Protein 1XSZ (pdb70)

Nearest PDB structures (foldseek):
  1xsz-assembly2_B  TM=1.002E+00  e=7.583E-59  Legionella pneumophila
  4c7p-assembly1_A  TM=9.925E-01  e=5.654E-52  Legionella pneumophila subsp. pneumophila str. Philadelphia 1
  4d7r-assembly1_A  TM=9.704E-01  e=1.150E-45  Rickettsia prowazekii str. Madrid E
  4d7q-assembly1_A  TM=9.206E-01  e=9.271E-42  Legionella pneumophila subsp. pneumophila str. Philadelphia 1
  1xt0-assembly1_B  TM=9.920E-01  e=1.011E-27  Legionella pneumophila

Structure (mmCIF, N/CA/C/O backbone):
data_1XSZ
#
_entry.id   1XSZ
#
_cell.length_a   84.559
_cell.length_b   84.559
_cell.length_c   110.175
_cell.angle_alpha   90.00
_cell.angle_beta   90.00
_cell.angle_gamma   120.00
#
_symmetry.space_group_name_H-M   'P 31'
#
loop_
_entity.id
_entity.type
_entity.pdbx_description
1 polymer 'guanine nucleotide exchange protein'
2 water water
#
loop_
_atom_site.group_PDB
_atom_site.id
_atom_site.type_symbol
_atom_site.label_atom_id
_atom_site.label_alt_id
_atom_site.label_comp_id
_atom_site.label_asym_id
_atom_site.label_entity_id
_atom_site.label_seq_id
_atom_site.pdbx_PDB_ins_code
_atom_site.Cartn_x
_atom_site.Cartn_y
_atom_site.Cartn_z
_atom_site.occupancy
_atom_site.B_iso_or_equiv
_atom_site.auth_seq_id
_atom_site.auth_comp_id
_atom_site.auth_asym_id
_atom_site.auth_atom_id
_atom_site.pdbx_PDB_model_num
ATOM 1 N N . GLY A 1 1 ? 30.902 -10.416 29.563 1.00 36.72 -1 GLY A N 1
ATOM 2 C CA . GLY A 1 1 ? 29.847 -10.261 28.523 1.00 35.56 -1 GLY A CA 1
ATOM 3 C C . GLY A 1 1 ? 29.632 -11.530 27.724 1.00 34.62 -1 GLY A C 1
ATOM 4 O O . GLY A 1 1 ? 28.767 -11.583 26.850 1.00 35.75 -1 GLY A O 1
ATOM 5 N N . ALA A 1 2 ? 30.425 -12.555 28.021 1.00 33.06 0 ALA A N 1
ATOM 6 C CA . ALA A 1 2 ? 30.319 -13.833 27.328 1.00 30.80 0 ALA A CA 1
ATOM 7 C C . ALA A 1 2 ? 30.892 -14.952 28.187 1.00 28.88 0 ALA A C 1
ATOM 8 O O . ALA A 1 2 ? 31.764 -14.720 29.024 1.00 28.61 0 ALA A O 1
ATOM 10 N N . SER A 1 3 ? 30.392 -16.166 27.982 1.00 27.10 1 SER A N 1
ATOM 11 C CA . SER A 1 3 ? 30.867 -17.321 28.730 1.00 25.65 1 SER A CA 1
ATOM 12 C C . SER A 1 3 ? 32.234 -17.746 28.214 1.00 26.15 1 SER A C 1
ATOM 13 O O . SER A 1 3 ? 32.574 -17.505 27.054 1.00 26.28 1 SER A O 1
ATOM 16 N N . HIS A 1 4 ? 33.017 -18.373 29.083 1.00 26.30 2 HIS A N 1
ATOM 17 C CA . HIS A 1 4 ? 34.342 -18.847 28.707 1.00 27.19 2 HIS A CA 1
ATOM 18 C C . HIS A 1 4 ? 34.149 -19.882 27.602 1.00 27.57 2 HIS A C 1
ATOM 19 O O . HIS A 1 4 ? 33.153 -20.608 27.590 1.00 27.92 2 HIS A O 1
ATOM 26 N N . PRO A 1 5 ? 35.091 -19.954 26.648 1.00 27.93 3 PRO A N 1
ATOM 27 C CA . PRO A 1 5 ? 34.993 -20.914 25.545 1.00 27.93 3 PRO A CA 1
ATOM 28 C C . PRO A 1 5 ? 34.688 -22.348 25.973 1.00 27.24 3 PRO A C 1
ATOM 29 O O . PRO A 1 5 ? 33.884 -23.030 25.340 1.00 26.80 3 PRO A O 1
ATOM 33 N N . GLU A 1 6 ? 35.328 -22.801 27.046 1.00 27.29 4 GLU A N 1
ATOM 34 C CA . GLU A 1 6 ? 35.119 -24.160 27.531 1.00 27.46 4 GLU A CA 1
ATOM 35 C C . GLU A 1 6 ? 33.712 -24.367 28.076 1.00 26.54 4 GLU A C 1
ATOM 36 O O . GLU A 1 6 ? 33.193 -25.480 28.050 1.00 26.65 4 GLU A O 1
ATOM 42 N N . ILE A 1 7 ? 33.096 -23.296 28.568 1.00 25.43 5 ILE A N 1
ATOM 43 C CA . ILE A 1 7 ? 31.737 -23.384 29.088 1.00 25.41 5 ILE A CA 1
ATOM 44 C C . ILE A 1 7 ? 30.779 -23.392 27.899 1.00 25.62 5 ILE A C 1
ATOM 45 O O . ILE A 1 7 ? 29.842 -24.189 27.847 1.00 25.19 5 ILE A O 1
ATOM 50 N N . GLU A 1 8 ? 31.031 -22.509 26.938 1.00 26.07 6 GLU A N 1
ATOM 51 C CA . GLU A 1 8 ? 30.197 -22.421 25.747 1.00 27.75 6 GLU A CA 1
ATOM 52 C C . GLU A 1 8 ? 30.193 -23.772 25.028 1.00 28.03 6 GLU A C 1
ATOM 53 O O . GLU A 1 8 ? 29.156 -24.221 24.542 1.00 27.82 6 GLU A O 1
ATOM 59 N N . LYS A 1 9 ? 31.357 -24.416 24.970 1.00 29.60 7 LYS A N 1
ATOM 60 C CA . LYS A 1 9 ? 31.483 -25.717 24.316 1.00 30.66 7 LYS A CA 1
ATOM 61 C C . LYS A 1 9 ? 30.556 -26.759 24.928 1.00 30.27 7 LYS A C 1
ATOM 62 O O . LYS A 1 9 ? 29.973 -27.579 24.216 1.00 30.71 7 LYS A O 1
ATOM 68 N N . ALA A 1 10 ? 30.425 -26.722 26.251 1.00 28.85 8 ALA A N 1
ATOM 69 C CA . ALA A 1 10 ? 29.592 -27.679 26.972 1.00 27.22 8 ALA A CA 1
ATOM 70 C C . ALA A 1 10 ? 28.240 -27.124 27.403 1.00 25.66 8 ALA A C 1
ATOM 71 O O . ALA A 1 10 ? 27.609 -27.668 28.312 1.00 26.41 8 ALA A O 1
ATOM 73 N N . GLN A 1 11 ? 27.780 -26.063 26.748 1.00 24.67 9 GLN A N 1
ATOM 74 C CA . GLN A 1 11 ? 26.507 -25.457 27.124 1.00 25.06 9 GLN A CA 1
ATOM 75 C C . GLN A 1 11 ? 25.311 -26.406 27.132 1.00 24.97 9 GLN A C 1
ATOM 76 O O . GLN A 1 11 ? 24.482 -26.342 28.037 1.00 25.32 9 GLN A O 1
ATOM 82 N N . ARG A 1 12 ? 25.215 -27.288 26.141 1.00 25.11 10 ARG A N 1
ATOM 83 C CA . ARG A 1 12 ? 24.089 -28.217 26.091 1.00 25.82 10 ARG A CA 1
ATOM 84 C C . ARG A 1 12 ? 24.069 -29.193 27.263 1.00 25.37 10 ARG A C 1
ATOM 85 O O . ARG A 1 12 ? 23.012 -29.448 27.845 1.00 24.78 10 ARG A O 1
ATOM 93 N N . GLU A 1 13 ? 25.231 -29.737 27.610 1.00 25.51 11 GLU A N 1
ATOM 94 C CA . GLU A 1 13 ? 25.315 -30.677 28.719 1.00 25.58 11 GLU A CA 1
ATOM 95 C C . GLU A 1 13 ? 25.012 -29.972 30.039 1.00 23.83 11 GLU A C 1
ATOM 96 O O . GLU A 1 13 ? 24.391 -30.546 30.933 1.00 23.51 11 GLU A O 1
ATOM 102 N N . ILE A 1 14 ? 25.450 -28.722 30.158 1.00 22.06 12 ILE A N 1
ATOM 103 C CA . ILE A 1 14 ? 25.211 -27.954 31.376 1.00 20.58 12 ILE A CA 1
ATOM 104 C C . ILE A 1 14 ? 23.725 -27.633 31.514 1.00 19.87 12 ILE A C 1
ATOM 105 O O . ILE A 1 14 ? 23.138 -27.817 32.581 1.00 19.90 12 ILE A O 1
ATOM 110 N N . ILE A 1 15 ? 23.121 -27.158 30.431 1.00 19.93 13 ILE A N 1
ATOM 111 C CA . ILE A 1 15 ? 21.703 -26.825 30.436 1.00 20.22 13 ILE A CA 1
ATOM 112 C C . ILE A 1 15 ? 20.855 -28.042 30.800 1.00 21.32 13 ILE A C 1
ATOM 113 O O . ILE A 1 15 ? 19.999 -27.971 31.684 1.00 20.03 13 ILE A O 1
ATOM 118 N N . GLU A 1 16 ? 21.103 -29.159 30.125 1.00 22.55 14 GLU A N 1
ATOM 119 C CA . GLU A 1 16 ? 20.358 -30.384 30.386 1.00 23.85 14 GLU A CA 1
ATOM 120 C C . GLU A 1 16 ? 20.486 -30.814 31.844 1.00 22.53 14 GLU A C 1
ATOM 121 O O . GLU A 1 16 ? 19.498 -31.173 32.485 1.00 22.93 14 GLU A O 1
ATOM 127 N N . ALA A 1 17 ? 21.705 -30.770 32.369 1.00 21.75 15 ALA A N 1
ATOM 128 C CA . ALA A 1 17 ? 21.942 -31.165 33.750 1.00 20.72 15 ALA A CA 1
ATOM 129 C C . ALA A 1 17 ? 21.259 -30.216 34.729 1.00 20.82 15 ALA A C 1
ATOM 130 O O . ALA A 1 17 ? 20.626 -30.654 35.692 1.00 21.03 15 ALA A O 1
ATOM 132 N N . PHE A 1 18 ? 21.384 -28.915 34.478 1.00 20.10 16 PHE A N 1
ATOM 133 C CA . PHE A 1 18 ? 20.792 -27.912 35.358 1.00 19.00 16 PHE A CA 1
ATOM 134 C C . PHE A 1 18 ? 19.277 -28.030 35.470 1.00 18.52 16 PHE A C 1
ATOM 135 O O . PHE A 1 18 ? 18.729 -28.058 36.572 1.00 18.43 16 PHE A O 1
ATOM 143 N N . ASN A 1 19 ? 18.595 -28.094 34.333 1.00 18.50 17 ASN A N 1
ATOM 144 C CA . ASN A 1 19 ? 17.141 -28.176 34.362 1.00 18.86 17 ASN A CA 1
ATOM 145 C C . ASN A 1 19 ? 16.614 -29.431 35.052 1.00 20.89 17 ASN A C 1
ATOM 146 O O . ASN A 1 19 ? 15.579 -29.386 35.720 1.00 20.85 17 ASN A O 1
ATOM 151 N N . ALA A 1 20 ? 17.326 -30.544 34.911 1.00 21.00 18 ALA A N 1
ATOM 152 C CA . ALA A 1 20 ? 16.904 -31.788 35.550 1.00 21.79 18 ALA A CA 1
ATOM 153 C C . ALA A 1 20 ? 17.153 -31.708 37.054 1.00 21.95 18 ALA A C 1
ATOM 154 O O . ALA A 1 20 ? 16.311 -32.105 37.860 1.00 23.64 18 ALA A O 1
ATOM 156 N N . LYS A 1 21 ? 18.322 -31.198 37.424 1.00 21.16 19 LYS A N 1
ATOM 157 C CA . LYS A 1 21 ? 18.694 -31.034 38.824 1.00 20.73 19 LYS A CA 1
ATOM 158 C C . LYS A 1 21 ? 19.729 -29.921 38.878 1.00 20.01 19 LYS A C 1
ATOM 159 O O . LYS A 1 21 ? 20.906 -30.134 38.585 1.00 19.49 19 LYS A O 1
ATOM 165 N N . PRO A 1 22 ? 19.295 -28.709 39.246 1.00 18.97 20 PRO A N 1
ATOM 166 C CA . PRO A 1 22 ? 20.174 -27.541 39.336 1.00 18.75 20 PRO A CA 1
ATOM 167 C C . PRO A 1 22 ? 21.560 -27.810 39.913 1.00 19.48 20 PRO A C 1
ATOM 168 O O . PRO A 1 22 ? 22.562 -27.374 39.344 1.00 17.90 20 PRO A O 1
ATOM 172 N N . LYS A 1 23 ? 21.624 -28.529 41.030 1.00 19.68 21 LYS A N 1
ATOM 173 C CA . LYS A 1 23 ? 22.909 -28.825 41.656 1.00 20.16 21 LYS A CA 1
ATOM 174 C C . LYS A 1 23 ? 23.887 -29.511 40.704 1.00 19.14 21 LYS A C 1
ATOM 175 O O . LYS A 1 23 ? 25.089 -29.245 40.749 1.00 20.10 21 LYS A O 1
ATOM 181 N N . ASN A 1 24 ? 23.387 -30.393 39.844 1.00 19.96 22 ASN A N 1
ATOM 182 C CA . ASN A 1 24 ? 24.269 -31.080 38.909 1.00 20.28 22 ASN A CA 1
ATOM 183 C C . ASN A 1 24 ? 24.796 -30.130 37.843 1.00 19.67 22 ASN A C 1
ATOM 184 O O . ASN A 1 24 ? 25.941 -30.253 37.409 1.00 20.38 22 ASN A O 1
ATOM 189 N N . GLY A 1 25 ? 23.961 -29.183 37.424 1.00 19.20 23 GLY A N 1
ATOM 190 C CA . GLY A 1 25 ? 24.387 -28.218 36.425 1.00 18.80 23 GLY A CA 1
ATOM 191 C C . GLY A 1 25 ? 25.450 -27.298 37.005 1.00 19.14 23 GLY A C 1
ATOM 192 O O . GLY A 1 25 ? 26.462 -27.004 36.360 1.00 18.94 23 GLY A O 1
ATOM 193 N N . ILE A 1 26 ? 25.219 -26.842 38.231 1.00 18.25 24 ILE A N 1
ATOM 194 C CA . ILE A 1 26 ? 26.162 -25.964 38.913 1.00 19.02 24 ILE A CA 1
ATOM 195 C C . ILE A 1 26 ? 27.492 -26.693 39.092 1.00 19.81 24 ILE A C 1
ATOM 196 O O . ILE A 1 26 ? 28.558 -26.132 38.831 1.00 18.94 24 ILE A O 1
ATOM 201 N N . ASN A 1 27 ? 27.429 -27.947 39.528 1.00 21.21 25 ASN A N 1
ATOM 202 C CA . ASN A 1 27 ? 28.641 -28.732 39.728 1.00 22.06 25 ASN A CA 1
ATOM 203 C C . ASN A 1 27 ? 29.431 -28.903 38.436 1.00 21.96 25 ASN A C 1
ATOM 204 O O . ASN A 1 27 ? 30.663 -28.875 38.450 1.00 22.05 25 ASN A O 1
ATOM 209 N N A LYS A 1 28 ? 28.725 -29.074 37.323 0.25 21.27 26 LYS A N 1
ATOM 210 N N B LYS A 1 28 ? 28.731 -29.084 37.321 0.50 20.33 26 LYS A N 1
ATOM 211 C CA A LYS A 1 28 ? 29.375 -29.244 36.031 0.25 21.88 26 LYS A CA 1
ATOM 212 C CA B LYS A 1 28 ? 29.402 -29.245 36.038 0.50 21.55 26 LYS A CA 1
ATOM 213 C C A LYS A 1 28 ? 30.149 -27.984 35.656 0.25 21.59 26 LYS A C 1
ATOM 214 C C B LYS A 1 28 ? 30.167 -27.977 35.675 0.50 21.25 26 LYS A C 1
ATOM 215 O O A LYS A 1 28 ? 31.276 -28.061 35.165 0.25 21.70 26 LYS A O 1
ATOM 216 O O B LYS A 1 28 ? 31.306 -28.041 35.212 0.50 21.17 26 LYS A O 1
ATOM 227 N N . ILE A 1 29 ? 29.542 -26.825 35.890 1.00 21.03 27 ILE A N 1
ATOM 228 C CA . ILE A 1 29 ? 30.189 -25.553 35.590 1.00 20.78 27 ILE A CA 1
ATOM 229 C C . ILE A 1 29 ? 31.435 -25.418 36.459 1.00 22.14 27 ILE A C 1
ATOM 230 O O . ILE A 1 29 ? 32.501 -25.038 35.976 1.00 22.19 27 ILE A O 1
ATOM 235 N N . LYS A 1 30 ? 31.297 -25.741 37.741 1.00 22.18 28 LYS A N 1
ATOM 236 C CA . LYS A 1 30 ? 32.414 -25.652 38.674 1.00 24.43 28 LYS A CA 1
ATOM 237 C C . LYS A 1 30 ? 33.554 -26.589 38.287 1.00 24.73 28 LYS A C 1
ATOM 238 O O . LYS A 1 30 ? 34.722 -26.242 38.442 1.00 25.15 28 LYS A O 1
ATOM 244 N N . GLU A 1 31 ? 33.219 -27.768 37.774 1.00 24.67 29 GLU A N 1
ATOM 245 C CA . GLU A 1 31 ? 34.247 -28.723 37.370 1.00 27.11 29 GLU A CA 1
ATOM 246 C C . GLU A 1 31 ? 35.038 -28.190 36.181 1.00 27.04 29 GLU A C 1
ATOM 247 O O . GLU A 1 31 ? 36.261 -28.319 36.130 1.00 27.59 29 GLU A O 1
ATOM 253 N N . ILE A 1 32 ? 34.337 -27.588 35.226 1.00 26.28 30 ILE A N 1
ATOM 254 C CA . ILE A 1 32 ? 34.985 -27.028 34.048 1.00 25.91 30 ILE A CA 1
ATOM 255 C C . ILE A 1 32 ? 35.871 -25.855 34.452 1.00 26.47 30 ILE A C 1
ATOM 256 O O . ILE A 1 32 ? 36.989 -25.715 33.957 1.00 25.46 30 ILE A O 1
ATOM 261 N N . CYS A 1 33 ? 35.372 -25.016 35.355 1.00 26.04 31 CYS A N 1
ATOM 262 C CA . CYS A 1 33 ? 36.136 -23.863 35.816 1.00 27.10 31 CYS A CA 1
ATOM 263 C C . CYS A 1 33 ? 37.414 -24.287 36.527 1.00 29.39 31 CYS A C 1
ATOM 264 O O . CYS A 1 33 ? 38.450 -23.639 36.393 1.00 29.02 31 CYS A O 1
ATOM 267 N N A GLU A 1 34 ? 37.342 -25.377 37.286 0.25 30.27 32 GLU A N 1
ATOM 268 N N B GLU A 1 34 ? 37.335 -25.378 37.281 0.50 29.98 32 GLU A N 1
ATOM 269 C CA A GLU A 1 34 ? 38.512 -25.873 38.005 0.25 31.93 32 GLU A CA 1
ATOM 270 C CA B GLU A 1 34 ? 38.489 -25.893 38.005 0.50 31.73 32 GLU A CA 1
ATOM 271 C C A GLU A 1 34 ? 39.567 -26.358 37.018 0.25 32.24 32 GLU A C 1
ATOM 272 C C B GLU A 1 34 ? 39.552 -26.342 37.010 0.50 32.13 32 GLU A C 1
ATOM 273 O O A GLU A 1 34 ? 40.748 -26.036 37.147 0.25 32.25 32 GLU A O 1
ATOM 274 O O B GLU A 1 34 ? 40.721 -25.968 37.118 0.50 31.97 32 GLU A O 1
ATOM 285 N N . GLN A 1 35 ? 39.131 -27.136 36.032 1.00 32.08 33 GLN A N 1
ATOM 286 C CA . GLN A 1 35 ? 40.034 -27.664 35.019 1.00 33.68 33 GLN A CA 1
ATOM 287 C C . GLN A 1 35 ? 40.749 -26.589 34.204 1.00 33.41 33 GLN A C 1
ATOM 288 O O . GLN A 1 35 ? 41.928 -26.735 33.879 1.00 33.89 33 GLN A O 1
ATOM 294 N N . TYR A 1 36 ? 40.049 -25.509 33.873 1.00 32.87 34 TYR A N 1
ATOM 295 C CA . TYR A 1 36 ? 40.660 -24.447 33.084 1.00 32.86 34 TYR A CA 1
ATOM 296 C C . TYR A 1 36 ? 41.003 -23.188 33.871 1.00 32.51 34 TYR A C 1
ATOM 297 O O . TYR A 1 36 ? 41.245 -22.131 33.287 1.00 32.55 34 TYR A O 1
ATOM 306 N N . LYS A 1 37 ? 41.031 -23.309 35.194 1.00 31.99 35 LYS A N 1
ATOM 307 C CA . LYS A 1 37 ? 41.363 -22.191 36.071 1.00 32.20 35 LYS A CA 1
ATOM 308 C C . LYS A 1 37 ? 40.522 -20.953 35.774 1.00 32.03 35 LYS A C 1
ATOM 309 O O . LYS A 1 37 ? 41.051 -19.889 35.446 1.00 32.55 35 LYS A O 1
ATOM 315 N N . ILE A 1 38 ? 39.207 -21.104 35.896 1.00 30.76 36 ILE A N 1
ATOM 316 C CA . ILE A 1 38 ? 38.264 -20.018 35.650 1.00 30.16 36 ILE A CA 1
ATOM 317 C C . ILE A 1 38 ? 37.558 -19.673 36.958 1.00 29.24 36 ILE A C 1
ATOM 318 O O . ILE A 1 38 ? 37.235 -20.564 37.741 1.00 28.75 36 ILE A O 1
ATOM 323 N N . SER A 1 39 ? 37.329 -18.385 37.201 1.00 28.92 37 SER A N 1
ATOM 324 C CA . SER A 1 39 ? 36.624 -17.963 38.409 1.00 28.78 37 SER A CA 1
ATOM 325 C C . SER A 1 39 ? 35.206 -18.512 38.258 1.00 27.40 37 SER A C 1
ATOM 326 O O . SER A 1 39 ? 34.458 -18.086 37.378 1.00 27.48 37 SER A O 1
ATOM 329 N N . PRO A 1 40 ? 34.817 -19.463 39.121 1.00 26.36 38 PRO A N 1
ATOM 330 C CA . PRO A 1 40 ? 33.489 -20.083 39.075 1.00 25.01 38 PRO A CA 1
ATOM 331 C C . PRO A 1 40 ? 32.256 -19.213 39.300 1.00 23.59 38 PRO A C 1
ATOM 332 O O . PRO A 1 40 ? 31.305 -19.278 38.520 1.00 23.64 38 PRO A O 1
ATOM 336 N N . ASN A 1 41 ? 32.260 -18.403 40.351 1.00 22.20 39 ASN A N 1
ATOM 337 C CA . ASN A 1 41 ? 31.092 -17.579 40.650 1.00 22.03 39 ASN A CA 1
ATOM 338 C C . ASN A 1 41 ? 30.686 -16.623 39.536 1.00 21.51 39 ASN A C 1
ATOM 339 O O . ASN A 1 41 ? 29.499 -16.482 39.240 1.00 20.59 39 ASN A O 1
ATOM 344 N N . GLU A 1 42 ? 31.656 -15.969 38.910 1.00 21.15 40 GLU A N 1
ATOM 345 C CA . GLU A 1 42 ? 31.339 -15.052 37.826 1.00 20.84 40 GLU A CA 1
ATOM 346 C C . GLU A 1 42 ? 30.870 -15.831 36.600 1.00 19.77 40 GLU A C 1
ATOM 347 O O . GLU A 1 42 ? 30.027 -15.359 35.834 1.00 19.38 40 GLU A O 1
ATOM 353 N N . GLU A 1 43 ? 31.406 -17.035 36.427 1.00 19.00 41 GLU A N 1
ATOM 354 C CA . GLU A 1 43 ? 31.041 -17.868 35.291 1.00 19.18 41 GLU A CA 1
ATOM 355 C C . GLU A 1 43 ? 29.612 -18.401 35.426 1.00 17.75 41 GLU A C 1
ATOM 356 O O . GLU A 1 43 ? 28.878 -18.474 34.447 1.00 17.99 41 GLU A O 1
ATOM 362 N N . ILE A 1 44 ? 29.224 -18.788 36.638 1.00 17.41 42 ILE A N 1
ATOM 363 C CA . ILE A 1 44 ? 27.868 -19.278 36.853 1.00 16.42 42 ILE A CA 1
ATOM 364 C C . ILE A 1 44 ? 26.891 -18.135 36.558 1.00 16.11 42 ILE A C 1
ATOM 365 O O . ILE A 1 44 ? 25.901 -18.317 35.851 1.00 15.70 42 ILE A O 1
ATOM 370 N N . ALA A 1 45 ? 27.186 -16.953 37.088 1.00 15.22 43 ALA A N 1
ATOM 371 C CA . ALA A 1 45 ? 26.330 -15.792 36.869 1.00 15.39 43 ALA A CA 1
ATOM 372 C C . ALA A 1 45 ? 26.217 -15.463 35.384 1.00 15.39 43 ALA A C 1
ATOM 373 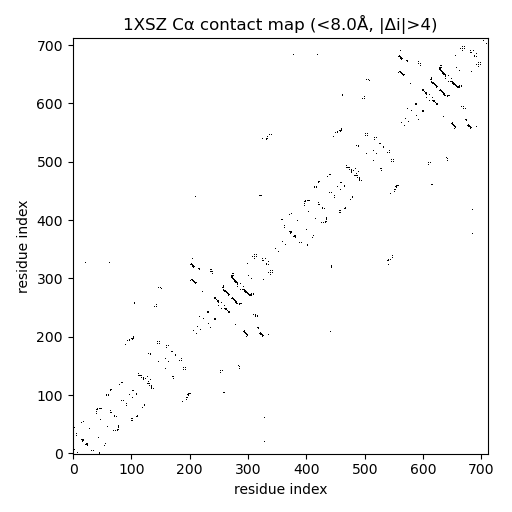O O . ALA A 1 45 ? 25.128 -15.178 34.888 1.00 16.41 43 ALA A O 1
ATOM 375 N N . GLU A 1 46 ? 27.338 -15.507 34.673 1.00 16.92 44 GLU A N 1
ATOM 376 C CA . GLU A 1 46 ? 27.323 -15.209 33.247 1.00 16.35 44 GLU A CA 1
ATOM 377 C C . GLU A 1 46 ? 26.509 -16.242 32.474 1.00 16.78 44 GLU A C 1
ATOM 378 O O . GLU A 1 46 ? 25.827 -15.899 31.512 1.00 17.13 44 GLU A O 1
ATOM 384 N N . PHE A 1 47 ? 26.573 -17.501 32.901 1.00 16.35 45 PHE A N 1
ATOM 385 C CA . PHE A 1 47 ? 25.823 -18.559 32.233 1.00 15.76 45 PHE A CA 1
ATOM 386 C C . PHE A 1 47 ? 24.321 -18.313 32.395 1.00 16.64 45 PHE A C 1
ATOM 387 O O . PHE A 1 47 ? 23.550 -18.507 31.461 1.00 17.66 45 PHE A O 1
ATOM 395 N N . PHE A 1 48 ? 23.912 -17.887 33.586 1.00 16.88 46 PHE A N 1
ATOM 396 C CA . PHE A 1 48 ? 22.502 -17.599 33.849 1.00 16.44 46 PHE A CA 1
ATOM 397 C C . PHE A 1 48 ? 22.007 -16.512 32.891 1.00 17.07 46 PHE A C 1
ATOM 398 O O . PHE A 1 48 ? 20.905 -16.603 32.350 1.00 17.04 46 PHE A O 1
ATOM 406 N N . HIS A 1 49 ? 22.816 -15.474 32.699 1.00 16.78 47 HIS A N 1
ATOM 407 C CA . HIS A 1 49 ? 22.448 -14.391 31.792 1.00 17.45 47 HIS A CA 1
ATOM 408 C C . HIS A 1 49 ? 22.439 -14.867 30.340 1.00 18.63 47 HIS A C 1
ATOM 409 O O . HIS A 1 49 ? 21.472 -14.652 29.609 1.00 20.13 47 HIS A O 1
ATOM 416 N N . GLN A 1 50 ? 23.523 -15.516 29.931 1.00 17.86 48 GLN A N 1
ATOM 417 C CA . GLN A 1 50 ? 23.659 -16.004 28.562 1.00 19.10 48 GLN A CA 1
ATOM 418 C C . GLN A 1 50 ? 22.611 -17.017 28.126 1.00 19.13 48 GLN A C 1
ATOM 419 O O . GLN A 1 50 ? 22.117 -16.960 27.001 1.00 19.08 48 GLN A O 1
ATOM 425 N N . GLN A 1 51 ? 22.270 -17.942 29.016 1.00 18.87 49 GLN A N 1
ATOM 426 C CA . GLN A 1 51 ? 21.321 -18.997 28.680 1.00 19.52 49 GLN A CA 1
ATOM 427 C C . GLN A 1 51 ? 19.939 -18.829 29.298 1.00 19.30 49 GLN A C 1
ATOM 428 O O . GLN A 1 51 ? 19.214 -19.806 29.481 1.00 20.60 49 GLN A O 1
ATOM 434 N N . ARG A 1 52 ? 19.563 -17.591 29.595 1.00 20.45 50 ARG A N 1
ATOM 435 C CA . ARG A 1 52 ? 18.268 -17.327 30.215 1.00 22.15 50 ARG A CA 1
ATOM 436 C C . ARG A 1 52 ? 17.065 -17.903 29.465 1.00 23.30 50 ARG A C 1
ATOM 437 O O . ARG A 1 52 ? 16.054 -18.236 30.080 1.00 24.66 50 ARG A O 1
ATOM 445 N N . LYS A 1 53 ? 17.171 -18.027 28.145 1.00 22.88 51 LYS A N 1
ATOM 446 C CA . LYS A 1 53 ? 16.073 -18.562 27.344 1.00 23.01 51 LYS A CA 1
ATOM 447 C C . LYS A 1 53 ? 16.015 -20.087 27.338 1.00 22.80 51 LYS A C 1
ATOM 448 O O . LYS A 1 53 ? 15.042 -20.673 26.860 1.00 24.54 51 LYS A O 1
ATOM 454 N N . ASN A 1 54 ? 17.047 -20.727 27.879 1.00 21.41 52 ASN A N 1
ATOM 455 C CA . ASN A 1 54 ? 17.125 -22.185 27.889 1.00 21.31 52 ASN A CA 1
ATOM 456 C C . ASN A 1 54 ? 17.099 -22.831 29.267 1.00 20.65 52 ASN A C 1
ATOM 457 O O . ASN A 1 54 ? 17.014 -24.053 29.378 1.00 20.83 52 ASN A O 1
ATOM 462 N N . LEU A 1 55 ? 17.170 -22.017 30.312 1.00 20.04 53 LEU A N 1
ATOM 463 C CA . LEU A 1 55 ? 17.195 -22.530 31.677 1.00 18.84 53 LEU A CA 1
ATOM 464 C C . LEU A 1 55 ? 15.878 -22.377 32.426 1.00 17.64 53 LEU A C 1
ATOM 465 O O . LEU A 1 55 ? 15.051 -21.536 32.087 1.00 18.50 53 LEU A O 1
ATOM 470 N N . ASP A 1 56 ? 15.705 -23.210 33.447 1.00 16.70 54 ASP A N 1
ATOM 471 C CA . ASP A 1 56 ? 14.537 -23.164 34.317 1.00 16.33 54 ASP A CA 1
ATOM 472 C C . ASP A 1 56 ? 14.791 -21.914 35.160 1.00 15.27 54 ASP A C 1
ATOM 473 O O . ASP A 1 56 ? 15.608 -21.934 36.086 1.00 15.78 54 ASP A O 1
ATOM 478 N N . LEU A 1 57 ? 14.095 -20.830 34.833 1.00 15.35 55 LEU A N 1
ATOM 479 C CA . LEU A 1 57 ? 14.308 -19.580 35.542 1.00 15.74 55 LEU A CA 1
ATOM 480 C C . LEU A 1 57 ? 13.815 -19.577 36.978 1.00 15.25 55 LEU A C 1
ATOM 481 O O . LEU A 1 57 ? 14.262 -18.762 37.780 1.00 14.49 55 LEU A O 1
ATOM 486 N N . GLU A 1 58 ? 12.889 -20.467 37.314 1.00 15.04 56 GLU A N 1
ATOM 487 C CA . GLU A 1 58 ? 12.435 -20.530 38.695 1.00 14.81 56 GLU A CA 1
ATOM 488 C C . GLU A 1 58 ? 13.626 -21.037 39.502 1.00 14.28 56 GLU A C 1
ATOM 489 O O . GLU A 1 58 ? 13.925 -20.521 40.579 1.00 14.38 56 GLU A O 1
ATOM 495 N N . ALA A 1 59 ? 14.319 -22.036 38.958 1.00 15.57 57 ALA A N 1
ATOM 496 C CA . ALA A 1 59 ? 15.490 -22.612 39.610 1.00 14.87 57 ALA A CA 1
ATOM 497 C C . ALA A 1 59 ? 16.648 -21.617 39.654 1.00 14.64 57 ALA A C 1
ATOM 498 O O . ALA A 1 59 ? 17.393 -21.578 40.627 1.00 14.33 57 ALA A O 1
ATOM 500 N N . VAL A 1 60 ? 16.799 -20.821 38.600 1.00 13.69 58 VAL A N 1
ATOM 501 C CA . VAL A 1 60 ? 17.859 -19.817 38.568 1.00 14.57 58 VAL A CA 1
ATOM 502 C C . VAL A 1 60 ? 17.591 -18.789 39.668 1.00 14.12 58 VAL A C 1
ATOM 503 O O . VAL A 1 60 ? 18.485 -18.424 40.438 1.00 13.80 58 VAL A O 1
ATOM 507 N N . GLY A 1 61 ? 16.346 -18.327 39.736 1.00 14.59 59 GLY A N 1
ATOM 508 C CA . GLY A 1 61 ? 15.972 -17.356 40.745 1.00 14.66 59 GLY A CA 1
ATOM 509 C C . GLY A 1 61 ? 16.136 -17.915 42.145 1.00 14.34 59 GLY A C 1
ATOM 510 O O . GLY A 1 61 ? 16.545 -17.206 43.065 1.00 14.52 59 GLY A O 1
ATOM 511 N N . ASP A 1 62 ? 15.831 -19.198 42.312 1.00 13.86 60 ASP A N 1
ATOM 512 C CA . ASP A 1 62 ? 15.956 -19.814 43.620 1.00 14.26 60 ASP A CA 1
ATOM 513 C C . ASP A 1 62 ? 17.413 -19.923 44.046 1.00 14.10 60 ASP A C 1
ATOM 514 O O . ASP A 1 62 ? 17.759 -19.665 45.201 1.00 15.75 60 ASP A O 1
ATOM 519 N N . TYR A 1 63 ? 18.272 -20.307 43.111 1.00 14.19 61 TYR A N 1
ATOM 520 C CA . TYR A 1 63 ? 19.692 -20.421 43.402 1.00 13.73 61 TYR A CA 1
ATOM 521 C C . TYR A 1 63 ? 20.261 -19.049 43.777 1.00 13.33 61 TYR A C 1
ATOM 522 O O . TYR A 1 63 ? 20.933 -18.891 44.798 1.00 14.54 61 TYR A O 1
ATOM 531 N N . LEU A 1 64 ? 19.982 -18.053 42.945 1.00 12.93 62 LEU A N 1
ATOM 532 C CA . LEU A 1 64 ? 20.489 -16.706 43.177 1.00 12.21 62 LEU A CA 1
ATOM 533 C C . LEU A 1 64 ? 20.051 -16.080 44.492 1.00 13.96 62 LEU A C 1
ATOM 534 O O . LEU A 1 64 ? 20.799 -15.309 45.090 1.00 13.96 62 LEU A O 1
ATOM 539 N N . SER A 1 65 ? 18.846 -16.410 44.947 1.00 12.96 63 SER A N 1
ATOM 540 C CA . SER A 1 65 ? 18.314 -15.824 46.172 1.00 13.32 63 SER A CA 1
ATOM 541 C C . SER A 1 65 ? 18.534 -16.634 47.445 1.00 13.87 63 SER A C 1
ATOM 542 O O . SER A 1 65 ? 18.026 -16.262 48.503 1.00 14.25 63 SER A O 1
ATOM 545 N N . SER A 1 66 ? 19.291 -17.721 47.348 1.00 14.38 64 SER A N 1
ATOM 546 C CA . SER A 1 66 ? 19.560 -18.572 48.503 1.00 16.79 64 SER A CA 1
ATOM 547 C C . SER A 1 66 ? 20.578 -17.941 49.446 1.00 16.70 64 SER A C 1
ATOM 548 O O . SER A 1 66 ? 21.389 -17.114 49.035 1.00 17.45 64 SER A O 1
ATOM 551 N N . PRO A 1 67 ? 20.561 -18.342 50.729 1.00 17.04 65 PRO A N 1
ATOM 552 C CA . PRO A 1 67 ? 21.480 -17.796 51.732 1.00 18.13 65 PRO A CA 1
ATOM 553 C C . PRO A 1 67 ? 22.924 -18.291 51.751 1.00 18.59 65 PRO A C 1
ATOM 554 O O . PRO A 1 67 ? 23.789 -17.628 52.329 1.00 19.16 65 PRO A O 1
ATOM 558 N N . GLU A 1 68 ? 23.193 -19.439 51.140 1.00 19.42 66 GLU A N 1
ATOM 559 C CA . GLU A 1 68 ? 24.550 -19.984 51.147 1.00 20.29 66 GLU A CA 1
ATOM 560 C C . GLU A 1 68 ? 25.589 -19.016 50.575 1.00 20.46 66 GLU A C 1
ATOM 561 O O . GLU A 1 68 ? 25.300 -18.242 49.660 1.00 18.73 66 GLU A O 1
ATOM 567 N N . ALA A 1 69 ? 26.801 -19.069 51.123 1.00 21.01 67 ALA A N 1
ATOM 568 C CA . ALA A 1 69 ? 27.894 -18.195 50.705 1.00 20.54 67 ALA A CA 1
ATOM 569 C C . ALA A 1 69 ? 28.143 -18.188 49.199 1.00 19.74 67 ALA A C 1
ATOM 570 O O . ALA A 1 69 ? 28.256 -17.129 48.591 1.00 20.31 67 ALA A O 1
ATOM 572 N N . GLU A 1 70 ? 28.235 -19.368 48.600 1.00 18.89 68 GLU A N 1
ATOM 573 C CA . GLU A 1 70 ? 28.468 -19.470 47.163 1.00 19.33 68 GLU A CA 1
ATOM 574 C C . GLU A 1 70 ? 27.384 -18.736 46.383 1.00 18.70 68 GLU A C 1
ATOM 575 O O . GLU A 1 70 ? 27.669 -17.920 45.507 1.00 18.72 68 GLU A O 1
ATOM 581 N N . ASN A 1 71 ? 26.133 -19.038 46.709 1.00 16.79 69 ASN A N 1
ATOM 582 C CA . ASN A 1 71 ? 24.994 -18.421 46.047 1.00 16.53 69 ASN A CA 1
ATOM 583 C C . ASN A 1 71 ? 25.033 -16.904 46.135 1.00 15.87 69 ASN A C 1
ATOM 584 O O . ASN A 1 71 ? 24.743 -16.214 45.156 1.00 15.72 69 ASN A O 1
ATOM 589 N N . GLN A 1 72 ? 25.377 -16.382 47.308 1.00 15.99 70 GLN A N 1
ATOM 590 C CA . GLN A 1 72 ? 25.427 -14.940 47.479 1.00 16.77 70 GLN A CA 1
ATOM 591 C C . GLN A 1 72 ? 26.528 -14.313 46.631 1.00 16.62 70 GLN A C 1
ATOM 592 O O . GLN A 1 72 ? 26.363 -13.209 46.113 1.00 16.74 70 GLN A O 1
ATOM 598 N N . GLN A 1 73 ? 27.642 -15.020 46.465 1.00 17.81 71 GLN A N 1
ATOM 599 C CA . GLN A 1 73 ? 28.721 -14.501 45.635 1.00 18.03 71 GLN A CA 1
ATOM 600 C C . GLN A 1 73 ? 28.275 -14.495 44.177 1.00 17.39 71 GLN A C 1
ATOM 601 O O . GLN A 1 73 ? 28.569 -13.562 43.430 1.00 17.82 71 GLN A O 1
ATOM 607 N N . VAL A 1 74 ? 27.560 -15.540 43.767 1.00 16.10 72 VAL A N 1
ATOM 608 C CA . VAL A 1 74 ? 27.086 -15.607 42.394 1.00 14.77 72 VAL A CA 1
ATOM 609 C C . VAL A 1 74 ? 26.076 -14.492 42.129 1.00 14.32 72 VAL A C 1
ATOM 610 O O . VAL A 1 74 ? 26.084 -13.882 41.060 1.00 15.57 72 VAL A O 1
ATOM 614 N N . LEU A 1 75 ? 25.205 -14.225 43.098 1.00 13.43 73 LEU A N 1
ATOM 615 C CA . LEU A 1 75 ? 24.223 -13.162 42.931 1.00 12.71 73 LEU A CA 1
ATOM 616 C C . LEU A 1 75 ? 24.918 -11.810 42.774 1.00 14.06 73 LEU A C 1
ATOM 617 O O . LEU A 1 75 ? 24.517 -10.993 41.947 1.00 14.09 73 LEU A O 1
ATOM 622 N N A LYS A 1 76 ? 25.959 -11.582 43.570 0.25 14.12 74 LYS A N 1
ATOM 623 N N B LYS A 1 76 ? 25.955 -11.569 43.571 0.50 13.46 74 LYS A N 1
ATOM 624 C CA A LYS A 1 76 ? 26.700 -10.329 43.502 0.25 15.20 74 LYS A CA 1
ATOM 625 C CA B LYS A 1 76 ? 26.664 -10.301 43.479 0.50 14.77 74 LYS A CA 1
ATOM 626 C C A LYS A 1 76 ? 27.252 -10.133 42.093 0.25 15.09 74 LYS A C 1
ATOM 627 C C B LYS A 1 76 ? 27.230 -10.132 42.071 0.50 14.56 74 LYS A C 1
ATOM 628 O O A LYS A 1 76 ? 27.185 -9.038 41.536 0.25 14.67 74 LYS A O 1
ATOM 629 O O B LYS A 1 76 ? 27.147 -9.053 41.487 0.50 13.61 74 LYS A O 1
ATOM 640 N N . ALA A 1 77 ? 27.791 -11.204 41.520 1.00 15.44 75 ALA A N 1
ATOM 641 C CA . ALA A 1 77 ? 28.350 -11.146 40.175 1.00 15.48 75 ALA A CA 1
ATOM 642 C C . ALA A 1 77 ? 27.233 -10.967 39.149 1.00 15.99 75 ALA A C 1
ATOM 643 O O . ALA A 1 77 ? 27.353 -10.176 38.215 1.00 17.23 75 ALA A O 1
ATOM 645 N N . PHE A 1 78 ? 26.136 -11.696 39.339 1.00 15.03 76 PHE A N 1
ATOM 646 C CA . PHE A 1 78 ? 24.991 -11.634 38.438 1.00 15.50 76 PHE A CA 1
ATOM 647 C C . PHE A 1 78 ? 24.451 -10.214 38.325 1.00 14.80 76 PHE A C 1
ATOM 648 O O . PHE A 1 78 ? 24.211 -9.713 37.229 1.00 15.53 76 PHE A O 1
ATOM 656 N N . THR A 1 79 ? 24.268 -9.558 39.461 1.00 14.14 77 THR A N 1
ATOM 657 C CA . THR A 1 79 ? 23.756 -8.198 39.456 1.00 14.98 77 THR A CA 1
ATOM 658 C C . THR A 1 79 ? 24.793 -7.193 38.941 1.00 15.75 77 THR A C 1
ATOM 659 O O . THR A 1 79 ? 24.442 -6.218 38.278 1.00 17.02 77 THR A O 1
ATOM 663 N N A SER A 1 80 ? 26.065 -7.440 39.237 0.25 15.50 78 SER A N 1
ATOM 664 N N B SER A 1 80 ? 26.064 -7.442 39.240 0.50 15.66 78 SER A N 1
ATOM 665 C CA A SER A 1 80 ? 27.129 -6.545 38.791 0.25 16.81 78 SER A CA 1
ATOM 666 C CA B SER A 1 80 ? 27.137 -6.558 38.794 0.50 18.51 78 SER A CA 1
ATOM 667 C C A SER A 1 80 ? 27.258 -6.578 37.271 0.25 17.77 78 SER A C 1
ATOM 668 C C B SER A 1 80 ? 27.269 -6.585 37.275 0.50 18.74 78 SER A C 1
ATOM 669 O O A SER A 1 80 ? 27.714 -5.612 36.658 0.25 18.30 78 SER A O 1
ATOM 670 O O B SER A 1 80 ? 27.736 -5.622 36.665 0.50 19.33 78 SER A O 1
ATOM 675 N N . GLN A 1 81 ? 26.852 -7.691 36.667 1.00 18.81 79 GLN A N 1
ATOM 676 C CA . GLN A 1 81 ? 26.926 -7.847 35.219 1.00 19.64 79 GLN A CA 1
ATOM 677 C C . GLN A 1 81 ? 25.801 -7.119 34.491 1.00 21.05 79 GLN A C 1
ATOM 678 O O . GLN A 1 81 ? 25.757 -7.099 33.260 1.00 23.53 79 GLN A O 1
ATOM 684 N N . MET A 1 82 ? 24.892 -6.521 35.257 1.00 20.51 80 MET A N 1
ATOM 685 C CA . MET A 1 82 ? 23.781 -5.767 34.685 1.00 20.98 80 MET A CA 1
ATOM 686 C C . MET A 1 82 ? 24.195 -4.303 34.606 1.00 20.72 80 MET A C 1
ATOM 687 O O . MET A 1 82 ? 24.908 -3.810 35.477 1.00 21.83 80 MET A O 1
ATOM 692 N N . ASN A 1 83 ? 23.746 -3.612 33.563 1.00 21.23 81 ASN A N 1
ATOM 693 C CA . ASN A 1 83 ? 24.097 -2.206 33.371 1.00 21.52 81 ASN A CA 1
ATOM 694 C C . ASN A 1 83 ? 22.965 -1.270 33.784 1.00 21.59 81 ASN A C 1
ATOM 695 O O . ASN A 1 83 ? 21.976 -1.137 33.065 1.00 25.50 81 ASN A O 1
ATOM 700 N N . PHE A 1 84 ? 23.121 -0.619 34.933 1.00 21.44 82 PHE A N 1
ATOM 701 C CA . PHE A 1 84 ? 22.115 0.312 35.431 1.00 22.56 82 PHE A CA 1
ATOM 702 C C . PHE A 1 84 ? 22.492 1.754 35.115 1.00 23.09 82 PHE A C 1
ATOM 703 O O . PHE A 1 84 ? 21.719 2.675 35.372 1.00 24.85 82 PHE A O 1
ATOM 711 N N . ASN A 1 85 ? 23.681 1.948 34.556 1.00 20.40 83 ASN A N 1
ATOM 712 C CA . ASN A 1 85 ? 24.127 3.290 34.213 1.00 20.01 83 ASN A CA 1
ATOM 713 C C . ASN A 1 85 ? 23.256 3.861 33.101 1.00 18.88 83 ASN A C 1
ATOM 714 O O . ASN A 1 85 ? 23.135 3.282 32.018 1.00 21.38 83 ASN A O 1
ATOM 719 N N . GLY A 1 86 ? 22.643 5.001 33.383 1.00 19.40 84 GLY A N 1
ATOM 720 C CA . GLY A 1 86 ? 21.785 5.633 32.403 1.00 15.76 84 GLY A CA 1
ATOM 721 C C . GLY A 1 86 ? 20.328 5.629 32.818 1.00 14.51 84 GLY A C 1
ATOM 722 O O . GLY A 1 86 ? 19.559 6.484 32.402 1.00 14.77 84 GLY A O 1
ATOM 723 N N . GLN A 1 87 ? 19.950 4.667 33.655 1.00 14.60 85 GLN A N 1
ATOM 724 C CA . GLN A 1 87 ? 18.565 4.554 34.109 1.00 14.91 85 GLN A CA 1
ATOM 725 C C . GLN A 1 87 ? 18.319 5.271 35.421 1.00 13.70 85 GLN A C 1
ATOM 726 O O . GLN A 1 87 ? 19.219 5.402 36.246 1.00 15.11 85 GLN A O 1
ATOM 732 N N . SER A 1 88 ? 17.081 5.718 35.607 1.00 13.79 86 SER A N 1
ATOM 733 C CA . SER A 1 88 ? 16.687 6.361 36.852 1.00 13.79 86 SER A CA 1
ATOM 734 C C . SER A 1 88 ? 16.616 5.235 37.886 1.00 13.91 86 SER A C 1
ATOM 735 O O . SER A 1 88 ? 16.720 4.052 37.541 1.00 14.05 86 SER A O 1
ATOM 738 N N . PHE A 1 89 ? 16.431 5.597 39.150 1.00 13.29 87 PHE A N 1
ATOM 739 C CA . PHE A 1 89 ? 16.345 4.597 40.209 1.00 12.60 87 PHE A CA 1
ATOM 740 C C . PHE A 1 89 ? 15.171 3.648 39.978 1.00 12.24 87 PHE A C 1
ATOM 741 O O . PHE A 1 89 ? 15.329 2.428 40.043 1.00 12.70 87 PHE A O 1
ATOM 749 N N . VAL A 1 90 ? 13.999 4.210 39.706 1.00 10.95 88 VAL A N 1
ATOM 750 C CA . VAL A 1 90 ? 12.817 3.388 39.499 1.00 11.24 88 VAL A CA 1
ATOM 751 C C . VAL A 1 90 ? 12.949 2.512 38.266 1.00 12.16 88 VAL A C 1
ATOM 752 O O . VAL A 1 90 ? 12.560 1.350 38.294 1.00 12.44 88 VAL A O 1
ATOM 756 N N A GLU A 1 91 ? 13.512 3.062 37.194 0.25 11.09 89 GLU A N 1
ATOM 757 N N B GLU A 1 91 ? 13.503 3.049 37.184 0.50 9.72 89 GLU A N 1
ATOM 758 C CA A GLU A 1 91 ? 13.691 2.306 35.958 0.25 11.16 89 GLU A CA 1
ATOM 759 C CA B GLU A 1 91 ? 13.645 2.245 35.975 0.50 9.65 89 GLU A CA 1
ATOM 760 C C A GLU A 1 91 ? 14.651 1.142 36.182 0.25 11.06 89 GLU A C 1
ATOM 761 C C B GLU A 1 91 ? 14.646 1.116 36.200 0.50 9.72 89 GLU A C 1
ATOM 762 O O A GLU A 1 91 ? 14.430 0.037 35.687 0.25 10.80 89 GLU A O 1
ATOM 763 O O B GLU A 1 91 ? 14.449 0.002 35.716 0.50 8.79 89 GLU A O 1
ATOM 774 N N . GLY A 1 92 ? 15.716 1.398 36.934 1.00 11.37 90 GLY A N 1
ATOM 775 C CA . GLY A 1 92 ? 16.699 0.365 37.213 1.00 11.33 90 GLY A CA 1
ATOM 776 C C . GLY A 1 92 ? 16.072 -0.747 38.035 1.00 12.30 90 GLY A C 1
ATOM 777 O O . GLY A 1 92 ? 16.265 -1.931 37.750 1.00 12.33 90 GLY A O 1
ATOM 778 N N . LEU A 1 93 ? 15.313 -0.369 39.058 1.00 12.91 91 LEU A N 1
ATOM 779 C CA . LEU A 1 93 ? 14.662 -1.363 39.904 1.00 12.71 91 LEU A CA 1
ATOM 780 C C . LEU A 1 93 ? 13.646 -2.165 39.089 1.00 12.06 91 LEU A C 1
ATOM 781 O O . LEU A 1 93 ? 13.510 -3.375 39.282 1.00 11.28 91 LEU A O 1
ATOM 786 N N A ARG A 1 94 ? 12.948 -1.490 38.182 0.25 11.04 92 ARG A N 1
ATOM 787 N N B ARG A 1 94 ? 12.930 -1.503 38.184 0.50 8.84 92 ARG A N 1
ATOM 788 C CA A ARG A 1 94 ? 11.958 -2.141 37.330 0.25 11.29 92 ARG A CA 1
ATOM 789 C CA B ARG A 1 94 ? 11.948 -2.201 37.357 0.50 8.93 92 ARG A CA 1
ATOM 790 C C A ARG A 1 94 ? 12.633 -3.210 36.478 0.25 11.78 92 ARG A C 1
ATOM 791 C C B ARG A 1 94 ? 12.647 -3.238 36.484 0.50 10.55 92 ARG A C 1
ATOM 792 O O A ARG A 1 94 ? 12.150 -4.339 36.371 0.25 11.64 92 ARG A O 1
ATOM 793 O O B ARG A 1 94 ? 12.192 -4.379 36.368 0.50 9.90 92 ARG A O 1
ATOM 808 N N . THR A 1 95 ? 13.754 -2.840 35.869 1.00 11.99 93 THR A N 1
ATOM 809 C CA . THR A 1 95 ? 14.511 -3.747 35.017 1.00 12.81 93 THR A CA 1
ATOM 810 C C . THR A 1 95 ? 15.016 -4.940 35.823 1.00 12.96 93 THR A C 1
ATOM 811 O O . THR A 1 95 ? 14.940 -6.090 35.379 1.00 13.77 93 THR A O 1
ATOM 815 N N . PHE A 1 96 ? 15.515 -4.666 37.020 1.00 11.86 94 PHE A N 1
ATOM 816 C CA . PHE A 1 96 ? 16.027 -5.715 37.885 1.00 11.88 94 PHE A CA 1
ATOM 817 C C . PHE A 1 96 ? 14.926 -6.713 38.262 1.00 12.09 94 PHE A C 1
ATOM 818 O O . PHE A 1 96 ? 15.078 -7.920 38.067 1.00 12.74 94 PHE A O 1
ATOM 826 N N . LEU A 1 97 ? 13.812 -6.213 38.782 1.00 12.83 95 LEU A N 1
ATOM 827 C CA . LEU A 1 97 ? 12.735 -7.107 39.198 1.00 12.14 95 LEU A CA 1
ATOM 828 C C . LEU A 1 97 ? 12.153 -7.944 38.065 1.00 13.57 95 LEU A C 1
ATOM 829 O O . LEU A 1 97 ? 11.803 -9.109 38.269 1.00 13.92 95 LEU A O 1
ATOM 834 N N . LYS A 1 98 ? 12.063 -7.366 36.871 1.00 13.81 96 LYS A N 1
ATOM 835 C CA . LYS A 1 98 ? 11.509 -8.073 35.717 1.00 15.31 96 LYS A CA 1
ATOM 836 C C . LYS A 1 98 ? 12.441 -9.162 35.178 1.00 15.62 96 LYS A C 1
ATOM 837 O O . LYS A 1 98 ? 12.023 -10.013 34.389 1.00 17.84 96 LYS A O 1
ATOM 843 N N . THR A 1 99 ? 13.694 -9.147 35.619 1.00 14.81 97 THR A N 1
ATOM 844 C CA . THR A 1 99 ? 14.696 -10.116 35.178 1.00 16.64 97 THR A CA 1
ATOM 845 C C . THR A 1 99 ? 14.470 -11.531 35.721 1.00 17.27 97 THR A C 1
ATOM 846 O O . THR A 1 99 ? 14.881 -12.516 35.105 1.00 18.15 97 THR A O 1
ATOM 850 N N . PHE A 1 100 ? 13.791 -11.631 36.857 1.00 14.78 98 PHE A N 1
ATOM 851 C CA . PHE A 1 100 ? 13.581 -12.921 37.505 1.00 14.17 98 PHE A CA 1
ATOM 852 C C . PHE A 1 100 ? 12.183 -13.501 37.479 1.00 13.23 98 PHE A C 1
ATOM 853 O O . PHE A 1 100 ? 11.201 -12.815 37.211 1.00 14.71 98 PHE A O 1
ATOM 861 N N . LYS A 1 101 ? 12.131 -14.801 37.759 1.00 15.05 99 LYS A N 1
ATOM 862 C CA . LYS A 1 101 ? 10.868 -15.477 38.003 1.00 14.65 99 LYS A CA 1
ATOM 863 C C . LYS A 1 101 ? 11.110 -15.389 39.512 1.00 13.20 99 LYS A C 1
ATOM 864 O O . LYS A 1 101 ? 11.865 -16.171 40.110 1.00 13.93 99 LYS A O 1
ATOM 870 N N . LEU A 1 102 ? 10.522 -14.361 40.106 1.00 12.29 100 LEU A N 1
ATOM 871 C CA . LEU A 1 102 ? 10.732 -14.058 41.511 1.00 12.24 100 LEU A CA 1
ATOM 872 C C . LEU A 1 102 ? 10.291 -15.103 42.506 1.00 12.47 100 LEU A C 1
ATOM 873 O O . LEU A 1 102 ? 9.211 -15.680 42.379 1.00 12.22 100 LEU A O 1
ATOM 878 N N A PRO A 1 103 ? 11.129 -15.372 43.519 0.25 10.22 101 PRO A N 1
ATOM 879 N N B PRO A 1 103 ? 11.139 -15.391 43.502 0.50 10.23 101 PRO A N 1
ATOM 880 C CA A PRO A 1 103 ? 10.753 -16.367 44.525 0.25 10.59 101 PRO A CA 1
ATOM 881 C CA B PRO A 1 103 ? 10.745 -16.387 44.499 0.50 11.26 101 PRO A CA 1
ATOM 882 C C A PRO A 1 103 ? 9.519 -15.860 45.265 0.25 11.20 101 PRO A C 1
ATOM 883 C C B PRO A 1 103 ? 9.517 -15.867 45.247 0.50 11.28 101 PRO A C 1
ATOM 884 O O A PRO A 1 103 ? 9.307 -14.651 45.374 0.25 11.24 101 PRO A O 1
ATOM 885 O O B PRO A 1 103 ? 9.304 -14.657 45.339 0.50 11.12 101 PRO A O 1
ATOM 892 N N . GLY A 1 104 ? 8.704 -16.780 45.769 1.00 13.20 102 GLY A N 1
ATOM 893 C CA . GLY A 1 104 ? 7.515 -16.376 46.498 1.00 14.14 102 GLY A CA 1
ATOM 894 C C . GLY A 1 104 ? 7.746 -16.447 47.995 1.00 15.44 102 GLY A C 1
ATOM 895 O O . GLY A 1 104 ? 6.799 -16.559 48.771 1.00 17.89 102 GLY A O 1
ATOM 896 N N . GLU A 1 105 ? 9.012 -16.373 48.395 1.00 13.35 103 GLU A N 1
ATOM 897 C CA . GLU A 1 105 ? 9.408 -16.438 49.799 1.00 13.43 103 GLU A CA 1
ATOM 898 C C . GLU A 1 105 ? 10.051 -15.118 50.197 1.00 13.35 103 GLU A C 1
ATOM 899 O O . GLU A 1 105 ? 10.950 -14.628 49.517 1.00 13.09 103 GLU A O 1
ATOM 905 N N . ALA A 1 106 ? 9.604 -14.572 51.322 1.00 13.10 104 ALA A N 1
ATOM 906 C CA . ALA A 1 106 ? 10.072 -13.284 51.816 1.00 11.81 104 ALA A CA 1
ATOM 907 C C . ALA A 1 106 ? 11.577 -13.074 51.929 1.00 12.72 104 ALA A C 1
ATOM 908 O O . ALA A 1 106 ? 12.098 -12.065 51.443 1.00 13.06 104 ALA A O 1
ATOM 910 N N . GLN A 1 107 ? 12.286 -13.995 52.569 1.00 12.33 105 GLN A N 1
ATOM 911 C CA . GLN A 1 107 ? 13.721 -13.798 52.730 1.00 14.59 105 GLN A CA 1
ATOM 912 C C . GLN A 1 107 ? 14.483 -13.827 51.415 1.00 13.18 105 GLN A C 1
ATOM 913 O O . GLN A 1 107 ? 15.493 -13.135 51.268 1.00 14.94 105 GLN A O 1
ATOM 919 N N . LYS A 1 108 ? 13.999 -14.610 50.455 1.00 12.78 106 LYS A N 1
ATOM 920 C CA . LYS A 1 108 ? 14.654 -14.689 49.155 1.00 11.76 106 LYS A CA 1
ATOM 921 C C . LYS A 1 108 ? 14.420 -13.397 48.380 1.00 12.52 106 LYS A C 1
ATOM 922 O O . LYS A 1 108 ? 15.338 -12.865 47.746 1.00 12.74 106 LYS A O 1
ATOM 928 N N . ILE A 1 109 ? 13.196 -12.889 48.425 1.00 12.05 107 ILE A N 1
ATOM 929 C CA . ILE A 1 109 ? 12.879 -11.629 47.764 1.00 11.96 107 ILE A CA 1
ATOM 930 C C . ILE A 1 109 ? 13.776 -10.540 48.359 1.00 12.84 107 ILE A C 1
ATOM 931 O O . ILE A 1 109 ? 14.349 -9.722 47.639 1.00 13.32 107 ILE A O 1
ATOM 936 N N . ASP A 1 110 ? 13.906 -10.551 49.681 1.00 12.55 108 ASP A N 1
ATOM 937 C CA . ASP A 1 110 ? 14.709 -9.565 50.387 1.00 13.02 108 ASP A CA 1
ATOM 938 C C . ASP A 1 110 ? 16.157 -9.580 49.894 1.00 12.78 108 ASP A C 1
ATOM 939 O O . ASP A 1 110 ? 16.728 -8.524 49.598 1.00 13.11 108 ASP A O 1
ATOM 944 N N A ARG A 1 111 ? 16.758 -10.763 49.803 0.25 11.64 109 ARG A N 1
ATOM 945 N N B ARG A 1 111 ? 16.753 -10.763 49.795 0.50 10.38 109 ARG A N 1
ATOM 946 C CA A ARG A 1 111 ? 18.139 -10.844 49.341 0.25 11.36 109 ARG A CA 1
ATOM 947 C CA B ARG A 1 111 ? 18.135 -10.844 49.335 0.50 9.81 109 ARG A CA 1
ATOM 948 C C A ARG A 1 111 ? 18.317 -10.304 47.926 0.25 11.79 109 ARG A C 1
ATOM 949 C C B ARG A 1 111 ? 18.299 -10.269 47.935 0.50 10.69 109 ARG A C 1
ATOM 950 O O A ARG A 1 111 ? 19.353 -9.715 47.613 0.25 11.90 109 ARG A O 1
ATOM 951 O O B ARG A 1 111 ? 19.301 -9.614 47.641 0.50 10.66 109 ARG A O 1
ATOM 966 N N . LEU A 1 112 ? 17.321 -10.500 47.067 1.00 12.51 110 LEU A N 1
ATOM 967 C CA . LEU A 1 112 ? 17.408 -9.979 45.707 1.00 12.49 110 LEU A CA 1
ATOM 968 C C . LEU A 1 112 ? 17.366 -8.448 45.747 1.00 13.07 110 LEU A C 1
ATOM 969 O O . LEU A 1 112 ? 18.175 -7.779 45.099 1.00 12.54 110 LEU A O 1
ATOM 974 N N . VAL A 1 113 ? 16.438 -7.890 46.516 1.00 11.91 111 VAL A N 1
ATOM 975 C CA . VAL A 1 113 ? 16.324 -6.439 46.632 1.00 11.64 111 VAL A CA 1
ATOM 976 C C . VAL A 1 113 ? 17.615 -5.834 47.202 1.00 12.60 111 VAL A C 1
ATOM 977 O O . VAL A 1 113 ? 18.058 -4.770 46.762 1.00 14.37 111 VAL A O 1
ATOM 981 N N . GLN A 1 114 ? 18.229 -6.514 48.161 1.00 12.22 112 GLN A N 1
ATOM 982 C CA . GLN A 1 114 ? 19.481 -6.026 48.745 1.00 13.74 112 GLN A CA 1
ATOM 983 C C . GLN A 1 114 ? 20.601 -6.027 47.705 1.00 13.37 112 GLN A C 1
ATOM 984 O O . GLN A 1 114 ? 21.468 -5.151 47.711 1.00 13.94 112 GLN A O 1
ATOM 990 N N . SER A 1 115 ? 20.596 -7.013 46.816 1.00 13.26 113 SER A N 1
ATOM 991 C CA . SER A 1 115 ? 21.622 -7.088 45.777 1.00 13.44 113 SER A CA 1
ATOM 992 C C . SER A 1 115 ? 21.485 -5.887 44.843 1.00 14.35 113 SER A C 1
ATOM 993 O O . SER A 1 115 ? 22.475 -5.228 44.498 1.00 14.06 113 SER A O 1
ATOM 996 N N . PHE A 1 116 ? 20.259 -5.596 44.430 1.00 13.76 114 PHE A N 1
ATOM 997 C CA . PHE A 1 116 ? 20.026 -4.453 43.562 1.00 13.41 114 PHE A CA 1
ATOM 998 C C . PHE A 1 116 ? 20.466 -3.154 44.227 1.00 14.53 114 PHE A C 1
ATOM 999 O O . PHE A 1 116 ? 21.157 -2.339 43.616 1.00 14.45 114 PHE A O 1
ATOM 1007 N N A SER A 1 117 ? 20.055 -2.967 45.476 0.25 13.32 115 SER A N 1
ATOM 1008 N N B SER A 1 117 ? 20.054 -2.954 45.475 0.50 14.02 115 SER A N 1
ATOM 1009 C CA A SER A 1 117 ? 20.387 -1.765 46.231 0.25 13.65 115 SER A CA 1
ATOM 1010 C CA B SER A 1 117 ? 20.395 -1.733 46.198 0.50 15.40 115 SER A CA 1
ATOM 1011 C C A SER A 1 117 ? 21.889 -1.518 46.282 0.25 15.22 115 SER A C 1
ATOM 1012 C C B SER A 1 117 ? 21.902 -1.512 46.267 0.50 16.51 115 SER A C 1
ATOM 1013 O O A SER A 1 117 ? 22.348 -0.386 46.127 0.25 15.33 115 SER A O 1
ATOM 1014 O O B SER A 1 117 ? 22.378 -0.388 46.109 0.50 16.16 115 SER A O 1
ATOM 1019 N N . GLY A 1 118 ? 22.652 -2.583 46.499 1.00 16.08 116 GLY A N 1
ATOM 1020 C CA . GLY A 1 118 ? 24.097 -2.459 46.568 1.00 17.97 116 GLY A CA 1
ATOM 1021 C C . GLY A 1 118 ? 24.708 -2.117 45.222 1.00 18.30 116 GLY A C 1
ATOM 1022 O O . GLY A 1 118 ? 25.611 -1.277 45.139 1.00 20.81 116 GLY A O 1
ATOM 1023 N N . ALA A 1 119 ? 24.227 -2.763 44.165 1.00 19.57 117 ALA A N 1
ATOM 1024 C CA . ALA A 1 119 ? 24.741 -2.522 42.821 1.00 19.09 117 ALA A CA 1
ATOM 1025 C C . ALA A 1 119 ? 24.347 -1.145 42.305 1.00 21.21 117 ALA A C 1
ATOM 1026 O O . ALA A 1 119 ? 25.132 -0.488 41.616 1.00 22.57 117 ALA A O 1
ATOM 1028 N N . TYR A 1 120 ? 23.131 -0.712 42.628 1.00 22.16 118 TYR A N 1
ATOM 1029 C CA . TYR A 1 120 ? 22.662 0.596 42.196 1.00 23.36 118 TYR A CA 1
ATOM 1030 C C . TYR A 1 120 ? 23.591 1.653 42.760 1.00 24.34 118 TYR A C 1
ATOM 1031 O O . TYR A 1 120 ? 24.043 2.545 42.042 1.00 23.38 118 TYR A O 1
ATOM 1040 N N . PHE A 1 121 ? 23.859 1.550 44.058 1.00 24.39 119 PHE A N 1
ATOM 1041 C CA . PHE A 1 121 ? 24.734 2.491 44.741 1.00 26.29 119 PHE A CA 1
ATOM 1042 C C . PHE A 1 121 ? 26.135 2.477 44.140 1.00 27.12 119 PHE A C 1
ATOM 1043 O O . PHE A 1 121 ? 26.722 3.529 43.889 1.00 27.15 119 PHE A O 1
ATOM 1051 N N . GLN A 1 122 ? 26.668 1.282 43.906 1.00 26.52 120 GLN A N 1
ATOM 1052 C CA . GLN A 1 122 ? 28.004 1.140 43.337 1.00 28.34 120 GLN A CA 1
ATOM 1053 C C . GLN A 1 122 ? 28.099 1.826 41.974 1.00 29.07 120 GLN A C 1
ATOM 1054 O O . GLN A 1 122 ? 29.111 2.457 41.658 1.00 29.46 120 GLN A O 1
ATOM 1060 N N . GLN A 1 123 ? 27.042 1.710 41.175 1.00 28.49 121 GLN A N 1
ATOM 1061 C CA . GLN A 1 123 ? 27.014 2.311 39.845 1.00 29.36 121 GLN A CA 1
ATOM 1062 C C . GLN A 1 123 ? 26.471 3.743 39.818 1.00 30.05 121 GLN A C 1
ATOM 1063 O O . GLN A 1 123 ? 26.611 4.442 38.812 1.00 31.29 121 GLN A O 1
ATOM 1069 N N . ASN A 1 124 ? 25.864 4.181 40.919 1.00 31.35 122 ASN A N 1
ATOM 1070 C CA . ASN A 1 124 ? 25.301 5.531 41.009 1.00 32.39 122 ASN A CA 1
ATOM 1071 C C . ASN A 1 124 ? 25.533 6.157 42.388 1.00 33.45 122 ASN A C 1
ATOM 1072 O O . ASN A 1 124 ? 24.584 6.507 43.088 1.00 32.64 122 ASN A O 1
ATOM 1077 N N . PRO A 1 125 ? 26.806 6.324 42.783 1.00 34.66 123 PRO A N 1
ATOM 1078 C CA . PRO A 1 125 ? 27.195 6.903 44.076 1.00 35.97 123 PRO A CA 1
ATOM 1079 C C . PRO A 1 125 ? 26.652 8.305 44.363 1.00 37.83 123 PRO A C 1
ATOM 1080 O O . PRO A 1 125 ? 26.600 8.731 45.518 1.00 38.06 123 PRO A O 1
ATOM 1084 N N . ASP A 1 126 ? 26.247 9.016 43.317 1.00 39.68 124 ASP A N 1
ATOM 1085 C CA . ASP A 1 126 ? 25.744 10.379 43.466 1.00 41.87 124 ASP A CA 1
ATOM 1086 C C . ASP A 1 126 ? 24.276 10.506 43.864 1.00 42.05 124 ASP A C 1
ATOM 1087 O O . ASP A 1 126 ? 23.825 11.592 44.233 1.00 42.17 124 ASP A O 1
ATOM 1092 N N . VAL A 1 127 ? 23.532 9.407 43.800 1.00 41.30 125 VAL A N 1
ATOM 1093 C CA . VAL A 1 127 ? 22.113 9.438 44.138 1.00 41.12 125 VAL A CA 1
ATOM 1094 C C . VAL A 1 127 ? 21.815 9.288 45.630 1.00 39.95 125 VAL A C 1
ATOM 1095 O O . VAL A 1 127 ? 21.180 10.156 46.226 1.00 40.96 125 VAL A O 1
ATOM 1099 N N . VAL A 1 128 ? 22.264 8.188 46.227 1.00 38.67 126 VAL A N 1
ATOM 1100 C CA . VAL A 1 128 ? 22.029 7.940 47.648 1.00 37.24 126 VAL A CA 1
ATOM 1101 C C . VAL A 1 128 ? 23.318 8.008 48.462 1.00 36.16 126 VAL A C 1
ATOM 1102 O O . VAL A 1 128 ? 24.414 7.897 47.915 1.00 36.67 126 VAL A O 1
ATOM 1106 N N . SER A 1 129 ? 23.179 8.186 49.772 1.00 35.04 127 SER A N 1
ATOM 1107 C CA . SER A 1 129 ? 24.333 8.276 50.661 1.00 34.20 127 SER A CA 1
ATOM 1108 C C . SER A 1 129 ? 25.090 6.952 50.738 1.00 33.85 127 SER A C 1
ATOM 1109 O O . SER A 1 129 ? 26.319 6.926 50.660 1.00 34.09 127 SER A O 1
ATOM 1112 N N . ASN A 1 130 ? 24.357 5.855 50.902 1.00 31.99 128 ASN A N 1
ATOM 1113 C CA . ASN A 1 130 ? 24.972 4.534 50.972 1.00 30.27 128 ASN A CA 1
ATOM 1114 C C . ASN A 1 130 ? 24.037 3.445 50.457 1.00 28.61 128 ASN A C 1
ATOM 1115 O O . ASN A 1 130 ? 22.935 3.734 49.990 1.00 27.11 128 ASN A O 1
ATOM 1120 N N . ALA A 1 131 ? 24.486 2.196 50.539 1.00 27.35 129 ALA A N 1
ATOM 1121 C CA . ALA A 1 131 ? 23.694 1.062 50.072 1.00 26.29 129 ALA A CA 1
ATOM 1122 C C . ALA A 1 131 ? 22.426 0.880 50.897 1.00 25.35 129 ALA A C 1
ATOM 1123 O O . ALA A 1 131 ? 21.381 0.506 50.363 1.00 23.89 129 ALA A O 1
ATOM 1125 N N . ASP A 1 132 ? 22.518 1.136 52.199 1.00 23.85 130 ASP A N 1
ATOM 1126 C CA . ASP A 1 132 ? 21.364 1.001 53.079 1.00 23.63 130 ASP A CA 1
ATOM 1127 C C . ASP A 1 132 ? 20.272 1.978 52.669 1.00 21.81 130 ASP A C 1
ATOM 1128 O O . ASP A 1 132 ? 19.082 1.672 52.758 1.00 20.29 130 ASP A O 1
ATOM 1133 N N . ALA A 1 133 ? 20.677 3.160 52.221 1.00 20.23 131 ALA A N 1
ATOM 1134 C CA . ALA A 1 133 ? 19.720 4.167 51.793 1.00 18.57 131 ALA A CA 1
ATOM 1135 C C . ALA A 1 133 ? 19.037 3.690 50.518 1.00 17.41 131 ALA A C 1
ATOM 1136 O O . ALA A 1 133 ? 17.838 3.900 50.331 1.00 17.22 131 ALA A O 1
ATOM 1138 N N . ALA A 1 134 ? 19.803 3.046 49.642 1.00 18.02 132 ALA A N 1
ATOM 1139 C CA . ALA A 1 134 ? 19.257 2.530 48.395 1.00 16.31 132 ALA A CA 1
ATOM 1140 C C . ALA A 1 134 ? 18.273 1.404 48.696 1.00 15.77 132 ALA A C 1
ATOM 1141 O O . ALA A 1 134 ? 17.247 1.282 48.031 1.00 14.63 132 ALA A O 1
ATOM 1143 N N . TYR A 1 135 ? 18.592 0.596 49.702 1.00 15.20 133 TYR A N 1
ATOM 1144 C CA . TYR A 1 135 ? 17.730 -0.516 50.103 1.00 13.78 133 TYR A CA 1
ATOM 1145 C C . TYR A 1 135 ? 16.401 0.032 50.625 1.00 14.20 133 TYR A C 1
ATOM 1146 O O . TYR A 1 135 ? 15.327 -0.456 50.261 1.00 13.85 133 TYR A O 1
ATOM 1155 N N . LEU A 1 136 ? 16.464 1.043 51.485 1.00 13.93 134 LEU A N 1
ATOM 1156 C CA . LEU A 1 136 ? 15.247 1.648 52.013 1.00 13.08 134 LEU A CA 1
ATOM 1157 C C . LEU A 1 136 ? 14.387 2.163 50.856 1.00 13.45 134 LEU A C 1
ATOM 1158 O O . LEU A 1 136 ? 13.181 1.918 50.807 1.00 13.21 134 LEU A O 1
ATOM 1163 N N A LEU A 1 137 ? 15.008 2.880 49.924 0.25 10.81 135 LEU A N 1
ATOM 1164 N N B LEU A 1 137 ? 15.009 2.876 49.925 0.50 11.56 135 LEU A N 1
ATOM 1165 C CA A LEU A 1 137 ? 14.282 3.408 48.773 0.25 9.92 135 LEU A CA 1
ATOM 1166 C CA B LEU A 1 137 ? 14.287 3.418 48.782 0.50 12.12 135 LEU A CA 1
ATOM 1167 C C A LEU A 1 137 ? 13.651 2.280 47.974 0.25 10.06 135 LEU A C 1
ATOM 1168 C C B LEU A 1 137 ? 13.663 2.293 47.959 0.50 10.66 135 LEU A C 1
ATOM 1169 O O A LEU A 1 137 ? 12.496 2.370 47.557 0.25 10.68 135 LEU A O 1
ATOM 1170 O O B LEU A 1 137 ? 12.519 2.400 47.516 0.50 11.18 135 LEU A O 1
ATOM 1179 N N . ALA A 1 138 ? 14.421 1.218 47.761 1.00 12.09 136 ALA A N 1
ATOM 1180 C CA . ALA A 1 138 ? 13.938 0.083 46.990 1.00 11.51 136 ALA A CA 1
ATOM 1181 C C . ALA A 1 138 ? 12.715 -0.584 47.603 1.00 12.72 136 ALA A C 1
ATOM 1182 O O . ALA A 1 138 ? 11.708 -0.762 46.914 1.00 12.90 136 ALA A O 1
ATOM 1184 N N . PHE A 1 139 ? 12.775 -0.944 48.886 1.00 11.67 137 PHE A N 1
ATOM 1185 C CA . PHE A 1 139 ? 11.611 -1.609 49.447 1.00 11.75 137 PHE A CA 1
ATOM 1186 C C . PHE A 1 139 ? 10.441 -0.655 49.661 1.00 11.47 137 PHE A C 1
ATOM 1187 O O . PHE A 1 139 ? 9.287 -1.068 49.577 1.00 12.02 137 PHE A O 1
ATOM 1195 N N . GLN A 1 140 ? 10.715 0.629 49.880 1.00 12.18 138 GLN A N 1
ATOM 1196 C CA . GLN A 1 140 ? 9.629 1.592 50.019 1.00 12.50 138 GLN A CA 1
ATOM 1197 C C . GLN A 1 140 ? 8.936 1.718 48.653 1.00 11.92 138 GLN A C 1
ATOM 1198 O O . GLN A 1 140 ? 7.713 1.793 48.579 1.00 13.20 138 GLN A O 1
ATOM 1204 N N . THR A 1 141 ? 9.714 1.722 47.570 1.00 12.13 139 THR A N 1
ATOM 1205 C CA . THR A 1 141 ? 9.138 1.827 46.232 1.00 12.84 139 THR A CA 1
ATOM 1206 C C . THR A 1 141 ? 8.323 0.579 45.896 1.00 11.56 139 THR A C 1
ATOM 1207 O O . THR A 1 141 ? 7.272 0.672 45.267 1.00 12.36 139 THR A O 1
ATOM 1211 N N . ILE A 1 142 ? 8.804 -0.586 46.322 1.00 11.80 140 ILE A N 1
ATOM 1212 C CA . ILE A 1 142 ? 8.062 -1.821 46.091 1.00 11.14 140 ILE A CA 1
ATOM 1213 C C . ILE A 1 142 ? 6.729 -1.756 46.854 1.00 11.93 140 ILE A C 1
ATOM 1214 O O . ILE A 1 142 ? 5.687 -2.127 46.318 1.00 11.51 140 ILE A O 1
ATOM 1219 N N . MET A 1 143 ? 6.747 -1.269 48.094 1.00 12.22 141 MET A N 1
ATOM 1220 C CA . MET A 1 143 ? 5.495 -1.150 48.838 1.00 12.49 141 MET A CA 1
ATOM 1221 C C . MET A 1 143 ? 4.585 -0.122 48.173 1.00 12.23 141 MET A C 1
ATOM 1222 O O . MET A 1 143 ? 3.369 -0.316 48.088 1.00 12.55 141 MET A O 1
ATOM 1227 N N . LEU A 1 144 ? 5.168 0.983 47.720 1.00 12.08 142 LEU A N 1
ATOM 1228 C CA . LEU A 1 144 ? 4.390 2.035 47.081 1.00 11.42 142 LEU A CA 1
ATOM 1229 C C . LEU A 1 144 ? 3.717 1.529 45.802 1.00 11.33 142 LEU A C 1
ATOM 1230 O O . LEU A 1 144 ? 2.599 1.934 45.478 1.00 12.04 142 LEU A O 1
ATOM 1235 N N . ASN A 1 145 ? 4.400 0.649 45.075 1.00 11.81 143 ASN A N 1
ATOM 1236 C CA . ASN A 1 145 ? 3.828 0.078 43.857 1.00 11.38 143 ASN A CA 1
ATOM 1237 C C . ASN A 1 145 ? 2.511 -0.642 44.194 1.00 11.49 143 ASN A C 1
ATOM 1238 O O . ASN A 1 145 ? 1.511 -0.474 43.503 1.00 12.84 143 ASN A O 1
ATOM 1243 N N . THR A 1 146 ? 2.509 -1.437 45.261 1.00 11.10 144 THR A N 1
ATOM 1244 C CA . THR A 1 146 ? 1.285 -2.130 45.659 1.00 11.95 144 THR A CA 1
ATOM 1245 C C . THR A 1 146 ? 0.252 -1.121 46.157 1.00 11.95 144 THR A C 1
ATOM 1246 O O . THR A 1 146 ? -0.926 -1.188 45.808 1.00 13.77 144 THR A O 1
ATOM 1250 N N . ASP A 1 147 ? 0.708 -0.177 46.968 1.00 12.44 145 ASP A N 1
ATOM 1251 C CA . ASP A 1 147 ? -0.183 0.826 47.524 1.00 12.84 145 ASP A CA 1
ATOM 1252 C C . ASP A 1 147 ? -0.934 1.610 46.449 1.00 13.16 145 ASP A C 1
ATOM 1253 O O . ASP A 1 147 ? -2.144 1.826 46.556 1.00 14.55 145 ASP A O 1
ATOM 1258 N N . LEU A 1 148 ? -0.224 2.013 45.399 1.00 13.41 146 LEU A N 1
ATOM 1259 C CA . LEU A 1 148 ? -0.828 2.801 44.336 1.00 13.46 146 LEU A CA 1
ATOM 1260 C C . LEU A 1 148 ? -1.605 2.022 43.290 1.00 14.14 146 LEU A C 1
ATOM 1261 O O . LEU A 1 148 ? -2.559 2.542 42.710 1.00 14.80 146 LEU A O 1
ATOM 1266 N N . HIS A 1 149 ? -1.220 0.774 43.059 1.00 13.36 147 HIS A N 1
ATOM 1267 C CA . HIS A 1 149 ? -1.865 -0.007 42.010 1.00 14.65 147 HIS A CA 1
ATOM 1268 C C . HIS A 1 149 ? -2.819 -1.125 42.410 1.00 15.70 147 HIS A C 1
ATOM 1269 O O . HIS A 1 149 ? -3.452 -1.735 41.549 1.00 17.13 147 HIS A O 1
ATOM 1276 N N . ASN A 1 150 ? -2.927 -1.378 43.710 1.00 16.64 148 ASN A N 1
ATOM 1277 C CA . ASN A 1 150 ? -3.844 -2.388 44.236 1.00 17.87 148 ASN A CA 1
ATOM 1278 C C . ASN A 1 150 ? -5.223 -1.718 44.279 1.00 18.17 148 ASN A C 1
ATOM 1279 O O . ASN A 1 150 ? -5.434 -0.769 45.028 1.00 18.57 148 ASN A O 1
ATOM 1284 N N A PRO A 1 151 ? -6.174 -2.213 43.471 0.25 19.13 149 PRO A N 1
ATOM 1285 N N B PRO A 1 151 ? -6.174 -2.210 43.468 0.50 19.76 149 PRO A N 1
ATOM 1286 C CA A PRO A 1 151 ? -7.536 -1.672 43.400 0.25 20.19 149 PRO A CA 1
ATOM 1287 C CA B PRO A 1 151 ? -7.539 -1.677 43.394 0.50 21.28 149 PRO A CA 1
ATOM 1288 C C A PRO A 1 151 ? -8.295 -1.687 44.723 0.25 20.18 149 PRO A C 1
ATOM 1289 C C B PRO A 1 151 ? -8.292 -1.684 44.723 0.50 20.66 149 PRO A C 1
ATOM 1290 O O A PRO A 1 151 ? -9.203 -0.881 44.933 0.25 20.89 149 PRO A O 1
ATOM 1291 O O B PRO A 1 151 ? -9.192 -0.871 44.938 0.50 21.80 149 PRO A O 1
ATOM 1298 N N . SER A 1 152 ? -7.922 -2.600 45.612 1.00 20.44 150 SER A N 1
ATOM 1299 C CA . SER A 1 152 ? -8.582 -2.709 46.907 1.00 20.70 150 SER A CA 1
ATOM 1300 C C . SER A 1 152 ? -8.265 -1.560 47.855 1.00 20.26 150 SER A C 1
ATOM 1301 O O . SER A 1 152 ? -8.945 -1.375 48.866 1.00 22.21 150 SER A O 1
ATOM 1304 N N A ILE A 1 153 ? -7.232 -0.790 47.532 0.25 18.68 151 ILE A N 1
ATOM 1305 N N B ILE A 1 153 ? -7.232 -0.789 47.530 0.50 17.17 151 ILE A N 1
ATOM 1306 C CA A ILE A 1 153 ? -6.848 0.347 48.359 0.25 18.48 151 ILE A CA 1
ATOM 1307 C CA B ILE A 1 153 ? -6.844 0.349 48.354 0.50 17.54 151 ILE A CA 1
ATOM 1308 C C A ILE A 1 153 ? -7.501 1.604 47.796 0.25 18.51 151 ILE A C 1
ATOM 1309 C C B ILE A 1 153 ? -7.504 1.605 47.793 0.50 17.91 151 ILE A C 1
ATOM 1310 O O A ILE A 1 153 ? -7.129 2.082 46.725 0.25 18.26 151 ILE A O 1
ATOM 1311 O O B ILE A 1 153 ? -7.143 2.078 46.716 0.50 17.05 151 ILE A O 1
ATOM 1320 N N . PRO A 1 154 ? -8.492 2.154 48.516 1.00 18.28 152 PRO A N 1
ATOM 1321 C CA . PRO A 1 154 ? -9.210 3.359 48.092 1.00 19.03 152 PRO A CA 1
ATOM 1322 C C . PRO A 1 154 ? -8.281 4.508 47.728 1.00 18.39 152 PRO A C 1
ATOM 1323 O O . PRO A 1 154 ? -7.304 4.771 48.425 1.00 18.43 152 PRO A O 1
ATOM 1327 N N . GLU A 1 155 ? -8.606 5.193 46.637 1.00 19.85 153 GLU A N 1
ATOM 1328 C CA . GLU A 1 155 ? -7.814 6.319 46.162 1.00 21.41 153 GLU A CA 1
ATOM 1329 C C . GLU A 1 155 ? -7.539 7.319 47.279 1.00 21.74 153 GLU A C 1
ATOM 1330 O O . GLU A 1 155 ? -6.418 7.806 47.422 1.00 21.67 153 GLU A O 1
ATOM 1336 N N . LYS A 1 156 ? -8.562 7.613 48.078 1.00 22.40 154 LYS A N 1
ATOM 1337 C CA . LYS A 1 156 ? -8.427 8.570 49.172 1.00 23.82 154 LYS A CA 1
ATOM 1338 C C . LYS A 1 156 ? -7.458 8.136 50.267 1.00 22.71 154 LYS A C 1
ATOM 1339 O O . LYS A 1 156 ? -6.943 8.979 51.005 1.00 24.33 154 LYS A O 1
ATOM 1345 N N . ASN A 1 157 ? -7.201 6.833 50.372 1.00 20.26 155 ASN A N 1
ATOM 1346 C CA . ASN A 1 157 ? -6.298 6.318 51.403 1.00 19.14 155 ASN A CA 1
ATOM 1347 C C . ASN A 1 157 ? -4.886 6.000 50.921 1.00 16.86 155 ASN A C 1
ATOM 1348 O O . ASN A 1 157 ? -4.046 5.570 51.708 1.00 18.40 155 ASN A O 1
ATOM 1353 N N A LYS A 1 158 ? -4.632 6.203 49.632 0.25 15.66 156 LYS A N 1
ATOM 1354 N N B LYS A 1 158 ? -4.630 6.198 49.634 0.50 14.63 156 LYS A N 1
ATOM 1355 C CA A LYS A 1 158 ? -3.314 5.929 49.069 0.25 14.87 156 LYS A CA 1
ATOM 1356 C CA B LYS A 1 158 ? -3.307 5.919 49.093 0.50 14.36 156 LYS A CA 1
ATOM 1357 C C A LYS A 1 158 ? -2.295 6.980 49.499 0.25 14.42 156 LYS A C 1
ATOM 1358 C C B LYS A 1 158 ? -2.298 6.975 49.522 0.50 13.48 156 LYS A C 1
ATOM 1359 O O A LYS A 1 158 ? -2.634 8.150 49.683 0.25 14.97 156 LYS A O 1
ATOM 1360 O O B LYS A 1 158 ? -2.642 8.141 49.729 0.50 14.42 156 LYS A O 1
ATOM 1371 N N . MET A 1 159 ? -1.046 6.554 49.662 1.00 14.22 157 MET A N 1
ATOM 1372 C CA . MET A 1 159 ? 0.025 7.459 50.056 1.00 14.50 157 MET A CA 1
ATOM 1373 C C . MET A 1 159 ? 0.153 8.567 49.020 1.00 16.02 157 MET A C 1
ATOM 1374 O O . MET A 1 159 ? 0.005 8.324 47.821 1.00 17.42 157 MET A O 1
ATOM 1379 N N . THR A 1 160 ? 0.421 9.780 49.495 1.00 17.30 158 THR A N 1
ATOM 1380 C CA . THR A 1 160 ? 0.597 10.939 48.625 1.00 17.68 158 THR A CA 1
ATOM 1381 C C . THR A 1 160 ? 2.092 11.230 48.561 1.00 16.27 158 THR A C 1
ATOM 1382 O O . THR A 1 160 ? 2.866 10.675 49.337 1.00 16.66 158 THR A O 1
ATOM 1386 N N . VAL A 1 161 ? 2.501 12.099 47.645 1.00 17.80 159 VAL A N 1
ATOM 1387 C CA . VAL A 1 161 ? 3.916 12.420 47.540 1.00 18.42 159 VAL A CA 1
ATOM 1388 C C . VAL A 1 161 ? 4.388 13.096 48.831 1.00 18.52 159 VAL A C 1
ATOM 1389 O O . VAL A 1 161 ? 5.521 12.898 49.262 1.00 19.75 159 VAL A O 1
ATOM 1393 N N . ASP A 1 162 ? 3.515 13.879 49.458 1.00 20.32 160 ASP A N 1
ATOM 1394 C CA . ASP A 1 162 ? 3.880 14.532 50.708 1.00 21.48 160 ASP A CA 1
ATOM 1395 C C . ASP A 1 162 ? 4.056 13.464 51.784 1.00 19.76 160 ASP A C 1
ATOM 1396 O O . ASP A 1 162 ? 4.943 13.561 52.634 1.00 20.98 160 ASP A O 1
ATOM 1401 N N . GLY A 1 163 ? 3.211 12.438 51.737 1.00 18.13 161 GLY A N 1
ATOM 1402 C CA . GLY A 1 163 ? 3.316 11.358 52.703 1.00 18.16 161 GLY A CA 1
ATOM 1403 C C . GLY A 1 163 ? 4.617 10.592 52.520 1.00 17.59 161 GLY A C 1
ATOM 1404 O O . GLY A 1 163 ? 5.239 10.157 53.487 1.00 17.13 161 GLY A O 1
ATOM 1405 N N . LEU A 1 164 ? 5.033 10.412 51.269 1.00 16.42 162 LEU A N 1
ATOM 1406 C CA . LEU A 1 164 ? 6.276 9.704 50.995 1.00 15.69 162 LEU A CA 1
ATOM 1407 C C . LEU A 1 164 ? 7.452 10.475 51.595 1.00 16.01 162 LEU A C 1
ATOM 1408 O O . LEU A 1 164 ? 8.312 9.895 52.252 1.00 15.71 162 LEU A O 1
ATOM 1413 N N . LYS A 1 165 ? 7.473 11.786 51.370 1.00 17.09 163 LYS A N 1
ATOM 1414 C CA . LYS A 1 165 ? 8.547 12.624 51.887 1.00 18.17 163 LYS A CA 1
ATOM 1415 C C . LYS A 1 165 ? 8.584 12.620 53.411 1.00 17.86 163 LYS A C 1
ATOM 1416 O O . LYS A 1 165 ? 9.656 12.551 54.008 1.00 19.87 163 LYS A O 1
ATOM 1422 N N . ARG A 1 166 ? 7.414 12.673 54.038 1.00 18.47 164 ARG A N 1
ATOM 1423 C CA . ARG A 1 166 ? 7.349 12.675 55.494 1.00 20.70 164 ARG A CA 1
ATOM 1424 C C . ARG A 1 166 ? 7.862 11.367 56.086 1.00 19.91 164 ARG A C 1
ATOM 1425 O O . ARG A 1 166 ? 8.649 11.363 57.035 1.00 20.68 164 ARG A O 1
ATOM 1433 N N . ASN A 1 167 ? 7.423 10.252 55.514 1.00 18.69 165 ASN A N 1
ATOM 1434 C CA . ASN A 1 167 ? 7.821 8.947 56.012 1.00 18.62 165 ASN A CA 1
ATOM 1435 C C . ASN A 1 167 ? 9.283 8.574 55.794 1.00 19.68 165 ASN A C 1
ATOM 1436 O O . ASN A 1 167 ? 9.838 7.773 56.550 1.00 21.88 165 ASN A O 1
ATOM 1441 N N . LEU A 1 168 ? 9.914 9.151 54.775 1.00 18.26 166 LEU A N 1
ATOM 1442 C CA . LEU A 1 168 ? 11.313 8.842 54.504 1.00 17.91 166 LEU A CA 1
ATOM 1443 C C . LEU A 1 168 ? 12.301 9.817 55.127 1.00 18.83 166 LEU A C 1
ATOM 1444 O O . LEU A 1 168 ? 13.503 9.727 54.875 1.00 18.12 166 LEU A O 1
ATOM 1449 N N . ARG A 1 169 ? 11.803 10.744 55.940 1.00 20.02 167 ARG A N 1
ATOM 1450 C CA . ARG A 1 169 ? 12.680 11.706 56.601 1.00 22.05 167 ARG A CA 1
ATOM 1451 C C . ARG A 1 169 ? 13.745 10.953 57.388 1.00 22.47 167 ARG A C 1
ATOM 1452 O O . ARG A 1 169 ? 13.436 10.003 58.107 1.00 23.48 167 ARG A O 1
ATOM 1460 N N . GLY A 1 170 ? 14.997 11.381 57.244 1.00 22.96 168 GLY A N 1
ATOM 1461 C CA . GLY A 1 170 ? 16.093 10.743 57.952 1.00 22.79 168 GLY A CA 1
ATOM 1462 C C . GLY A 1 170 ? 16.470 9.375 57.419 1.00 22.90 168 GLY A C 1
ATOM 1463 O O . GLY A 1 170 ? 17.312 8.692 57.999 1.00 24.63 168 GLY A O 1
ATOM 1464 N N . GLY A 1 171 ? 15.858 8.976 56.306 1.00 21.95 169 GLY A N 1
ATOM 1465 C CA . GLY A 1 171 ? 16.140 7.671 55.736 1.00 21.51 169 GLY A CA 1
ATOM 1466 C C . GLY A 1 171 ? 17.380 7.595 54.868 1.00 21.58 169 GLY A C 1
ATOM 1467 O O . GLY A 1 171 ? 17.850 6.506 54.534 1.00 21.26 169 GLY A O 1
ATOM 1468 N N . ASN A 1 172 ? 17.916 8.751 54.494 1.00 21.16 170 ASN A N 1
ATOM 1469 C CA . ASN A 1 172 ? 19.109 8.785 53.661 1.00 21.88 170 ASN A CA 1
ATOM 1470 C C . ASN A 1 172 ? 20.349 8.882 54.545 1.00 23.00 170 ASN A C 1
ATOM 1471 O O . ASN A 1 172 ? 20.962 9.945 54.668 1.00 24.34 170 ASN A O 1
ATOM 1476 N N . ASN A 1 173 ? 20.697 7.760 55.170 1.00 24.32 171 ASN A N 1
ATOM 1477 C CA . ASN A 1 173 ? 21.854 7.675 56.053 1.00 26.59 171 ASN A CA 1
ATOM 1478 C C . ASN A 1 173 ? 21.794 8.745 57.139 1.00 26.87 171 ASN A C 1
ATOM 1479 O O . ASN A 1 173 ? 22.786 9.425 57.409 1.00 27.00 171 ASN A O 1
ATOM 1484 N N . GLY A 1 174 ? 20.629 8.889 57.760 1.00 25.92 172 GLY A N 1
ATOM 1485 C CA . GLY A 1 174 ? 20.469 9.882 58.807 1.00 25.60 172 GLY A CA 1
ATOM 1486 C C . GLY A 1 174 ? 19.922 11.194 58.286 1.00 24.56 172 GLY A C 1
ATOM 1487 O O . GLY A 1 174 ? 19.269 11.941 59.016 1.00 25.98 172 GLY A O 1
ATOM 1488 N N . GLY A 1 175 ? 20.195 11.485 57.018 1.00 24.32 173 GLY A N 1
ATOM 1489 C CA . GLY A 1 175 ? 19.705 12.713 56.421 1.00 22.95 173 GLY A CA 1
ATOM 1490 C C . GLY A 1 175 ? 18.475 12.441 55.579 1.00 22.55 173 GLY A C 1
ATOM 1491 O O . GLY A 1 175 ? 17.903 11.354 55.652 1.00 22.50 173 GLY A O 1
ATOM 1492 N N . ASP A 1 176 ? 18.059 13.418 54.781 1.00 22.51 174 ASP A N 1
ATOM 1493 C CA . ASP A 1 176 ? 16.886 13.243 53.935 1.00 22.70 174 ASP A CA 1
ATOM 1494 C C . ASP A 1 176 ? 17.270 13.077 52.476 1.00 22.97 174 ASP A C 1
ATOM 1495 O O . ASP A 1 176 ? 18.379 13.425 52.063 1.00 23.87 174 ASP A O 1
ATOM 1500 N N . PHE A 1 177 ? 16.344 12.520 51.702 1.00 20.97 175 PHE A N 1
ATOM 1501 C CA . PHE A 1 177 ? 16.538 12.356 50.268 1.00 20.61 175 PHE A CA 1
ATOM 1502 C C . PHE A 1 177 ? 16.053 13.682 49.694 1.00 22.19 175 PHE A C 1
ATOM 1503 O O . PHE A 1 177 ? 15.205 14.342 50.297 1.00 22.49 175 PHE A O 1
ATOM 1511 N N . ASP A 1 178 ? 16.583 14.082 48.544 1.00 23.57 176 ASP A N 1
ATOM 1512 C CA . ASP A 1 178 ? 16.149 15.331 47.930 1.00 25.46 176 ASP A CA 1
ATOM 1513 C C . ASP A 1 178 ? 14.652 15.270 47.645 1.00 24.71 176 ASP A C 1
ATOM 1514 O O . ASP A 1 178 ? 14.151 14.275 47.117 1.00 23.24 176 ASP A O 1
ATOM 1519 N N . ALA A 1 179 ? 13.944 16.336 48.000 1.00 23.26 177 ALA A N 1
ATOM 1520 C CA . ALA A 1 179 ? 12.501 16.415 47.800 1.00 23.39 177 ALA A CA 1
ATOM 1521 C C . ALA A 1 179 ? 12.089 16.155 46.355 1.00 22.48 177 ALA A C 1
ATOM 1522 O O . ALA A 1 179 ? 11.146 15.404 46.096 1.00 22.32 177 ALA A O 1
ATOM 1524 N N . LYS A 1 180 ? 12.797 16.768 45.413 1.00 21.82 178 LYS A N 1
ATOM 1525 C CA . LYS A 1 180 ? 12.468 16.604 44.003 1.00 20.99 178 LYS A CA 1
ATOM 1526 C C . LYS A 1 180 ? 12.786 15.204 43.500 1.00 20.03 178 LYS A C 1
ATOM 1527 O O . LYS A 1 180 ? 12.210 14.742 42.513 1.00 19.27 178 LYS A O 1
ATOM 1533 N N . PHE A 1 181 ? 13.703 14.529 44.178 1.00 18.06 179 PHE A N 1
ATOM 1534 C CA . PHE A 1 181 ? 14.051 13.167 43.807 1.00 18.65 179 PHE A CA 1
ATOM 1535 C C . PHE A 1 181 ? 12.871 12.275 44.195 1.00 18.03 179 PHE A C 1
ATOM 1536 O O . PHE A 1 181 ? 12.423 11.432 43.411 1.00 18.02 179 PHE A O 1
ATOM 1544 N N . LEU A 1 182 ? 12.359 12.469 45.405 1.00 17.73 180 LEU A N 1
ATOM 1545 C CA . LEU A 1 182 ? 11.230 11.674 45.868 1.00 17.37 180 LEU A CA 1
ATOM 1546 C C . LEU A 1 182 ? 9.965 11.975 45.072 1.00 17.86 180 LEU A C 1
ATOM 1547 O O . LEU A 1 182 ? 9.164 11.078 44.814 1.00 16.40 180 LEU A O 1
ATOM 1552 N N . GLU A 1 183 ? 9.780 13.229 44.675 1.00 17.26 181 GLU A N 1
ATOM 1553 C CA . GLU A 1 183 ? 8.606 13.598 43.895 1.00 17.41 181 GLU A CA 1
ATOM 1554 C C . GLU A 1 183 ? 8.659 12.883 42.543 1.00 16.28 181 GLU A C 1
ATOM 1555 O O . GLU A 1 183 ? 7.642 12.407 42.029 1.00 17.09 181 GLU A O 1
ATOM 1561 N N . GLU A 1 184 ? 9.856 12.793 41.981 1.00 16.41 182 GLU A N 1
ATOM 1562 C CA . GLU A 1 184 ? 10.054 12.120 40.707 1.00 16.22 182 GLU A CA 1
ATOM 1563 C C . GLU A 1 184 ? 9.826 10.613 40.852 1.00 15.65 182 GLU A C 1
ATOM 1564 O O . GLU A 1 184 ? 9.156 9.996 40.025 1.00 15.47 182 GLU A O 1
ATOM 1570 N N . LEU A 1 185 ? 10.388 10.029 41.906 1.00 14.55 183 LEU A N 1
ATOM 1571 C CA . LEU A 1 185 ? 10.241 8.599 42.165 1.00 13.55 183 LEU A CA 1
ATOM 1572 C C . LEU A 1 185 ? 8.760 8.243 42.284 1.00 13.62 183 LEU A C 1
ATOM 1573 O O . LEU A 1 185 ? 8.281 7.288 41.667 1.00 13.09 183 LEU A O 1
ATOM 1578 N N . TYR A 1 186 ? 8.032 9.028 43.067 1.00 13.03 184 TYR A N 1
ATOM 1579 C CA . TYR A 1 186 ? 6.611 8.804 43.268 1.00 13.10 184 TYR A CA 1
ATOM 1580 C C . TYR A 1 186 ? 5.850 8.784 41.938 1.00 12.67 184 TYR A C 1
ATOM 1581 O O . TYR A 1 186 ? 5.084 7.861 41.661 1.00 14.09 184 TYR A O 1
ATOM 1590 N N A SER A 1 187 ? 6.070 9.792 41.102 0.25 11.48 185 SER A N 1
ATOM 1591 N N B SER A 1 187 ? 6.066 9.818 41.132 0.50 12.08 185 SER A N 1
ATOM 1592 C CA A SER A 1 187 ? 5.380 9.852 39.819 0.25 10.87 185 SER A CA 1
ATOM 1593 C CA B SER A 1 187 ? 5.398 9.948 39.848 0.50 12.23 185 SER A CA 1
ATOM 1594 C C A SER A 1 187 ? 5.794 8.737 38.862 0.25 10.29 185 SER A C 1
ATOM 1595 C C B SER A 1 187 ? 5.738 8.815 38.892 0.50 10.36 185 SER A C 1
ATOM 1596 O O A SER A 1 187 ? 4.973 8.233 38.097 0.25 10.34 185 SER A O 1
ATOM 1597 O O B SER A 1 187 ? 4.872 8.324 38.168 0.50 10.42 185 SER A O 1
ATOM 1602 N N A GLU A 1 188 ? 7.064 8.347 38.909 0.25 10.68 186 GLU A N 1
ATOM 1603 N N B GLU A 1 188 ? 6.997 8.397 38.890 0.50 10.31 186 GLU A N 1
ATOM 1604 C CA A GLU A 1 188 ? 7.557 7.288 38.037 0.25 11.22 186 GLU A CA 1
ATOM 1605 C CA B GLU A 1 188 ? 7.414 7.318 38.012 0.50 10.36 186 GLU A CA 1
ATOM 1606 C C A GLU A 1 188 ? 6.865 5.954 38.300 0.25 11.17 186 GLU A C 1
ATOM 1607 C C B GLU A 1 188 ? 6.692 6.017 38.305 0.50 10.51 186 GLU A C 1
ATOM 1608 O O A GLU A 1 188 ? 6.507 5.238 37.366 0.25 10.57 186 GLU A O 1
ATOM 1609 O O B GLU A 1 188 ? 6.158 5.376 37.400 0.50 10.84 186 GLU A O 1
ATOM 1620 N N . ILE A 1 189 ? 6.675 5.619 39.572 1.00 12.31 187 ILE A N 1
ATOM 1621 C CA . ILE A 1 189 ? 6.029 4.364 39.920 1.00 13.11 187 ILE A CA 1
ATOM 1622 C C . ILE A 1 189 ? 4.508 4.461 39.816 1.00 12.32 187 ILE A C 1
ATOM 1623 O O . ILE A 1 189 ? 3.843 3.468 39.516 1.00 13.37 187 ILE A O 1
ATOM 1628 N N . LYS A 1 190 ? 3.955 5.652 40.019 1.00 13.55 188 LYS A N 1
ATOM 1629 C CA . LYS A 1 190 ? 2.514 5.826 39.887 1.00 13.56 188 LYS A CA 1
ATOM 1630 C C . LYS A 1 190 ? 2.120 5.697 38.412 1.00 13.88 188 LYS A C 1
ATOM 1631 O O . LYS A 1 190 ? 1.105 5.090 38.078 1.00 15.93 188 LYS A O 1
ATOM 1637 N N . ALA A 1 191 ? 2.949 6.247 37.527 1.00 13.82 189 ALA A N 1
ATOM 1638 C CA . ALA A 1 191 ? 2.660 6.224 36.096 1.00 14.63 189 ALA A CA 1
ATOM 1639 C C . ALA A 1 191 ? 2.922 4.888 35.418 1.00 15.65 189 ALA A C 1
ATOM 1640 O O . ALA A 1 191 ? 2.277 4.558 34.426 1.00 17.20 189 ALA A O 1
ATOM 1642 N N . LYS A 1 192 ? 3.863 4.120 35.951 1.00 14.76 190 LYS A N 1
ATOM 1643 C CA . LYS A 1 192 ? 4.212 2.840 35.350 1.00 16.01 190 LYS A CA 1
ATOM 1644 C C . LYS A 1 192 ? 4.510 1.795 36.422 1.00 14.75 190 LYS A C 1
ATOM 1645 O O . LYS A 1 192 ? 5.585 1.792 37.014 1.00 15.15 190 LYS A O 1
ATOM 1651 N N A PRO A 1 193 ? 3.551 0.891 36.688 0.25 14.02 191 PRO A N 1
ATOM 1652 N N B PRO A 1 193 ? 3.555 0.893 36.676 0.50 12.90 191 PRO A N 1
ATOM 1653 C CA A PRO A 1 193 ? 3.719 -0.163 37.697 0.25 13.93 191 PRO A CA 1
ATOM 1654 C CA B PRO A 1 193 ? 3.763 -0.142 37.689 0.50 13.14 191 PRO A CA 1
ATOM 1655 C C A PRO A 1 193 ? 4.810 -1.171 37.343 0.25 13.42 191 PRO A C 1
ATOM 1656 C C B PRO A 1 193 ? 4.933 -1.057 37.355 0.50 12.65 191 PRO A C 1
ATOM 1657 O O A PRO A 1 193 ? 5.079 -1.418 36.166 0.25 13.96 191 PRO A O 1
ATOM 1658 O O B PRO A 1 193 ? 5.394 -1.116 36.210 0.50 14.28 191 PRO A O 1
ATOM 1665 N N . PHE A 1 194 ? 5.428 -1.756 38.367 1.00 13.49 192 PHE A N 1
ATOM 1666 C CA . PHE A 1 194 ? 6.497 -2.724 38.166 1.00 12.73 192 PHE A CA 1
ATOM 1667 C C . PHE A 1 194 ? 5.913 -3.955 37.484 1.00 13.52 192 PHE A C 1
ATOM 1668 O O . PHE A 1 194 ? 4.719 -4.227 37.599 1.00 15.56 192 PHE A O 1
ATOM 1676 N N . GLU A 1 195 ? 6.759 -4.684 36.767 1.00 14.16 193 GLU A N 1
ATOM 1677 C CA . GLU A 1 195 ? 6.338 -5.935 36.148 1.00 15.08 193 GLU A CA 1
ATOM 1678 C C . GLU A 1 195 ? 6.874 -6.982 37.122 1.00 15.30 193 GLU A C 1
ATOM 1679 O O . GLU A 1 195 ? 8.085 -7.131 37.283 1.00 15.81 193 GLU A O 1
ATOM 1685 N N . LEU A 1 196 ? 5.970 -7.692 37.786 1.00 15.04 194 LEU A N 1
ATOM 1686 C CA . LEU A 1 196 ? 6.366 -8.693 38.770 1.00 14.24 194 LEU A CA 1
ATOM 1687 C C . LEU A 1 196 ? 5.843 -10.067 38.394 1.00 14.69 194 LEU A C 1
ATOM 1688 O O . LEU A 1 196 ? 4.631 -10.287 38.333 1.00 18.29 194 LEU A O 1
ATOM 1693 N N . ASN A 1 197 ? 6.764 -10.986 38.138 1.00 13.62 195 ASN A N 1
ATOM 1694 C CA . ASN A 1 197 ? 6.407 -12.347 37.760 1.00 14.96 195 ASN A CA 1
ATOM 1695 C C . ASN A 1 197 ? 6.954 -13.303 38.815 1.00 14.73 195 ASN A C 1
ATOM 1696 O O . ASN A 1 197 ? 8.150 -13.577 38.854 1.00 17.07 195 ASN A O 1
ATOM 1701 N N . PHE A 1 198 ? 6.073 -13.798 39.677 1.00 15.32 196 PHE A N 1
ATOM 1702 C CA . PHE A 1 198 ? 6.476 -14.718 40.735 1.00 15.08 196 PHE A CA 1
ATOM 1703 C C . PHE A 1 198 ? 6.302 -16.174 40.344 1.00 17.16 196 PHE A C 1
ATOM 1704 O O . PHE A 1 198 ? 5.476 -16.506 39.491 1.00 20.45 196 PHE A O 1
ATOM 1712 N N . VAL A 1 199 ? 7.089 -17.041 40.972 1.00 15.82 197 VAL A N 1
ATOM 1713 C CA . VAL A 1 199 ? 6.976 -18.476 40.734 1.00 16.60 197 VAL A CA 1
ATOM 1714 C C . VAL A 1 199 ? 5.605 -18.882 41.281 1.00 18.13 197 VAL A C 1
ATOM 1715 O O . VAL A 1 199 ? 5.103 -18.262 42.214 1.00 20.17 197 VAL A O 1
ATOM 1719 N N . LYS A 1 200 ? 4.996 -19.915 40.705 1.00 21.87 198 LYS A N 1
ATOM 1720 C CA . LYS A 1 200 ? 3.688 -20.356 41.184 1.00 23.61 198 LYS A CA 1
ATOM 1721 C C . LYS A 1 200 ? 3.825 -21.284 42.387 1.00 20.90 198 LYS A C 1
ATOM 1722 O O . LYS A 1 200 ? 2.906 -21.397 43.199 1.00 23.39 198 LYS A O 1
ATOM 1728 N N . THR A 1 201 ? 4.982 -21.933 42.501 1.00 18.14 199 THR A N 1
ATOM 1729 C CA . THR A 1 201 ? 5.251 -22.847 43.609 1.00 17.12 199 THR A CA 1
ATOM 1730 C C . THR A 1 201 ? 6.657 -22.623 44.151 1.00 16.53 199 THR A C 1
ATOM 1731 O O . THR A 1 201 ? 7.539 -22.145 43.437 1.00 15.75 199 THR A O 1
ATOM 1735 N N . SER A 1 202 ? 6.866 -22.983 45.415 1.00 14.87 200 SER A N 1
ATOM 1736 C CA . SER A 1 202 ? 8.168 -22.824 46.059 1.00 14.65 200 SER A CA 1
ATOM 1737 C C . SER A 1 202 ? 8.733 -24.176 46.496 1.00 13.64 200 SER A C 1
ATOM 1738 O O . SER A 1 202 ? 7.991 -25.146 46.674 1.00 14.12 200 SER A O 1
ATOM 1741 N N . PRO A 1 203 ? 10.057 -24.262 46.665 1.00 12.84 201 PRO A N 1
ATOM 1742 C CA . PRO A 1 203 ? 10.688 -25.517 47.084 1.00 13.00 201 PRO A CA 1
ATOM 1743 C C . PRO A 1 203 ? 10.104 -26.060 48.387 1.00 13.53 201 PRO A C 1
ATOM 1744 O O . PRO A 1 203 ? 9.733 -25.296 49.283 1.00 13.80 201 PRO A O 1
ATOM 1748 N N . GLY A 1 204 ? 10.023 -27.386 48.467 1.00 13.10 202 GLY A N 1
ATOM 1749 C CA . GLY A 1 204 ? 9.526 -28.035 49.669 1.00 12.55 202 GLY A CA 1
ATOM 1750 C C . GLY A 1 204 ? 8.051 -28.365 49.666 1.00 12.23 202 GLY A C 1
ATOM 1751 O O . GLY A 1 204 ? 7.458 -28.607 48.618 1.00 12.88 202 GLY A O 1
ATOM 1752 N N . TYR A 1 205 ? 7.464 -28.379 50.856 1.00 11.97 203 TYR A N 1
ATOM 1753 C CA . TYR A 1 205 ? 6.047 -28.667 51.028 1.00 11.83 203 TYR A CA 1
ATOM 1754 C C . TYR A 1 205 ? 5.295 -27.370 51.278 1.00 11.20 203 TYR A C 1
ATOM 1755 O O . TYR A 1 205 ? 5.690 -26.580 52.143 1.00 12.63 203 TYR A O 1
ATOM 1764 N N A GLU A 1 206 ? 4.229 -27.120 50.528 0.25 10.47 204 GLU A N 1
ATOM 1765 N N B GLU A 1 206 ? 4.233 -27.131 50.520 0.50 8.80 204 GLU A N 1
ATOM 1766 C CA A GLU A 1 206 ? 3.450 -25.914 50.769 0.25 10.57 204 GLU A CA 1
ATOM 1767 C CA B GLU A 1 206 ? 3.439 -25.943 50.760 0.50 8.93 204 GLU A CA 1
ATOM 1768 C C A GLU A 1 206 ? 1.996 -26.253 51.037 0.25 10.65 204 GLU A C 1
ATOM 1769 C C B GLU A 1 206 ? 2.020 -26.346 51.087 0.50 9.00 204 GLU A C 1
ATOM 1770 O O A GLU A 1 206 ? 1.329 -26.891 50.222 0.25 10.73 204 GLU A O 1
ATOM 1771 O O B GLU A 1 206 ? 1.409 -27.139 50.366 0.50 7.95 204 GLU A O 1
ATOM 1782 N N . LEU A 1 207 ? 1.519 -25.825 52.200 1.00 11.38 205 LEU A N 1
ATOM 1783 C CA . LEU A 1 207 ? 0.150 -26.055 52.604 1.00 11.23 205 LEU A CA 1
ATOM 1784 C C . LEU A 1 207 ? -0.509 -24.693 52.437 1.00 11.29 205 LEU A C 1
ATOM 1785 O O . LEU A 1 207 ? 0.007 -23.672 52.911 1.00 11.98 205 LEU A O 1
ATOM 1790 N N . THR A 1 208 ? -1.632 -24.657 51.740 1.00 11.98 206 THR A N 1
ATOM 1791 C CA . THR A 1 208 ? -2.342 -23.409 51.544 1.00 12.18 206 THR A CA 1
ATOM 1792 C C . THR A 1 208 ? -3.749 -23.718 51.081 1.00 13.08 206 THR A C 1
ATOM 1793 O O . THR A 1 208 ? -3.948 -24.493 50.142 1.00 12.87 206 THR A O 1
ATOM 1797 N N . SER A 1 209 ? -4.729 -23.127 51.753 1.00 13.09 207 SER A N 1
ATOM 1798 C CA . SER A 1 209 ? -6.121 -23.364 51.403 1.00 14.39 207 SER A CA 1
ATOM 1799 C C . SER A 1 209 ? -7.015 -22.361 52.100 1.00 15.70 207 SER A C 1
ATOM 1800 O O . SER A 1 209 ? -6.567 -21.599 52.962 1.00 15.38 207 SER A O 1
ATOM 1803 N N . THR A 1 210 ? -8.292 -22.389 51.732 1.00 16.71 208 THR A N 1
ATOM 1804 C CA . THR A 1 210 ? -9.290 -21.497 52.299 1.00 18.54 208 THR A CA 1
ATOM 1805 C C . THR A 1 210 ? -9.745 -21.965 53.679 1.00 19.75 208 THR A C 1
ATOM 1806 O O . THR A 1 210 ? -10.516 -21.274 54.345 1.00 21.47 208 THR A O 1
ATOM 1810 N N . THR A 1 211 ? -9.266 -23.132 54.105 1.00 19.99 209 THR A N 1
ATOM 1811 C CA . THR A 1 211 ? -9.634 -23.681 55.408 1.00 21.30 209 THR A CA 1
ATOM 1812 C C . THR A 1 211 ? -8.441 -23.950 56.325 1.00 20.61 209 THR A C 1
ATOM 1813 O O . THR A 1 211 ? -8.613 -24.401 57.457 1.00 20.78 209 THR A O 1
ATOM 1817 N N . LEU A 1 212 ? -7.234 -23.663 55.845 1.00 18.67 210 LEU A N 1
ATOM 1818 C CA . LEU A 1 212 ? -6.027 -23.888 56.637 1.00 17.70 210 LEU A CA 1
ATOM 1819 C C . LEU A 1 212 ? -6.025 -23.107 57.950 1.00 19.29 210 LEU A C 1
ATOM 1820 O O . LEU A 1 212 ? -5.470 -23.568 58.949 1.00 19.54 210 LEU A O 1
ATOM 1825 N N . ASN A 1 213 ? -6.642 -21.930 57.956 1.00 20.59 211 ASN A N 1
ATOM 1826 C CA . ASN A 1 213 ? -6.670 -21.123 59.172 1.00 23.19 211 ASN A CA 1
ATOM 1827 C C . ASN A 1 213 ? -7.470 -21.772 60.297 1.00 23.60 211 ASN A C 1
ATOM 1828 O O . ASN A 1 213 ? -7.350 -21.372 61.452 1.00 24.37 211 ASN A O 1
ATOM 1833 N N . LYS A 1 214 ? -8.276 -22.777 59.963 1.00 24.01 212 LYS A N 1
ATOM 1834 C CA . LYS A 1 214 ? -9.081 -23.471 60.968 1.00 24.48 212 LYS A CA 1
ATOM 1835 C C . LYS A 1 214 ? -8.384 -24.743 61.444 1.00 23.62 212 LYS A C 1
ATOM 1836 O O . LYS A 1 214 ? -8.871 -25.435 62.339 1.00 24.77 212 LYS A O 1
ATOM 1842 N N . ASP A 1 215 ? -7.241 -25.044 60.838 1.00 20.80 213 ASP A N 1
ATOM 1843 C CA . ASP A 1 215 ? -6.460 -26.224 61.185 1.00 19.88 213 ASP A CA 1
ATOM 1844 C C . ASP A 1 215 ? -5.812 -26.027 62.560 1.00 20.10 213 ASP A C 1
ATOM 1845 O O . ASP A 1 215 ? -5.097 -25.049 62.789 1.00 19.35 213 ASP A O 1
ATOM 1850 N N A SER A 1 216 ? -6.068 -26.965 63.466 0.25 19.25 214 SER A N 1
ATOM 1851 N N B SER A 1 216 ? -6.067 -26.960 63.472 0.50 18.66 214 SER A N 1
ATOM 1852 C CA A SER A 1 216 ? -5.526 -26.905 64.819 0.25 19.83 214 SER A CA 1
ATOM 1853 C CA B SER A 1 216 ? -5.522 -26.879 64.824 0.50 19.63 214 SER A CA 1
ATOM 1854 C C A SER A 1 216 ? -4.012 -26.721 64.842 0.25 18.90 214 SER A C 1
ATOM 1855 C C B SER A 1 216 ? -4.006 -26.715 64.842 0.50 18.18 214 SER A C 1
ATOM 1856 O O A SER A 1 216 ? -3.486 -25.944 65.638 0.25 19.41 214 SER A O 1
ATOM 1857 O O B SER A 1 216 ? -3.468 -25.943 65.636 0.50 19.05 214 SER A O 1
ATOM 1862 N N . THR A 1 217 ? -3.316 -27.439 63.967 1.00 18.74 215 THR A N 1
ATOM 1863 C CA . THR A 1 217 ? -1.863 -27.352 63.901 1.00 18.18 215 THR A CA 1
ATOM 1864 C C . THR A 1 217 ? -1.444 -25.972 63.412 1.00 16.84 215 THR A C 1
ATOM 1865 O O . THR A 1 217 ? -0.491 -25.392 63.928 1.00 18.31 215 THR A O 1
ATOM 1869 N N . PHE A 1 218 ? -2.158 -25.441 62.424 1.00 17.26 216 PHE A N 1
ATOM 1870 C CA . PHE A 1 218 ? -1.839 -24.113 61.919 1.00 17.33 216 PHE A CA 1
ATOM 1871 C C . PHE A 1 218 ? -1.983 -23.090 63.040 1.00 17.67 216 PHE A C 1
ATOM 1872 O O . PHE A 1 218 ? -1.137 -22.221 63.202 1.00 17.05 216 PHE A O 1
ATOM 1880 N N . LYS A 1 219 ? -3.061 -23.202 63.814 1.00 18.43 217 LYS A N 1
ATOM 1881 C CA . LYS A 1 219 ? -3.297 -22.271 64.912 1.00 19.93 217 LYS A CA 1
ATOM 1882 C C . LYS A 1 219 ? -2.169 -22.309 65.935 1.00 19.37 217 LYS A C 1
ATOM 1883 O O . LYS A 1 219 ? -1.700 -21.267 66.388 1.00 20.88 217 LYS A O 1
ATOM 1889 N N . LYS A 1 220 ? -1.733 -23.511 66.302 1.00 19.37 218 LYS A N 1
ATOM 1890 C CA . LYS A 1 220 ? -0.648 -23.647 67.269 1.00 19.52 218 LYS A CA 1
ATOM 1891 C C . LYS A 1 220 ? 0.651 -23.094 66.692 1.00 18.63 218 LYS A C 1
ATOM 1892 O O . LYS A 1 220 ? 1.451 -22.476 67.396 1.00 19.98 218 LYS A O 1
ATOM 1898 N N . LEU A 1 221 ? 0.855 -23.319 65.398 1.00 18.55 219 LEU A N 1
ATOM 1899 C CA . LEU A 1 221 ? 2.054 -22.841 64.725 1.00 18.64 219 LEU A CA 1
ATOM 1900 C C . LEU A 1 221 ? 2.077 -21.316 64.694 1.00 18.41 219 LEU A C 1
ATOM 1901 O O . LEU A 1 221 ? 3.101 -20.688 64.962 1.00 18.06 219 LEU A O 1
ATOM 1906 N N . ASP A 1 222 ? 0.931 -20.733 64.365 1.00 18.60 220 ASP A N 1
ATOM 1907 C CA . ASP A 1 222 ? 0.802 -19.287 64.287 1.00 20.48 220 ASP A CA 1
ATOM 1908 C C . ASP A 1 222 ? 1.119 -18.654 65.642 1.00 20.87 220 ASP A C 1
ATOM 1909 O O . ASP A 1 222 ? 1.856 -17.667 65.719 1.00 22.07 220 ASP A O 1
ATOM 1914 N N A SER A 1 223 ? 0.571 -19.231 66.706 0.25 19.95 221 SER A N 1
ATOM 1915 N N B SER A 1 223 ? 0.570 -19.233 66.706 0.50 20.03 221 SER A N 1
ATOM 1916 C CA A SER A 1 223 ? 0.798 -18.722 68.055 0.25 19.61 221 SER A CA 1
ATOM 1917 C CA B SER A 1 223 ? 0.796 -18.726 68.055 0.50 20.45 221 SER A CA 1
ATOM 1918 C C A SER A 1 223 ? 2.252 -18.892 68.480 0.25 19.30 221 SER A C 1
ATOM 1919 C C B SER A 1 223 ? 2.250 -18.895 68.482 0.50 19.41 221 SER A C 1
ATOM 1920 O O A SER A 1 223 ? 2.810 -18.042 69.175 0.25 19.67 221 SER A O 1
ATOM 1921 O O B SER A 1 223 ? 2.807 -18.045 69.178 0.50 19.83 221 SER A O 1
ATOM 1926 N N . PHE A 1 224 ? 2.863 -19.995 68.058 1.00 19.66 222 PHE A N 1
ATOM 1927 C CA . PHE A 1 224 ? 4.249 -20.284 68.397 1.00 19.17 222 PHE A CA 1
ATOM 1928 C C . PHE A 1 224 ? 5.208 -19.181 67.955 1.00 21.33 222 PHE A C 1
ATOM 1929 O O . PHE A 1 224 ? 6.245 -18.967 68.578 1.00 21.81 222 PHE A O 1
ATOM 1937 N N . LEU A 1 225 ? 4.856 -18.480 66.880 1.00 21.40 223 LEU A N 1
ATOM 1938 C CA . LEU A 1 225 ? 5.696 -17.406 66.361 1.00 22.41 223 LEU A CA 1
ATOM 1939 C C . LEU A 1 225 ? 6.034 -16.335 67.396 1.00 23.27 223 LEU A C 1
ATOM 1940 O O . LEU A 1 225 ? 7.125 -15.766 67.372 1.00 23.73 223 LEU A O 1
ATOM 1945 N N . HIS A 1 226 ? 5.104 -16.058 68.301 1.00 25.29 224 HIS A N 1
ATOM 1946 C CA . HIS A 1 226 ? 5.351 -15.049 69.326 1.00 28.04 224 HIS A CA 1
ATOM 1947 C C . HIS A 1 226 ? 5.399 -15.654 70.723 1.00 28.49 224 HIS A C 1
ATOM 1948 O O . HIS A 1 226 ? 5.116 -14.977 71.711 1.00 29.37 224 HIS A O 1
ATOM 1955 N N . SER A 1 227 ? 5.767 -16.929 70.799 1.00 28.46 225 SER A N 1
ATOM 1956 C CA . SER A 1 227 ? 5.853 -17.625 72.078 1.00 28.28 225 SER A CA 1
ATOM 1957 C C . SER A 1 227 ? 7.269 -17.564 72.636 1.00 28.80 225 SER A C 1
ATOM 1958 O O . SER A 1 227 ? 8.219 -17.232 71.923 1.00 27.92 225 SER A O 1
ATOM 1961 N N . THR A 1 228 ? 7.401 -17.891 73.918 1.00 29.19 226 THR A N 1
ATOM 1962 C CA . THR A 1 228 ? 8.695 -17.891 74.585 1.00 29.49 226 THR A CA 1
ATOM 1963 C C . THR A 1 228 ? 8.822 -19.138 75.459 1.00 28.33 226 THR A C 1
ATOM 1964 O O . THR A 1 228 ? 7.918 -19.460 76.229 1.00 28.61 226 THR A O 1
ATOM 1968 N N . ASP A 1 229 ? 9.944 -19.838 75.328 1.00 28.02 227 ASP A N 1
ATOM 1969 C CA . ASP A 1 229 ? 10.205 -21.043 76.111 1.00 28.50 227 ASP A CA 1
ATOM 1970 C C . ASP A 1 229 ? 9.169 -22.146 75.917 1.00 28.59 227 ASP A C 1
ATOM 1971 O O . ASP A 1 229 ? 8.764 -22.807 76.874 1.00 27.54 227 ASP A O 1
ATOM 1976 N N . VAL A 1 230 ? 8.742 -22.344 74.675 1.00 27.16 228 VAL A N 1
ATOM 1977 C CA . VAL A 1 230 ? 7.768 -23.381 74.359 1.00 25.62 228 VAL A CA 1
ATOM 1978 C C . VAL A 1 230 ? 8.418 -24.381 73.409 1.00 24.52 228 VAL A C 1
ATOM 1979 O O . VAL A 1 230 ? 9.020 -23.990 72.407 1.00 24.42 228 VAL A O 1
ATOM 1983 N N . ASN A 1 231 ? 8.310 -25.667 73.728 1.00 23.77 229 ASN A N 1
ATOM 1984 C CA . ASN A 1 231 ? 8.895 -26.699 72.883 1.00 23.29 229 ASN A CA 1
ATOM 1985 C C . ASN A 1 231 ? 8.036 -26.883 71.640 1.00 21.48 229 ASN A C 1
ATOM 1986 O O . ASN A 1 231 ? 6.808 -26.971 71.717 1.00 20.33 229 ASN A O 1
ATOM 1991 N N . ILE A 1 232 ? 8.698 -26.941 70.493 1.00 21.08 230 ILE A N 1
ATOM 1992 C CA . ILE A 1 232 ? 8.025 -27.098 69.218 1.00 21.89 230 ILE A CA 1
ATOM 1993 C C . ILE A 1 232 ? 7.209 -28.393 69.125 1.00 21.94 230 ILE A C 1
ATOM 1994 O O . ILE A 1 232 ? 6.295 -28.494 68.307 1.00 21.40 230 ILE A O 1
ATOM 1999 N N . ASN A 1 233 ? 7.521 -29.378 69.963 1.00 22.87 231 ASN A N 1
ATOM 2000 C CA . ASN A 1 233 ? 6.770 -30.628 69.912 1.00 24.24 231 ASN A CA 1
ATOM 2001 C C . ASN A 1 233 ? 5.331 -30.457 70.397 1.00 24.47 231 ASN A C 1
ATOM 2002 O O . ASN A 1 233 ? 4.520 -31.376 70.283 1.00 24.77 231 ASN A O 1
ATOM 2007 N N . THR A 1 234 ? 5.012 -29.285 70.942 1.00 24.05 232 THR A N 1
ATOM 2008 C CA . THR A 1 234 ? 3.651 -29.020 71.391 1.00 23.56 232 THR A CA 1
ATOM 2009 C C . THR A 1 234 ? 2.825 -28.680 70.152 1.00 22.73 232 THR A C 1
ATOM 2010 O O . THR A 1 234 ? 1.599 -28.771 70.160 1.00 23.63 232 THR A O 1
ATOM 2014 N N . VAL A 1 235 ? 3.518 -28.287 69.086 1.00 21.43 233 VAL A N 1
ATOM 2015 C CA . VAL A 1 235 ? 2.867 -27.954 67.826 1.00 21.05 233 VAL A CA 1
ATOM 2016 C C . VAL A 1 235 ? 2.889 -29.197 66.938 1.00 20.45 233 VAL A C 1
ATOM 2017 O O . VAL A 1 235 ? 1.893 -29.529 66.289 1.00 21.41 233 VAL A O 1
ATOM 2021 N N . PHE A 1 236 ? 4.033 -29.876 66.924 1.00 21.27 234 PHE A N 1
ATOM 2022 C CA . PHE A 1 236 ? 4.220 -31.086 66.124 1.00 21.90 234 PHE A CA 1
ATOM 2023 C C . PHE A 1 236 ? 4.602 -32.271 67.008 1.00 23.92 234 PHE A C 1
ATOM 2024 O O . PHE A 1 236 ? 5.780 -32.577 67.172 1.00 24.15 234 PHE A O 1
ATOM 2032 N N . PRO A 1 237 ? 3.606 -32.960 67.584 1.00 26.74 235 PRO A N 1
ATOM 2033 C CA . PRO A 1 237 ? 3.875 -34.113 68.451 1.00 28.89 235 PRO A CA 1
ATOM 2034 C C . PRO A 1 237 ? 4.765 -35.178 67.804 1.00 30.98 235 PRO A C 1
ATOM 2035 O O . PRO A 1 237 ? 5.539 -35.850 68.487 1.00 32.09 235 PRO A O 1
ATOM 2039 N N . GLY A 1 238 ? 4.655 -35.318 66.486 1.00 32.48 236 GLY A N 1
ATOM 2040 C CA . GLY A 1 238 ? 5.448 -36.303 65.771 1.00 35.14 236 GLY A CA 1
ATOM 2041 C C . GLY A 1 238 ? 6.952 -36.203 65.962 1.00 36.94 236 GLY A C 1
ATOM 2042 O O . GLY A 1 238 ? 7.612 -37.200 66.265 1.00 36.84 236 GLY A O 1
ATOM 2043 N N . ILE A 1 239 ? 7.501 -35.004 65.792 1.00 37.75 237 ILE A N 1
ATOM 2044 C CA . ILE A 1 239 ? 8.939 -34.795 65.933 1.00 38.29 237 ILE A CA 1
ATOM 2045 C C . ILE A 1 239 ? 9.475 -35.279 67.277 1.00 39.29 237 ILE A C 1
ATOM 2046 O O . ILE A 1 239 ? 8.708 -35.601 68.186 1.00 40.78 237 ILE A O 1
ATOM 2051 N N . GLY A 1 240 ? 10.797 -35.324 67.396 1.00 39.69 238 GLY A N 1
ATOM 2052 C CA . GLY A 1 240 ? 11.416 -35.788 68.624 1.00 40.09 238 GLY A CA 1
ATOM 2053 C C . GLY A 1 240 ? 11.271 -34.855 69.810 1.00 39.81 238 GLY A C 1
ATOM 2054 O O . GLY A 1 240 ? 10.506 -33.891 69.773 1.00 40.01 238 GLY A O 1
ATOM 2055 N N . ASP A 1 241 ? 12.011 -35.156 70.872 1.00 39.04 239 ASP A N 1
ATOM 2056 C CA . ASP A 1 241 ? 11.984 -34.351 72.085 1.00 37.96 239 ASP A CA 1
ATOM 2057 C C . ASP A 1 241 ? 13.270 -33.536 72.173 1.00 36.69 239 ASP A C 1
ATOM 2058 O O . ASP A 1 241 ? 13.467 -32.767 73.113 1.00 36.17 239 ASP A O 1
ATOM 2063 N N . ASN A 1 242 ? 14.141 -33.707 71.182 1.00 35.05 240 ASN A N 1
ATOM 2064 C CA . ASN A 1 242 ? 15.417 -33.000 71.148 1.00 33.70 240 ASN A CA 1
ATOM 2065 C C . ASN A 1 242 ? 15.489 -31.960 70.035 1.00 31.11 240 ASN A C 1
ATOM 2066 O O . ASN A 1 242 ? 16.573 -31.647 69.543 1.00 30.39 240 ASN A O 1
ATOM 2071 N N . VAL A 1 243 ? 14.339 -31.428 69.639 1.00 29.62 241 VAL A N 1
ATOM 2072 C CA . VAL A 1 243 ? 14.305 -30.424 68.585 1.00 27.61 241 VAL A CA 1
ATOM 2073 C C . VAL A 1 243 ? 14.270 -29.022 69.175 1.00 27.13 241 VAL A C 1
ATOM 2074 O O . VAL A 1 243 ? 13.370 -28.680 69.944 1.00 28.18 241 VAL A O 1
ATOM 2078 N N . LYS A 1 244 ? 15.265 -28.218 68.816 1.00 26.10 242 LYS A N 1
ATOM 2079 C CA . LYS A 1 244 ? 15.347 -26.847 69.292 1.00 25.82 242 LYS A CA 1
ATOM 2080 C C . LYS A 1 244 ? 14.848 -25.939 68.178 1.00 24.17 242 LYS A C 1
ATOM 2081 O O . LYS A 1 244 ? 14.850 -26.325 67.007 1.00 23.05 242 LYS A O 1
ATOM 2087 N N . THR A 1 245 ? 14.423 -24.737 68.541 1.00 22.32 243 THR A N 1
ATOM 2088 C CA . THR A 1 245 ? 13.917 -23.796 67.553 1.00 22.98 243 THR A CA 1
ATOM 2089 C C . THR A 1 245 ? 14.367 -22.366 67.777 1.00 23.89 243 THR A C 1
ATOM 2090 O O . THR A 1 245 ? 14.654 -21.951 68.901 1.00 24.15 243 THR A O 1
ATOM 2094 N N . THR A 1 246 ? 14.431 -21.626 66.677 1.00 22.88 244 THR A N 1
ATOM 2095 C CA . THR A 1 246 ? 14.771 -20.213 66.685 1.00 23.13 244 THR A CA 1
ATOM 2096 C C . THR A 1 246 ? 13.743 -19.624 65.735 1.00 22.83 244 THR A C 1
ATOM 2097 O O . THR A 1 246 ? 13.326 -20.285 64.779 1.00 21.00 244 THR A O 1
ATOM 2101 N N . VAL A 1 247 ? 13.306 -18.403 66.011 1.00 22.94 245 VAL A N 1
ATOM 2102 C CA . VAL A 1 247 ? 12.313 -17.754 65.170 1.00 23.31 245 VAL A CA 1
ATOM 2103 C C . VAL A 1 247 ? 12.826 -16.443 64.603 1.00 24.24 245 VAL A C 1
ATOM 2104 O O . VAL A 1 247 ? 13.293 -15.575 65.342 1.00 25.64 245 VAL A O 1
ATOM 2108 N N . ASP A 1 248 ? 12.747 -16.317 63.283 1.00 23.49 246 ASP A N 1
ATOM 2109 C CA . ASP A 1 248 ? 13.159 -15.103 62.589 1.00 24.25 246 ASP A CA 1
ATOM 2110 C C . ASP A 1 248 ? 11.913 -14.251 62.426 1.00 22.91 246 ASP A C 1
ATOM 2111 O O . ASP A 1 248 ? 11.015 -14.600 61.659 1.00 21.37 246 ASP A O 1
ATOM 2116 N N . GLN A 1 249 ? 11.843 -13.143 63.153 1.00 20.80 247 GLN A N 1
ATOM 2117 C CA . GLN A 1 249 ? 10.690 -12.264 63.047 1.00 20.16 247 GLN A CA 1
ATOM 2118 C C . GLN A 1 249 ? 10.697 -11.597 61.676 1.00 18.76 247 GLN A C 1
ATOM 2119 O O . GLN A 1 249 ? 11.755 -11.347 61.099 1.00 18.62 247 GLN A O 1
ATOM 2125 N N . PRO A 1 250 ? 9.511 -11.303 61.136 1.00 17.28 248 PRO A N 1
ATOM 2126 C CA . PRO A 1 250 ? 9.386 -10.668 59.821 1.00 17.05 248 PRO A CA 1
ATOM 2127 C C . PRO A 1 250 ? 9.623 -9.162 59.791 1.00 17.65 248 PRO A C 1
ATOM 2128 O O . PRO A 1 250 ? 9.145 -8.434 60.662 1.00 18.37 248 PRO A O 1
ATOM 2132 N N . LYS A 1 251 ? 10.365 -8.697 58.789 1.00 15.75 249 LYS A N 1
ATOM 2133 C CA . LYS A 1 251 ? 10.563 -7.262 58.636 1.00 15.40 249 LYS A CA 1
ATOM 2134 C C . LYS A 1 251 ? 9.177 -6.733 58.291 1.00 15.58 249 LYS A C 1
ATOM 2135 O O . LYS A 1 251 ? 8.413 -7.384 57.567 1.00 15.17 249 LYS A O 1
ATOM 2141 N N A SER A 1 252 ? 8.861 -5.549 58.798 0.25 13.73 250 SER A N 1
ATOM 2142 N N B SER A 1 252 ? 8.837 -5.556 58.799 0.50 13.40 250 SER A N 1
ATOM 2143 C CA A SER A 1 252 ? 7.566 -4.929 58.566 0.25 13.29 250 SER A CA 1
ATOM 2144 C CA B SER A 1 252 ? 7.519 -4.994 58.545 0.50 13.58 250 SER A CA 1
ATOM 2145 C C A SER A 1 252 ? 7.182 -4.827 57.091 0.25 13.05 250 SER A C 1
ATOM 2146 C C B SER A 1 252 ? 7.179 -4.885 57.063 0.50 12.74 250 SER A C 1
ATOM 2147 O O A SER A 1 252 ? 6.032 -5.077 56.730 0.25 12.89 250 SER A O 1
ATOM 2148 O O B SER A 1 252 ? 6.057 -5.187 56.668 0.50 12.14 250 SER A O 1
ATOM 2153 N N . TRP A 1 253 ? 8.137 -4.467 56.239 1.00 13.63 251 TRP A N 1
ATOM 2154 C CA . TRP A 1 253 ? 7.846 -4.326 54.820 1.00 12.68 251 TRP A CA 1
ATOM 2155 C C . TRP A 1 253 ? 7.556 -5.656 54.141 1.00 12.18 251 TRP A C 1
ATOM 2156 O O . TRP A 1 253 ? 6.782 -5.696 53.193 1.00 13.16 251 TRP A O 1
ATOM 2167 N N . LEU A 1 254 ? 8.162 -6.736 54.630 1.00 12.50 252 LEU A N 1
ATOM 2168 C CA . LEU A 1 254 ? 7.912 -8.057 54.057 1.00 11.53 252 LEU A CA 1
ATOM 2169 C C . LEU A 1 254 ? 6.520 -8.546 54.465 1.00 12.95 252 LEU A C 1
ATOM 2170 O O . LEU A 1 254 ? 5.865 -9.263 53.713 1.00 13.84 252 LEU A O 1
ATOM 2175 N N A SER A 1 255 ? 6.065 -8.164 55.654 0.25 11.20 253 SER A N 1
ATOM 2176 N N B SER A 1 255 ? 6.082 -8.169 55.663 0.50 12.41 253 SER A N 1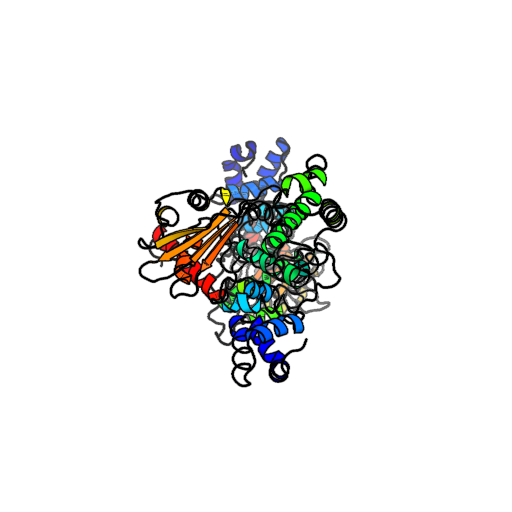
ATOM 2177 C CA A SER A 1 255 ? 4.732 -8.558 56.097 0.25 10.72 253 SER A CA 1
ATOM 2178 C CA B SER A 1 255 ? 4.755 -8.543 56.138 0.50 13.31 253 SER A CA 1
ATOM 2179 C C A SER A 1 255 ? 3.715 -7.838 55.220 0.25 11.92 253 SER A C 1
ATOM 2180 C C B SER A 1 255 ? 3.717 -7.830 55.261 0.50 13.74 253 SER A C 1
ATOM 2181 O O A SER A 1 255 ? 2.721 -8.418 54.788 0.25 11.35 253 SER A O 1
ATOM 2182 O O B SER A 1 255 ? 2.714 -8.416 54.858 0.50 13.00 253 SER A O 1
ATOM 2187 N N . PHE A 1 256 ? 3.979 -6.562 54.962 1.00 13.62 254 PHE A N 1
ATOM 2188 C CA . PHE A 1 256 ? 3.105 -5.746 54.127 1.00 13.49 254 PHE A CA 1
ATOM 2189 C C . PHE A 1 256 ? 3.044 -6.316 52.705 1.00 13.84 254 PHE A C 1
ATOM 2190 O O . PHE A 1 256 ? 1.973 -6.556 52.152 1.00 16.47 254 PHE A O 1
ATOM 2198 N N . PHE A 1 257 ? 4.214 -6.559 52.135 1.00 12.84 255 PHE A N 1
ATOM 2199 C CA . PHE A 1 257 ? 4.315 -7.027 50.762 1.00 12.31 255 PHE A CA 1
ATOM 2200 C C . PHE A 1 257 ? 3.845 -8.454 50.485 1.00 11.99 255 PHE A C 1
ATOM 2201 O O . PHE A 1 257 ? 3.179 -8.702 49.470 1.00 12.38 255 PHE A O 1
ATOM 2209 N N . THR A 1 258 ? 4.165 -9.374 51.394 1.00 11.77 256 THR A N 1
ATOM 2210 C CA . THR A 1 258 ? 3.860 -10.793 51.192 1.00 12.29 256 THR A CA 1
ATOM 2211 C C . THR A 1 258 ? 2.982 -11.488 52.228 1.00 13.55 256 THR A C 1
ATOM 2212 O O . THR A 1 258 ? 2.567 -12.628 52.007 1.00 13.65 256 THR A O 1
ATOM 2216 N N . GLY A 1 259 ? 2.732 -10.836 53.359 1.00 12.75 257 GLY A N 1
ATOM 2217 C CA . GLY A 1 259 ? 1.936 -11.452 54.414 1.00 13.17 257 GLY A CA 1
ATOM 2218 C C . GLY A 1 259 ? 2.802 -12.298 55.336 1.00 12.38 257 GLY A C 1
ATOM 2219 O O . GLY A 1 259 ? 2.311 -12.996 56.221 1.00 13.48 257 GLY A O 1
ATOM 2220 N N . TYR A 1 260 ? 4.110 -12.220 55.137 1.00 12.10 258 TYR A N 1
ATOM 2221 C CA . TYR A 1 260 ? 5.087 -12.972 55.910 1.00 11.62 258 TYR A CA 1
ATOM 2222 C C . TYR A 1 260 ? 4.945 -12.725 57.410 1.00 13.48 258 TYR A C 1
ATOM 2223 O O . TYR A 1 260 ? 4.842 -11.572 57.853 1.00 14.76 258 TYR A O 1
ATOM 2232 N N . LYS A 1 261 ? 4.946 -13.810 58.180 1.00 13.23 259 LYS A N 1
ATOM 2233 C CA . LYS A 1 261 ? 4.840 -13.732 59.634 1.00 14.73 259 LYS A CA 1
ATOM 2234 C C . LYS A 1 261 ? 6.085 -14.290 60.319 1.00 15.69 259 LYS A C 1
ATOM 2235 O O . LYS A 1 261 ? 6.154 -14.340 61.551 1.00 16.97 259 LYS A O 1
ATOM 2241 N N . GLY A 1 262 ? 7.066 -14.715 59.526 1.00 14.47 260 GLY A N 1
ATOM 2242 C CA . GLY A 1 262 ? 8.295 -15.244 60.086 1.00 14.62 260 GLY A CA 1
ATOM 2243 C C . GLY A 1 262 ? 8.639 -16.668 59.689 1.00 13.82 260 GLY A C 1
ATOM 2244 O O . GLY A 1 262 ? 7.822 -17.381 59.089 1.00 14.07 260 GLY A O 1
ATOM 2245 N N . THR A 1 263 ? 9.859 -17.075 60.022 1.00 14.28 261 THR A N 1
ATOM 2246 C CA . THR A 1 263 ? 10.356 -18.414 59.736 1.00 15.00 261 THR A CA 1
ATOM 2247 C C . THR A 1 263 ? 10.872 -19.061 61.015 1.00 16.63 261 THR A C 1
ATOM 2248 O O . THR A 1 263 ? 11.629 -18.450 61.772 1.00 17.90 261 THR A O 1
ATOM 2252 N N . ILE A 1 264 ? 10.448 -20.294 61.253 1.00 16.22 262 ILE A N 1
ATOM 2253 C CA . ILE A 1 264 ? 10.885 -21.043 62.422 1.00 17.07 262 ILE A CA 1
ATOM 2254 C C . ILE A 1 264 ? 11.888 -22.069 61.923 1.00 17.69 262 ILE A C 1
ATOM 2255 O O . ILE A 1 264 ? 11.624 -22.774 60.947 1.00 18.38 262 ILE A O 1
ATOM 2260 N N . THR A 1 265 ? 13.046 -22.142 62.566 1.00 18.19 263 THR A N 1
ATOM 2261 C CA . THR A 1 265 ? 14.050 -23.118 62.175 1.00 17.86 263 THR A CA 1
ATOM 2262 C C . THR A 1 265 ? 14.123 -24.198 63.246 1.00 18.36 263 THR A C 1
ATOM 2263 O O . THR A 1 265 ? 14.364 -23.910 64.423 1.00 19.11 263 THR A O 1
ATOM 2267 N N . LEU A 1 266 ? 13.879 -25.436 62.832 1.00 18.64 264 LEU A N 1
ATOM 2268 C CA . LEU A 1 266 ? 13.919 -26.583 63.735 1.00 18.91 264 LEU A CA 1
ATOM 2269 C C . LEU A 1 266 ? 15.235 -27.318 63.559 1.00 19.67 264 LEU A C 1
ATOM 2270 O O . LEU A 1 266 ? 15.636 -27.632 62.440 1.00 19.37 264 LEU A O 1
ATOM 2275 N N . THR A 1 267 ? 15.907 -27.599 64.667 1.00 20.06 265 THR A N 1
ATOM 2276 C CA . THR A 1 267 ? 17.171 -28.313 64.611 1.00 22.72 265 THR A CA 1
ATOM 2277 C C . THR A 1 267 ? 17.189 -29.399 65.675 1.00 23.90 265 THR A C 1
ATOM 2278 O O . THR A 1 267 ? 16.951 -29.125 66.851 1.00 23.37 265 THR A O 1
ATOM 2282 N N . ASP A 1 268 ? 17.452 -30.633 65.259 1.00 26.53 266 ASP A N 1
ATOM 2283 C CA . ASP A 1 268 ? 17.519 -31.744 66.201 1.00 30.00 266 ASP A CA 1
ATOM 2284 C C . ASP A 1 268 ? 18.926 -31.732 66.787 1.00 32.08 266 ASP A C 1
ATOM 2285 O O . ASP A 1 268 ? 19.908 -31.906 66.066 1.00 31.59 266 ASP A O 1
ATOM 2290 N N . ASN A 1 269 ? 19.017 -31.518 68.096 1.00 34.84 267 ASN A N 1
ATOM 2291 C CA . ASN A 1 269 ? 20.304 -31.450 68.782 1.00 37.62 267 ASN A CA 1
ATOM 2292 C C . ASN A 1 269 ? 21.121 -32.737 68.769 1.00 38.63 267 ASN A C 1
ATOM 2293 O O . ASN A 1 269 ? 22.307 -32.720 69.098 1.00 39.69 267 ASN A O 1
ATOM 2298 N N . LYS A 1 270 ? 20.500 -33.847 68.385 1.00 39.18 268 LYS A N 1
ATOM 2299 C CA . LYS A 1 270 ? 21.204 -35.125 68.360 1.00 39.71 268 LYS A CA 1
ATOM 2300 C C . LYS A 1 270 ? 21.581 -35.613 66.965 1.00 39.00 268 LYS A C 1
ATOM 2301 O O . LYS A 1 270 ? 22.650 -36.191 66.775 1.00 39.34 268 LYS A O 1
ATOM 2307 N N . THR A 1 271 ? 20.707 -35.378 65.992 1.00 37.65 269 THR A N 1
ATOM 2308 C CA . THR A 1 271 ? 20.957 -35.814 64.622 1.00 36.05 269 THR A CA 1
ATOM 2309 C C . THR A 1 271 ? 21.397 -34.671 63.713 1.00 34.84 269 THR A C 1
ATOM 2310 O O . THR A 1 271 ? 21.905 -34.903 62.616 1.00 35.52 269 THR A O 1
ATOM 2314 N N . SER A 1 272 ? 21.194 -33.441 64.176 1.00 33.45 270 SER A N 1
ATOM 2315 C CA . SER A 1 272 ? 21.551 -32.246 63.418 1.00 32.30 270 SER A CA 1
ATOM 2316 C C . SER A 1 272 ? 20.600 -32.006 62.249 1.00 30.37 270 SER A C 1
ATOM 2317 O O . SER A 1 272 ? 20.813 -31.100 61.443 1.00 31.55 270 SER A O 1
ATOM 2320 N N . ALA A 1 273 ? 19.554 -32.822 62.158 1.00 27.51 271 ALA A N 1
ATOM 2321 C CA . ALA A 1 273 ? 18.566 -32.660 61.097 1.00 24.39 271 ALA A CA 1
ATOM 2322 C C . ALA A 1 273 ? 17.975 -31.268 61.271 1.00 22.62 271 ALA A C 1
ATOM 2323 O O . ALA A 1 273 ? 17.820 -30.791 62.395 1.00 22.62 271 ALA A O 1
ATOM 2325 N N A GLN A 1 274 ? 17.647 -30.615 60.161 0.25 21.73 272 GLN A N 1
ATOM 2326 N N B GLN A 1 274 ? 17.644 -30.618 60.161 0.50 21.06 272 GLN A N 1
ATOM 2327 C CA A GLN A 1 274 ? 17.091 -29.269 60.220 0.25 21.13 272 GLN A CA 1
ATOM 2328 C CA B GLN A 1 274 ? 17.068 -29.284 60.218 0.50 20.64 272 GLN A CA 1
ATOM 2329 C C A GLN A 1 274 ? 15.976 -29.056 59.200 0.25 19.74 272 GLN A C 1
ATOM 2330 C C B GLN A 1 274 ? 15.941 -29.094 59.217 0.50 18.86 272 GLN A C 1
ATOM 2331 O O A GLN A 1 274 ? 15.962 -29.677 58.138 0.25 19.65 272 GLN A O 1
ATOM 2332 O O B GLN A 1 274 ? 15.879 -29.769 58.191 0.50 18.43 272 GLN A O 1
ATOM 2343 N N . ALA A 1 275 ? 15.042 -28.174 59.537 1.00 18.27 273 ALA A N 1
ATOM 2344 C CA . ALA A 1 275 ? 13.921 -27.862 58.667 1.00 18.43 273 ALA A CA 1
ATOM 2345 C C . ALA A 1 275 ? 13.450 -26.454 58.994 1.00 17.52 273 ALA A C 1
ATOM 2346 O O . ALA A 1 275 ? 13.532 -26.017 60.143 1.00 19.20 273 ALA A O 1
ATOM 2348 N N . THR A 1 276 ? 12.986 -25.733 57.983 1.00 15.52 274 THR A N 1
ATOM 2349 C CA . THR A 1 276 ? 12.472 -24.391 58.200 1.00 15.87 274 THR A CA 1
ATOM 2350 C C . THR A 1 276 ? 10.982 -24.381 57.893 1.00 14.60 274 THR A C 1
ATOM 2351 O O . THR A 1 276 ? 10.499 -25.119 57.020 1.00 14.34 274 THR A O 1
ATOM 2355 N N . ILE A 1 277 ? 10.252 -23.552 58.625 1.00 13.47 275 ILE A N 1
ATOM 2356 C CA . ILE A 1 277 ? 8.820 -23.435 58.442 1.00 13.30 275 ILE A CA 1
ATOM 2357 C C . ILE A 1 277 ? 8.473 -21.960 58.332 1.00 13.27 275 ILE A C 1
ATOM 2358 O O . ILE A 1 277 ? 8.664 -21.192 59.278 1.00 13.88 275 ILE A O 1
ATOM 2363 N N . GLN A 1 278 ? 7.994 -21.561 57.159 1.00 12.23 276 GLN A N 1
ATOM 2364 C CA . GLN A 1 278 ? 7.606 -20.179 56.907 1.00 11.99 276 GLN A CA 1
ATOM 2365 C C . GLN A 1 278 ? 6.098 -20.051 56.997 1.00 12.54 276 GLN A C 1
ATOM 2366 O O . GLN A 1 278 ? 5.368 -20.920 56.523 1.00 12.87 276 GLN A O 1
ATOM 2372 N N . VAL A 1 279 ? 5.630 -18.955 57.575 1.00 12.66 277 VAL A N 1
ATOM 2373 C CA . VAL A 1 279 ? 4.205 -18.718 57.708 1.00 12.56 277 VAL A CA 1
ATOM 2374 C C . VAL A 1 279 ? 3.812 -17.400 57.049 1.00 12.97 277 VAL A C 1
ATOM 2375 O O . VAL A 1 279 ? 4.486 -16.384 57.230 1.00 13.11 277 VAL A O 1
ATOM 2379 N N . TYR A 1 280 ? 2.731 -17.432 56.278 1.00 11.74 278 TYR A N 1
ATOM 2380 C CA . TYR A 1 280 ? 2.208 -16.247 55.609 1.00 11.38 278 TYR A CA 1
ATOM 2381 C C . TYR A 1 280 ? 0.705 -16.162 55.837 1.00 12.07 278 TYR A C 1
ATOM 2382 O O . TYR A 1 280 ? 0.004 -17.161 55.719 1.00 13.41 278 TYR A O 1
ATOM 2391 N N . THR A 1 281 ? 0.212 -14.979 56.183 1.00 12.86 279 THR A N 1
ATOM 2392 C CA . THR A 1 281 ? -1.219 -14.777 56.354 1.00 14.45 279 THR A CA 1
ATOM 2393 C C . THR A 1 281 ? -1.559 -13.571 55.490 1.00 15.55 279 THR A C 1
ATOM 2394 O O . THR A 1 281 ? -0.862 -12.551 55.509 1.00 15.56 279 THR A O 1
ATOM 2398 N N . PRO A 1 282 ? -2.634 -13.669 54.708 1.00 14.45 280 PRO A N 1
ATOM 2399 C CA . PRO A 1 282 ? -3.033 -12.572 53.827 1.00 15.04 280 PRO A CA 1
ATOM 2400 C C . PRO A 1 282 ? -3.511 -11.274 54.457 1.00 15.64 280 PRO A C 1
ATOM 2401 O O . PRO A 1 282 ? -4.147 -11.268 55.510 1.00 16.18 280 PRO A O 1
ATOM 2405 N N . ASN A 1 283 ? -3.163 -10.165 53.811 1.00 14.44 281 ASN A N 1
ATOM 2406 C CA . ASN A 1 283 ? -3.633 -8.856 54.231 1.00 14.12 281 ASN A CA 1
ATOM 2407 C C . ASN A 1 283 ? -4.010 -8.107 52.955 1.00 14.58 281 ASN A C 1
ATOM 2408 O O . ASN A 1 283 ? -3.738 -8.574 51.846 1.00 14.10 281 ASN A O 1
ATOM 2413 N N . ILE A 1 284 ? -4.654 -6.960 53.094 1.00 15.43 282 ILE A N 1
ATOM 2414 C CA . ILE A 1 284 ? -5.108 -6.222 51.921 1.00 16.39 282 ILE A CA 1
ATOM 2415 C C . ILE A 1 284 ? -4.019 -5.895 50.899 1.00 16.43 282 ILE A C 1
ATOM 2416 O O . ILE A 1 284 ? -4.296 -5.796 49.701 1.00 17.69 282 ILE A O 1
ATOM 2421 N N . PHE A 1 285 ? -2.785 -5.742 51.363 1.00 15.24 283 PHE A N 1
ATOM 2422 C CA . PHE A 1 285 ? -1.679 -5.417 50.470 1.00 16.21 283 PHE A CA 1
ATOM 2423 C C . PHE A 1 285 ? -1.113 -6.650 49.775 1.00 16.14 283 PHE A C 1
ATOM 2424 O O . PHE A 1 285 ? -0.921 -6.659 48.559 1.00 17.30 283 PHE A O 1
ATOM 2432 N N . SER A 1 286 ? -0.860 -7.702 50.543 1.00 14.19 284 SER A N 1
ATOM 2433 C CA . SER A 1 286 ? -0.276 -8.913 49.991 1.00 13.99 284 SER A CA 1
ATOM 2434 C C . SER A 1 286 ? -1.183 -9.693 49.048 1.00 14.46 284 SER A C 1
ATOM 2435 O O . SER A 1 286 ? -0.703 -10.310 48.099 1.00 15.00 284 SER A O 1
ATOM 2438 N N A LYS A 1 287 ? -2.488 -9.671 49.303 0.25 13.67 285 LYS A N 1
ATOM 2439 N N B LYS A 1 287 ? -2.487 -9.653 49.304 0.50 12.85 285 LYS A N 1
ATOM 2440 C CA A LYS A 1 287 ? -3.428 -10.415 48.468 0.25 14.25 285 LYS A CA 1
ATOM 2441 C CA B LYS A 1 287 ? -3.453 -10.375 48.479 0.50 14.21 285 LYS A CA 1
ATOM 2442 C C A LYS A 1 287 ? -3.390 -10.016 46.997 0.25 14.62 285 LYS A C 1
ATOM 2443 C C B LYS A 1 287 ? -3.377 -10.018 47.004 0.50 14.44 285 LYS A C 1
ATOM 2444 O O A LYS A 1 287 ? -3.770 -10.801 46.129 0.25 15.03 285 LYS A O 1
ATOM 2445 O O B LYS A 1 287 ? -3.712 -10.830 46.145 0.50 15.13 285 LYS A O 1
ATOM 2456 N N . TRP A 1 288 ? -2.934 -8.799 46.718 1.00 14.84 286 TRP A N 1
ATOM 2457 C CA . TRP A 1 288 ? -2.840 -8.316 45.347 1.00 15.67 286 TRP A CA 1
ATOM 2458 C C . TRP A 1 288 ? -1.872 -9.157 44.518 1.00 16.16 286 TRP A C 1
ATOM 2459 O O . TRP A 1 288 ? -2.074 -9.360 43.313 1.00 18.15 286 TRP A O 1
ATOM 2470 N N . LEU A 1 289 ? -0.837 -9.671 45.170 1.00 15.52 287 LEU A N 1
ATOM 2471 C CA . LEU A 1 289 ? 0.175 -10.462 44.486 1.00 15.44 287 LEU A CA 1
ATOM 2472 C C . LEU A 1 289 ? 0.292 -11.906 44.946 1.00 16.02 287 LEU A C 1
ATOM 2473 O O . LEU A 1 289 ? 0.766 -12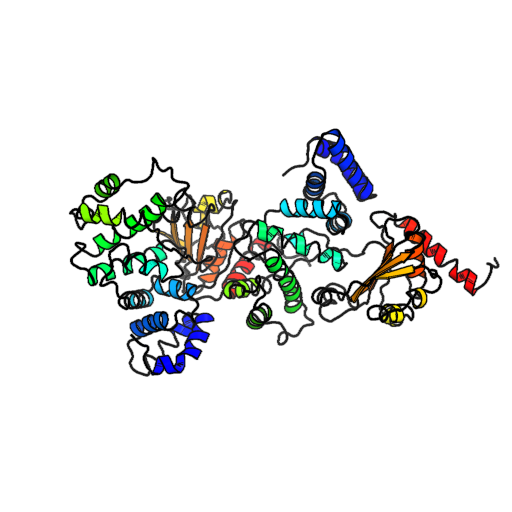.757 44.194 1.00 19.14 287 LEU A O 1
ATOM 2478 N N . PHE A 1 290 ? -0.141 -12.191 46.170 1.00 15.73 288 PHE A N 1
ATOM 2479 C CA . PHE A 1 290 ? 0.000 -13.538 46.698 1.00 17.16 288 PHE A CA 1
ATOM 2480 C C . PHE A 1 290 ? -1.288 -14.270 47.065 1.00 17.66 288 PHE A C 1
ATOM 2481 O O . PHE A 1 290 ? -1.247 -15.312 47.716 1.00 19.67 288 PHE A O 1
ATOM 2489 N N . GLY A 1 291 ? -2.426 -13.733 46.643 1.00 17.59 289 GLY A N 1
ATOM 2490 C CA . GLY A 1 291 ? -3.691 -14.396 46.915 1.00 17.85 289 GLY A CA 1
ATOM 2491 C C . GLY A 1 291 ? -4.312 -14.154 48.276 1.00 18.83 289 GLY A C 1
ATOM 2492 O O . GLY A 1 291 ? -3.751 -13.463 49.125 1.00 18.62 289 GLY A O 1
ATOM 2493 N N . GLU A 1 292 ? -5.473 -14.766 48.491 1.00 19.14 290 GLU A N 1
ATOM 2494 C CA . GLU A 1 292 ? -6.223 -14.596 49.730 1.00 20.06 290 GLU A CA 1
ATOM 2495 C C . GLU A 1 292 ? -6.100 -15.736 50.735 1.00 17.10 290 GLU A C 1
ATOM 2496 O O . GLU A 1 292 ? -6.869 -15.799 51.691 1.00 18.07 290 GLU A O 1
ATOM 2502 N N . GLN A 1 293 ? -5.134 -16.624 50.542 1.00 15.03 291 GLN A N 1
ATOM 2503 C CA . GLN A 1 293 ? -4.991 -17.756 51.449 1.00 13.97 291 GLN A CA 1
ATOM 2504 C C . GLN A 1 293 ? -3.713 -17.762 52.265 1.00 14.39 291 GLN A C 1
ATOM 2505 O O . GLN A 1 293 ? -2.670 -17.300 51.808 1.00 15.11 291 GLN A O 1
ATOM 2511 N N . PRO A 1 294 ? -3.781 -18.275 53.501 1.00 13.81 292 PRO A N 1
ATOM 2512 C CA . PRO A 1 294 ? -2.577 -18.338 54.324 1.00 14.24 292 PRO A CA 1
ATOM 2513 C C . PRO A 1 294 ? -1.707 -19.429 53.697 1.00 13.32 292 PRO A C 1
ATOM 2514 O O . PRO A 1 294 ? -2.207 -20.279 52.944 1.00 13.10 292 PRO A O 1
ATOM 2518 N N . ARG A 1 295 ? -0.417 -19.414 54.000 1.00 12.89 293 ARG A N 1
ATOM 2519 C CA . ARG A 1 295 ? 0.494 -20.404 53.451 1.00 13.11 293 ARG A CA 1
ATOM 2520 C C . ARG A 1 295 ? 1.497 -20.840 54.494 1.00 11.92 293 ARG A C 1
ATOM 2521 O O . ARG A 1 295 ? 1.896 -20.045 55.344 1.00 13.69 293 ARG A O 1
ATOM 2529 N N . VAL A 1 296 ? 1.899 -22.102 54.426 1.00 12.13 294 VAL A N 1
ATOM 2530 C CA . VAL A 1 296 ? 2.934 -22.633 55.291 1.00 12.20 294 VAL A CA 1
ATOM 2531 C C . VAL A 1 296 ? 3.883 -23.347 54.333 1.00 11.78 294 VAL A C 1
ATOM 2532 O O . VAL A 1 296 ? 3.455 -24.189 53.540 1.00 11.85 294 VAL A O 1
ATOM 2536 N N . ILE A 1 297 ? 5.159 -22.982 54.374 1.00 11.51 295 ILE A N 1
ATOM 2537 C CA . ILE A 1 297 ? 6.164 -23.587 53.510 1.00 12.10 295 ILE A CA 1
ATOM 2538 C C . ILE A 1 297 ? 7.183 -24.276 54.407 1.00 11.23 295 ILE A C 1
ATOM 2539 O O . ILE A 1 297 ? 7.811 -23.634 55.256 1.00 12.38 295 ILE A O 1
ATOM 2544 N N . ILE A 1 298 ? 7.341 -25.583 54.217 1.00 12.53 296 ILE A N 1
ATOM 2545 C CA . ILE A 1 298 ? 8.252 -26.392 55.019 1.00 12.15 296 ILE A CA 1
ATOM 2546 C C . ILE A 1 298 ? 9.358 -26.946 54.139 1.00 12.11 296 ILE A C 1
ATOM 2547 O O . ILE A 1 298 ? 9.086 -27.609 53.137 1.00 11.99 296 ILE A O 1
ATOM 2552 N N . GLN A 1 299 ? 10.604 -26.679 54.516 1.00 12.52 297 GLN A N 1
ATOM 2553 C CA . GLN A 1 299 ? 11.745 -27.126 53.729 1.00 13.89 297 GLN A CA 1
ATOM 2554 C C . GLN A 1 299 ? 12.800 -27.838 54.554 1.00 14.00 297 GLN A C 1
ATOM 2555 O O . GLN A 1 299 ? 13.200 -27.359 55.611 1.00 15.48 297 GLN A O 1
ATOM 2561 N N . PRO A 1 300 ? 13.264 -28.997 54.081 1.00 14.76 298 PRO A N 1
ATOM 2562 C CA . PRO A 1 300 ? 14.295 -29.727 54.822 1.00 15.28 298 PRO A CA 1
ATOM 2563 C C . PRO A 1 300 ? 15.661 -29.108 54.545 1.00 18.20 298 PRO A C 1
ATOM 2564 O O . PRO A 1 300 ? 15.897 -28.581 53.455 1.00 18.93 298 PRO A O 1
ATOM 2568 N N . GLY A 1 301 ? 16.549 -29.167 55.533 1.00 19.28 299 GLY A N 1
ATOM 2569 C CA . GLY A 1 301 ? 17.887 -28.634 55.361 1.00 21.82 299 GLY A CA 1
ATOM 2570 C C . GLY A 1 301 ? 18.746 -29.622 54.598 1.00 23.53 299 GLY A C 1
ATOM 2571 O O . GLY A 1 301 ? 18.269 -30.687 54.206 1.00 23.64 299 GLY A O 1
ATOM 2572 N N . GLN A 1 302 ? 20.016 -29.287 54.393 1.00 26.28 300 GLN A N 1
ATOM 2573 C CA . GLN A 1 302 ? 20.912 -30.169 53.653 1.00 28.49 300 GLN A CA 1
ATOM 2574 C C . GLN A 1 302 ? 21.480 -31.326 54.475 1.00 29.32 300 GLN A C 1
ATOM 2575 O O . GLN A 1 302 ? 21.916 -32.327 53.910 1.00 30.93 300 GLN A O 1
ATOM 2581 N N . THR A 1 303 ? 21.471 -31.195 55.800 1.00 30.23 301 THR A N 1
ATOM 2582 C CA . THR A 1 303 ? 21.999 -32.246 56.669 1.00 30.88 301 THR A CA 1
ATOM 2583 C C . THR A 1 303 ? 21.143 -33.507 56.625 1.00 31.55 301 THR A C 1
ATOM 2584 O O . THR A 1 303 ? 19.942 -33.446 56.360 1.00 31.55 301 THR A O 1
ATOM 2588 N N . LYS A 1 304 ? 21.768 -34.649 56.893 1.00 31.62 302 LYS A N 1
ATOM 2589 C CA . LYS A 1 304 ? 21.065 -35.926 56.877 1.00 31.55 302 LYS A CA 1
ATOM 2590 C C . LYS A 1 304 ? 19.888 -35.956 57.845 1.00 30.48 302 LYS A C 1
ATOM 2591 O O . LYS A 1 304 ? 19.919 -35.325 58.903 1.00 31.16 302 LYS A O 1
ATOM 2597 N N . GLU A 1 305 ? 18.856 -36.702 57.463 1.00 28.02 303 GLU A N 1
ATOM 2598 C CA . GLU A 1 305 ? 17.640 -36.861 58.252 1.00 26.53 303 GLU A CA 1
ATOM 2599 C C . GLU A 1 305 ? 16.743 -35.628 58.254 1.00 23.36 303 GLU A C 1
ATOM 2600 O O . GLU A 1 305 ? 15.670 -35.642 58.858 1.00 22.39 303 GLU A O 1
ATOM 2606 N N . SER A 1 306 ? 17.178 -34.566 57.579 1.00 20.58 304 SER A N 1
ATOM 2607 C CA . SER A 1 306 ? 16.385 -33.343 57.498 1.00 18.78 304 SER A CA 1
ATOM 2608 C C . SER A 1 306 ? 15.074 -33.606 56.769 1.00 18.06 304 SER A C 1
ATOM 2609 O O . SER A 1 306 ? 14.039 -33.044 57.119 1.00 16.79 304 SER A O 1
ATOM 2612 N N . ILE A 1 307 ? 15.124 -34.458 55.751 1.00 18.10 305 ILE A N 1
ATOM 2613 C CA . ILE A 1 307 ? 13.930 -34.773 54.982 1.00 19.08 305 ILE A CA 1
ATOM 2614 C C . ILE A 1 307 ? 12.843 -35.382 55.868 1.00 17.95 305 ILE A C 1
ATOM 2615 O O . ILE A 1 307 ? 11.671 -35.038 55.736 1.00 17.36 305 ILE A O 1
ATOM 2620 N N . ASP A 1 308 ? 13.226 -36.267 56.785 1.00 18.28 306 ASP A N 1
ATOM 2621 C CA . ASP A 1 308 ? 12.244 -36.881 57.667 1.00 19.00 306 ASP A CA 1
ATOM 2622 C C . ASP A 1 308 ? 11.659 -35.871 58.651 1.00 17.23 306 ASP A C 1
ATOM 2623 O O . ASP A 1 308 ? 10.473 -35.932 58.977 1.00 17.36 306 ASP A O 1
ATOM 2628 N N . LEU A 1 309 ? 12.482 -34.936 59.117 1.00 16.62 307 LEU A N 1
ATOM 2629 C CA . LEU A 1 309 ? 12.004 -33.923 60.051 1.00 16.82 307 LEU A CA 1
ATOM 2630 C C . LEU A 1 309 ? 10.975 -33.024 59.366 1.00 15.10 307 LEU A C 1
ATOM 2631 O O . LEU A 1 309 ? 9.914 -32.739 59.917 1.00 15.04 307 LEU A O 1
ATOM 2636 N N . ALA A 1 310 ? 11.290 -32.577 58.156 1.00 14.31 308 ALA A N 1
ATOM 2637 C CA . ALA A 1 310 ? 10.373 -31.726 57.409 1.00 14.29 308 ALA A CA 1
ATOM 2638 C C . ALA A 1 310 ? 9.079 -32.481 57.075 1.00 13.24 308 ALA A C 1
ATOM 2639 O O . ALA A 1 310 ? 7.980 -31.938 57.199 1.00 13.36 308 ALA A O 1
ATOM 2641 N N . ALA A 1 311 ? 9.223 -33.743 56.670 1.00 13.78 309 ALA A N 1
ATOM 2642 C CA . ALA A 1 311 ? 8.070 -34.565 56.312 1.00 13.80 309 ALA A CA 1
ATOM 2643 C C . ALA A 1 311 ? 7.149 -34.779 57.508 1.00 13.86 309 ALA A C 1
ATOM 2644 O O . ALA A 1 311 ? 5.928 -34.778 57.367 1.00 14.66 309 ALA A O 1
ATOM 2646 N N . LYS A 1 312 ? 7.738 -34.968 58.685 1.00 14.76 310 LYS A N 1
ATOM 2647 C CA . LYS A 1 312 ? 6.943 -35.170 59.896 1.00 16.19 310 LYS A CA 1
ATOM 2648 C C . LYS A 1 312 ? 6.138 -33.919 60.220 1.00 15.05 310 LYS A C 1
ATOM 2649 O O . LYS A 1 312 ? 4.959 -33.996 60.567 1.00 16.41 310 LYS A O 1
ATOM 2655 N N . ALA A 1 313 ? 6.772 -32.757 60.111 1.00 14.72 311 ALA A N 1
ATOM 2656 C CA . ALA A 1 313 ? 6.064 -31.518 60.394 1.00 15.20 311 ALA A CA 1
ATOM 2657 C C . ALA A 1 313 ? 4.893 -31.352 59.420 1.00 13.43 311 ALA A C 1
ATOM 2658 O O . ALA A 1 313 ? 3.771 -31.054 59.822 1.00 15.23 311 ALA A O 1
ATOM 2660 N N . ALA A 1 314 ? 5.151 -31.566 58.131 1.00 13.22 312 ALA A N 1
ATOM 2661 C CA . ALA A 1 314 ? 4.103 -31.429 57.126 1.00 13.93 312 ALA A CA 1
ATOM 2662 C C . ALA A 1 314 ? 2.969 -32.434 57.332 1.00 12.66 312 ALA A C 1
ATOM 2663 O O . ALA A 1 314 ? 1.792 -32.101 57.186 1.00 13.25 312 ALA A O 1
ATOM 2665 N N . ALA A 1 315 ? 3.334 -33.664 57.684 1.00 13.44 313 ALA A N 1
ATOM 2666 C CA . ALA A 1 315 ? 2.345 -34.714 57.897 1.00 13.92 313 ALA A CA 1
ATOM 2667 C C . ALA A 1 315 ? 1.504 -34.513 59.151 1.00 15.31 313 ALA A C 1
ATOM 2668 O O . ALA A 1 315 ? 0.414 -35.073 59.253 1.00 15.77 313 ALA A O 1
ATOM 2670 N N . ASP A 1 316 ? 1.998 -33.715 60.097 1.00 15.93 314 ASP A N 1
ATOM 2671 C CA . ASP A 1 316 ? 1.263 -33.474 61.335 1.00 17.88 314 ASP A CA 1
ATOM 2672 C C . ASP A 1 316 ? 0.026 -32.596 61.155 1.00 18.12 314 ASP A C 1
ATOM 2673 O O . ASP A 1 316 ? -0.827 -32.530 62.040 1.00 20.00 314 ASP A O 1
ATOM 2678 N N . PHE A 1 317 ? -0.075 -31.911 60.020 1.00 15.79 315 PHE A N 1
ATOM 2679 C CA . PHE A 1 317 ? -1.245 -31.086 59.747 1.00 15.43 315 PHE A CA 1
ATOM 2680 C C . PHE A 1 317 ? -2.373 -31.989 59.264 1.00 15.52 315 PHE A C 1
ATOM 2681 O O . PHE A 1 317 ? -2.125 -32.979 58.577 1.00 17.19 315 PHE A O 1
ATOM 2689 N N A SER A 1 318 ? -3.605 -31.651 59.626 0.25 15.47 316 SER A N 1
ATOM 2690 N N B SER A 1 318 ? -3.607 -31.651 59.621 0.50 15.18 316 SER A N 1
ATOM 2691 C CA A SER A 1 318 ? -4.751 -32.428 59.177 0.25 15.60 316 SER A CA 1
ATOM 2692 C CA B SER A 1 318 ? -4.750 -32.421 59.151 0.50 15.62 316 SER A CA 1
ATOM 2693 C C A SER A 1 318 ? -5.046 -31.944 57.763 0.25 15.09 316 SER A C 1
ATOM 2694 C C B SER A 1 318 ? -4.897 -32.008 57.693 0.50 13.72 316 SER A C 1
ATOM 2695 O O A SER A 1 318 ? -5.715 -32.619 56.980 0.25 16.05 316 SER A O 1
ATOM 2696 O O B SER A 1 318 ? -5.212 -32.819 56.821 0.50 14.87 316 SER A O 1
ATOM 2701 N N A SER A 1 319 ? -4.535 -30.757 57.448 0.25 14.69 317 SER A N 1
ATOM 2702 N N B SER A 1 319 ? -4.653 -30.724 57.449 0.50 13.23 317 SER A N 1
ATOM 2703 C CA A SER A 1 319 ? -4.707 -30.167 56.128 0.25 14.33 317 SER A CA 1
ATOM 2704 C CA B SER A 1 319 ? -4.726 -30.149 56.114 0.50 14.21 317 SER A CA 1
ATOM 2705 C C A SER A 1 319 ? -3.731 -30.846 55.178 0.25 14.63 317 SER A C 1
ATOM 2706 C C B SER A 1 319 ? -3.740 -30.837 55.180 0.50 13.79 317 SER A C 1
ATOM 2707 O O A SER A 1 319 ? -2.634 -31.237 55.574 0.25 14.75 317 SER A O 1
ATOM 2708 O O B SER A 1 319 ? -2.649 -31.229 55.588 0.50 13.81 317 SER A O 1
ATOM 2713 N N . PRO A 1 320 ? -4.120 -30.995 53.905 1.00 15.70 318 PRO A N 1
ATOM 2714 C CA . PRO A 1 320 ? -3.251 -31.636 52.921 1.00 16.43 318 PRO A CA 1
ATOM 2715 C C . PRO A 1 320 ? -2.161 -30.684 52.448 1.00 15.49 318 PRO A C 1
ATOM 2716 O O . PRO A 1 320 ? -2.196 -29.483 52.728 1.00 15.08 318 PRO A O 1
ATOM 2720 N N . VAL A 1 321 ? -1.184 -31.240 51.746 1.00 16.21 319 VAL A N 1
ATOM 2721 C CA . VAL A 1 321 ? -0.102 -30.452 51.168 1.00 14.04 319 VAL A CA 1
ATOM 2722 C C . VAL A 1 321 ? -0.585 -30.120 49.759 1.00 14.41 319 VAL A C 1
ATOM 2723 O O . VAL A 1 321 ? -0.932 -31.020 48.985 1.00 16.19 319 VAL A O 1
ATOM 2727 N N A LYS A 1 322 ? -0.626 -28.827 49.452 0.25 13.31 320 LYS A N 1
ATOM 2728 N N B LYS A 1 322 ? -0.605 -28.837 49.422 0.50 11.21 320 LYS A N 1
ATOM 2729 C CA A LYS A 1 322 ? -1.082 -28.331 48.158 0.25 13.33 320 LYS A CA 1
ATOM 2730 C CA B LYS A 1 322 ? -1.058 -28.393 48.108 0.50 11.50 320 LYS A CA 1
ATOM 2731 C C A LYS A 1 322 ? -0.092 -28.623 47.041 0.25 12.60 320 LYS A C 1
ATOM 2732 C C B LYS A 1 322 ? -0.026 -28.662 47.022 0.50 11.86 320 LYS A C 1
ATOM 2733 O O A LYS A 1 322 ? -0.488 -28.991 45.933 0.25 12.93 320 LYS A O 1
ATOM 2734 O O B LYS A 1 322 ? -0.368 -29.104 45.922 0.50 12.10 320 LYS A O 1
ATOM 2745 N N A ASN A 1 323 ? 1.194 -28.455 47.328 0.25 10.25 321 ASN A N 1
ATOM 2746 N N B ASN A 1 323 ? 1.239 -28.397 47.330 0.50 10.59 321 ASN A N 1
ATOM 2747 C CA A ASN A 1 323 ? 2.217 -28.699 46.322 0.25 9.31 321 ASN A CA 1
ATOM 2748 C CA B ASN A 1 323 ? 2.297 -28.583 46.350 0.50 12.03 321 ASN A CA 1
ATOM 2749 C C A ASN A 1 323 ? 3.533 -29.182 46.919 0.25 9.96 321 ASN A C 1
ATOM 2750 C C B ASN A 1 323 ? 3.568 -29.168 46.936 0.50 11.27 321 ASN A C 1
ATOM 2751 O O A ASN A 1 323 ? 3.913 -28.797 48.025 0.25 9.80 321 ASN A O 1
ATOM 2752 O O B ASN A 1 323 ? 3.951 -28.841 48.062 0.50 10.31 321 ASN A O 1
ATOM 2761 N N . PHE A 1 324 ? 4.214 -30.031 46.156 1.00 11.92 322 PHE A N 1
ATOM 2762 C CA . PHE A 1 324 ? 5.487 -30.631 46.530 1.00 11.84 322 PHE A CA 1
ATOM 2763 C C . PHE A 1 324 ? 6.458 -30.162 45.453 1.00 12.71 322 PHE A C 1
ATOM 2764 O O . PHE A 1 324 ? 6.157 -30.279 44.261 1.00 14.12 322 PHE A O 1
ATOM 2772 N N . LYS A 1 325 ? 7.614 -29.647 45.853 1.00 11.58 323 LYS A N 1
ATOM 2773 C CA . LYS A 1 325 ? 8.604 -29.185 44.887 1.00 13.35 323 LYS A CA 1
ATOM 2774 C C . LYS A 1 325 ? 9.994 -29.522 45.393 1.00 13.86 323 LYS A C 1
ATOM 2775 O O . LYS A 1 325 ? 10.279 -29.421 46.584 1.00 14.42 323 LYS A O 1
ATOM 2781 N N . ALA A 1 326 ? 10.863 -29.932 44.478 1.00 14.79 324 ALA A N 1
ATOM 2782 C CA . ALA A 1 326 ? 12.226 -30.282 44.836 1.00 15.46 324 ALA A CA 1
ATOM 2783 C C . ALA A 1 326 ? 12.967 -29.113 45.473 1.00 16.25 324 ALA A C 1
ATOM 2784 O O . ALA A 1 326 ? 12.635 -27.950 45.246 1.00 17.09 324 ALA A O 1
ATOM 2786 N N . THR A 1 327 ? 13.957 -29.428 46.298 1.00 16.26 325 THR A N 1
ATOM 2787 C CA . THR A 1 327 ? 14.792 -28.391 46.883 1.00 16.49 325 THR A CA 1
ATOM 2788 C C . THR A 1 327 ? 16.113 -28.569 46.149 1.00 16.76 325 THR A C 1
ATOM 2789 O O . THR A 1 327 ? 16.262 -29.483 45.340 1.00 16.67 325 THR A O 1
ATOM 2793 N N . TYR A 1 328 ? 17.073 -27.700 46.422 1.00 17.01 326 TYR A N 1
ATOM 2794 C CA . TYR A 1 328 ? 18.368 -27.803 45.765 1.00 16.91 326 TYR A CA 1
ATOM 2795 C C . TYR A 1 328 ? 19.031 -29.148 46.063 1.00 17.59 326 TYR A C 1
ATOM 2796 O O . TYR A 1 328 ? 19.769 -29.681 45.237 1.00 19.43 326 TYR A O 1
ATOM 2805 N N . ASP A 1 329 ? 18.743 -29.709 47.234 1.00 19.42 327 ASP A N 1
ATOM 2806 C CA . ASP A 1 329 ? 19.356 -30.969 47.643 1.00 20.73 327 ASP A CA 1
ATOM 2807 C C . ASP A 1 329 ? 18.506 -32.226 47.479 1.00 21.68 327 ASP A C 1
ATOM 2808 O O . ASP A 1 329 ? 19.048 -33.321 47.329 1.00 24.11 327 ASP A O 1
ATOM 2813 N N . TYR A 1 330 ? 17.186 -32.081 47.507 1.00 20.14 328 TYR A N 1
ATOM 2814 C CA . TYR A 1 330 ? 16.312 -33.249 47.413 1.00 20.29 328 TYR A CA 1
ATOM 2815 C C . TYR A 1 330 ? 15.340 -33.249 46.242 1.00 19.66 328 TYR A C 1
ATOM 2816 O O . TYR A 1 330 ? 14.670 -32.252 45.982 1.00 17.75 328 TYR A O 1
ATOM 2825 N N . GLU A 1 331 ? 15.256 -34.388 45.557 1.00 19.94 329 GLU A N 1
ATOM 2826 C CA . GLU A 1 331 ? 14.350 -34.545 44.425 1.00 18.89 329 GLU A CA 1
ATOM 2827 C C . GLU A 1 331 ? 12.927 -34.567 44.971 1.00 17.06 329 GLU A C 1
ATOM 2828 O O . GLU A 1 331 ? 12.696 -34.981 46.109 1.00 16.78 329 GLU A O 1
ATOM 2834 N N . VAL A 1 332 ? 11.971 -34.129 44.163 1.00 15.54 330 VAL A N 1
ATOM 2835 C CA . VAL A 1 332 ? 10.587 -34.076 44.614 1.00 14.87 330 VAL A CA 1
ATOM 2836 C C . VAL A 1 332 ? 10.068 -35.455 45.032 1.00 15.24 330 VAL A C 1
ATOM 2837 O O . VAL A 1 332 ? 9.292 -35.576 45.983 1.00 15.42 330 VAL A O 1
ATOM 2841 N N . GLY A 1 333 ? 10.511 -36.498 44.340 1.00 15.49 331 GLY A N 1
ATOM 2842 C CA . GLY A 1 333 ? 10.067 -37.835 44.684 1.00 16.00 331 GLY A CA 1
ATOM 2843 C C . GLY A 1 333 ? 10.445 -38.220 46.100 1.00 15.67 331 GLY A C 1
ATOM 2844 O O . GLY A 1 333 ? 9.682 -38.897 46.789 1.00 17.14 331 GLY A O 1
ATOM 2845 N N . ASP A 1 334 ? 11.622 -37.798 46.547 1.00 16.95 332 ASP A N 1
ATOM 2846 C CA . ASP A 1 334 ? 12.042 -38.135 47.899 1.00 17.45 332 ASP A CA 1
ATOM 2847 C C . ASP A 1 334 ? 11.194 -37.398 48.933 1.00 15.97 332 ASP A C 1
ATOM 2848 O O . ASP A 1 334 ? 10.892 -37.945 49.991 1.00 15.66 332 ASP A O 1
ATOM 2853 N N . LEU A 1 335 ? 10.795 -36.168 48.626 1.00 13.73 333 LEU A N 1
ATOM 2854 C CA . LEU A 1 335 ? 9.953 -35.399 49.543 1.00 14.58 333 LEU A CA 1
ATOM 2855 C C . LEU A 1 335 ? 8.569 -36.039 49.636 1.00 13.08 333 LEU A C 1
ATOM 2856 O O . LEU A 1 335 ? 7.986 -36.140 50.715 1.00 12.65 333 LEU A O 1
ATOM 2861 N N . ILE A 1 336 ? 8.038 -36.462 48.495 1.00 13.07 334 ILE A N 1
ATOM 2862 C CA . ILE A 1 336 ? 6.726 -37.087 48.448 1.00 13.21 334 ILE A CA 1
ATOM 2863 C C . ILE A 1 336 ? 6.736 -38.428 49.177 1.00 13.49 334 ILE A C 1
ATOM 2864 O O . ILE A 1 336 ? 5.842 -38.705 49.978 1.00 13.40 334 ILE A O 1
ATOM 2869 N N . LYS A 1 337 ? 7.748 -39.251 48.924 1.00 14.21 335 LYS A N 1
ATOM 2870 C CA . LYS A 1 337 ? 7.818 -40.545 49.593 1.00 14.44 335 LYS A CA 1
ATOM 2871 C C . LYS A 1 337 ? 7.959 -40.398 51.105 1.00 14.62 335 LYS A C 1
ATOM 2872 O O . LYS A 1 337 ? 7.313 -41.117 51.864 1.00 15.26 335 LYS A O 1
ATOM 2878 N N . ALA A 1 338 ? 8.783 -39.453 51.547 1.00 14.68 336 ALA A N 1
ATOM 2879 C CA . ALA A 1 338 ? 8.972 -39.248 52.979 1.00 14.15 336 ALA A CA 1
ATOM 2880 C C . ALA A 1 338 ? 7.662 -38.809 53.628 1.00 14.08 336 ALA A C 1
ATOM 2881 O O . ALA A 1 338 ? 7.293 -39.287 54.705 1.00 15.23 336 ALA A O 1
ATOM 2883 N N . TYR A 1 339 ? 6.955 -37.901 52.968 1.00 12.68 337 TYR A N 1
ATOM 2884 C CA . TYR A 1 339 ? 5.682 -37.407 53.472 1.00 12.85 337 TYR A CA 1
ATOM 2885 C C . TYR A 1 339 ? 4.653 -38.537 53.514 1.00 14.14 337 TYR A C 1
ATOM 2886 O O . TYR A 1 339 ? 3.962 -38.718 54.518 1.00 13.61 337 TYR A O 1
ATOM 2895 N N . ASP A 1 340 ? 4.548 -39.301 52.431 1.00 12.81 338 ASP A N 1
ATOM 2896 C CA . ASP A 1 340 ? 3.587 -40.398 52.400 1.00 13.51 338 ASP A CA 1
ATOM 2897 C C . ASP A 1 340 ? 3.896 -41.438 53.474 1.00 13.63 338 ASP A C 1
ATOM 2898 O O . ASP A 1 340 ? 2.978 -42.017 54.063 1.00 14.09 338 ASP A O 1
ATOM 2903 N N . ASN A 1 341 ? 5.178 -41.683 53.724 1.00 14.02 339 ASN A N 1
ATOM 2904 C CA . ASN A 1 341 ? 5.567 -42.648 54.745 1.00 15.37 339 ASN A CA 1
ATOM 2905 C C . ASN A 1 341 ? 5.138 -42.154 56.118 1.00 15.78 339 ASN A C 1
ATOM 2906 O O . ASN A 1 341 ? 4.660 -42.936 56.943 1.00 16.29 339 ASN A O 1
ATOM 2911 N N . GLN A 1 342 ? 5.297 -40.860 56.373 1.00 14.02 340 GLN A N 1
ATOM 2912 C CA . GLN A 1 342 ? 4.882 -40.321 57.661 1.00 14.90 340 GLN A CA 1
ATOM 2913 C C . GLN A 1 342 ? 3.359 -40.411 57.800 1.00 16.00 340 GLN A C 1
ATOM 2914 O O . GLN A 1 342 ? 2.851 -40.705 58.881 1.00 15.70 340 GLN A O 1
ATOM 2920 N N . LYS A 1 343 ? 2.622 -40.162 56.719 1.00 14.92 341 LYS A N 1
ATOM 2921 C CA . LYS A 1 343 ? 1.163 -40.261 56.779 1.00 14.40 341 LYS A CA 1
ATOM 2922 C C . LYS A 1 343 ? 0.753 -41.707 57.053 1.00 15.75 341 LYS A C 1
ATOM 2923 O O . LYS A 1 343 ? -0.214 -41.961 57.778 1.00 15.61 341 LYS A O 1
ATOM 2929 N N A LYS A 1 344 ? 1.486 -42.651 56.472 0.25 15.06 342 LYS A N 1
ATOM 2930 N N B LYS A 1 344 ? 1.478 -42.654 56.466 0.50 14.00 342 LYS A N 1
ATOM 2931 C CA A LYS A 1 344 ? 1.191 -44.065 56.670 0.25 15.81 342 LYS A CA 1
ATOM 2932 C CA B LYS A 1 344 ? 1.177 -44.064 56.676 0.50 14.86 342 LYS A CA 1
ATOM 2933 C C A LYS A 1 344 ? 1.412 -44.431 58.134 0.25 15.78 342 LYS A C 1
ATOM 2934 C C B LYS A 1 344 ? 1.406 -44.424 58.140 0.50 14.98 342 LYS A C 1
ATOM 2935 O O A LYS A 1 344 ? 0.635 -45.187 58.717 0.25 15.59 342 LYS A O 1
ATOM 2936 O O B LYS A 1 344 ? 0.625 -45.171 58.730 0.50 14.64 342 LYS A O 1
ATOM 2947 N N . LEU A 1 345 ? 2.473 -43.887 58.721 1.00 15.89 343 LEU A N 1
ATOM 2948 C CA . LEU A 1 345 ? 2.789 -44.151 60.124 1.00 16.32 343 LEU A CA 1
ATOM 2949 C C . LEU A 1 345 ? 1.636 -43.668 60.996 1.00 16.94 343 LEU A C 1
ATOM 2950 O O . LEU A 1 345 ? 1.178 -44.378 61.892 1.00 16.09 343 LEU A O 1
ATOM 2955 N N . ILE A 1 346 ? 1.165 -42.453 60.736 1.00 15.50 344 ILE A N 1
ATOM 2956 C CA . ILE A 1 346 ? 0.063 -41.892 61.505 1.00 15.66 344 ILE A CA 1
ATOM 2957 C C . ILE A 1 346 ? -1.174 -42.773 61.355 1.00 15.70 344 ILE A C 1
ATOM 2958 O O . ILE A 1 346 ? -1.889 -43.031 62.328 1.00 15.79 344 ILE A O 1
ATOM 2963 N N . THR A 1 347 ? -1.419 -43.255 60.143 1.00 15.46 345 THR A N 1
ATOM 2964 C CA . THR A 1 347 ? -2.566 -44.119 59.901 1.00 15.54 345 THR A CA 1
ATOM 2965 C C . THR A 1 347 ? -2.495 -45.382 60.755 1.00 16.38 345 THR A C 1
ATOM 2966 O O . THR A 1 347 ? -3.497 -45.795 61.337 1.00 16.40 345 THR A O 1
ATOM 2970 N N . ILE A 1 348 ? -1.316 -45.986 60.838 1.00 16.05 346 ILE A N 1
ATOM 2971 C CA . ILE A 1 348 ? -1.156 -47.205 61.625 1.00 16.47 346 ILE A CA 1
ATOM 2972 C C . ILE A 1 348 ? -1.263 -46.923 63.119 1.00 16.70 346 ILE A C 1
ATOM 2973 O O . ILE A 1 348 ? -1.767 -47.753 63.875 1.00 16.59 346 ILE A O 1
ATOM 2978 N N . GLU A 1 349 ? -0.802 -45.757 63.555 1.00 15.34 347 GLU A N 1
ATOM 2979 C CA . GLU A 1 349 ? -0.904 -45.415 64.967 1.00 15.69 347 GLU A CA 1
ATOM 2980 C C . GLU A 1 349 ? -2.376 -45.257 65.345 1.00 16.18 347 GLU A C 1
ATOM 2981 O O . GLU A 1 349 ? -2.784 -45.614 66.451 1.00 15.76 347 GLU A O 1
ATOM 2987 N N . ARG A 1 350 ? -3.177 -44.739 64.420 1.00 14.84 348 ARG A N 1
ATOM 2988 C CA . ARG A 1 350 ? -4.602 -44.527 64.668 1.00 15.31 348 ARG A CA 1
ATOM 2989 C C . ARG A 1 350 ? -5.510 -45.731 64.421 1.00 15.19 348 ARG A C 1
ATOM 2990 O O . ARG A 1 350 ? -6.576 -45.837 65.027 1.00 16.93 348 ARG A O 1
ATOM 2998 N N . ASN A 1 351 ? -5.090 -46.642 63.549 1.00 15.05 349 ASN A N 1
ATOM 2999 C CA . ASN A 1 351 ? -5.922 -47.790 63.196 1.00 14.04 349 ASN A CA 1
ATOM 3000 C C . ASN A 1 351 ? -5.321 -49.153 63.483 1.00 15.25 349 ASN A C 1
ATOM 3001 O O . ASN A 1 351 ? -5.976 -50.177 63.268 1.00 14.90 349 ASN A O 1
ATOM 3006 N N . LEU A 1 352 ? -4.086 -49.152 63.975 1.00 15.46 350 LEU A N 1
ATOM 3007 C CA . LEU A 1 352 ? -3.330 -50.368 64.273 1.00 15.45 350 LEU A CA 1
ATOM 3008 C C . LEU A 1 352 ? -2.949 -51.033 62.949 1.00 17.24 350 LEU A C 1
ATOM 3009 O O . LEU A 1 352 ? -3.171 -50.455 61.878 1.00 18.48 350 LEU A O 1
ATOM 3014 N N . ALA A 1 353 ? -2.374 -52.230 63.010 1.00 17.12 351 ALA A N 1
ATOM 3015 C CA . ALA A 1 353 ? -1.930 -52.929 61.805 1.00 20.16 351 ALA A CA 1
ATOM 3016 C C . ALA A 1 353 ? -2.986 -53.042 60.716 1.00 23.44 351 ALA A C 1
ATOM 3017 O O . ALA A 1 353 ? -4.171 -53.192 60.997 1.00 23.80 351 ALA A O 1
ATOM 3019 N N . LEU A 1 354 ? -2.539 -52.971 59.466 1.00 27.01 352 LEU A N 1
ATOM 3020 C CA . LEU A 1 354 ? -3.442 -53.084 58.328 1.00 31.79 352 LEU A CA 1
ATOM 3021 C C . LEU A 1 354 ? -4.120 -54.449 58.355 1.00 34.31 352 LEU A C 1
ATOM 3022 O O . LEU A 1 354 ? -3.473 -55.467 58.605 1.00 34.72 352 LEU A O 1
ATOM 3027 N N . LYS A 1 355 ? -5.424 -54.464 58.099 1.00 37.65 353 LYS A N 1
ATOM 3028 C CA . LYS A 1 355 ? -6.190 -55.705 58.095 1.00 40.82 353 LYS A CA 1
ATOM 3029 C C . LYS A 1 355 ? -5.768 -56.604 56.937 1.00 42.71 353 LYS A C 1
ATOM 3030 O O . LYS A 1 355 ? -5.454 -56.123 55.847 1.00 43.39 353 LYS A O 1
ATOM 3036 N N . ALA A 1 356 ? -5.761 -57.910 57.181 1.00 44.36 354 ALA A N 1
ATOM 3037 C CA . ALA A 1 356 ? -5.379 -58.878 56.159 1.00 45.85 354 ALA A CA 1
ATOM 3038 C C . ALA A 1 356 ? -6.244 -60.132 56.244 1.00 46.56 354 ALA A C 1
ATOM 3039 O O . ALA A 1 356 ? -5.684 -61.225 56.478 1.00 47.47 354 ALA A O 1
ATOM 3042 N N . GLY B 1 1 ? -22.825 -28.706 52.505 1.00 36.51 -1 GLY B N 1
ATOM 3043 C CA . GLY B 1 1 ? -23.897 -27.948 53.207 1.00 35.12 -1 GLY B CA 1
ATOM 3044 C C . GLY B 1 1 ? -24.854 -28.862 53.944 1.00 34.39 -1 GLY B C 1
ATOM 3045 O O . GLY B 1 1 ? -24.431 -29.720 54.721 1.00 35.85 -1 GLY B O 1
ATOM 3046 N N . ALA B 1 2 ? -26.148 -28.679 53.703 1.00 32.70 0 ALA B N 1
ATOM 3047 C CA . ALA B 1 2 ? -27.170 -29.494 54.347 1.00 31.01 0 ALA B CA 1
ATOM 3048 C C . ALA B 1 2 ? -28.427 -29.555 53.488 1.00 29.42 0 ALA B C 1
ATOM 3049 O O . ALA B 1 2 ? -28.677 -28.668 52.672 1.00 28.74 0 ALA B O 1
ATOM 3051 N N . SER B 1 3 ? -29.211 -30.613 53.668 1.00 27.73 1 SER B N 1
ATOM 3052 C CA . SER B 1 3 ? -30.449 -30.775 52.919 1.00 26.51 1 SER B CA 1
ATOM 3053 C C . SER B 1 3 ? -31.484 -29.793 53.450 1.00 27.00 1 SER B C 1
ATOM 3054 O O . SER B 1 3 ? -31.414 -29.365 54.603 1.00 27.16 1 SER B O 1
ATOM 3057 N N . HIS B 1 4 ? -32.439 -29.433 52.602 1.00 26.88 2 HIS B N 1
ATOM 3058 C CA . HIS B 1 4 ? -33.498 -28.514 52.994 1.00 27.26 2 HIS B CA 1
ATOM 3059 C C . HIS B 1 4 ? -34.312 -29.199 54.089 1.00 27.78 2 HIS B C 1
ATOM 3060 O O . HIS B 1 4 ? -34.460 -30.422 54.086 1.00 27.77 2 HIS B O 1
ATOM 3067 N N . PRO B 1 5 ? -34.836 -28.423 55.052 1.00 27.77 3 PRO B N 1
ATOM 3068 C CA . PRO B 1 5 ? -35.631 -28.981 56.149 1.00 27.73 3 PRO B CA 1
ATOM 3069 C C . PRO B 1 5 ? -36.724 -29.956 55.716 1.00 27.25 3 PRO B C 1
ATOM 3070 O O . PRO B 1 5 ? -36.931 -30.985 56.358 1.00 26.96 3 PRO B O 1
ATOM 3074 N N . GLU B 1 6 ? -37.420 -29.634 54.630 1.00 27.86 4 GLU B N 1
ATOM 3075 C CA . GLU B 1 6 ? -38.490 -30.494 54.137 1.00 28.17 4 GLU B CA 1
ATOM 3076 C C . GLU B 1 6 ? -37.962 -31.818 53.598 1.00 27.38 4 GLU B C 1
ATOM 3077 O O . GLU B 1 6 ? -38.665 -32.826 53.622 1.00 27.10 4 GLU B O 1
ATOM 3083 N N . ILE B 1 7 ? -36.727 -31.812 53.107 1.00 26.73 5 ILE B N 1
ATOM 3084 C CA . ILE B 1 7 ? -36.118 -33.033 52.593 1.00 25.90 5 ILE B CA 1
ATOM 3085 C C . ILE B 1 7 ? -35.647 -33.860 53.787 1.00 25.50 5 ILE B C 1
ATOM 3086 O O . ILE B 1 7 ? -35.851 -35.072 53.839 1.00 24.96 5 ILE B O 1
ATOM 3091 N N . GLU B 1 8 ? -35.029 -33.191 54.754 1.00 26.24 6 GLU B N 1
ATOM 3092 C CA . GLU B 1 8 ? -34.537 -33.860 55.951 1.00 27.98 6 GLU B CA 1
ATOM 3093 C C . GLU B 1 8 ? -35.690 -34.557 56.678 1.00 28.44 6 GLU B C 1
ATOM 3094 O O . GLU B 1 8 ? -35.522 -35.652 57.215 1.00 28.60 6 GLU B O 1
ATOM 3100 N N . LYS B 1 9 ? -36.861 -33.924 56.691 1.00 30.00 7 LYS B N 1
ATOM 3101 C CA . LYS B 1 9 ? -38.029 -34.501 57.352 1.00 30.79 7 LYS B CA 1
ATOM 3102 C C . LYS B 1 9 ? -38.500 -35.796 56.708 1.00 30.11 7 LYS B C 1
ATOM 3103 O O . LYS B 1 9 ? -38.977 -36.700 57.396 1.00 31.15 7 LYS B O 1
ATOM 3109 N N . ALA B 1 10 ? -38.371 -35.882 55.389 1.00 28.18 8 ALA B N 1
ATOM 3110 C CA . ALA B 1 10 ? -38.805 -37.064 54.656 1.00 26.27 8 ALA B CA 1
ATOM 3111 C C . ALA B 1 10 ? -37.645 -37.966 54.254 1.00 24.54 8 ALA B C 1
ATOM 3112 O O . ALA B 1 10 ? -37.798 -38.821 53.382 1.00 24.55 8 ALA B O 1
ATOM 3114 N N . GLN B 1 11 ? -36.495 -37.796 54.897 1.00 24.77 9 GLN B N 1
ATOM 3115 C CA . GLN B 1 11 ? -35.327 -38.599 54.552 1.00 24.80 9 GLN B CA 1
ATOM 3116 C C . GLN B 1 11 ? -35.547 -40.109 54.554 1.00 25.34 9 GLN B C 1
ATOM 3117 O O . GLN B 1 11 ? -35.062 -40.800 53.660 1.00 24.94 9 GLN B O 1
ATOM 3123 N N . ARG B 1 12 ? -36.274 -40.629 55.538 1.00 24.63 10 ARG B N 1
ATOM 3124 C CA . ARG B 1 12 ? -36.514 -42.069 55.590 1.00 25.55 10 ARG B CA 1
ATOM 3125 C C . ARG B 1 12 ? -37.345 -42.565 54.412 1.00 25.16 10 ARG B C 1
ATOM 3126 O O . ARG B 1 12 ? -37.034 -43.601 53.821 1.00 24.81 10 ARG B O 1
ATOM 3134 N N . GLU B 1 13 ? -38.398 -41.828 54.071 1.00 25.62 11 GLU B N 1
ATOM 3135 C CA . GLU B 1 13 ? -39.256 -42.206 52.954 1.00 25.77 11 GLU B CA 1
ATOM 3136 C C . GLU B 1 13 ? -38.478 -42.142 51.641 1.00 23.89 11 GLU B C 1
ATOM 3137 O O . GLU B 1 13 ? -38.654 -42.984 50.759 1.00 23.50 11 GLU B O 1
ATOM 3143 N N . ILE B 1 14 ? -37.614 -41.141 51.517 1.00 22.10 12 ILE B N 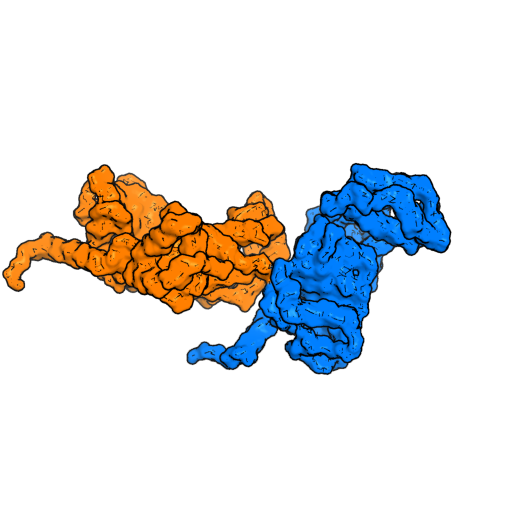1
ATOM 3144 C CA . ILE B 1 14 ? -36.814 -40.978 50.308 1.00 20.69 12 ILE B CA 1
ATOM 3145 C C . ILE B 1 14 ? -35.788 -42.100 50.175 1.00 20.17 12 ILE B C 1
ATOM 3146 O O . ILE B 1 14 ? -35.651 -42.704 49.110 1.00 19.95 12 ILE B O 1
ATOM 3151 N N . ILE B 1 15 ? -35.073 -42.381 51.260 1.00 19.92 13 ILE B N 1
ATOM 3152 C CA . ILE B 1 15 ? -34.070 -43.439 51.255 1.00 20.35 13 ILE B CA 1
ATOM 3153 C C . ILE B 1 15 ? -34.699 -44.780 50.884 1.00 21.77 13 ILE B C 1
ATOM 3154 O O . ILE B 1 15 ? -34.212 -45.481 49.997 1.00 21.09 13 ILE B O 1
ATOM 3159 N N . GLU B 1 16 ? -35.791 -45.124 51.558 1.00 22.04 14 GLU B N 1
ATOM 3160 C CA . GLU B 1 16 ? -36.480 -46.383 51.302 1.00 23.36 14 GLU B CA 1
ATOM 3161 C C . GLU B 1 16 ? -36.922 -46.485 49.847 1.00 21.89 14 GLU B C 1
ATOM 3162 O O . GLU B 1 16 ? -36.734 -47.518 49.206 1.00 23.04 14 GLU B O 1
ATOM 3168 N N . ALA B 1 17 ? -37.504 -45.411 49.327 1.00 21.29 15 ALA B N 1
ATOM 3169 C CA . ALA B 1 17 ? -37.966 -45.397 47.947 1.00 20.14 15 ALA B CA 1
ATOM 3170 C C . ALA B 1 17 ? -36.805 -45.515 46.963 1.00 19.82 15 ALA B C 1
ATOM 3171 O O . ALA B 1 17 ? -36.873 -46.281 45.999 1.00 20.94 15 ALA B O 1
ATOM 3173 N N . PHE B 1 18 ? -35.740 -44.757 47.209 1.00 19.36 16 PHE B N 1
ATOM 3174 C CA . PHE B 1 18 ? -34.577 -44.769 46.328 1.00 18.26 16 PHE B CA 1
ATOM 3175 C C . PHE B 1 18 ? -33.918 -46.140 46.224 1.00 17.74 16 PHE B C 1
ATOM 3176 O O . PHE B 1 18 ? -33.663 -46.634 45.122 1.00 18.02 16 PHE B O 1
ATOM 3184 N N . ASN B 1 19 ? -33.633 -46.756 47.365 1.00 18.73 17 ASN B N 1
ATOM 3185 C CA . ASN B 1 19 ? -32.977 -48.056 47.344 1.00 19.15 17 ASN B CA 1
ATOM 3186 C C . ASN B 1 19 ? -33.798 -49.141 46.649 1.00 20.80 17 ASN B C 1
ATOM 3187 O O . ASN B 1 19 ? -33.240 -49.996 45.964 1.00 21.26 17 ASN B O 1
ATOM 3192 N N . ALA B 1 20 ? -35.119 -49.098 46.802 1.00 20.89 18 ALA B N 1
ATOM 3193 C CA . ALA B 1 20 ? -35.984 -50.087 46.159 1.00 20.67 18 ALA B CA 1
ATOM 3194 C C . ALA B 1 20 ? -36.022 -49.820 44.657 1.00 20.68 18 ALA B C 1
ATOM 3195 O O . ALA B 1 20 ? -35.921 -50.737 43.842 1.00 23.28 18 ALA B O 1
ATOM 3197 N N A LYS B 1 21 ? -36.181 -48.551 44.300 0.25 20.16 19 LYS B N 1
ATOM 3198 N N B LYS B 1 21 ? -36.180 -48.551 44.302 0.50 19.14 19 LYS B N 1
ATOM 3199 C CA A LYS B 1 21 ? -36.219 -48.140 42.903 0.25 19.98 19 LYS B CA 1
ATOM 3200 C CA B LYS B 1 21 ? -36.218 -48.136 42.907 0.50 19.10 19 LYS B CA 1
ATOM 3201 C C A LYS B 1 21 ? -35.780 -46.684 42.829 0.25 19.30 19 LYS B C 1
ATOM 3202 C C B LYS B 1 21 ? -35.778 -46.682 42.834 0.50 18.68 19 LYS B C 1
ATOM 3203 O O A LYS B 1 21 ? -36.562 -45.774 43.101 0.25 18.70 19 LYS B O 1
ATOM 3204 O O B LYS B 1 21 ? -36.557 -45.771 43.113 0.50 17.46 19 LYS B O 1
ATOM 3215 N N . PRO B 1 22 ? -34.512 -46.451 42.460 1.00 18.73 20 PRO B N 1
ATOM 3216 C CA . PRO B 1 22 ? -33.944 -45.106 42.349 1.00 18.24 20 PRO B CA 1
ATOM 3217 C C . PRO B 1 22 ? -34.873 -44.040 41.778 1.00 18.99 20 PRO B C 1
ATOM 3218 O O . PRO B 1 22 ? -34.998 -42.961 42.355 1.00 18.20 20 PRO B O 1
ATOM 3222 N N . LYS B 1 23 ? -35.528 -44.337 40.659 1.00 19.03 21 LYS B N 1
ATOM 3223 C CA . LYS B 1 23 ? -36.429 -43.371 40.038 1.00 19.42 21 LYS B CA 1
ATOM 3224 C C . LYS B 1 23 ? -37.507 -42.868 40.999 1.00 19.13 21 LYS B C 1
ATOM 3225 O O . LYS B 1 23 ? -37.856 -41.686 40.982 1.00 19.60 21 LYS B O 1
ATOM 3231 N N . ASN B 1 24 ? -38.039 -43.759 41.831 1.00 19.92 22 ASN B N 1
ATOM 3232 C CA . ASN B 1 24 ? -39.071 -43.371 42.791 1.00 20.49 22 ASN B CA 1
ATOM 3233 C C . ASN B 1 24 ? -38.512 -42.417 43.841 1.00 20.63 22 ASN B C 1
ATOM 3234 O O . ASN B 1 24 ? -39.188 -41.476 44.254 1.00 21.52 22 ASN B O 1
ATOM 3239 N N . GLY B 1 25 ? -37.281 -42.672 44.278 1.00 19.07 23 GLY B N 1
ATOM 3240 C CA . GLY B 1 25 ? -36.658 -41.811 45.268 1.00 18.49 23 GLY B CA 1
ATOM 3241 C C . GLY B 1 25 ? -36.386 -40.436 44.684 1.00 19.34 23 GLY B C 1
ATOM 3242 O O . GLY B 1 25 ? -36.631 -39.410 45.328 1.00 19.29 23 GLY B O 1
ATOM 3243 N N . ILE B 1 26 ? -35.871 -40.412 43.458 1.00 19.04 24 ILE B N 1
ATOM 3244 C CA . ILE B 1 26 ? -35.580 -39.159 42.776 1.00 19.68 24 ILE B CA 1
ATOM 3245 C C . ILE B 1 26 ? -36.868 -38.361 42.596 1.00 20.46 24 ILE B C 1
ATOM 3246 O O . ILE B 1 26 ? -36.898 -37.151 42.830 1.00 20.05 24 ILE B O 1
ATOM 3251 N N . ASN B 1 27 ? -37.939 -39.036 42.187 1.00 21.85 25 ASN B N 1
ATOM 3252 C CA . ASN B 1 27 ? -39.207 -38.347 41.994 1.00 22.80 25 ASN B CA 1
ATOM 3253 C C . ASN B 1 27 ? -39.750 -37.789 43.304 1.00 23.10 25 ASN B C 1
ATOM 3254 O O . ASN B 1 27 ? -40.363 -36.720 43.317 1.00 23.53 25 ASN B O 1
ATOM 3259 N N . LYS B 1 28 ? -39.523 -38.503 44.402 1.00 22.55 26 LYS B N 1
ATOM 3260 C CA . LYS B 1 28 ? -39.985 -38.052 45.711 1.00 23.12 26 LYS B CA 1
ATOM 3261 C C . LYS B 1 28 ? -39.299 -36.731 46.056 1.00 22.82 26 LYS B C 1
ATOM 3262 O O . LYS B 1 28 ? -39.939 -35.789 46.526 1.00 23.25 26 LYS B O 1
ATOM 3268 N N . ILE B 1 29 ? -37.992 -36.667 45.820 1.00 21.14 27 ILE B N 1
ATOM 3269 C CA . ILE B 1 29 ? -37.233 -35.453 46.091 1.00 20.32 27 ILE B CA 1
ATOM 3270 C C . ILE B 1 29 ? -37.751 -34.315 45.220 1.00 21.63 27 ILE B C 1
ATOM 3271 O O . ILE B 1 29 ? -37.963 -33.202 45.699 1.00 22.47 27 ILE B O 1
ATOM 3276 N N . LYS B 1 30 ? -37.955 -34.600 43.939 1.00 21.21 28 LYS B N 1
ATOM 3277 C CA . LYS B 1 30 ? -38.446 -33.592 43.006 1.00 22.97 28 LYS B CA 1
ATOM 3278 C C . LYS B 1 30 ? -39.823 -33.070 43.403 1.00 23.94 28 LYS B C 1
ATOM 3279 O O . LYS B 1 30 ? -40.107 -31.883 43.248 1.00 24.11 28 LYS B O 1
ATOM 3285 N N . GLU B 1 31 ? -40.671 -33.949 43.925 1.00 24.30 29 GLU B N 1
ATOM 3286 C CA . GLU B 1 31 ? -42.010 -33.543 44.343 1.00 27.22 29 GLU B CA 1
ATOM 3287 C C . GLU B 1 31 ? -41.949 -32.593 45.536 1.00 27.01 29 GLU B C 1
ATOM 3288 O O . GLU B 1 31 ? -42.702 -31.620 45.603 1.00 27.46 29 GLU B O 1
ATOM 3294 N N . ILE B 1 32 ? -41.050 -32.874 46.473 1.00 26.53 30 ILE B N 1
ATOM 3295 C CA . ILE B 1 32 ? -40.896 -32.034 47.654 1.00 25.61 30 ILE B CA 1
ATOM 3296 C C . ILE B 1 32 ? -40.331 -30.671 47.263 1.00 26.31 30 ILE B C 1
ATOM 3297 O O . ILE B 1 32 ? -40.794 -29.639 47.750 1.00 25.63 30 ILE B O 1
ATOM 3302 N N . CYS B 1 33 ? -39.333 -30.665 46.383 1.00 25.33 31 CYS B N 1
ATOM 3303 C CA . CYS B 1 33 ? -38.732 -29.412 45.932 1.00 26.15 31 CYS B CA 1
ATOM 3304 C C . CYS B 1 33 ? -39.775 -28.594 45.185 1.00 28.43 31 CYS B C 1
ATOM 3305 O O . CYS B 1 33 ? -39.773 -27.365 45.235 1.00 28.20 31 CYS B O 1
ATOM 3308 N N . GLU B 1 34 ? -40.662 -29.294 44.487 1.00 30.11 32 GLU B N 1
ATOM 3309 C CA . GLU B 1 34 ? -41.733 -28.665 43.725 1.00 32.78 32 GLU B CA 1
ATOM 3310 C C . GLU B 1 34 ? -42.661 -27.915 44.673 1.00 32.86 32 GLU B C 1
ATOM 3311 O O . GLU B 1 34 ? -42.977 -26.742 44.463 1.00 33.28 32 GLU B O 1
ATOM 3317 N N . GLN B 1 35 ? -43.084 -28.608 45.723 1.00 32.67 33 GLN B N 1
ATOM 3318 C CA . GLN B 1 35 ? -43.990 -28.051 46.716 1.00 33.94 33 GLN B CA 1
ATOM 3319 C C . GLN B 1 35 ? -43.419 -26.877 47.505 1.00 33.78 33 GLN B C 1
ATOM 3320 O O . GLN B 1 35 ? -44.152 -25.953 47.858 1.00 34.06 33 GLN B O 1
ATOM 3326 N N . TYR B 1 36 ? -42.119 -26.901 47.783 1.00 33.14 34 TYR B N 1
ATOM 3327 C CA . TYR B 1 36 ? -41.515 -25.819 48.551 1.00 33.11 34 TYR B CA 1
ATOM 3328 C C . TYR B 1 36 ? -40.598 -24.891 47.764 1.00 32.69 34 TYR B C 1
ATOM 3329 O O . TYR B 1 36 ? -39.812 -24.147 48.349 1.00 32.42 34 TYR B O 1
ATOM 3338 N N . LYS B 1 37 ? -40.712 -24.929 46.440 1.00 32.50 35 LYS B N 1
ATOM 3339 C CA . LYS B 1 37 ? -39.902 -24.080 45.571 1.00 33.14 35 LYS B CA 1
ATOM 3340 C C . LYS B 1 37 ? -38.409 -24.193 45.868 1.00 32.81 35 LYS B C 1
ATOM 3341 O O . LYS B 1 37 ? -37.749 -23.198 46.168 1.00 32.96 35 LYS B O 1
ATOM 3347 N N . ILE B 1 38 ? -37.887 -25.412 45.776 1.00 31.84 36 ILE B N 1
ATOM 3348 C CA . ILE B 1 38 ? -36.475 -25.681 46.026 1.00 30.94 36 ILE B CA 1
ATOM 3349 C C . ILE B 1 38 ? -35.825 -26.135 44.722 1.00 29.74 36 ILE B C 1
ATOM 3350 O O . ILE B 1 38 ? -36.435 -26.880 43.958 1.00 29.09 36 ILE B O 1
ATOM 3355 N N . SER B 1 39 ? -34.601 -25.683 44.461 1.00 29.24 37 SER B N 1
ATOM 3356 C CA . SER B 1 39 ? -33.893 -26.096 43.251 1.00 28.89 37 SER B CA 1
ATOM 3357 C C . SER B 1 39 ? -33.643 -27.593 43.425 1.00 27.41 37 SER B C 1
ATOM 3358 O O . SER B 1 39 ? -32.871 -28.004 44.291 1.00 28.06 37 SER B O 1
ATOM 3361 N N . PRO B 1 40 ? -34.295 -28.427 42.599 1.00 26.22 38 PRO B N 1
ATOM 3362 C CA . PRO B 1 40 ? -34.168 -29.887 42.658 1.00 24.81 38 PRO B CA 1
ATOM 3363 C C . PRO B 1 40 ? -32.803 -30.525 42.418 1.00 23.33 38 PRO B C 1
ATOM 3364 O O . PRO B 1 40 ? -32.390 -31.405 43.173 1.00 22.41 38 PRO B O 1
ATOM 3368 N N . ASN B 1 41 ? -32.106 -30.097 41.375 1.00 21.94 39 ASN B N 1
ATOM 3369 C CA . ASN B 1 41 ? -30.812 -30.691 41.054 1.00 22.57 39 ASN B CA 1
ATOM 3370 C C . ASN B 1 41 ? -29.759 -30.559 42.149 1.00 21.21 39 ASN B C 1
ATOM 3371 O O . ASN B 1 41 ? -29.025 -31.510 42.425 1.00 20.40 39 ASN B O 1
ATOM 3376 N N . GLU B 1 42 ? -29.677 -29.395 42.781 1.00 21.34 40 GLU B N 1
ATOM 3377 C CA . GLU B 1 42 ? -28.710 -29.211 43.853 1.00 21.00 40 GLU B CA 1
ATOM 3378 C C . GLU B 1 42 ? -29.145 -30.010 45.080 1.00 19.44 40 GLU B C 1
ATOM 3379 O O . GLU B 1 42 ? -28.313 -30.511 45.838 1.00 18.83 40 GLU B O 1
ATOM 3385 N N . GLU B 1 43 ? -30.456 -30.137 45.262 1.00 18.92 41 GLU B N 1
ATOM 3386 C CA . GLU B 1 43 ? -31.006 -30.867 46.397 1.00 19.21 41 GLU B CA 1
ATOM 3387 C C . GLU B 1 43 ? -30.745 -32.369 46.267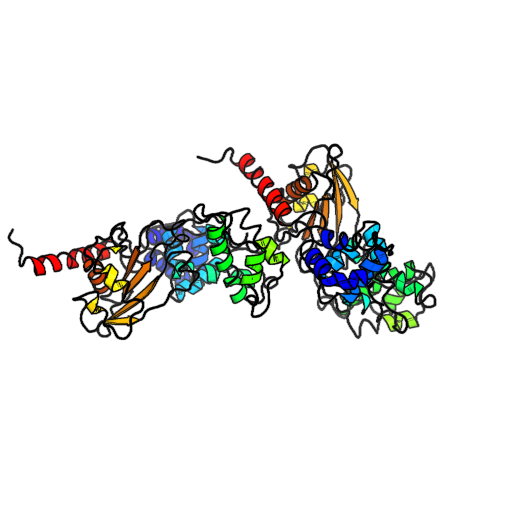 1.00 17.15 41 GLU B C 1
ATOM 3388 O O . GLU B 1 43 ? -30.435 -33.039 47.250 1.00 17.50 41 GLU B O 1
ATOM 3394 N N . ILE B 1 44 ? -30.884 -32.900 45.057 1.00 17.23 42 ILE B N 1
ATOM 3395 C CA . ILE B 1 44 ? -30.629 -34.319 44.834 1.00 15.69 42 ILE B CA 1
ATOM 3396 C C . ILE B 1 44 ? -29.154 -34.595 45.124 1.00 16.20 42 ILE B C 1
ATOM 3397 O O . ILE B 1 44 ? -28.812 -35.551 45.817 1.00 15.53 42 ILE B O 1
ATOM 3402 N N . ALA B 1 45 ? -28.285 -33.739 44.600 1.00 16.07 43 ALA B N 1
ATOM 3403 C CA . ALA B 1 45 ? -26.851 -33.893 44.810 1.00 15.47 43 ALA B CA 1
ATOM 3404 C C . ALA B 1 45 ? -26.513 -33.842 46.298 1.00 15.27 43 ALA B C 1
ATOM 3405 O O . ALA B 1 45 ? -25.733 -34.656 46.795 1.00 16.03 43 ALA B O 1
ATOM 3407 N N . GLU B 1 46 ? -27.107 -32.894 47.015 1.00 16.73 44 GLU B N 1
ATOM 3408 C CA . GLU B 1 46 ? -26.837 -32.775 48.440 1.00 16.89 44 GLU B CA 1
ATOM 3409 C C . GLU B 1 46 ? -27.332 -33.997 49.206 1.00 17.27 44 GLU B C 1
ATOM 3410 O O . GLU B 1 46 ? -26.701 -34.420 50.172 1.00 16.86 44 GLU B O 1
ATOM 3416 N N . PHE B 1 47 ? -28.454 -34.569 48.774 1.00 16.68 45 PHE B N 1
ATOM 3417 C CA . PHE B 1 47 ? -28.994 -35.748 49.442 1.00 16.92 45 PHE B CA 1
ATOM 3418 C C . PHE B 1 47 ? -28.028 -36.922 49.282 1.00 16.69 45 PHE B C 1
ATOM 3419 O O . PHE B 1 47 ? -27.815 -37.691 50.215 1.00 17.49 45 PHE B O 1
ATOM 3427 N N . PHE B 1 48 ? -27.442 -37.057 48.096 1.00 17.04 46 PHE B N 1
ATOM 3428 C CA . PHE B 1 48 ? -26.485 -38.132 47.845 1.00 16.74 46 PHE B CA 1
ATOM 3429 C C . PHE B 1 48 ? -25.299 -38.020 48.803 1.00 17.89 46 PHE B C 1
ATOM 3430 O O . PHE B 1 48 ? -24.830 -39.020 49.343 1.00 17.66 46 PHE B O 1
ATOM 3438 N N . HIS B 1 49 ? -24.806 -36.801 48.998 1.00 17.17 47 HIS B N 1
ATOM 3439 C CA . HIS B 1 49 ? -23.683 -36.575 49.900 1.00 17.32 47 HIS B CA 1
ATOM 3440 C C . HIS B 1 49 ? -24.076 -36.821 51.356 1.00 18.42 47 HIS B C 1
ATOM 3441 O O . HIS B 1 49 ? -23.399 -37.553 52.080 1.00 19.51 47 HIS B O 1
ATOM 3448 N N . GLN B 1 50 ? -25.182 -36.216 51.774 1.00 17.83 48 GLN B N 1
ATOM 3449 C CA . GLN B 1 50 ? -25.653 -36.341 53.151 1.00 19.31 48 GLN B CA 1
ATOM 3450 C C . GLN B 1 50 ? -26.025 -37.748 53.591 1.00 18.62 48 GLN B C 1
ATOM 3451 O O . GLN B 1 50 ? -25.754 -38.136 54.727 1.00 19.63 48 GLN B O 1
ATOM 3457 N N . GLN B 1 51 ? -26.634 -38.516 52.694 1.00 18.65 49 GLN B N 1
ATOM 3458 C CA . GLN B 1 51 ? -27.086 -39.861 53.036 1.00 19.07 49 GLN B CA 1
ATOM 3459 C C . GLN B 1 51 ? -26.258 -40.981 52.417 1.00 19.82 49 GLN B C 1
ATOM 3460 O O . GLN B 1 51 ? -26.744 -42.098 52.242 1.00 21.11 49 GLN B O 1
ATOM 3466 N N . ARG B 1 52 ? -25.000 -40.687 52.104 1.00 20.10 50 ARG B N 1
ATOM 3467 C CA . ARG B 1 52 ? -24.122 -41.675 51.488 1.00 22.50 50 ARG B CA 1
ATOM 3468 C C . ARG B 1 52 ? -24.047 -43.000 52.245 1.00 23.26 50 ARG B C 1
ATOM 3469 O O . ARG B 1 52 ? -23.893 -44.056 51.637 1.00 24.41 50 ARG B O 1
ATOM 3477 N N . LYS B 1 53 ? -24.170 -42.949 53.567 1.00 22.34 51 LYS B N 1
ATOM 3478 C CA . LYS B 1 53 ? -24.104 -44.162 54.375 1.00 22.72 51 LYS B CA 1
ATOM 3479 C C . LYS B 1 53 ? -25.388 -44.987 54.341 1.00 22.25 51 LYS B C 1
ATOM 3480 O O . LYS B 1 53 ? -25.393 -46.146 54.755 1.00 23.49 51 LYS B O 1
ATOM 3486 N N . ASN B 1 54 ? -26.469 -44.395 53.841 1.00 21.20 52 ASN B N 1
ATOM 3487 C CA . ASN B 1 54 ? -27.763 -45.071 53.805 1.00 21.65 52 ASN B CA 1
ATOM 3488 C C . ASN B 1 54 ? -28.311 -45.412 52.425 1.00 20.92 52 ASN B C 1
ATOM 3489 O O . ASN B 1 54 ? -29.338 -46.079 52.317 1.00 21.00 52 ASN B O 1
ATOM 3494 N N . LEU B 1 55 ? -27.636 -44.960 51.376 1.00 19.83 53 LEU B N 1
ATOM 3495 C CA . LEU B 1 55 ? -28.102 -45.204 50.016 1.00 19.69 53 LEU B CA 1
ATOM 3496 C C . LEU B 1 55 ? -27.320 -46.271 49.263 1.00 18.06 53 LEU B C 1
ATOM 3497 O O . LEU B 1 55 ? -26.182 -46.590 49.605 1.00 19.38 53 LEU B O 1
ATOM 3502 N N . ASP B 1 56 ? -27.958 -46.821 48.236 1.00 17.02 54 ASP B N 1
ATOM 3503 C CA . ASP B 1 56 ? -27.341 -47.809 47.362 1.00 17.83 54 ASP B CA 1
ATOM 3504 C C . ASP B 1 56 ? -26.368 -46.967 46.539 1.00 16.11 54 ASP B C 1
ATOM 3505 O O . ASP B 1 56 ? -26.781 -46.261 45.613 1.00 15.67 54 ASP B O 1
ATOM 3510 N N . LEU B 1 57 ? -25.084 -47.030 46.876 1.00 16.23 55 LEU B N 1
ATOM 3511 C CA . LEU B 1 57 ? -24.106 -46.227 46.166 1.00 16.89 55 LEU B CA 1
ATOM 3512 C C . LEU B 1 57 ? -23.863 -46.656 44.728 1.00 15.97 55 LEU B C 1
ATOM 3513 O O . LEU B 1 57 ? -23.391 -45.858 43.924 1.00 15.08 55 LEU B O 1
ATOM 3518 N N . GLU B 1 58 ? -24.175 -47.904 44.387 1.00 14.51 56 GLU B N 1
ATOM 3519 C CA . GLU B 1 58 ? -24.004 -48.322 43.003 1.00 14.79 56 GLU B CA 1
ATOM 3520 C C . GLU B 1 58 ? -25.041 -47.539 42.199 1.00 13.95 56 GLU B C 1
ATOM 3521 O O . GLU B 1 58 ? -24.746 -47.025 41.122 1.00 14.24 56 GLU B O 1
ATOM 3527 N N . ALA B 1 59 ? -26.254 -47.439 42.741 1.00 14.56 57 ALA B N 1
ATOM 3528 C CA . ALA B 1 59 ? -27.340 -46.706 42.095 1.00 14.38 57 ALA B CA 1
ATOM 3529 C C . ALA B 1 59 ? -27.050 -45.207 42.047 1.00 14.16 57 ALA B C 1
ATOM 3530 O O . ALA B 1 59 ? -27.384 -44.539 41.072 1.00 14.88 57 ALA B O 1
ATOM 3532 N N . VAL B 1 60 ? -26.444 -44.676 43.104 1.00 14.08 58 VAL B N 1
ATOM 3533 C CA . VAL B 1 60 ? -26.099 -43.258 43.132 1.00 14.49 58 VAL B CA 1
ATOM 3534 C C . VAL B 1 60 ? -25.080 -42.981 42.025 1.00 13.24 58 VAL B C 1
ATOM 3535 O O . VAL B 1 60 ? -25.223 -42.035 41.251 1.00 13.80 58 VAL B O 1
ATOM 3539 N N . GLY B 1 61 ? -24.055 -43.823 41.956 1.00 13.84 59 GLY B N 1
ATOM 3540 C CA . GLY B 1 61 ? -23.034 -43.661 40.941 1.00 13.39 59 GLY B CA 1
ATOM 3541 C C . GLY B 1 61 ? -23.603 -43.804 39.545 1.00 13.95 59 GLY B C 1
ATOM 3542 O O . GLY B 1 61 ? -23.199 -43.096 38.622 1.00 14.44 59 GLY B O 1
ATOM 3543 N N . ASP B 1 62 ? -24.555 -44.715 39.379 1.00 13.65 60 ASP B N 1
ATOM 3544 C CA . ASP B 1 62 ? -25.147 -44.913 38.070 1.00 14.02 60 ASP B CA 1
ATOM 3545 C C . ASP B 1 62 ? -25.967 -43.704 37.641 1.00 12.95 60 ASP B C 1
ATOM 3546 O O . ASP B 1 62 ? -25.923 -43.284 36.483 1.00 15.35 60 ASP B O 1
ATOM 3551 N N . TYR B 1 63 ? -26.726 -43.149 38.579 1.00 13.38 61 TYR B N 1
ATOM 3552 C CA . TYR B 1 63 ? -27.533 -41.974 38.293 1.00 13.33 61 TYR B CA 1
ATOM 3553 C C . TYR B 1 63 ? -26.630 -40.792 37.924 1.00 13.84 61 TYR B C 1
ATOM 3554 O O . TYR B 1 63 ? -26.839 -40.121 36.913 1.00 14.19 61 TYR B O 1
ATOM 3563 N N . LEU B 1 64 ? -25.624 -40.540 38.753 1.00 13.38 62 LEU B N 1
ATOM 3564 C CA . LEU B 1 64 ? -24.711 -39.428 38.520 1.00 13.20 62 LEU B CA 1
ATOM 3565 C C . LEU B 1 64 ? -23.942 -39.494 37.208 1.00 14.61 62 LEU B C 1
ATOM 3566 O O . LEU B 1 64 ? -23.638 -38.462 36.615 1.00 14.34 62 LEU B O 1
ATOM 3571 N N . SER B 1 65 ? -23.640 -40.703 36.743 1.00 13.14 63 SER B N 1
ATOM 3572 C CA . SER B 1 65 ? -22.855 -40.869 35.525 1.00 13.03 63 SER B CA 1
ATOM 3573 C C . SER B 1 65 ? -23.663 -41.092 34.253 1.00 13.82 63 SER B C 1
ATOM 3574 O O . SER B 1 65 ? -23.087 -41.344 33.198 1.00 14.67 63 SER B O 1
ATOM 3577 N N . SER B 1 66 ? -24.984 -40.981 34.351 1.00 14.52 64 SER B N 1
ATOM 3578 C CA . SER B 1 66 ? -25.853 -41.183 33.196 1.00 16.82 64 SER B CA 1
ATOM 3579 C C . SER B 1 66 ? -25.827 -39.985 32.255 1.00 16.30 64 SER B C 1
ATOM 3580 O O . SER B 1 66 ? -25.509 -38.871 32.664 1.00 16.73 64 SER B O 1
ATOM 3583 N N . PRO B 1 67 ? -26.171 -40.199 30.974 1.00 16.72 65 PRO B N 1
ATOM 3584 C CA . PRO B 1 67 ? -26.173 -39.141 29.960 1.00 17.99 65 PRO B CA 1
ATOM 3585 C C . PRO B 1 67 ? -27.318 -38.132 29.936 1.00 18.48 65 PRO B C 1
ATOM 3586 O O . PRO B 1 67 ? -27.172 -37.056 29.350 1.00 19.81 65 PRO B O 1
ATOM 3590 N N . GLU B 1 68 ? -28.449 -38.464 30.549 1.00 19.54 66 GLU B N 1
ATOM 3591 C CA . GLU B 1 68 ? -29.596 -37.555 30.536 1.00 20.00 66 GLU B CA 1
ATOM 3592 C C . GLU B 1 68 ? -29.286 -36.176 31.120 1.00 20.81 66 GLU B C 1
ATOM 3593 O O . GLU B 1 68 ? -28.493 -36.048 32.053 1.00 19.58 66 GLU B O 1
ATOM 3599 N N . ALA B 1 69 ? -29.923 -35.148 30.563 1.00 20.69 67 ALA B N 1
ATOM 3600 C CA . ALA B 1 69 ? -29.715 -33.764 30.988 1.00 20.61 67 ALA B CA 1
ATOM 3601 C C . ALA B 1 69 ? -29.832 -33.540 32.492 1.00 19.52 67 ALA B C 1
ATOM 3602 O O . ALA B 1 69 ? -28.972 -32.904 33.097 1.00 20.61 67 ALA B O 1
ATOM 3604 N N . GLU B 1 70 ? -30.901 -34.047 33.092 1.00 19.68 68 GLU B N 1
ATOM 3605 C CA . GLU B 1 70 ? -31.103 -33.895 34.528 1.00 18.86 68 GLU B CA 1
ATOM 3606 C C . GLU B 1 70 ? -29.925 -34.470 35.309 1.00 18.21 68 GLU B C 1
ATOM 3607 O O . GLU B 1 70 ? -29.364 -33.816 36.188 1.00 18.10 68 GLU B O 1
ATOM 3613 N N . ASN B 1 71 ? -29.557 -35.702 34.979 1.00 17.06 69 ASN B N 1
ATOM 3614 C CA . ASN B 1 71 ? -28.457 -36.377 35.649 1.00 16.50 69 ASN B CA 1
ATOM 3615 C C . ASN B 1 71 ? -27.161 -35.588 35.561 1.00 16.43 69 ASN B C 1
ATOM 3616 O O . ASN B 1 71 ? -26.426 -35.482 36.542 1.00 15.46 69 ASN B O 1
ATOM 3621 N N . GLN B 1 72 ? -26.880 -35.038 34.387 1.00 16.77 70 GLN B N 1
ATOM 3622 C CA . GLN B 1 72 ? -25.656 -34.278 34.213 1.00 17.41 70 GLN B CA 1
ATOM 3623 C C . GLN B 1 72 ? -25.659 -33.011 35.059 1.00 17.13 70 GLN B C 1
ATOM 3624 O O . GLN B 1 72 ? -24.616 -32.597 35.562 1.00 17.02 70 GLN B O 1
ATOM 3630 N N . GLN B 1 73 ? -26.828 -32.403 35.242 1.00 17.65 71 GLN B N 1
ATOM 3631 C CA . GLN B 1 73 ? -26.895 -31.204 36.066 1.00 18.10 71 GLN B CA 1
ATOM 3632 C C . GLN B 1 73 ? -26.705 -31.582 37.531 1.00 17.19 71 GLN B C 1
ATOM 3633 O O . GLN B 1 73 ? -26.085 -30.843 38.296 1.00 17.02 71 GLN B O 1
ATOM 3639 N N . VAL B 1 74 ? -27.228 -32.740 37.925 1.00 16.06 72 VAL B N 1
ATOM 3640 C CA . VAL B 1 74 ? -27.069 -33.186 39.302 1.00 15.14 72 VAL B CA 1
ATOM 3641 C C . VAL B 1 74 ? -25.597 -33.497 39.568 1.00 14.96 72 VAL B C 1
ATOM 3642 O O . VAL B 1 74 ? -25.069 -33.161 40.629 1.00 15.03 72 VAL B O 1
ATOM 3646 N N . LEU B 1 75 ? -24.929 -34.123 38.603 1.00 14.57 73 LEU B N 1
ATOM 3647 C CA . LEU B 1 75 ? -23.515 -34.442 38.772 1.00 14.15 73 LEU B CA 1
ATOM 3648 C C . LEU B 1 75 ? -22.691 -33.164 38.925 1.00 14.82 73 LEU B C 1
ATOM 3649 O O . LEU B 1 75 ? -21.783 -33.106 39.748 1.00 14.37 73 LEU B O 1
ATOM 3654 N N . LYS B 1 76 ? -23.009 -32.142 38.131 1.00 15.03 74 LYS B N 1
ATOM 3655 C CA . LYS B 1 76 ? -22.276 -30.883 38.217 1.00 15.82 74 LYS B CA 1
ATOM 3656 C C . LYS B 1 76 ? -22.414 -30.309 39.626 1.00 15.49 74 LYS B C 1
ATOM 3657 O O . LYS B 1 76 ? -21.439 -29.844 40.210 1.00 16.16 74 LYS B O 1
ATOM 3663 N N . ALA B 1 77 ? -23.625 -30.349 40.175 1.00 15.21 75 ALA B N 1
ATOM 3664 C CA . ALA B 1 77 ? -23.845 -29.844 41.523 1.00 15.59 75 ALA B CA 1
ATOM 3665 C C . ALA B 1 77 ? -23.112 -30.718 42.538 1.00 15.63 75 ALA B C 1
ATOM 3666 O O . ALA B 1 77 ? -22.466 -30.212 43.451 1.00 16.62 75 ALA B O 1
ATOM 3668 N N . PHE B 1 78 ? -23.210 -32.033 42.365 1.00 15.06 76 PHE B N 1
ATOM 3669 C CA . PHE B 1 78 ? -22.571 -32.988 43.261 1.00 14.38 76 PHE B CA 1
ATOM 3670 C C . PHE B 1 78 ? -21.071 -32.738 43.364 1.00 15.07 76 PHE B C 1
ATOM 3671 O O . PHE B 1 78 ? -20.510 -32.688 44.457 1.00 15.41 76 PHE B O 1
ATOM 3679 N N . THR B 1 79 ? -20.417 -32.571 42.224 1.00 14.44 77 THR B N 1
ATOM 3680 C CA . THR B 1 79 ? -18.986 -32.336 42.226 1.00 15.36 77 THR B CA 1
ATOM 3681 C C . THR B 1 79 ? -18.639 -30.937 42.739 1.00 16.14 77 THR B C 1
ATOM 3682 O O . THR B 1 79 ? -17.630 -30.757 43.421 1.00 17.86 77 THR B O 1
ATOM 3686 N N . SER B 1 80 ? -19.488 -29.958 42.438 1.00 16.89 78 SER B N 1
ATOM 3687 C CA . SER B 1 80 ? -19.245 -28.590 42.890 1.00 19.61 78 SER B CA 1
ATOM 3688 C C . SER B 1 80 ? -19.346 -28.489 44.410 1.00 20.42 78 SER B C 1
ATOM 3689 O O . SER B 1 80 ? -18.751 -27.598 45.021 1.00 21.77 78 SER B O 1
ATOM 3692 N N . GLN B 1 81 ? -20.095 -29.403 45.020 1.00 20.16 79 GLN B N 1
ATOM 3693 C CA . GLN B 1 81 ? -20.273 -29.409 46.469 1.00 20.62 79 GLN B CA 1
ATOM 3694 C C . GLN B 1 81 ? -19.080 -30.022 47.200 1.00 21.46 79 GLN B C 1
ATOM 3695 O O . GLN B 1 81 ? -19.036 -30.037 48.433 1.00 22.97 79 GLN B O 1
ATOM 3701 N N . MET B 1 82 ? -18.115 -30.528 46.437 1.00 20.37 80 MET B N 1
ATOM 3702 C CA . MET B 1 82 ? -16.910 -31.116 47.013 1.00 21.22 80 MET B CA 1
ATOM 3703 C C . MET B 1 82 ? -15.852 -30.022 47.083 1.00 20.73 80 MET B C 1
ATOM 3704 O O . MET B 1 82 ? -15.792 -29.160 46.209 1.00 21.89 80 MET B O 1
ATOM 3709 N N . ASN B 1 83 ? -15.023 -30.058 48.119 1.00 21.26 81 ASN B N 1
ATOM 3710 C CA . ASN B 1 83 ? -13.986 -29.045 48.283 1.00 21.50 81 ASN B CA 1
ATOM 3711 C C . ASN B 1 83 ? -12.602 -29.566 47.927 1.00 21.04 81 ASN B C 1
ATOM 3712 O O . ASN B 1 83 ? -12.008 -30.333 48.683 1.00 24.83 81 ASN B O 1
ATOM 3717 N N . PHE B 1 84 ? -12.096 -29.134 46.775 1.00 20.77 82 PHE B N 1
ATOM 3718 C CA . PHE B 1 84 ? -10.780 -29.544 46.306 1.00 22.02 82 PHE B CA 1
ATOM 3719 C C . PHE B 1 84 ? -9.720 -28.507 46.654 1.00 22.89 82 PHE B C 1
ATOM 3720 O O . PHE B 1 84 ? -8.525 -28.762 46.509 1.00 24.80 82 PHE B O 1
ATOM 3728 N N . ASN B 1 85 ? -10.157 -27.339 47.115 1.00 20.47 83 ASN B N 1
ATOM 3729 C CA . ASN B 1 85 ? -9.220 -26.283 47.474 1.00 19.99 83 ASN B CA 1
ATOM 3730 C C . ASN B 1 85 ? -8.297 -26.749 48.591 1.00 18.46 83 ASN B C 1
ATOM 3731 O O . ASN B 1 85 ? -8.742 -27.129 49.676 1.00 20.28 83 ASN B O 1
ATOM 3736 N N . GLY B 1 86 ? -7.003 -26.717 48.313 1.00 18.75 84 GLY B N 1
ATOM 3737 C CA . GLY B 1 86 ? -6.034 -27.144 49.300 1.00 15.64 84 GLY B CA 1
ATOM 3738 C C . GLY B 1 86 ? -5.310 -28.406 48.884 1.00 15.20 84 GLY B C 1
ATOM 3739 O O . GLY B 1 86 ? -4.191 -28.651 49.312 1.00 15.44 84 GLY B O 1
ATOM 3740 N N . GLN B 1 87 ? -5.952 -29.211 48.040 1.00 14.62 85 GLN B N 1
ATOM 3741 C CA . GLN B 1 87 ? -5.352 -30.461 47.582 1.00 15.61 85 GLN B CA 1
ATOM 3742 C C . GLN B 1 87 ? -4.606 -30.322 46.268 1.00 12.60 85 GLN B C 1
ATOM 3743 O O . GLN B 1 87 ? -4.950 -29.495 45.427 1.00 14.58 85 GLN B O 1
ATOM 3749 N N . SER B 1 88 ? -3.591 -31.162 46.094 1.00 13.63 86 SER B N 1
ATOM 3750 C CA . SER B 1 88 ? -2.833 -31.193 44.854 1.00 13.25 86 SER B CA 1
ATOM 3751 C C . SER B 1 88 ? -3.766 -31.818 43.811 1.00 13.24 86 SER B C 1
ATOM 3752 O O . SER B 1 88 ? -4.843 -32.319 44.147 1.00 13.72 86 SER B O 1
ATOM 3755 N N . PHE B 1 89 ? -3.362 -31.780 42.548 1.00 13.42 87 PHE B N 1
ATOM 3756 C CA . PHE B 1 89 ? -4.179 -32.357 41.489 1.00 12.90 87 PHE B CA 1
ATOM 3757 C C . PHE B 1 89 ? -4.406 -33.852 41.717 1.00 11.93 87 PHE B C 1
ATOM 3758 O O . PHE B 1 89 ? -5.543 -34.330 41.651 1.00 12.86 87 PHE B O 1
ATOM 3766 N N . VAL B 1 90 ? -3.334 -34.588 41.987 1.00 11.51 88 VAL B N 1
ATOM 3767 C CA . VAL B 1 90 ? -3.463 -36.022 42.195 1.00 11.79 88 VAL B CA 1
ATOM 3768 C C . VAL B 1 90 ? -4.298 -36.343 43.428 1.00 11.95 88 VAL B C 1
ATOM 3769 O O . VAL B 1 90 ? -5.118 -37.256 43.400 1.00 12.24 88 VAL B O 1
ATOM 3773 N N A GLU B 1 91 ? -4.091 -35.577 44.496 0.25 10.35 89 GLU B N 1
ATOM 3774 N N B GLU B 1 91 ? -4.107 -35.602 44.512 0.50 10.10 89 GLU B N 1
ATOM 3775 C CA A GLU B 1 91 ? -4.826 -35.766 45.743 0.25 9.65 89 GLU B CA 1
ATOM 3776 C CA B GLU B 1 91 ? -4.881 -35.890 45.709 0.50 9.67 89 GLU B CA 1
ATOM 3777 C C A GLU B 1 91 ? -6.320 -35.542 45.528 0.25 9.99 89 GLU B C 1
ATOM 3778 C C B GLU B 1 91 ? -6.357 -35.582 45.488 0.50 9.84 89 GLU B C 1
ATOM 3779 O O A GLU B 1 91 ? -7.152 -36.294 46.035 0.25 10.03 89 GLU B O 1
ATOM 3780 O O B GLU B 1 91 ? -7.224 -36.316 45.964 0.50 8.85 89 GLU B O 1
ATOM 3791 N N . GLY B 1 92 ? -6.648 -34.505 44.765 1.00 11.11 90 GLY B N 1
ATOM 3792 C CA . GLY B 1 92 ? -8.038 -34.179 44.489 1.00 11.19 90 GLY B CA 1
ATOM 3793 C C . GLY B 1 92 ? -8.683 -35.274 43.656 1.00 10.92 90 GLY B C 1
ATOM 3794 O O . GLY B 1 92 ? -9.809 -35.693 43.931 1.00 12.00 90 GLY B O 1
ATOM 3795 N N . LEU B 1 93 ? -7.978 -35.741 42.633 1.00 11.26 91 LEU B N 1
ATOM 3796 C CA . LEU B 1 93 ? -8.519 -36.795 41.784 1.00 11.39 91 LEU B CA 1
ATOM 3797 C C . LEU B 1 93 ? -8.704 -38.078 42.597 1.00 12.12 91 LEU B C 1
ATOM 3798 O O . LEU B 1 93 ? -9.687 -38.798 42.408 1.00 11.03 91 LEU B O 1
ATOM 3803 N N A ARG B 1 94 ? -7.771 -38.367 43.499 0.25 10.78 92 ARG B N 1
ATOM 3804 N N B ARG B 1 94 ? -7.765 -38.360 43.494 0.50 9.31 92 ARG B N 1
ATOM 3805 C CA A ARG B 1 94 ? -7.880 -39.571 44.318 0.25 11.11 92 ARG B CA 1
ATOM 3806 C CA B ARG B 1 94 ? -7.847 -39.547 44.341 0.50 9.85 92 ARG B CA 1
ATOM 3807 C C A ARG B 1 94 ? -9.123 -39.493 45.201 0.25 11.20 92 ARG B C 1
ATOM 3808 C C B ARG B 1 94 ? -9.114 -39.486 45.196 0.50 10.17 92 ARG B C 1
ATOM 3809 O O A ARG B 1 94 ? -9.871 -40.463 45.326 0.25 10.89 92 ARG B O 1
ATOM 3810 O O B ARG B 1 94 ? -9.868 -40.455 45.294 0.50 9.82 92 ARG B O 1
ATOM 3825 N N . THR B 1 95 ? -9.340 -38.332 45.812 1.00 11.41 93 THR B N 1
ATOM 3826 C CA . THR B 1 95 ? -10.503 -38.133 46.667 1.00 12.49 93 THR B CA 1
ATOM 3827 C C . THR B 1 95 ? -11.786 -38.292 45.862 1.00 13.81 93 THR B C 1
ATOM 3828 O O . THR B 1 95 ? -12.749 -38.927 46.307 1.00 13.94 93 THR B O 1
ATOM 3832 N N . PHE B 1 96 ? -11.800 -37.711 44.670 1.00 12.37 94 PHE B N 1
ATOM 3833 C CA . PHE B 1 96 ? -12.963 -37.794 43.807 1.00 12.13 94 PHE B CA 1
ATOM 3834 C C . PHE B 1 96 ? -13.280 -39.243 43.430 1.00 11.54 94 PHE B C 1
ATOM 3835 O O . PHE B 1 96 ? -14.401 -39.711 43.624 1.00 12.44 94 PHE B O 1
ATOM 3843 N N . LEU B 1 97 ? -12.292 -39.958 42.907 1.00 13.15 95 LEU B N 1
ATOM 3844 C CA . LEU B 1 97 ? -12.524 -41.337 42.491 1.00 12.36 95 LEU B CA 1
ATOM 3845 C C . LEU B 1 97 ? -12.956 -42.264 43.613 1.00 14.17 95 LEU B C 1
ATOM 3846 O O . LEU B 1 97 ? -13.778 -43.152 43.391 1.00 14.13 95 LEU B O 1
ATOM 3851 N N . LYS B 1 98 ? -12.431 -42.063 44.819 1.00 14.11 96 LYS B N 1
ATOM 3852 C CA . LYS B 1 98 ? -12.792 -42.937 45.930 1.00 15.68 96 LYS B CA 1
ATOM 3853 C C . LYS B 1 98 ? -14.178 -42.645 46.501 1.00 15.80 96 LYS B C 1
ATOM 3854 O O . LYS B 1 98 ? -14.687 -43.409 47.322 1.00 18.01 96 LYS B O 1
ATOM 3860 N N . THR B 1 99 ? -14.793 -41.554 46.056 1.00 14.49 97 THR B N 1
ATOM 3861 C CA . THR B 1 99 ? -16.119 -41.161 46.526 1.00 15.82 97 THR B CA 1
ATOM 3862 C C . THR B 1 99 ? -17.228 -42.066 45.987 1.00 16.60 97 THR B C 1
ATOM 3863 O O . THR B 1 99 ? -18.282 -42.219 46.607 1.00 17.75 97 THR B O 1
ATOM 3867 N N . PHE B 1 100 ? -16.978 -42.679 44.837 1.00 15.16 98 PHE B N 1
ATOM 3868 C CA . PHE B 1 100 ? -17.977 -43.516 44.183 1.00 14.63 98 PHE B CA 1
ATOM 3869 C C . PHE B 1 100 ? -17.782 -45.016 44.221 1.00 13.61 98 PHE B C 1
ATOM 3870 O O . PHE B 1 100 ? -16.699 -45.523 44.496 1.00 14.74 98 PHE B O 1
ATOM 3878 N N . LYS B 1 101 ? -18.880 -45.712 43.937 1.00 15.41 99 LYS B N 1
ATOM 3879 C CA . LYS B 1 101 ? -18.835 -47.145 43.700 1.00 14.54 99 LYS B CA 1
ATOM 3880 C C . LYS B 1 101 ? -18.880 -46.895 42.188 1.00 13.46 99 LYS B C 1
ATOM 3881 O O . LYS B 1 101 ? -19.936 -46.633 41.597 1.00 14.93 99 LYS B O 1
ATOM 3887 N N . LEU B 1 102 ? -17.697 -46.892 41.585 1.00 12.07 100 LEU B N 1
ATOM 3888 C CA . LEU B 1 102 ? -17.549 -46.560 40.176 1.00 11.88 100 LEU B CA 1
ATOM 3889 C C . LEU B 1 102 ? -18.230 -47.460 39.174 1.00 11.96 100 LEU B C 1
ATOM 3890 O O . LEU B 1 102 ? -18.178 -48.681 39.293 1.00 12.75 100 LEU B O 1
ATOM 3895 N N A PRO B 1 103 ? -18.889 -46.869 38.165 0.25 11.33 101 PRO B N 1
ATOM 3896 N N B PRO B 1 103 ? -18.898 -46.867 38.173 0.50 9.62 101 PRO B N 1
ATOM 3897 C CA A PRO B 1 103 ? -19.559 -47.693 37.156 0.25 11.63 101 PRO B CA 1
ATOM 3898 C CA B PRO B 1 103 ? -19.559 -47.710 37.175 0.50 10.18 101 PRO B CA 1
ATOM 3899 C C A PRO B 1 103 ? -18.505 -48.505 36.404 0.25 11.79 101 PRO B C 1
ATOM 3900 C C B PRO B 1 103 ? -18.493 -48.529 36.446 0.50 10.21 101 PRO B C 1
ATOM 3901 O O A PRO B 1 103 ? -17.358 -48.072 36.272 0.25 11.93 101 PRO B O 1
ATOM 3902 O O B PRO B 1 103 ? -17.326 -48.129 36.373 0.50 10.47 101 PRO B O 1
ATOM 3909 N N . GLY B 1 104 ? -18.889 -49.679 35.915 1.00 13.05 102 GLY B N 1
ATOM 3910 C CA . GLY B 1 104 ? -17.945 -50.511 35.190 1.00 14.31 102 GLY B CA 1
ATOM 3911 C C . GLY B 1 104 ? -18.100 -50.338 33.690 1.00 15.16 102 GLY B C 1
ATOM 3912 O O . GLY B 1 104 ? -17.685 -51.198 32.916 1.00 18.71 102 GLY B O 1
ATOM 3913 N N . GLU B 1 105 ? -18.699 -49.220 33.289 1.00 12.96 103 GLU B N 1
ATOM 3914 C CA . GLU B 1 105 ? -18.941 -48.900 31.885 1.00 13.71 103 GLU B CA 1
ATOM 3915 C C . GLU B 1 105 ? -18.116 -47.682 31.490 1.00 13.38 103 GLU B C 1
ATOM 3916 O O . GLU B 1 105 ? -18.123 -46.660 32.178 1.00 13.50 103 GLU B O 1
ATOM 3922 N N . ALA B 1 106 ? -17.426 -47.796 30.362 1.00 13.42 104 ALA B N 1
ATOM 3923 C CA . ALA B 1 106 ? -16.545 -46.747 29.865 1.00 12.84 104 ALA B CA 1
ATOM 3924 C C . ALA B 1 106 ? -17.112 -45.337 29.765 1.00 13.53 104 ALA B C 1
ATOM 3925 O O . ALA B 1 106 ? -16.494 -44.387 30.256 1.00 13.26 104 ALA B O 1
ATOM 3927 N N . GLN B 1 107 ? -18.268 -45.178 29.132 1.00 12.64 105 GLN B N 1
ATOM 3928 C CA . GLN B 1 107 ? -18.823 -43.840 28.973 1.00 14.45 105 GLN B CA 1
ATOM 3929 C C . GLN B 1 107 ? -19.228 -43.196 30.288 1.00 13.57 105 GLN B C 1
ATOM 3930 O O . GLN B 1 107 ? -19.138 -41.973 30.441 1.00 14.56 105 GLN B O 1
ATOM 3936 N N . LYS B 1 108 ? -19.667 -44.010 31.242 1.00 12.77 106 LYS B N 1
ATOM 3937 C CA . LYS B 1 108 ? -20.062 -43.486 32.543 1.00 12.40 106 LYS B CA 1
ATOM 3938 C C . LYS B 1 108 ? -18.825 -43.036 33.313 1.00 12.63 106 LYS B C 1
ATOM 3939 O O . LYS B 1 108 ? -18.824 -41.973 33.946 1.00 12.66 106 LYS B O 1
ATOM 3945 N N . ILE B 1 109 ? -17.772 -43.844 33.268 1.00 11.97 107 ILE B N 1
ATOM 3946 C CA . ILE B 1 109 ? -16.516 -43.486 33.920 1.00 13.00 107 ILE B CA 1
ATOM 3947 C C . ILE B 1 109 ? -16.018 -42.167 33.323 1.00 13.05 107 ILE B C 1
ATOM 3948 O O . ILE B 1 109 ? -15.586 -41.265 34.042 1.00 13.38 107 ILE B O 1
ATOM 3953 N N . ASP B 1 110 ? -16.102 -42.055 32.002 1.00 12.78 108 ASP B N 1
ATOM 3954 C CA . ASP B 1 110 ? -15.653 -40.866 31.295 1.00 13.42 108 ASP B CA 1
ATOM 3955 C C . ASP B 1 110 ? -16.384 -39.615 31.786 1.00 12.69 108 ASP B C 1
ATOM 3956 O O . ASP B 1 110 ? -15.750 -38.594 32.069 1.00 12.85 108 ASP B O 1
ATOM 3961 N N A ARG B 1 111 ? -17.708 -39.687 31.895 0.25 11.23 109 ARG B N 1
ATOM 3962 N N B ARG B 1 111 ? -17.706 -39.691 31.906 0.50 10.03 109 ARG B N 1
ATOM 3963 C CA A ARG B 1 111 ? -18.467 -38.531 32.357 0.25 10.89 109 ARG B CA 1
ATOM 3964 C CA B ARG B 1 111 ? -18.467 -38.533 32.364 0.50 10.04 109 ARG B CA 1
ATOM 3965 C C A ARG B 1 111 ? -18.085 -38.113 33.772 0.25 11.15 109 ARG B C 1
ATOM 3966 C C B ARG B 1 111 ? -18.051 -38.111 33.765 0.50 10.52 109 ARG B C 1
ATOM 3967 O O A ARG B 1 111 ? -18.081 -36.922 34.087 0.25 11.49 109 ARG B O 1
ATOM 3968 O O B ARG B 1 111 ? -17.978 -36.920 34.064 0.50 10.72 109 ARG B O 1
ATOM 3983 N N . LEU B 1 112 ? -17.765 -39.076 34.631 1.00 11.50 110 LEU B N 1
ATOM 3984 C CA . LEU B 1 112 ? -17.360 -38.732 35.989 1.00 11.95 110 LEU B CA 1
ATOM 3985 C C . LEU B 1 112 ? -16.016 -38.002 35.939 1.00 12.62 110 LEU B C 1
ATOM 3986 O O . LEU B 1 112 ? -15.837 -36.962 36.584 1.00 12.53 110 LEU B O 1
ATOM 3991 N N . VAL B 1 113 ? -15.069 -38.531 35.168 1.00 12.14 111 VAL B N 1
ATOM 3992 C CA . VAL B 1 113 ? -13.757 -37.905 35.058 1.00 12.52 111 VAL B CA 1
ATOM 3993 C C . VAL B 1 113 ? -13.868 -36.486 34.493 1.00 13.10 111 VAL B C 1
ATOM 3994 O O . VAL B 1 113 ? -13.161 -35.579 34.937 1.00 13.70 111 VAL B O 1
ATOM 3998 N N . GLN B 1 114 ? -14.761 -36.285 33.533 1.00 12.26 112 GLN B N 1
ATOM 3999 C CA . GLN B 1 114 ? -14.956 -34.961 32.946 1.00 14.03 112 GLN B CA 1
ATOM 4000 C C . GLN B 1 114 ? -15.528 -33.997 33.986 1.00 13.70 112 GLN B C 1
ATOM 4001 O O . GLN B 1 114 ? -15.206 -32.803 33.984 1.00 14.35 112 GLN B O 1
ATOM 4007 N N . SER B 1 115 ? -16.375 -34.500 34.877 1.00 13.44 113 SER B N 1
ATOM 4008 C CA . SER B 1 115 ? -16.954 -33.653 35.916 1.00 14.38 113 SER B CA 1
ATOM 4009 C C . SER B 1 115 ? -15.847 -33.165 36.848 1.00 13.92 113 SER B C 1
ATOM 4010 O O . SER B 1 115 ? -15.776 -31.977 37.192 1.00 14.40 113 SER B O 1
ATOM 4013 N N . PHE B 1 116 ? -14.975 -34.077 37.260 1.00 13.48 114 PHE B N 1
ATOM 4014 C CA . PHE B 1 116 ? -13.870 -33.699 38.128 1.00 13.84 114 PHE B CA 1
ATOM 4015 C C . PHE B 1 116 ? -12.964 -32.666 37.465 1.00 14.80 114 PHE B C 1
ATOM 4016 O O . PHE B 1 116 ? -12.608 -31.655 38.075 1.00 14.37 114 PHE B O 1
ATOM 4024 N N A SER B 1 117 ? -12.592 -32.929 36.218 0.25 13.57 115 SER B N 1
ATOM 4025 N N B SER B 1 117 ? -12.578 -32.921 36.220 0.50 14.23 115 SER B N 1
ATOM 4026 C CA A SER B 1 117 ? -11.715 -32.037 35.470 0.25 13.63 115 SER B CA 1
ATOM 4027 C CA B SER B 1 117 ? -11.688 -32.008 35.511 0.50 15.17 115 SER B CA 1
ATOM 4028 C C A SER B 1 117 ? -12.257 -30.615 35.410 0.25 15.00 115 SER B C 1
ATOM 4029 C C B SER B 1 117 ? -12.260 -30.598 35.430 0.50 16.13 115 SER B C 1
ATOM 4030 O O A SER B 1 117 ? -11.511 -29.649 35.572 0.25 15.14 115 SER B O 1
ATOM 4031 O O B SER B 1 117 ? -11.533 -29.619 35.596 0.50 16.03 115 SER B O 1
ATOM 4036 N N . GLY B 1 118 ? -13.559 -30.492 35.179 1.00 15.71 116 GLY B N 1
ATOM 4037 C CA . GLY B 1 118 ? -14.178 -29.181 35.098 1.00 18.16 116 GLY B CA 1
ATOM 4038 C C . GLY B 1 118 ? -14.178 -28.473 36.440 1.00 19.40 116 GLY B C 1
ATOM 4039 O O . GLY B 1 118 ? -13.887 -27.276 36.519 1.00 21.01 116 GLY B O 1
ATOM 4040 N N . ALA B 1 119 ? -14.503 -29.207 37.499 1.00 19.95 117 ALA B N 1
ATOM 4041 C CA . ALA B 1 119 ? -14.544 -28.638 38.842 1.00 20.72 117 ALA B CA 1
ATOM 4042 C C . ALA B 1 119 ? -13.151 -28.297 39.351 1.00 22.84 117 ALA B C 1
ATOM 4043 O O . ALA B 1 119 ? -12.956 -27.265 40.001 1.00 23.88 117 ALA B O 1
ATOM 4045 N N . TYR B 1 120 ? -12.184 -29.167 39.072 1.00 23.68 118 TYR B N 1
ATOM 4046 C CA . TYR B 1 120 ? -10.816 -28.920 39.504 1.00 23.43 118 TYR B CA 1
ATOM 4047 C C . TYR B 1 120 ? -10.363 -27.588 38.938 1.00 23.91 118 TYR B C 1
ATOM 4048 O O . TYR B 1 120 ? -9.812 -26.752 39.655 1.00 22.67 118 TYR B O 1
ATOM 4057 N N . PHE B 1 121 ? -10.588 -27.406 37.642 1.00 24.00 119 PHE B N 1
ATOM 4058 C CA . PHE B 1 121 ? -10.211 -26.178 36.959 1.00 26.54 119 PHE B CA 1
ATOM 4059 C C . PHE B 1 121 ? -10.918 -24.966 37.560 1.00 27.62 119 PHE B C 1
ATOM 4060 O O . PHE B 1 121 ? -10.294 -23.933 37.803 1.00 27.67 119 PHE B O 1
ATOM 4068 N N . GLN B 1 122 ? -12.219 -25.096 37.802 1.00 27.30 120 GLN B N 1
ATOM 4069 C CA . GLN B 1 122 ? -13.010 -24.009 38.371 1.00 28.75 120 GLN B CA 1
ATOM 4070 C C . GLN B 1 122 ? -12.455 -23.567 39.725 1.00 29.38 120 GLN B C 1
ATOM 4071 O O . GLN B 1 122 ? -12.387 -22.369 40.016 1.00 28.86 120 GLN B O 1
ATOM 4077 N N . GLN B 1 123 ? -12.057 -24.533 40.547 1.00 29.02 121 GLN B N 1
ATOM 4078 C CA . GLN B 1 123 ? -11.518 -24.242 41.872 1.00 29.62 121 GLN B CA 1
ATOM 4079 C C . GLN B 1 123 ? -10.007 -24.003 41.872 1.00 30.95 121 GLN B C 1
ATOM 4080 O O . GLN B 1 123 ? -9.451 -23.516 42.860 1.00 32.05 121 GLN B O 1
ATOM 4086 N N . ASN B 1 124 ? -9.348 -24.335 40.765 1.00 32.23 122 ASN B N 1
ATOM 4087 C CA . ASN B 1 124 ? -7.901 -24.162 40.644 1.00 34.21 122 ASN B CA 1
ATOM 4088 C C . ASN B 1 124 ? -7.499 -23.688 39.247 1.00 35.42 122 ASN B C 1
ATOM 4089 O O . ASN B 1 124 ? -6.652 -24.300 38.598 1.00 34.86 122 ASN B O 1
ATOM 4094 N N . PRO B 1 125 ? -8.087 -22.577 38.774 1.00 37.15 123 PRO B N 1
ATOM 4095 C CA . PRO B 1 125 ? -7.778 -22.037 37.445 1.00 38.46 123 PRO B CA 1
ATOM 4096 C C . PRO B 1 125 ? -6.312 -21.657 37.259 1.00 40.41 123 PRO B C 1
ATOM 4097 O O . PRO B 1 125 ? -5.871 -21.357 36.150 1.00 40.59 123 PRO B O 1
ATOM 4101 N N . ASP B 1 126 ? -5.562 -21.682 38.354 1.00 42.44 124 ASP B N 1
ATOM 4102 C CA . ASP B 1 126 ? -4.150 -21.328 38.336 1.00 44.51 124 ASP B CA 1
ATOM 4103 C C . ASP B 1 126 ? -3.224 -22.437 37.838 1.00 44.43 124 ASP B C 1
ATOM 4104 O O . ASP B 1 126 ? -2.124 -22.162 37.355 1.00 44.38 124 ASP B O 1
ATOM 4109 N N . VAL B 1 127 ? -3.669 -23.684 37.945 1.00 43.76 125 VAL B N 1
ATOM 4110 C CA . VAL B 1 127 ? -2.854 -24.819 37.521 1.00 43.28 125 VAL B CA 1
ATOM 4111 C C . VAL B 1 127 ? -2.876 -25.085 36.016 1.00 42.15 125 VAL B C 1
ATOM 4112 O O . VAL B 1 127 ? -1.856 -24.939 35.344 1.00 43.27 125 VAL B O 1
ATOM 4116 N N . VAL B 1 128 ? -4.031 -25.481 35.491 1.00 40.46 126 VAL B N 1
ATOM 4117 C CA . VAL B 1 128 ? -4.159 -25.776 34.066 1.00 38.70 126 VAL B CA 1
ATOM 4118 C C . VAL B 1 128 ? -4.740 -24.616 33.264 1.00 37.38 126 VAL B C 1
ATOM 4119 O O . VAL B 1 128 ? -5.380 -23.723 33.819 1.00 37.17 126 VAL B O 1
ATOM 4123 N N . SER B 1 129 ? -4.512 -24.638 31.954 1.00 36.08 127 SER B N 1
ATOM 4124 C CA . SER B 1 129 ? -5.005 -23.591 31.065 1.00 35.19 127 SER B CA 1
ATOM 4125 C C . SER B 1 129 ? -6.529 -23.599 30.987 1.00 34.68 127 SER B C 1
ATOM 4126 O O . SER B 1 129 ? -7.168 -22.551 31.084 1.00 35.09 127 SER B O 1
ATOM 4129 N N . ASN B 1 130 ? -7.110 -24.781 30.804 1.00 32.67 128 ASN B N 1
ATOM 4130 C CA . ASN B 1 130 ? -8.561 -24.907 30.734 1.00 31.39 128 ASN B CA 1
ATOM 4131 C C . ASN B 1 130 ? -9.035 -26.279 31.204 1.00 29.88 128 ASN B C 1
ATOM 4132 O O . ASN B 1 130 ? -8.226 -27.129 31.576 1.00 28.94 128 ASN B O 1
ATOM 4137 N N . ALA B 1 131 ? -10.348 -26.482 31.196 1.00 28.57 129 ALA B N 1
ATOM 4138 C CA . ALA B 1 131 ? -10.935 -27.744 31.635 1.00 26.97 129 ALA B CA 1
ATOM 4139 C C . ALA B 1 131 ? -10.456 -28.930 30.806 1.00 26.17 129 ALA B C 1
ATOM 4140 O O . ALA B 1 131 ? -10.264 -30.024 31.335 1.00 23.59 129 ALA B O 1
ATOM 4142 N N . ASP B 1 132 ? -10.268 -28.716 29.507 1.00 24.81 130 ASP B N 1
ATOM 4143 C CA . ASP B 1 132 ? -9.808 -29.783 28.625 1.00 24.45 130 ASP B CA 1
ATOM 4144 C C . ASP B 1 132 ? -8.415 -30.253 29.020 1.00 22.48 130 ASP B C 1
ATOM 4145 O O . ASP B 1 132 ? -8.089 -31.436 28.902 1.00 21.10 130 ASP B O 1
ATOM 4150 N N . ALA B 1 133 ? -7.590 -29.325 29.491 1.00 20.30 131 ALA B N 1
ATOM 4151 C CA . ALA B 1 133 ? -6.239 -29.661 29.910 1.00 18.64 131 ALA B CA 1
ATOM 4152 C C . ALA B 1 133 ? -6.317 -30.497 31.179 1.00 16.96 131 ALA B C 1
ATOM 4153 O O . ALA B 1 133 ? -5.541 -31.433 31.366 1.00 16.97 131 ALA B O 1
ATOM 4155 N N . ALA B 1 134 ? -7.259 -30.154 32.052 1.00 17.68 132 ALA B N 1
ATOM 4156 C CA . ALA B 1 134 ? -7.441 -30.885 33.298 1.00 16.09 132 ALA B CA 1
ATOM 4157 C C . ALA B 1 134 ? -7.926 -32.299 32.995 1.00 14.75 132 ALA B C 1
ATOM 4158 O O . ALA B 1 134 ? -7.518 -33.248 33.660 1.00 14.34 132 ALA B O 1
ATOM 4160 N N . TYR B 1 135 ? -8.783 -32.425 31.985 1.00 14.51 133 TYR B N 1
ATOM 4161 C CA . TYR B 1 135 ? -9.321 -33.723 31.582 1.00 13.86 133 TYR B CA 1
ATOM 4162 C C . TYR B 1 135 ? -8.185 -34.599 31.063 1.00 14.64 133 TYR B C 1
ATOM 4163 O O . TYR B 1 135 ? -8.070 -35.769 31.437 1.00 13.94 133 TYR B O 1
ATOM 4172 N N . LEU B 1 136 ? -7.342 -34.041 30.198 1.00 13.96 134 LEU B N 1
ATOM 4173 C CA . LEU B 1 136 ? -6.211 -34.791 29.674 1.00 13.66 134 LEU B CA 1
ATOM 4174 C C . LEU B 1 136 ? -5.328 -35.272 30.829 1.00 12.63 134 LEU B C 1
ATOM 4175 O O . LEU B 1 136 ? -4.931 -36.432 30.877 1.00 13.00 134 LEU B O 1
ATOM 4180 N N A LEU B 1 137 ? -5.019 -34.375 31.762 0.25 10.64 135 LEU B N 1
ATOM 4181 N N B LEU B 1 137 ? -5.022 -34.376 31.762 0.50 11.01 135 LEU B N 1
ATOM 4182 C CA A LEU B 1 137 ? -4.192 -34.742 32.907 0.25 10.21 135 LEU B CA 1
ATOM 4183 C CA B LEU B 1 137 ? -4.184 -34.738 32.897 0.50 12.28 135 LEU B CA 1
ATOM 4184 C C A LEU B 1 137 ? -4.844 -35.857 33.710 0.25 9.85 135 LEU B C 1
ATOM 4185 C C B LEU B 1 137 ? -4.839 -35.844 33.723 0.50 9.77 135 LEU B C 1
ATOM 4186 O O A LEU B 1 137 ? -4.182 -36.809 34.127 0.25 10.22 135 LEU B O 1
ATOM 4187 O O B LEU B 1 137 ? -4.171 -36.783 34.167 0.50 9.94 135 LEU B O 1
ATOM 4196 N N . ALA B 1 138 ? -6.148 -35.728 33.925 1.00 12.07 136 ALA B N 1
ATOM 4197 C CA . ALA B 1 138 ? -6.885 -36.712 34.695 1.00 12.27 136 ALA B CA 1
ATOM 4198 C C . ALA B 1 138 ? -6.861 -38.107 34.086 1.00 10.76 136 ALA B C 1
ATOM 4199 O O . ALA B 1 138 ? -6.503 -39.063 34.774 1.00 12.34 136 ALA B O 1
ATOM 4201 N N . PHE B 1 139 ? -7.206 -38.238 32.806 1.00 11.51 137 PHE B N 1
ATOM 4202 C CA . PHE B 1 139 ? -7.217 -39.579 32.249 1.00 11.25 137 PHE B CA 1
ATOM 4203 C C . PHE B 1 139 ? -5.811 -40.114 32.029 1.00 11.67 137 PHE B C 1
ATOM 4204 O O . PHE B 1 139 ? -5.593 -41.319 32.107 1.00 11.68 137 PHE B O 1
ATOM 4212 N N . GLN B 1 140 ? -4.839 -39.232 31.813 1.00 11.66 138 GLN B N 1
ATOM 4213 C CA . GLN B 1 140 ? -3.460 -39.684 31.669 1.00 12.05 138 GLN B CA 1
ATOM 4214 C C . GLN B 1 140 ? -2.998 -40.224 33.031 1.00 11.60 138 GLN B C 1
ATOM 4215 O O . GLN B 1 140 ? -2.306 -41.241 33.101 1.00 13.05 138 GLN B O 1
ATOM 4221 N N . THR B 1 141 ? -3.388 -39.550 34.116 1.00 11.88 139 THR B N 1
ATOM 4222 C CA . THR B 1 141 ? -3.000 -39.990 35.452 1.00 13.22 139 THR B CA 1
ATOM 4223 C C . THR B 1 141 ? -3.667 -41.323 35.794 1.00 11.21 139 THR B C 1
ATOM 4224 O O . THR B 1 141 ? -3.057 -42.178 36.435 1.00 11.56 139 THR B O 1
ATOM 4228 N N . ILE B 1 142 ? -4.914 -41.499 35.369 1.00 11.45 140 ILE B N 1
ATOM 4229 C CA . ILE B 1 142 ? -5.611 -42.760 35.599 1.00 12.10 140 ILE B CA 1
ATOM 4230 C C . ILE B 1 142 ? -4.885 -43.879 34.835 1.00 11.19 140 ILE B C 1
ATOM 4231 O O . ILE B 1 142 ? -4.668 -44.962 35.372 1.00 10.99 140 ILE B O 1
ATOM 4236 N N . MET B 1 143 ? -4.481 -43.619 33.593 1.00 12.34 141 MET B N 1
ATOM 4237 C CA . MET B 1 143 ? -3.746 -44.635 32.843 1.00 12.79 141 MET B CA 1
ATOM 4238 C C . MET B 1 143 ? -2.398 -44.909 33.506 1.00 12.11 141 MET B C 1
ATOM 4239 O O . MET B 1 143 ? -1.963 -46.055 33.600 1.00 12.44 141 MET B O 1
ATOM 4244 N N . LEU B 1 144 ? -1.729 -43.851 33.957 1.00 11.49 142 LEU B N 1
ATOM 4245 C CA . LEU B 1 144 ? -0.432 -43.997 34.602 1.00 11.87 142 LEU B CA 1
ATOM 4246 C C . LEU B 1 144 ? -0.534 -44.835 35.879 1.00 10.98 142 LEU B C 1
ATOM 4247 O O . LEU B 1 144 ? 0.363 -45.614 36.199 1.00 12.74 142 LEU B O 1
ATOM 4252 N N . ASN B 1 145 ? -1.634 -44.678 36.609 1.00 11.89 143 ASN B N 1
ATOM 4253 C CA . ASN B 1 145 ? -1.835 -45.453 37.829 1.00 11.81 143 ASN B CA 1
ATOM 4254 C C . ASN B 1 145 ? -1.797 -46.951 37.496 1.00 10.85 143 ASN B C 1
ATOM 4255 O O . ASN B 1 145 ? -1.149 -47.734 38.191 1.00 13.15 143 ASN B O 1
ATOM 4260 N N . THR B 1 146 ? -2.485 -47.350 36.431 1.00 11.28 144 THR B N 1
ATOM 4261 C CA . THR B 1 146 ? -2.479 -48.754 36.032 1.00 12.42 144 THR B CA 1
ATOM 4262 C C . THR B 1 146 ? -1.095 -49.157 35.540 1.00 11.71 144 THR B C 1
ATOM 4263 O O . THR B 1 146 ? -0.574 -50.213 35.896 1.00 13.25 144 THR B O 1
ATOM 4267 N N . ASP B 1 147 ? -0.504 -48.302 34.722 1.00 12.46 145 ASP B N 1
ATOM 4268 C CA . ASP B 1 147 ? 0.805 -48.573 34.166 1.00 12.76 145 ASP B CA 1
ATOM 4269 C C . ASP B 1 147 ? 1.853 -48.831 35.248 1.00 12.92 145 ASP B C 1
ATOM 4270 O O . ASP B 1 147 ? 2.640 -49.776 35.149 1.00 14.41 145 ASP B O 1
ATOM 4275 N N . LEU B 1 148 ? 1.853 -48.005 36.289 1.00 12.69 146 LEU B N 1
ATOM 4276 C CA . LEU B 1 148 ? 2.834 -48.140 37.352 1.00 13.70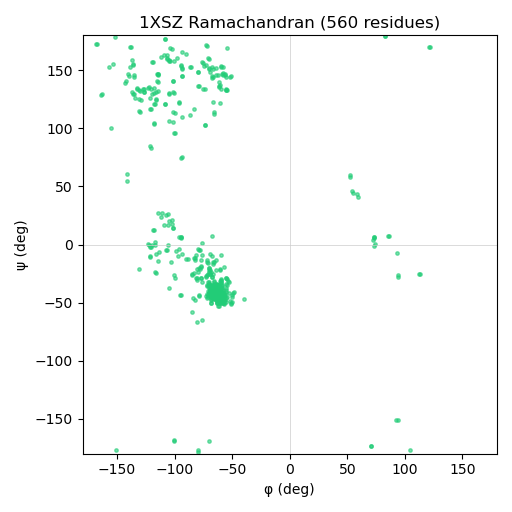 146 LEU B CA 1
ATOM 4277 C C . LEU B 1 148 ? 2.547 -49.199 38.400 1.00 13.23 146 LEU B C 1
ATOM 4278 O O . LEU B 1 148 ? 3.476 -49.763 38.978 1.00 15.42 146 LEU B O 1
ATOM 4283 N N . HIS B 1 149 ? 1.274 -49.492 38.639 1.00 12.95 147 HIS B N 1
ATOM 4284 C CA . HIS B 1 149 ? 0.931 -50.438 39.692 1.00 14.84 147 HIS B CA 1
ATOM 4285 C C . HIS B 1 149 ? 0.440 -51.822 39.288 1.00 15.57 147 HIS B C 1
ATOM 4286 O O . HIS B 1 149 ? 0.234 -52.678 40.144 1.00 16.77 147 HIS B O 1
ATOM 4293 N N . ASN B 1 150 ? 0.269 -52.036 37.989 1.00 16.78 148 ASN B N 1
ATOM 4294 C CA . ASN B 1 150 ? -0.145 -53.334 37.456 1.00 18.35 148 ASN B CA 1
ATOM 4295 C C . ASN B 1 150 ? 1.132 -54.185 37.405 1.00 17.91 148 ASN B C 1
ATOM 4296 O O . ASN B 1 150 ? 2.047 -53.897 36.638 1.00 18.57 148 ASN B O 1
ATOM 4301 N N A PRO B 1 151 ? 1.198 -55.250 38.222 0.25 19.43 149 PRO B N 1
ATOM 4302 N N B PRO B 1 151 ? 1.203 -55.247 38.225 0.50 19.75 149 PRO B N 1
ATOM 4303 C CA A PRO B 1 151 ? 2.357 -56.146 38.283 0.25 20.72 149 PRO B CA 1
ATOM 4304 C CA B PRO B 1 151 ? 2.372 -56.132 38.274 0.50 21.53 149 PRO B CA 1
ATOM 4305 C C A PRO B 1 151 ? 2.701 -56.841 36.967 0.25 20.91 149 PRO B C 1
ATOM 4306 C C B PRO B 1 151 ? 2.708 -56.828 36.957 0.50 21.28 149 PRO B C 1
ATOM 4307 O O A PRO B 1 151 ? 3.839 -57.264 36.763 0.25 21.84 149 PRO B O 1
ATOM 4308 O O B PRO B 1 151 ? 3.849 -57.241 36.742 0.50 22.78 149 PRO B O 1
ATOM 4315 N N . SER B 1 152 ? 1.721 -56.957 36.078 1.00 21.31 150 SER B N 1
ATOM 4316 C CA . SER B 1 152 ? 1.939 -57.609 34.793 1.00 21.40 150 SER B CA 1
ATOM 4317 C C . SER B 1 152 ? 2.782 -56.765 33.844 1.00 20.73 150 SER B C 1
ATOM 4318 O O . SER B 1 152 ? 3.289 -57.267 32.840 1.00 21.93 150 SER B O 1
ATOM 4321 N N A ILE B 1 153 ? 2.929 -55.482 34.158 0.25 19.36 151 ILE B N 1
ATOM 4322 N N B ILE B 1 153 ? 2.929 -55.482 34.162 0.50 18.24 151 ILE B N 1
ATOM 4323 C CA A ILE B 1 153 ? 3.727 -54.591 33.326 0.25 18.83 151 ILE B CA 1
ATOM 4324 C CA B ILE B 1 153 ? 3.727 -54.587 33.336 0.50 17.86 151 ILE B CA 1
ATOM 4325 C C A ILE B 1 153 ? 5.144 -54.533 33.889 0.25 18.84 151 ILE B C 1
ATOM 4326 C C B ILE B 1 153 ? 5.146 -54.537 33.894 0.50 18.18 151 ILE B C 1
ATOM 4327 O O A ILE B 1 153 ? 5.370 -53.991 34.971 0.25 18.34 151 ILE B O 1
ATOM 4328 O O B ILE B 1 153 ? 5.375 -54.009 34.983 0.50 16.88 151 ILE B O 1
ATOM 4337 N N . PRO B 1 154 ? 6.118 -55.099 33.159 1.00 18.61 152 PRO B N 1
ATOM 4338 C CA . PRO B 1 154 ? 7.520 -55.119 33.584 1.00 19.33 152 PRO B CA 1
ATOM 4339 C C . PRO B 1 154 ? 8.047 -53.743 33.963 1.00 18.77 152 PRO B C 1
ATOM 4340 O O . PRO B 1 154 ? 7.779 -52.756 33.279 1.00 18.31 152 PRO B O 1
ATOM 4344 N N . GLU B 1 155 ? 8.807 -53.692 35.050 1.00 19.34 153 GLU B N 1
ATOM 4345 C CA . GLU B 1 155 ? 9.374 -52.442 35.532 1.00 21.19 153 GLU B CA 1
ATOM 4346 C C . GLU B 1 155 ? 10.088 -51.672 34.427 1.00 21.13 153 GLU B C 1
ATOM 4347 O O . GLU B 1 155 ? 9.897 -50.466 34.284 1.00 20.87 153 GLU B O 1
ATOM 4353 N N . LYS B 1 156 ? 10.899 -52.368 33.635 1.00 22.20 154 LYS B N 1
ATOM 4354 C CA . LYS B 1 156 ? 11.642 -51.711 32.566 1.00 23.40 154 LYS B CA 1
ATOM 4355 C C . LYS B 1 156 ? 10.779 -51.151 31.440 1.00 22.57 154 LYS B C 1
ATOM 4356 O O . LYS B 1 156 ? 11.248 -50.316 30.666 1.00 24.23 154 LYS B O 1
ATOM 4362 N N . ASN B 1 157 ? 9.527 -51.595 31.347 1.00 19.88 155 ASN B N 1
ATOM 4363 C CA . ASN B 1 157 ? 8.636 -51.109 30.295 1.00 19.16 155 ASN B CA 1
ATOM 4364 C C . ASN B 1 157 ? 7.654 -50.041 30.774 1.00 16.97 155 ASN B C 1
ATOM 4365 O O . ASN B 1 157 ? 6.875 -49.513 29.981 1.00 18.25 155 ASN B O 1
ATOM 4370 N N A LYS B 1 158 ? 7.691 -49.729 32.065 0.25 15.92 156 LYS B N 1
ATOM 4371 N N B LYS B 1 158 ? 7.687 -49.729 32.064 0.50 14.88 156 LYS B N 1
ATOM 4372 C CA A LYS B 1 158 ? 6.796 -48.724 32.628 0.25 15.49 156 LYS B CA 1
ATOM 4373 C CA B LYS B 1 158 ? 6.785 -48.720 32.606 0.50 15.15 156 LYS B CA 1
ATOM 4374 C C A LYS B 1 158 ? 7.200 -47.316 32.202 0.25 15.13 156 LYS B C 1
ATOM 4375 C C B LYS B 1 158 ? 7.197 -47.320 32.178 0.50 14.19 156 LYS B C 1
ATOM 4376 O O A LYS B 1 158 ? 8.383 -47.025 32.024 0.25 15.67 156 LYS B O 1
ATOM 4377 O O B LYS B 1 158 ? 8.379 -47.037 31.974 0.50 15.07 156 LYS B O 1
ATOM 4388 N N . MET B 1 159 ? 6.206 -46.449 32.035 1.00 15.21 157 MET B N 1
ATOM 4389 C CA . MET B 1 159 ? 6.451 -45.070 31.645 1.00 15.73 157 MET B CA 1
ATOM 4390 C C . MET B 1 159 ? 7.340 -44.392 32.680 1.00 16.42 157 MET B C 1
ATOM 4391 O O . MET B 1 159 ? 7.191 -44.618 33.882 1.00 16.97 157 MET B O 1
ATOM 4396 N N . THR B 1 160 ? 8.269 -43.571 32.199 1.00 17.37 158 THR B N 1
ATOM 4397 C CA . THR B 1 160 ? 9.180 -42.826 33.062 1.00 17.64 158 THR B CA 1
ATOM 4398 C C . THR B 1 160 ? 8.678 -41.389 33.122 1.00 16.34 158 THR B C 1
ATOM 4399 O O . THR B 1 160 ? 7.817 -40.999 32.333 1.00 17.01 158 THR B O 1
ATOM 4403 N N . VAL B 1 161 ? 9.215 -40.600 34.047 1.00 17.70 159 VAL B N 1
ATOM 4404 C CA . VAL B 1 161 ? 8.788 -39.214 34.155 1.00 18.56 159 VAL B CA 1
ATOM 4405 C C . VAL B 1 161 ? 9.139 -38.468 32.863 1.00 18.29 159 VAL B C 1
ATOM 4406 O O . VAL B 1 161 ? 8.399 -37.588 32.426 1.00 18.67 159 VAL B O 1
ATOM 4410 N N . ASP B 1 162 ? 10.259 -38.826 32.240 1.00 19.25 160 ASP B N 1
ATOM 4411 C CA . ASP B 1 162 ? 10.636 -38.176 30.992 1.00 21.54 160 ASP B CA 1
ATOM 4412 C C . ASP B 1 162 ? 9.625 -38.551 29.913 1.00 19.73 160 ASP B C 1
ATOM 4413 O O . ASP B 1 162 ? 9.263 -37.724 29.075 1.00 21.10 160 ASP B O 1
ATOM 4418 N N . GLY B 1 163 ? 9.165 -39.799 29.944 1.00 19.02 161 GLY B N 1
ATOM 4419 C CA . GLY B 1 163 ? 8.180 -40.250 28.978 1.00 18.80 161 GLY B CA 1
ATOM 44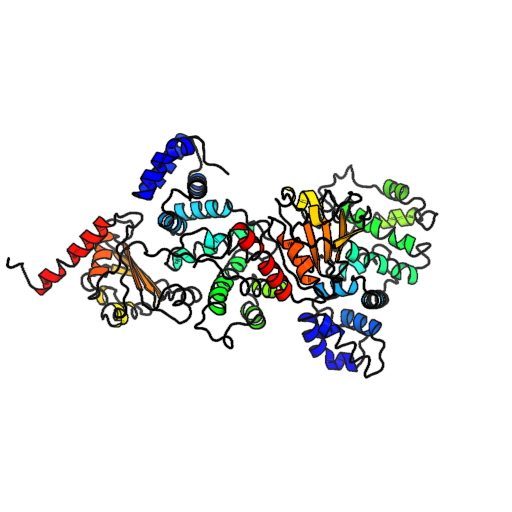20 C C . GLY B 1 163 ? 6.866 -39.512 29.165 1.00 17.58 161 GLY B C 1
ATOM 4421 O O . GLY B 1 163 ? 6.180 -39.182 28.198 1.00 17.23 161 GLY B O 1
ATOM 4422 N N . LEU B 1 164 ? 6.500 -39.251 30.417 1.00 16.36 162 LEU B N 1
ATOM 4423 C CA . LEU B 1 164 ? 5.263 -38.532 30.693 1.00 15.84 162 LEU B CA 1
ATOM 4424 C C . LEU B 1 164 ? 5.345 -37.129 30.097 1.00 15.97 162 LEU B C 1
ATOM 4425 O O . LEU B 1 164 ? 4.417 -36.670 29.436 1.00 15.91 162 LEU B O 1
ATOM 4430 N N . LYS B 1 165 ? 6.467 -36.457 30.331 1.00 16.89 163 LYS B N 1
ATOM 4431 C CA . LYS B 1 165 ? 6.654 -35.106 29.816 1.00 17.85 163 LYS B CA 1
ATOM 4432 C C . LYS B 1 165 ? 6.639 -35.075 28.291 1.00 18.06 163 LYS B C 1
ATOM 4433 O O . LYS B 1 165 ? 6.048 -34.181 27.691 1.00 18.95 163 LYS B O 1
ATOM 4439 N N . ARG B 1 166 ? 7.275 -36.059 27.665 1.00 18.83 164 ARG B N 1
ATOM 4440 C CA . ARG B 1 166 ? 7.312 -36.113 26.207 1.00 21.23 164 ARG B CA 1
ATOM 4441 C C . ARG B 1 166 ? 5.923 -36.322 25.613 1.00 20.65 164 ARG B C 1
ATOM 4442 O O . ARG B 1 166 ? 5.528 -35.637 24.666 1.00 20.36 164 ARG B O 1
ATOM 4450 N N . ASN B 1 167 ? 5.177 -37.263 26.179 1.00 19.24 165 ASN B N 1
ATOM 4451 C CA . ASN B 1 167 ? 3.844 -37.575 25.687 1.00 19.36 165 ASN B CA 1
ATOM 4452 C C . ASN B 1 167 ? 2.785 -36.499 25.907 1.00 20.19 165 ASN B C 1
ATOM 4453 O O . ASN B 1 167 ? 1.813 -36.425 25.151 1.00 21.66 165 ASN B O 1
ATOM 4458 N N . LEU B 1 168 ? 2.968 -35.660 26.924 1.00 18.35 166 LEU B N 1
ATOM 4459 C CA . LEU B 1 168 ? 1.995 -34.606 27.196 1.00 18.51 166 LEU B CA 1
ATOM 4460 C C . LEU B 1 168 ? 2.348 -33.263 26.566 1.00 19.16 166 LEU B C 1
ATOM 4461 O O . LEU B 1 168 ? 1.666 -32.267 26.805 1.00 18.77 166 LEU B O 1
ATOM 4466 N N . ARG B 1 169 ? 3.405 -33.234 25.758 1.00 20.60 167 ARG B N 1
ATOM 4467 C CA . ARG B 1 169 ? 3.804 -31.995 25.092 1.00 22.92 167 ARG B CA 1
ATOM 4468 C C . ARG B 1 169 ? 2.620 -31.444 24.305 1.00 22.68 167 ARG B C 1
ATOM 4469 O O . ARG B 1 169 ? 1.949 -32.183 23.585 1.00 22.69 167 ARG B O 1
ATOM 4477 N N . GLY B 1 170 ? 2.365 -30.147 24.455 1.00 23.05 168 GLY B N 1
ATOM 4478 C CA . GLY B 1 170 ? 1.267 -29.512 23.748 1.00 22.89 168 GLY B CA 1
ATOM 4479 C C . GLY B 1 170 ? -0.110 -29.868 24.274 1.00 22.93 168 GLY B C 1
ATOM 4480 O O . GLY B 1 170 ? -1.121 -29.473 23.695 1.00 24.64 168 GLY B O 1
ATOM 4481 N N . GLY B 1 171 ? -0.155 -30.605 25.381 1.00 21.16 169 GLY B N 1
ATOM 4482 C CA . GLY B 1 171 ? -1.430 -31.008 25.946 1.00 21.98 169 GLY B CA 1
ATOM 4483 C C . GLY B 1 171 ? -2.106 -29.972 26.822 1.00 21.01 169 GLY B C 1
ATOM 4484 O O . GLY B 1 171 ? -3.277 -30.117 27.173 1.00 20.58 169 GLY B O 1
ATOM 4485 N N . ASN B 1 172 ? -1.376 -28.922 27.181 1.00 21.41 170 ASN B N 1
ATOM 4486 C CA . ASN B 1 172 ? -1.939 -27.874 28.022 1.00 22.21 170 ASN B CA 1
ATOM 4487 C C . ASN B 1 172 ? -2.480 -26.743 27.149 1.00 23.69 170 ASN B C 1
ATOM 4488 O O . ASN B 1 172 ? -1.871 -25.677 27.037 1.00 25.44 170 ASN B O 1
ATOM 4493 N N . ASN B 1 173 ? -3.628 -27.000 26.526 1.00 24.89 171 ASN B N 1
ATOM 4494 C CA . ASN B 1 173 ? -4.285 -26.036 25.650 1.00 26.69 171 ASN B CA 1
ATOM 4495 C C . ASN B 1 173 ? -3.336 -25.569 24.550 1.00 26.51 171 ASN B C 1
ATOM 4496 O O . ASN B 1 173 ? -3.254 -24.376 24.253 1.00 26.34 171 ASN B O 1
ATOM 4501 N N . GLY B 1 174 ? -2.620 -26.514 23.948 1.00 25.32 172 GLY B N 1
ATOM 4502 C CA . GLY B 1 174 ? -1.685 -26.176 22.890 1.00 25.38 172 GLY B CA 1
ATOM 4503 C C . GLY B 1 174 ? -0.273 -25.981 23.407 1.00 24.52 172 GLY B C 1
ATOM 4504 O O . GLY B 1 174 ? 0.701 -26.163 22.675 1.00 25.56 172 GLY B O 1
ATOM 4505 N N . GLY B 1 175 ? -0.162 -25.598 24.675 1.00 24.17 173 GLY B N 1
ATOM 4506 C CA . GLY B 1 175 ? 1.143 -25.395 25.274 1.00 22.70 173 GLY B CA 1
ATOM 4507 C C . GLY B 1 175 ? 1.528 -26.594 26.118 1.00 22.33 173 GLY B C 1
ATOM 4508 O O . GLY B 1 175 ? 0.875 -27.633 26.052 1.00 22.59 173 GLY B O 1
ATOM 4509 N N . ASP B 1 176 ? 2.586 -26.461 26.909 1.00 22.51 174 ASP B N 1
ATOM 4510 C CA . ASP B 1 176 ? 3.028 -27.561 27.757 1.00 22.88 174 ASP B CA 1
ATOM 4511 C C . ASP B 1 176 ? 2.699 -27.316 29.219 1.00 23.25 174 ASP B C 1
ATOM 4512 O O . ASP B 1 176 ? 2.460 -26.182 29.641 1.00 24.37 174 ASP B O 1
ATOM 4517 N N . PHE B 1 177 ? 2.672 -28.400 29.985 1.00 21.36 175 PHE B N 1
ATOM 4518 C CA . PHE B 1 177 ? 2.436 -28.321 31.419 1.00 21.28 175 PHE B CA 1
ATOM 4519 C C . PHE B 1 177 ? 3.822 -28.058 31.992 1.00 22.49 175 PHE B C 1
ATOM 4520 O O . PHE B 1 177 ? 4.823 -28.442 31.385 1.00 21.59 175 PHE B O 1
ATOM 4528 N N . ASP B 1 178 ? 3.897 -27.405 33.146 1.00 23.88 176 ASP B N 1
ATOM 4529 C CA . ASP B 1 178 ? 5.199 -27.145 33.740 1.00 25.85 176 ASP B CA 1
ATOM 4530 C C . ASP B 1 178 ? 5.882 -28.474 34.032 1.00 25.07 176 ASP B C 1
ATOM 4531 O O . ASP B 1 178 ? 5.256 -29.403 34.549 1.00 23.29 176 ASP B O 1
ATOM 4536 N N . ALA B 1 179 ? 7.162 -28.561 33.690 1.00 23.48 177 ALA B N 1
ATOM 4537 C CA . ALA B 1 179 ? 7.943 -29.774 33.896 1.00 22.64 177 ALA B CA 1
ATOM 4538 C C . ALA B 1 179 ? 7.927 -30.259 35.342 1.00 22.05 177 ALA B C 1
ATOM 4539 O O . ALA B 1 179 ? 7.729 -31.445 35.600 1.00 21.85 177 ALA B O 1
ATOM 4541 N N . LYS B 1 180 ? 8.132 -29.347 36.286 1.00 21.36 178 LYS B N 1
ATOM 4542 C CA . LYS B 1 180 ? 8.153 -29.728 37.694 1.00 20.01 178 LYS B CA 1
ATOM 4543 C C . LYS B 1 180 ? 6.780 -30.152 38.191 1.00 19.46 178 LYS B C 1
ATOM 4544 O O . LYS B 1 180 ? 6.665 -30.893 39.167 1.00 18.70 178 LYS B O 1
ATOM 4550 N N . PHE B 1 181 ? 5.737 -29.681 37.522 1.00 18.22 179 PHE B N 1
ATOM 4551 C CA . PHE B 1 181 ? 4.385 -30.063 37.894 1.00 18.59 179 PHE B CA 1
ATOM 4552 C C . PHE B 1 181 ? 4.188 -31.529 37.503 1.00 18.71 179 PHE B C 1
ATOM 4553 O O . PHE B 1 181 ? 3.660 -32.326 38.281 1.00 18.63 179 PHE B O 1
ATOM 4561 N N . LEU B 1 182 ? 4.623 -31.884 36.297 1.00 17.20 180 LEU B N 1
ATOM 4562 C CA . LEU B 1 182 ? 4.492 -33.258 35.828 1.00 17.13 180 LEU B CA 1
ATOM 4563 C C . LEU B 1 182 ? 5.384 -34.210 36.619 1.00 17.98 180 LEU B C 1
ATOM 4564 O O . LEU B 1 182 ? 5.011 -35.357 36.861 1.00 16.95 180 LEU B O 1
ATOM 4569 N N . GLU B 1 183 ? 6.560 -33.744 37.030 1.00 17.46 181 GLU B N 1
ATOM 4570 C CA . GLU B 1 183 ? 7.459 -34.592 37.803 1.00 17.24 181 GLU B CA 1
ATOM 4571 C C . GLU B 1 183 ? 6.815 -34.892 39.161 1.00 16.94 181 GLU B C 1
ATOM 4572 O O . GLU B 1 183 ? 6.917 -36.004 39.683 1.00 16.96 181 GLU B O 1
ATOM 4578 N N . GLU B 1 184 ? 6.134 -33.898 39.716 1.00 16.75 182 GLU B N 1
ATOM 4579 C CA . GLU B 1 184 ? 5.451 -34.058 40.994 1.00 15.96 182 GLU B CA 1
ATOM 4580 C C . GLU B 1 184 ? 4.259 -35.013 40.844 1.00 15.86 182 GLU B C 1
ATOM 4581 O O . GLU B 1 184 ? 4.058 -35.905 41.667 1.00 15.88 182 GLU B O 1
ATOM 4587 N N . LEU B 1 185 ? 3.480 -34.819 39.786 1.00 15.01 183 LEU B N 1
ATOM 4588 C CA . LEU B 1 185 ? 2.316 -35.659 39.518 1.00 13.47 183 LEU B CA 1
ATOM 4589 C C . LEU B 1 185 ? 2.754 -37.119 39.400 1.00 14.17 183 LEU B C 1
ATOM 4590 O O . LEU B 1 185 ? 2.167 -38.012 40.018 1.00 13.69 183 LEU B O 1
ATOM 4595 N N . TYR B 1 186 ? 3.799 -37.354 38.617 1.00 13.78 184 TYR B N 1
ATOM 4596 C CA . TYR B 1 186 ? 4.320 -38.693 38.422 1.00 12.49 184 TYR B CA 1
ATOM 4597 C C . TYR B 1 186 ? 4.691 -39.362 39.750 1.00 13.21 184 TYR B C 1
ATOM 4598 O O . TYR B 1 186 ? 4.275 -40.489 40.026 1.00 13.31 184 TYR B O 1
ATOM 4607 N N A SER B 1 187 ? 5.485 -38.679 40.568 0.25 11.74 185 SER B N 1
ATOM 4608 N N B SER B 1 187 ? 5.454 -38.649 40.574 0.50 12.41 185 SER B N 1
ATOM 4609 C CA A SER B 1 187 ? 5.907 -39.244 41.845 0.25 10.57 185 SER B CA 1
ATOM 4610 C CA B SER B 1 187 ? 5.887 -39.174 41.861 0.50 11.70 185 SER B CA 1
ATOM 4611 C C A SER B 1 187 ? 4.750 -39.472 42.806 0.25 10.16 185 SER B C 1
ATOM 4612 C C B SER B 1 187 ? 4.721 -39.429 42.809 0.50 9.81 185 SER B C 1
ATOM 4613 O O A SER B 1 187 ? 4.750 -40.438 43.569 0.25 10.86 185 SER B O 1
ATOM 4614 O O B SER B 1 187 ? 4.719 -40.411 43.551 0.50 10.87 185 SER B O 1
ATOM 4619 N N A GLU B 1 188 ? 3.766 -38.583 42.770 0.25 10.72 186 GLU B N 1
ATOM 4620 N N B GLU B 1 188 ? 3.730 -38.547 42.785 0.50 10.03 186 GLU B N 1
ATOM 4621 C CA A GLU B 1 188 ? 2.610 -38.713 43.645 0.25 11.11 186 GLU B CA 1
ATOM 4622 C CA B GLU B 1 188 ? 2.573 -38.709 43.657 0.50 9.76 186 GLU B CA 1
ATOM 4623 C C A GLU B 1 188 ? 1.842 -39.997 43.373 0.25 11.94 186 GLU B C 1
ATOM 4624 C C B GLU B 1 188 ? 1.793 -39.979 43.378 0.50 11.03 186 GLU B C 1
ATOM 4625 O O A GLU B 1 188 ? 1.558 -40.763 44.293 0.25 12.07 186 GLU B O 1
ATOM 4626 O O B GLU B 1 188 ? 1.437 -40.710 44.298 0.50 10.57 186 GLU B O 1
ATOM 4637 N N . ILE B 1 189 ? 1.510 -40.236 42.108 1.00 12.63 187 ILE B N 1
ATOM 4638 C CA . ILE B 1 189 ? 0.756 -41.428 41.761 1.00 13.03 187 ILE B CA 1
ATOM 4639 C C . ILE B 1 189 ? 1.611 -42.690 41.875 1.00 12.67 187 ILE B C 1
ATOM 4640 O O . ILE B 1 189 ? 1.095 -43.766 42.179 1.00 14.44 187 ILE B O 1
ATOM 4645 N N . LYS B 1 190 ? 2.918 -42.565 41.663 1.00 13.33 188 LYS B N 1
ATOM 4646 C CA . LYS B 1 190 ? 3.794 -43.721 41.806 1.00 13.85 188 LYS B CA 1
ATOM 4647 C C . LYS B 1 190 ? 3.872 -44.125 43.280 1.00 14.02 188 LYS B C 1
ATOM 4648 O O . LYS B 1 190 ? 3.865 -45.307 43.612 1.00 16.29 188 LYS B O 1
ATOM 4654 N N . ALA B 1 191 ? 3.938 -43.136 44.166 1.00 14.21 189 ALA B N 1
ATOM 4655 C CA . ALA B 1 191 ? 4.054 -43.408 45.595 1.00 14.10 189 ALA B CA 1
ATOM 4656 C C . ALA B 1 191 ? 2.762 -43.841 46.269 1.00 15.77 189 ALA B C 1
ATOM 4657 O O . ALA B 1 191 ? 2.794 -44.577 47.251 1.00 17.13 189 ALA B O 1
ATOM 4659 N N . LYS B 1 192 ? 1.631 -43.393 45.740 1.00 14.45 190 LYS B N 1
ATOM 4660 C CA . LYS B 1 192 ? 0.339 -43.706 46.342 1.00 15.93 190 LYS B CA 1
ATOM 4661 C C . LYS B 1 192 ? -0.704 -43.989 45.263 1.00 14.03 190 LYS B C 1
ATOM 4662 O O . LYS B 1 192 ? -1.234 -43.070 44.648 1.00 15.08 190 LYS B O 1
ATOM 4668 N N A PRO B 1 193 ? -1.008 -45.272 45.023 0.25 12.72 191 PRO B N 1
ATOM 4669 N N B PRO B 1 193 ? -1.004 -45.273 45.016 0.50 13.08 191 PRO B N 1
ATOM 4670 C CA A PRO B 1 193 ? -1.996 -45.645 44.007 0.25 13.05 191 PRO B CA 1
ATOM 4671 C CA B PRO B 1 193 ? -1.993 -45.629 43.995 0.50 14.35 191 PRO B CA 1
ATOM 4672 C C A PRO B 1 193 ? -3.388 -45.113 44.335 0.25 13.26 191 PRO B C 1
ATOM 4673 C C B PRO B 1 193 ? -3.396 -45.147 44.337 0.50 14.17 191 PRO B C 1
ATOM 4674 O O A PRO B 1 193 ? -3.687 -44.794 45.488 0.25 14.06 191 PRO B O 1
ATOM 4675 O O B PRO B 1 193 ? -3.715 -44.906 45.504 0.50 15.78 191 PRO B O 1
ATOM 4682 N N . PHE B 1 194 ? -4.235 -45.004 43.316 1.00 13.77 192 PHE B N 1
ATOM 4683 C CA . PHE B 1 194 ? -5.604 -44.556 43.521 1.00 13.45 192 PHE B CA 1
ATOM 4684 C C . PHE B 1 194 ? -6.368 -45.677 44.213 1.00 14.53 192 PHE B C 1
ATOM 4685 O O . PHE B 1 194 ? -5.987 -46.842 44.123 1.00 15.88 192 PHE B O 1
ATOM 4693 N N . GLU B 1 195 ? -7.437 -45.315 44.914 1.00 14.50 193 GLU B N 1
ATOM 4694 C CA . GLU B 1 195 ? -8.304 -46.309 45.540 1.00 15.56 193 GLU B CA 1
ATOM 4695 C C . GLU B 1 195 ? -9.480 -46.363 44.571 1.00 16.01 193 GLU B C 1
ATOM 4696 O O . GLU B 1 195 ? -10.206 -45.382 44.410 1.00 15.83 193 GLU B O 1
ATOM 4702 N N . LEU B 1 196 ? -9.652 -47.501 43.910 1.00 15.66 194 LEU B N 1
ATOM 4703 C CA . LEU B 1 196 ? -10.717 -47.658 42.926 1.00 15.22 194 LEU B CA 1
ATOM 4704 C C . LEU B 1 196 ? -11.650 -48.797 43.293 1.00 15.79 194 LEU B C 1
ATOM 4705 O O . LEU B 1 196 ? -11.235 -49.954 43.349 1.00 18.91 194 LEU B O 1
ATOM 4710 N N . ASN B 1 197 ? -12.906 -48.460 43.550 1.00 14.79 195 ASN B N 1
ATOM 4711 C CA . ASN B 1 197 ? -13.908 -49.450 43.915 1.00 16.09 195 ASN B CA 1
ATOM 4712 C C . ASN B 1 197 ? -15.013 -49.453 42.866 1.00 15.23 195 ASN B C 1
ATOM 4713 O O . ASN B 1 197 ? -15.850 -48.553 42.825 1.00 17.00 195 ASN B O 1
ATOM 4718 N N . PHE B 1 198 ? -15.008 -50.472 42.014 1.00 16.07 196 PHE B N 1
ATOM 4719 C CA . PHE B 1 198 ? -16.002 -50.588 40.956 1.00 15.63 196 PHE B CA 1
ATOM 4720 C C . PHE B 1 198 ? -17.184 -51.455 41.347 1.00 16.99 196 PHE B C 1
ATOM 4721 O O . PHE B 1 198 ? -17.062 -52.345 42.191 1.00 20.26 196 PHE B O 1
ATOM 4729 N N . VAL B 1 199 ? -18.327 -51.187 40.725 1.00 16.24 197 VAL B N 1
ATOM 4730 C CA . VAL B 1 199 ? -19.524 -51.979 40.970 1.00 16.90 197 VAL B CA 1
ATOM 4731 C C . VAL B 1 199 ? -19.209 -53.391 40.482 1.00 19.59 197 VAL B C 1
ATOM 4732 O O . VAL B 1 199 ? -18.389 -53.570 39.584 1.00 19.82 197 VAL B O 1
ATOM 4736 N N . LYS B 1 200 ? -19.859 -54.388 41.075 1.00 22.36 198 LYS B N 1
ATOM 4737 C CA . LYS B 1 200 ? -19.634 -55.777 40.686 1.00 24.33 198 LYS B CA 1
ATOM 4738 C C . LYS B 1 200 ? -20.420 -56.123 39.423 1.00 21.95 198 LYS B C 1
ATOM 4739 O O . LYS B 1 200 ? -19.998 -56.959 38.624 1.00 23.51 198 LYS B O 1
ATOM 4745 N N . THR B 1 201 ? -21.560 -55.461 39.249 1.00 18.39 199 THR B N 1
ATOM 4746 C CA . THR B 1 201 ? -22.429 -55.693 38.098 1.00 16.64 199 THR B CA 1
ATOM 4747 C C . THR B 1 201 ? -22.925 -54.363 37.548 1.00 16.16 199 THR B C 1
ATOM 4748 O O . THR B 1 201 ? -22.921 -53.356 38.255 1.00 16.29 199 THR B O 1
ATOM 4752 N N . SER B 1 202 ? -23.354 -54.367 36.289 1.00 14.37 200 SER B N 1
ATOM 4753 C CA . SER B 1 202 ? -23.858 -53.162 35.636 1.00 14.18 200 SER B CA 1
ATOM 4754 C C . SER B 1 202 ? -25.309 -53.352 35.201 1.00 13.40 200 SER B C 1
ATOM 4755 O O . SER B 1 202 ? -25.773 -54.478 35.029 1.00 14.11 200 SER B O 1
ATOM 4758 N N . PRO B 1 203 ? -26.048 -52.251 35.024 1.00 13.00 201 PRO B N 1
ATOM 4759 C CA . PRO B 1 203 ? -27.451 -52.329 34.608 1.00 13.42 201 PRO B CA 1
ATOM 4760 C C . PRO B 1 203 ? -27.626 -53.106 33.304 1.00 13.14 201 PRO B C 1
ATOM 4761 O O . PRO B 1 203 ? -26.765 -53.060 32.423 1.00 13.01 201 PRO B O 1
ATOM 4765 N N . GLY B 1 204 ? -28.744 -53.824 33.209 1.00 12.80 202 GLY B N 1
ATOM 4766 C CA . GLY B 1 204 ? -29.061 -54.582 32.010 1.00 12.36 202 GLY B CA 1
ATOM 4767 C C . GLY B 1 204 ? -28.593 -56.019 32.008 1.00 12.37 202 GLY B C 1
ATOM 4768 O O . GLY B 1 204 ? -28.494 -56.654 33.051 1.00 12.94 202 GLY B O 1
ATOM 4769 N N . TYR B 1 205 ? -28.313 -56.533 30.817 1.00 12.15 203 TYR B N 1
ATOM 4770 C CA . TYR B 1 205 ? -27.845 -57.903 30.661 1.00 12.09 203 TYR B CA 1
ATOM 4771 C C . TYR B 1 205 ? -26.350 -57.908 30.410 1.00 11.42 203 TYR B C 1
ATOM 4772 O O . TYR B 1 205 ? -25.862 -57.172 29.550 1.00 13.64 203 TYR B O 1
ATOM 4781 N N A GLU B 1 206 ? -25.606 -58.718 31.153 0.25 10.58 204 GLU B N 1
ATOM 4782 N N B GLU B 1 206 ? -25.615 -58.718 31.163 0.50 8.41 204 GLU B N 1
ATOM 4783 C CA A GLU B 1 206 ? -24.174 -58.797 30.912 0.25 10.77 204 GLU B CA 1
ATOM 4784 C CA B GLU B 1 206 ? -24.189 -58.817 30.923 0.50 8.95 204 GLU B CA 1
ATOM 4785 C C A GLU B 1 206 ? -23.752 -60.228 30.638 0.25 10.97 204 GLU B C 1
ATOM 4786 C C B GLU B 1 206 ? -23.823 -60.250 30.600 0.50 9.31 204 GLU B C 1
ATOM 4787 O O A GLU B 1 206 ? -24.003 -61.132 31.437 0.25 11.41 204 GLU B O 1
ATOM 4788 O O B GLU B 1 206 ? -24.194 -61.178 31.323 0.50 9.12 204 GLU B O 1
ATOM 4799 N N . LEU B 1 207 ? -23.118 -60.420 29.488 1.00 11.44 205 LEU B N 1
ATOM 4800 C CA . LEU B 1 207 ? -22.635 -61.723 29.084 1.00 11.19 205 LEU B CA 1
ATOM 4801 C C . LEU B 1 207 ? -21.128 -61.612 29.246 1.00 11.84 205 LEU B C 1
ATOM 4802 O O . LEU B 1 207 ? -20.503 -60.659 28.763 1.00 12.88 205 LEU B O 1
ATOM 4807 N N . THR B 1 208 ? -20.541 -62.561 29.960 1.00 11.66 206 THR B N 1
ATOM 4808 C CA . THR B 1 208 ? -19.105 -62.564 30.157 1.00 12.21 206 THR B CA 1
ATOM 4809 C C . THR B 1 208 ? -18.664 -63.940 30.620 1.00 13.14 206 THR B C 1
ATOM 4810 O O . THR B 1 208 ? -19.234 -64.505 31.554 1.00 13.59 206 THR B O 1
ATOM 4814 N N . SER B 1 209 ? -17.660 -64.487 29.949 1.00 12.87 207 SER B N 1
ATOM 4815 C CA . SER B 1 209 ? -17.161 -65.807 30.300 1.00 13.75 207 SER B CA 1
ATOM 4816 C C . SER B 1 209 ? -15.850 -66.076 29.593 1.00 15.33 207 SER B C 1
ATOM 4817 O O . SER B 1 209 ? -15.435 -65.314 28.717 1.00 15.94 207 SER B O 1
ATOM 4820 N N . THR B 1 210 ? -15.225 -67.187 29.965 1.00 16.46 208 THR B N 1
ATOM 4821 C CA . THR B 1 210 ? -13.954 -67.605 29.391 1.00 18.37 208 THR B CA 1
ATOM 4822 C C . THR B 1 210 ? -14.130 -68.231 28.009 1.00 20.06 208 THR B C 1
ATOM 4823 O O . THR B 1 210 ? -13.144 -68.562 27.352 1.00 21.59 208 THR B O 1
ATOM 4827 N N . THR B 1 211 ? -15.378 -68.393 27.576 1.00 19.49 209 THR B N 1
ATOM 4828 C CA . THR B 1 211 ? -15.667 -68.984 26.269 1.00 20.86 209 THR B CA 1
ATOM 4829 C C . THR B 1 211 ? -16.509 -68.094 25.355 1.00 20.16 209 THR B C 1
ATOM 4830 O O . THR B 1 211 ? -16.818 -68.471 24.222 1.00 20.64 209 THR B O 1
ATOM 4834 N N . LEU B 1 212 ? -16.872 -66.909 25.836 1.00 17.89 210 LEU B N 1
ATOM 4835 C CA . LEU B 1 212 ? -17.682 -65.986 25.046 1.00 17.66 210 LEU B CA 1
ATOM 4836 C C . LEU B 1 212 ? -17.009 -65.588 23.732 1.00 19.46 210 LEU B C 1
ATOM 4837 O O . LEU B 1 212 ? -17.687 -65.325 22.738 1.00 19.71 210 LEU B O 1
ATOM 4842 N N . ASN B 1 213 ? -15.680 -65.538 23.718 1.00 20.45 211 ASN B N 1
ATOM 4843 C CA . ASN B 1 213 ? -14.982 -65.155 22.494 1.00 23.39 211 ASN B CA 1
ATOM 4844 C C . ASN B 1 213 ? -15.148 -66.185 21.380 1.00 24.13 211 ASN B C 1
ATOM 4845 O O . ASN B 1 213 ? -14.875 -65.889 20.219 1.00 25.39 211 ASN B O 1
ATOM 4850 N N . LYS B 1 214 ? -15.607 -67.385 21.733 1.00 24.54 212 LYS B N 1
ATOM 4851 C CA . LYS B 1 214 ? -15.814 -68.453 20.751 1.00 25.07 212 LYS B CA 1
ATOM 4852 C C . LYS B 1 214 ? -17.254 -68.453 20.246 1.00 24.34 212 LYS B C 1
ATOM 4853 O O . LYS B 1 214 ? -17.599 -69.187 19.319 1.00 24.04 212 LYS B O 1
ATOM 4859 N N . ASP B 1 215 ? -18.093 -67.633 20.871 1.00 21.80 213 ASP B N 1
ATOM 4860 C CA . ASP B 1 215 ? -19.498 -67.527 20.504 1.00 21.04 213 ASP B CA 1
ATOM 4861 C C . ASP B 1 215 ? -19.634 -66.866 19.128 1.00 20.45 213 ASP B C 1
ATOM 4862 O O . ASP B 1 215 ? -19.122 -65.771 18.902 1.00 19.71 213 ASP B O 1
ATOM 4867 N N A SER B 1 216 ? -20.326 -67.541 18.216 0.25 19.25 214 SER B N 1
ATOM 4868 N N B SER B 1 216 ? -20.328 -67.539 18.217 0.50 19.54 214 SER B N 1
ATOM 4869 C CA A SER B 1 216 ? -20.517 -67.030 16.862 0.25 19.20 214 SER B CA 1
ATOM 4870 C CA B SER B 1 216 ? -20.520 -67.028 16.863 0.50 20.55 214 SER B CA 1
ATOM 4871 C C A SER B 1 216 ? -21.149 -65.641 16.835 0.25 18.91 214 SER B C 1
ATOM 4872 C C B SER B 1 216 ? -21.148 -65.639 16.837 0.50 19.39 214 SER B C 1
ATOM 4873 O O A SER B 1 216 ? -20.781 -64.802 16.013 0.25 19.74 214 SER B O 1
ATOM 4874 O O B SER B 1 216 ? -20.778 -64.798 16.018 0.50 20.52 214 SER B O 1
ATOM 4879 N N . THR B 1 217 ? -22.101 -65.399 17.730 1.00 19.31 215 THR B N 1
ATOM 4880 C CA . THR B 1 217 ? -22.763 -64.104 17.791 1.00 18.26 215 THR B CA 1
ATOM 4881 C C . THR B 1 217 ? -21.779 -63.050 18.290 1.00 17.07 215 THR B C 1
ATOM 4882 O O . THR B 1 217 ? -21.762 -61.926 17.790 1.00 18.38 215 THR B O 1
ATOM 4886 N N . PHE B 1 218 ? -20.951 -63.413 19.267 1.00 17.12 216 PHE B N 1
ATOM 4887 C CA . PHE B 1 218 ? -19.961 -62.468 19.773 1.00 16.71 216 PHE B CA 1
ATOM 4888 C C . PHE B 1 218 ? -18.997 -62.096 18.651 1.00 17.60 216 PHE B C 1
ATOM 4889 O O . PHE B 1 218 ? -18.662 -60.930 18.480 1.00 16.89 216 PHE B O 1
ATOM 4897 N N . LYS B 1 219 ? -18.553 -63.093 17.891 1.00 18.12 217 LYS B N 1
ATOM 4898 C CA . LYS B 1 219 ? -17.618 -62.843 16.798 1.00 19.60 217 LYS B CA 1
ATOM 4899 C C . LYS B 1 219 ? -18.202 -61.880 15.773 1.00 19.70 217 LYS B C 1
ATOM 4900 O O . LYS B 1 219 ? -17.523 -60.959 15.321 1.00 20.86 217 LYS B O 1
ATOM 4906 N N . LYS B 1 220 ? -19.462 -62.087 15.409 1.00 19.55 218 LYS B N 1
ATOM 4907 C CA . LYS B 1 220 ? -20.110 -61.214 14.438 1.00 20.16 218 LYS B CA 1
ATOM 4908 C C . LYS B 1 220 ? -20.300 -59.817 15.012 1.00 19.35 218 LYS B C 1
ATOM 4909 O O . LYS B 1 220 ? -20.166 -58.817 14.309 1.00 20.23 218 LYS B O 1
ATOM 4915 N N . LEU B 1 221 ? -20.612 -59.755 16.302 1.00 18.41 219 LEU B N 1
ATOM 4916 C CA . LEU B 1 221 ? -20.814 -58.478 16.966 1.00 18.69 219 LEU B CA 1
ATOM 4917 C C . LEU B 1 221 ? -19.510 -57.688 16.988 1.00 18.92 219 LEU B C 1
ATOM 4918 O O . LEU B 1 221 ? -19.488 -56.493 16.701 1.00 18.61 219 LEU B O 1
ATOM 4923 N N . ASP B 1 222 ? -18.426 -58.375 17.330 1.00 18.78 220 ASP B N 1
ATOM 4924 C CA . ASP B 1 222 ? -17.113 -57.752 17.395 1.00 20.84 220 ASP B CA 1
ATOM 4925 C C . ASP B 1 222 ? -16.729 -57.170 16.035 1.00 21.00 220 ASP B C 1
ATOM 4926 O O . ASP B 1 222 ? -16.255 -56.035 15.949 1.00 22.27 220 ASP B O 1
ATOM 4931 N N A SER B 1 223 ? -16.948 -57.946 14.978 0.25 20.52 221 SER B N 1
ATOM 4932 N N B SER B 1 223 ? -16.946 -57.944 14.976 0.50 20.16 221 SER B N 1
ATOM 4933 C CA A SER B 1 223 ? -16.628 -57.506 13.625 0.25 20.38 221 SER B CA 1
ATOM 4934 C CA B SER B 1 223 ? -16.623 -57.495 13.625 0.50 20.33 221 SER B CA 1
ATOM 4935 C C A SER B 1 223 ? -17.498 -56.325 13.204 0.25 19.98 221 SER B C 1
ATOM 4936 C C B SER B 1 223 ? -17.498 -56.320 13.205 0.50 19.62 221 SER B C 1
ATOM 4937 O O A SER B 1 223 ? -17.039 -55.421 12.506 0.25 20.25 221 SER B O 1
ATOM 4938 O O B SER B 1 223 ? -17.044 -55.412 12.508 0.50 19.92 221 SER B O 1
ATOM 4943 N N . PHE B 1 224 ? -18.754 -56.341 13.636 1.00 20.06 222 PHE B N 1
ATOM 4944 C CA . PHE B 1 224 ? -19.697 -55.284 13.304 1.00 19.25 222 PHE B CA 1
ATOM 4945 C C . PHE B 1 224 ? -19.224 -53.900 13.748 1.00 21.08 222 PHE B C 1
ATOM 4946 O O . PHE B 1 224 ? -19.554 -52.895 13.121 1.00 21.60 222 PHE B O 1
ATOM 4954 N N . LEU B 1 225 ? -18.450 -53.850 14.828 1.00 21.14 223 LEU B N 1
ATOM 4955 C CA . LEU B 1 225 ? -17.945 -52.580 15.341 1.00 22.10 223 LEU B CA 1
ATOM 4956 C C . LEU B 1 225 ? -17.186 -51.759 14.298 1.00 23.15 223 LEU B C 1
ATOM 4957 O O . LEU B 1 225 ? -17.248 -50.530 14.307 1.00 23.27 223 LEU B O 1
ATOM 4962 N N . HIS B 1 226 ? -16.472 -52.432 13.402 1.00 24.94 224 HIS B N 1
ATOM 4963 C CA . HIS B 1 226 ? -15.722 -51.723 12.370 1.00 27.85 224 HIS B CA 1
ATOM 4964 C C . HIS B 1 226 ? -16.295 -51.958 10.977 1.00 28.16 224 HIS B C 1
ATOM 4965 O O . HIS B 1 226 ? -15.593 -51.813 9.977 1.00 28.64 224 HIS B O 1
ATOM 4972 N N . SER B 1 227 ? -17.575 -52.309 10.916 1.00 28.20 225 SER B N 1
ATOM 4973 C CA . SER B 1 227 ? -18.239 -52.566 9.642 1.00 27.69 225 SER B CA 1
ATOM 4974 C C . SER B 1 227 ? -18.867 -51.298 9.077 1.00 28.07 225 SER B C 1
ATOM 4975 O O . SER B 1 227 ? -19.052 -50.307 9.787 1.00 27.31 225 SER B O 1
ATOM 4978 N N . THR B 1 228 ? -19.198 -51.345 7.790 1.00 28.13 226 THR B N 1
ATOM 4979 C CA . THR B 1 228 ? -19.819 -50.220 7.106 1.00 28.67 226 THR B CA 1
ATOM 4980 C C . THR B 1 228 ? -20.968 -50.729 6.236 1.00 28.20 226 THR B C 1
ATOM 4981 O O . THR B 1 228 ? -20.796 -51.665 5.456 1.00 28.11 226 THR B O 1
ATOM 4985 N N . ASP B 1 229 ? -22.137 -50.115 6.384 1.00 28.28 227 ASP B N 1
ATOM 4986 C CA . ASP B 1 229 ? -23.317 -50.488 5.610 1.00 28.91 227 ASP B CA 1
ATOM 4987 C C . ASP B 1 229 ? -23.743 -51.943 5.782 1.00 28.47 227 ASP B C 1
ATOM 4988 O O . ASP B 1 229 ? -24.077 -52.624 4.812 1.00 26.66 227 ASP B O 1
ATOM 4993 N N . VAL B 1 230 ? -23.731 -52.415 7.023 1.00 27.16 228 VAL B N 1
ATOM 4994 C CA . VAL B 1 230 ? -24.137 -53.781 7.326 1.00 25.75 228 VAL B CA 1
ATOM 4995 C C . VAL B 1 230 ? -25.320 -53.725 8.286 1.00 24.29 228 VAL B C 1
ATOM 4996 O O . VAL B 1 230 ? -25.266 -53.032 9.303 1.00 24.36 228 VAL B O 1
ATOM 5000 N N . ASN B 1 231 ? -26.392 -54.440 7.957 1.00 23.21 229 ASN B N 1
ATOM 5001 C CA . ASN B 1 231 ? -27.578 -54.457 8.804 1.00 22.42 229 ASN B CA 1
ATOM 5002 C C . ASN B 1 231 ? -27.305 -55.288 10.051 1.00 21.46 229 ASN B C 1
ATOM 5003 O O . ASN B 1 231 ? -26.756 -56.389 9.976 1.00 20.50 229 ASN B O 1
ATOM 5008 N N . ILE B 1 232 ? -27.695 -54.746 11.199 1.00 21.67 230 ILE B N 1
ATOM 5009 C CA . ILE B 1 232 ? -27.491 -55.411 12.476 1.00 22.65 230 ILE B CA 1
ATOM 5010 C C . ILE B 1 232 ? -28.202 -56.767 12.574 1.00 22.41 230 ILE B C 1
ATOM 5011 O O . ILE B 1 232 ? -27.820 -57.616 13.381 1.00 21.55 230 ILE B O 1
ATOM 5016 N N . ASN B 1 233 ? -29.225 -56.983 11.751 1.00 22.87 231 ASN B N 1
ATOM 5017 C CA . ASN B 1 233 ? -29.938 -58.256 11.796 1.00 24.42 231 ASN B CA 1
ATOM 5018 C C . ASN B 1 233 ? -29.071 -59.416 11.311 1.00 24.42 231 ASN B C 1
ATOM 5019 O O . ASN B 1 233 ? -29.452 -60.581 11.443 1.00 25.46 231 ASN B O 1
ATOM 5024 N N . THR B 1 234 ? -27.908 -59.103 10.744 1.00 24.11 232 THR B N 1
ATOM 5025 C CA . THR B 1 234 ? -26.996 -60.144 10.290 1.00 23.32 232 THR B CA 1
ATOM 5026 C C . THR B 1 234 ? -26.282 -60.696 11.522 1.00 22.38 232 THR B C 1
ATOM 5027 O O . THR B 1 234 ? -25.757 -61.808 11.512 1.00 24.42 232 THR B O 1
ATOM 5031 N N . VAL B 1 235 ? -26.273 -59.900 12.588 1.00 21.29 233 VAL B N 1
ATOM 5032 C CA . VAL B 1 235 ? -25.654 -60.302 13.844 1.00 19.93 233 VAL B CA 1
ATOM 5033 C C . VAL B 1 235 ? -26.735 -60.909 14.734 1.00 19.82 233 VAL B C 1
ATOM 5034 O O . VAL B 1 235 ? -26.523 -61.941 15.376 1.00 20.31 233 VAL B O 1
ATOM 5038 N N . PHE B 1 236 ? -27.893 -60.256 14.758 1.00 20.80 234 PHE B N 1
ATOM 5039 C CA . PHE B 1 236 ? -29.023 -60.708 15.564 1.00 21.89 234 PHE B CA 1
ATOM 5040 C C . PHE B 1 236 ? -30.238 -60.998 14.691 1.00 23.67 234 PHE B C 1
ATOM 5041 O O . PHE B 1 236 ? -31.116 -60.150 14.535 1.00 24.14 234 PHE B O 1
ATOM 5049 N N . PRO B 1 237 ? -30.301 -62.200 14.100 1.00 26.82 235 PRO B N 1
ATOM 5050 C CA . PRO B 1 237 ? -31.438 -62.556 13.248 1.00 28.49 235 PRO B CA 1
ATOM 5051 C C . PRO B 1 237 ? -32.749 -62.534 14.032 1.00 30.19 235 PRO B C 1
ATOM 5052 O O . PRO B 1 237 ? -32.796 -62.952 15.188 1.00 31.11 235 PRO B O 1
ATOM 5056 N N . GLY B 1 238 ? -33.806 -62.029 13.407 1.00 31.31 236 GLY B N 1
ATOM 5057 C CA . GLY B 1 238 ? -35.093 -61.985 14.076 1.00 33.58 236 GLY B CA 1
ATOM 5058 C C . GLY B 1 238 ? -35.403 -60.695 14.810 1.00 34.41 236 GLY B C 1
ATOM 5059 O O . GLY B 1 238 ? -36.517 -60.522 15.301 1.00 34.57 236 GLY B O 1
ATOM 5060 N N . ILE B 1 239 ? -34.431 -59.791 14.903 1.00 35.12 237 ILE B N 1
ATOM 5061 C CA . ILE B 1 239 ? -34.668 -58.523 15.584 1.00 35.52 237 ILE B CA 1
ATOM 5062 C C . ILE B 1 239 ? -35.477 -57.609 14.675 1.00 35.91 237 ILE B C 1
ATOM 5063 O O . ILE B 1 239 ? -35.787 -56.475 15.032 1.00 37.71 237 ILE B O 1
ATOM 5068 N N . GLY B 1 240 ? -35.818 -58.117 13.496 1.00 36.87 238 GLY B N 1
ATOM 5069 C CA . GLY B 1 240 ? -36.590 -57.334 12.552 1.00 37.17 238 GLY B CA 1
ATOM 5070 C C . GLY B 1 240 ? -35.721 -56.812 11.427 1.00 37.22 238 GLY B C 1
ATOM 5071 O O . GLY B 1 240 ? -34.528 -57.112 11.365 1.00 37.02 238 GLY B O 1
ATOM 5072 N N . ASP B 1 241 ? -36.316 -56.024 10.539 1.00 37.04 239 ASP B N 1
ATOM 5073 C CA . ASP B 1 241 ? -35.584 -55.467 9.411 1.00 37.05 239 ASP B CA 1
ATOM 5074 C C . ASP B 1 241 ? -35.607 -53.943 9.455 1.00 36.16 239 ASP B C 1
ATOM 5075 O O . ASP B 1 241 ? -35.036 -53.283 8.588 1.00 36.64 239 ASP B O 1
ATOM 5080 N N . ASN B 1 242 ? -36.264 -53.391 10.471 1.00 34.63 240 ASN B N 1
ATOM 5081 C CA . ASN B 1 242 ? -36.371 -51.943 10.614 1.00 33.19 240 ASN B CA 1
ATOM 5082 C C . ASN B 1 242 ? -35.467 -51.373 11.702 1.00 30.38 240 ASN B C 1
ATOM 5083 O O . ASN B 1 242 ? -35.699 -50.267 12.185 1.00 30.15 240 ASN B O 1
ATOM 5088 N N . VAL B 1 243 ? -34.441 -52.121 12.088 1.00 29.21 241 VAL B N 1
ATOM 5089 C CA . VAL B 1 243 ? -33.531 -51.646 13.122 1.00 26.97 241 VAL B CA 1
ATOM 5090 C C . VAL B 1 243 ? -32.298 -50.996 12.513 1.00 26.31 241 VAL B C 1
ATOM 5091 O O . VAL B 1 243 ? -31.578 -51.616 11.730 1.00 27.12 241 VAL B O 1
ATOM 5095 N N . LYS B 1 244 ? -32.070 -49.736 12.867 1.00 25.50 242 LYS B N 1
ATOM 5096 C CA . LYS B 1 244 ? -30.913 -49.010 12.369 1.00 25.11 242 LYS B CA 1
ATOM 5097 C C . LYS B 1 244 ? -29.894 -48.917 13.493 1.00 23.93 242 LYS B C 1
ATOM 5098 O O . LYS B 1 244 ? -30.244 -49.035 14.670 1.00 22.51 242 LYS B O 1
ATOM 5104 N N . THR B 1 245 ? -28.636 -48.707 13.132 1.00 22.37 243 THR B N 1
ATOM 5105 C CA . THR B 1 245 ? -27.581 -48.632 14.128 1.00 23.23 243 THR B CA 1
ATOM 5106 C C . THR B 1 245 ? -26.582 -47.510 13.925 1.00 23.95 243 THR B C 1
ATOM 5107 O O . THR B 1 245 ? -26.372 -47.022 12.813 1.00 24.58 243 THR B O 1
ATOM 5111 N N . THR B 1 246 ? -25.975 -47.109 15.034 1.00 22.78 244 THR B N 1
ATOM 5112 C CA . THR B 1 246 ? -24.929 -46.102 15.049 1.00 23.36 244 THR B CA 1
ATOM 5113 C C . THR B 1 246 ? -23.898 -46.713 15.979 1.00 22.73 244 THR B C 1
ATOM 5114 O O . THR B 1 246 ? -24.251 -47.415 16.933 1.00 21.25 244 THR B O 1
ATOM 5118 N N . VAL B 1 247 ? -22.625 -46.487 15.685 1.00 22.59 245 VAL B N 1
ATOM 5119 C CA . VAL B 1 247 ? -21.565 -47.041 16.503 1.00 22.90 245 VAL B CA 1
ATOM 5120 C C . VAL B 1 247 ? -20.658 -45.955 17.043 1.00 23.45 245 VAL B C 1
ATOM 5121 O O . VAL B 1 247 ? -20.108 -45.156 16.282 1.00 25.34 245 VAL B O 1
ATOM 5125 N N A ASP B 1 248 ? -20.510 -45.919 18.362 0.25 22.71 246 ASP B N 1
ATOM 5126 N N B ASP B 1 248 ? -20.516 -45.925 18.363 0.50 21.91 246 ASP B N 1
ATOM 5127 C CA A ASP B 1 248 ? -19.653 -44.931 19.002 0.25 22.46 246 ASP B CA 1
ATOM 5128 C CA B ASP B 1 248 ? -19.648 -44.958 19.018 0.50 21.83 246 ASP B CA 1
ATOM 5129 C C A ASP B 1 248 ? -18.300 -45.586 19.247 0.25 21.53 246 ASP B C 1
ATOM 5130 C C B ASP B 1 248 ? -18.298 -45.621 19.226 0.50 20.76 246 ASP B C 1
ATOM 5131 O O A ASP B 1 248 ? -18.176 -46.478 20.087 0.25 20.77 246 ASP B O 1
ATOM 5132 O O B ASP B 1 248 ? -18.174 -46.559 20.014 0.50 18.49 246 ASP B O 1
ATOM 5141 N N . GLN B 1 249 ? -17.290 -45.147 18.504 1.00 20.38 247 GLN B N 1
ATOM 5142 C CA . GLN B 1 249 ? -15.954 -45.700 18.634 1.00 19.83 247 GLN B CA 1
ATOM 5143 C C . GLN B 1 249 ? -15.392 -45.355 20.008 1.00 19.07 247 GLN B C 1
ATOM 5144 O O . GLN B 1 249 ? -15.714 -44.316 20.580 1.00 19.15 247 GLN B O 1
ATOM 5150 N N . PRO B 1 250 ? -14.542 -46.232 20.552 1.00 17.38 248 PRO B N 1
ATOM 5151 C CA . PRO B 1 250 ? -13.935 -46.031 21.869 1.00 17.06 248 PRO B CA 1
ATOM 5152 C C . PRO B 1 250 ? -12.745 -45.082 21.903 1.00 17.03 248 PRO B C 1
ATOM 5153 O O . PRO B 1 250 ? -11.872 -45.135 21.034 1.00 18.26 248 PRO B O 1
ATOM 5157 N N . LYS B 1 251 ? -12.718 -44.205 22.903 1.00 15.99 249 LYS B N 1
ATOM 5158 C CA . LYS B 1 251 ? -11.577 -43.316 23.065 1.00 15.52 249 LYS B CA 1
ATOM 5159 C C . LYS B 1 251 ? -10.425 -44.251 23.415 1.00 15.69 249 LYS B C 1
ATOM 5160 O O . LYS B 1 251 ? -10.603 -45.230 24.148 1.00 15.48 249 LYS B O 1
ATOM 5166 N N A SER B 1 252 ? -9.238 -43.957 22.897 0.25 13.50 250 SER B N 1
ATOM 5167 N N B SER B 1 252 ? -9.243 -43.945 22.901 0.50 12.81 250 SER B N 1
ATOM 5168 C CA A SER B 1 252 ? -8.078 -44.803 23.149 0.25 13.18 250 SER B CA 1
ATOM 5169 C CA B SER B 1 252 ? -8.074 -44.771 23.142 0.50 13.41 250 SER B CA 1
ATOM 5170 C C A SER B 1 252 ? -7.797 -45.031 24.629 0.25 12.59 250 SER B C 1
ATOM 5171 C C B SER B 1 252 ? -7.809 -45.026 24.622 0.50 12.05 250 SER B C 1
ATOM 5172 O O A SER B 1 252 ? -7.451 -46.143 25.027 0.25 12.30 250 SER B O 1
ATOM 5173 O O B SER B 1 252 ? -7.489 -46.148 25.011 0.50 11.38 250 SER B O 1
ATOM 5178 N N . TRP B 1 253 ? -7.939 -43.995 25.451 1.00 13.40 251 TRP B N 1
ATOM 5179 C CA . TRP B 1 253 ? -7.671 -44.171 26.870 1.00 12.30 251 TRP B CA 1
ATOM 5180 C C . TRP B 1 253 ? -8.676 -45.095 27.547 1.00 12.32 251 TRP B C 1
ATOM 5181 O O . TRP B 1 253 ? -8.316 -45.806 28.485 1.00 13.16 251 TRP B O 1
ATOM 5192 N N . LEU B 1 254 ? -9.916 -45.105 27.062 1.00 12.79 252 LEU B N 1
ATOM 5193 C CA . LEU B 1 254 ? -10.934 -45.988 27.628 1.00 12.60 252 LEU B CA 1
ATOM 5194 C C . LEU B 1 254 ? -10.662 -47.440 27.223 1.00 13.41 252 LEU B C 1
ATOM 5195 O O . LEU B 1 254 ? -10.956 -48.362 27.980 1.00 14.14 252 LEU B O 1
ATOM 5200 N N A SER B 1 255 ? -10.100 -47.646 26.036 0.25 11.41 253 SER B N 1
ATOM 5201 N N B SER B 1 255 ? -10.111 -47.637 26.029 0.50 12.69 253 SER B N 1
ATOM 5202 C CA A SER B 1 255 ? -9.777 -49.000 25.595 0.25 10.95 253 SER B CA 1
ATOM 5203 C CA B SER B 1 255 ? -9.772 -48.977 25.562 0.50 13.60 253 SER B CA 1
ATOM 5204 C C A SER B 1 255 ? -8.639 -49.521 26.465 0.25 11.80 253 SER B C 1
ATOM 5205 C C B SER B 1 255 ? -8.638 -49.515 26.438 0.50 13.52 253 SER B C 1
ATOM 5206 O O A SER B 1 255 ? -8.635 -50.679 26.882 0.25 11.62 253 SER B O 1
ATOM 5207 O O B SER B 1 255 ? -8.640 -50.677 26.842 0.50 13.24 253 SER B O 1
ATOM 5212 N N . PHE B 1 256 ? -7.673 -48.649 26.735 1.00 13.47 254 PHE B N 1
ATOM 5213 C CA . PHE B 1 256 ? -6.528 -48.999 27.567 1.00 13.83 254 PHE B CA 1
ATOM 5214 C C . PHE B 1 256 ? -6.985 -49.343 28.991 1.00 13.69 254 PHE B C 1
ATOM 5215 O O . PHE B 1 256 ? -6.638 -50.387 29.541 1.00 15.54 254 PHE B O 1
ATOM 5223 N N . PHE B 1 257 ? -7.791 -48.462 29.565 1.00 13.31 255 PHE B N 1
ATOM 5224 C CA . PHE B 1 257 ? -8.245 -48.605 30.939 1.00 13.27 255 PHE B CA 1
ATOM 5225 C C . PHE B 1 257 ? -9.238 -49.730 31.225 1.00 12.27 255 PHE B C 1
ATOM 5226 O O . PHE B 1 257 ? -9.096 -50.444 32.228 1.00 11.80 255 PHE B O 1
ATOM 5234 N N . THR B 1 258 ? -10.206 -49.906 30.326 1.00 12.53 256 THR B N 1
ATOM 5235 C CA . THR B 1 258 ? -11.284 -50.877 30.521 1.00 12.21 256 THR B CA 1
ATOM 5236 C C . THR B 1 258 ? -11.443 -51.972 29.475 1.00 12.96 256 THR B C 1
ATOM 5237 O O . THR B 1 258 ? -12.234 -52.894 29.678 1.00 13.41 256 THR B O 1
ATOM 5241 N N . GLY B 1 259 ? -10.733 -51.863 28.353 1.00 12.06 257 GLY B N 1
ATOM 5242 C CA . GLY B 1 259 ? -10.878 -52.852 27.293 1.00 12.94 257 GLY B CA 1
ATOM 5243 C C . GLY B 1 259 ? -12.044 -52.524 26.373 1.00 12.54 257 GLY B C 1
ATOM 5244 O O . GLY B 1 259 ? -12.408 -53.307 25.496 1.00 13.47 257 GLY B O 1
ATOM 5245 N N . TYR B 1 260 ? -12.631 -51.351 26.566 1.00 12.66 258 TYR B N 1
ATOM 5246 C CA . TYR B 1 260 ? -13.769 -50.885 25.786 1.00 11.88 258 TYR B CA 1
ATOM 5247 C C . TYR B 1 260 ? -13.490 -50.902 24.282 1.00 12.88 258 TYR B C 1
ATOM 5248 O O . TYR B 1 260 ? -12.434 -50.445 23.833 1.00 14.49 258 TYR B O 1
ATOM 5257 N N . LYS B 1 261 ? -14.439 -51.442 23.521 1.00 13.60 259 LYS B N 1
ATOM 5258 C CA . LYS B 1 261 ? -14.330 -51.519 22.068 1.00 15.14 259 LYS B CA 1
ATOM 5259 C C . LYS B 1 261 ? -15.422 -50.698 21.383 1.00 15.50 259 LYS B C 1
ATOM 5260 O O . LYS B 1 261 ? -15.485 -50.648 20.151 1.00 17.16 259 LYS B O 1
ATOM 5266 N N . GLY B 1 262 ? -16.289 -50.067 22.172 1.00 14.63 260 GLY B N 1
ATOM 5267 C CA . GLY B 1 262 ? -17.351 -49.251 21.607 1.00 14.25 260 GLY B CA 1
ATOM 5268 C C . GLY B 1 262 ? -18.762 -49.663 21.994 1.00 13.49 260 GLY B C 1
ATOM 5269 O O . GLY B 1 262 ? -18.973 -50.726 22.594 1.00 14.12 260 GLY B O 1
ATOM 5270 N N . THR B 1 263 ? -19.722 -48.808 21.653 1.00 14.09 261 THR B N 1
ATOM 5271 C CA . THR B 1 263 ? -21.133 -49.044 21.937 1.00 15.25 261 THR B CA 1
ATOM 5272 C C . THR B 1 263 ? -21.953 -48.924 20.662 1.00 17.00 261 THR B C 1
ATOM 5273 O O . THR B 1 263 ? -21.817 -47.956 19.907 1.00 17.73 261 THR B O 1
ATOM 5277 N N . ILE B 1 264 ? -22.803 -49.916 20.429 1.00 16.76 262 ILE B N 1
ATOM 5278 C CA . ILE B 1 264 ? -23.673 -49.919 19.264 1.00 17.48 262 ILE B CA 1
ATOM 5279 C C . ILE B 1 264 ? -25.063 -49.565 19.767 1.00 17.92 262 ILE B C 1
ATOM 5280 O O . ILE B 1 264 ? -25.539 -50.144 20.743 1.00 18.89 262 ILE B O 1
ATOM 5285 N N . THR B 1 265 ? -25.705 -48.595 19.129 1.00 17.76 263 THR B N 1
ATOM 5286 C CA . THR B 1 265 ? -27.050 -48.209 19.525 1.00 18.10 263 THR B CA 1
ATOM 5287 C C . THR B 1 265 ? -28.026 -48.685 18.456 1.00 18.57 263 THR B C 1
ATOM 5288 O O . THR B 1 265 ? -27.903 -48.322 17.280 1.00 19.28 263 THR B O 1
ATOM 5292 N N . LEU B 1 266 ? -28.979 -49.514 18.867 1.00 18.70 264 LEU B N 1
ATOM 5293 C CA . LEU B 1 266 ? -29.992 -50.053 17.966 1.00 19.24 264 LEU B CA 1
ATOM 5294 C C . LEU B 1 266 ? -31.289 -49.285 18.139 1.00 19.59 264 LEU B C 1
ATOM 5295 O O . LEU B 1 266 ? -31.762 -49.090 19.258 1.00 19.16 264 LEU B O 1
ATOM 5300 N N . THR B 1 267 ? -31.872 -48.852 17.029 1.00 20.23 265 THR B N 1
ATOM 5301 C CA . THR B 1 267 ? -33.125 -48.117 17.086 1.00 22.61 265 THR B CA 1
ATOM 5302 C C . THR B 1 267 ? -34.090 -48.628 16.027 1.00 23.81 265 THR B C 1
ATOM 5303 O O . THR B 1 267 ? -33.729 -48.750 14.857 1.00 23.54 265 THR B O 1
ATOM 5307 N N . ASP B 1 268 ? -35.312 -48.940 16.444 1.00 27.15 266 ASP B N 1
ATOM 5308 C CA . ASP B 1 268 ? -36.333 -49.405 15.513 1.00 31.14 266 ASP B CA 1
ATOM 5309 C C . ASP B 1 268 ? -36.985 -48.132 14.980 1.00 33.29 266 ASP B C 1
ATOM 5310 O O . ASP B 1 268 ? -37.663 -47.421 15.721 1.00 33.38 266 ASP B O 1
ATOM 5315 N N . ASN B 1 269 ? -36.773 -47.845 13.699 1.00 36.20 267 ASN B N 1
ATOM 5316 C CA . ASN B 1 269 ? -37.309 -46.634 13.085 1.00 38.70 267 ASN B CA 1
ATOM 5317 C C . ASN B 1 269 ? -38.828 -46.582 12.960 1.00 39.57 267 ASN B C 1
ATOM 5318 O O . ASN B 1 269 ? -39.365 -45.661 12.345 1.00 40.23 267 ASN B O 1
ATOM 5323 N N . LYS B 1 270 ? -39.525 -47.554 13.541 1.00 40.17 268 LYS B N 1
ATOM 5324 C CA . LYS B 1 270 ? -40.980 -47.572 13.458 1.00 40.62 268 LYS B CA 1
ATOM 5325 C C . LYS B 1 270 ? -41.683 -47.769 14.797 1.00 39.87 268 LYS B C 1
ATOM 5326 O O . LYS B 1 270 ? -42.857 -47.427 14.941 1.00 40.74 268 LYS B O 1
ATOM 5332 N N . THR B 1 271 ? -40.970 -48.318 15.775 1.00 38.09 269 THR B N 1
ATOM 5333 C CA . THR B 1 271 ? -41.540 -48.530 17.102 1.00 36.35 269 THR B CA 1
ATOM 5334 C C . THR B 1 271 ? -40.808 -47.641 18.100 1.00 35.07 269 THR B C 1
ATOM 5335 O O . THR B 1 271 ? -41.263 -47.449 19.227 1.00 35.84 269 THR B O 1
ATOM 5339 N N . SER B 1 272 ? -39.670 -47.104 17.667 1.00 33.60 270 SER B N 1
ATOM 5340 C CA . SER B 1 272 ? -38.842 -46.231 18.493 1.00 32.90 270 SER B CA 1
ATOM 5341 C C . SER B 1 272 ? -38.113 -46.993 19.597 1.00 30.41 270 SER B C 1
ATOM 5342 O O . SER B 1 272 ? -37.427 -46.392 20.425 1.00 31.30 270 SER B O 1
ATOM 5345 N N . ALA B 1 273 ? -38.263 -48.313 19.609 1.00 27.51 271 ALA B N 1
ATOM 5346 C CA . ALA B 1 273 ? -37.591 -49.136 20.610 1.00 23.77 271 ALA B CA 1
ATOM 5347 C C . ALA B 1 273 ? -36.094 -48.936 20.422 1.00 22.11 271 ALA B C 1
ATOM 5348 O O . ALA B 1 273 ? -35.616 -48.810 19.296 1.00 22.28 271 ALA B O 1
ATOM 5350 N N A GLN B 1 274 ? -35.353 -48.901 21.525 0.25 20.80 272 GLN B N 1
ATOM 5351 N N B GLN B 1 274 ? -35.353 -48.912 21.524 0.50 19.95 272 GLN B N 1
ATOM 5352 C CA A GLN B 1 274 ? -33.911 -48.702 21.453 0.25 20.06 272 GLN B CA 1
ATOM 5353 C CA B GLN B 1 274 ? -33.913 -48.727 21.447 0.50 19.40 272 GLN B CA 1
ATOM 5354 C C A GLN B 1 274 ? -33.158 -49.539 22.482 0.25 18.85 272 GLN B C 1
ATOM 5355 C C B GLN B 1 274 ? -33.174 -49.588 22.460 0.50 17.81 272 GLN B C 1
ATOM 5356 O O A GLN B 1 274 ? -33.680 -49.849 23.552 0.25 18.68 272 GLN B O 1
ATOM 5357 O O B GLN B 1 274 ? -33.721 -49.968 23.493 0.50 17.16 272 GLN B O 1
ATOM 5368 N N . ALA B 1 275 ? -31.925 -49.902 22.143 1.00 18.01 273 ALA B N 1
ATOM 5369 C CA . ALA B 1 275 ? -31.088 -50.699 23.024 1.00 17.45 273 ALA B CA 1
ATOM 5370 C C . ALA B 1 275 ? -29.636 -50.397 22.697 1.00 17.56 273 ALA B C 1
ATOM 5371 O O . ALA B 1 275 ? -29.302 -50.086 21.553 1.00 18.60 273 ALA B O 1
ATOM 5373 N N . THR B 1 276 ? -28.779 -50.454 23.706 1.00 15.34 274 THR B N 1
ATOM 5374 C CA . THR B 1 276 ? -27.361 -50.225 23.493 1.00 15.17 274 THR B CA 1
ATOM 5375 C C . THR B 1 276 ? -26.605 -51.506 23.804 1.00 13.97 274 THR B C 1
ATOM 5376 O O . THR B 1 276 ? -26.994 -52.285 24.685 1.00 15.56 274 THR B O 1
ATOM 5380 N N . ILE B 1 277 ? -25.527 -51.727 23.067 1.00 13.10 275 ILE B N 1
ATOM 5381 C CA . ILE B 1 277 ? -24.707 -52.906 23.250 1.00 12.86 275 ILE B CA 1
ATOM 5382 C C . ILE B 1 277 ? -23.254 -52.466 23.358 1.00 13.39 275 ILE B C 1
ATOM 5383 O O . ILE B 1 277 ? -22.690 -51.929 22.404 1.00 14.67 275 ILE B O 1
ATOM 5388 N N . GLN B 1 278 ? -22.663 -52.671 24.532 1.00 12.31 276 GLN B N 1
ATOM 5389 C CA . GLN B 1 278 ? -21.269 -52.309 24.771 1.00 11.92 276 GLN B CA 1
ATOM 5390 C C . GLN B 1 278 ? -20.409 -53.555 24.691 1.00 12.63 276 GLN B C 1
ATOM 5391 O O . GLN B 1 278 ? -20.800 -54.620 25.175 1.00 13.39 276 GLN B O 1
ATOM 5397 N N . VAL B 1 279 ? -19.228 -53.418 24.107 1.00 12.63 277 VAL B N 1
ATOM 5398 C CA . VAL B 1 279 ? -18.310 -54.539 23.987 1.00 12.36 277 VAL B CA 1
ATOM 5399 C C . VAL B 1 279 ? -16.973 -54.215 24.650 1.00 11.89 277 VAL B C 1
ATOM 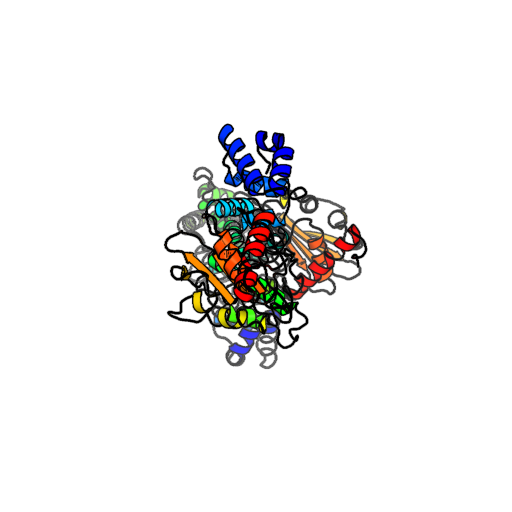5400 O O . VAL B 1 279 ? -16.436 -53.120 24.472 1.00 13.30 277 VAL B O 1
ATOM 5404 N N . TYR B 1 280 ? -16.454 -55.167 25.419 1.00 11.27 278 TYR B N 1
ATOM 5405 C CA . TYR B 1 280 ? -15.161 -55.024 26.087 1.00 12.11 278 TYR B CA 1
ATOM 5406 C C . TYR B 1 280 ? -14.335 -56.282 25.854 1.00 12.06 278 TYR B C 1
ATOM 5407 O O . TYR B 1 280 ? -14.851 -57.389 25.964 1.00 12.60 278 TYR B O 1
ATOM 5416 N N . THR B 1 281 ? -13.067 -56.118 25.493 1.00 12.93 279 THR B N 1
ATOM 5417 C CA . THR B 1 281 ? -12.176 -57.257 25.324 1.00 14.82 279 THR B CA 1
ATOM 5418 C C . THR B 1 281 ? -10.971 -56.947 26.201 1.00 15.16 279 THR B C 1
ATOM 5419 O O . THR B 1 281 ? -10.446 -55.830 26.201 1.00 14.93 279 THR B O 1
ATOM 5423 N N . PRO B 1 282 ? -10.525 -57.930 26.981 1.00 14.27 280 PRO B N 1
ATOM 5424 C CA . PRO B 1 282 ? -9.385 -57.726 27.874 1.00 15.18 280 PRO B CA 1
ATOM 5425 C C . PRO B 1 282 ? -8.021 -57.499 27.243 1.00 14.89 280 PRO B C 1
ATOM 5426 O O . PRO B 1 282 ? -7.707 -58.039 26.184 1.00 16.57 280 PRO B O 1
ATOM 5430 N N . ASN B 1 283 ? -7.225 -56.655 27.893 1.00 13.48 281 ASN B N 1
ATOM 5431 C CA . ASN B 1 283 ? -5.855 -56.408 27.466 1.00 14.59 281 ASN B CA 1
ATOM 5432 C C . ASN B 1 283 ? -5.011 -56.351 28.735 1.00 14.16 281 ASN B C 1
ATOM 5433 O O . ASN B 1 283 ? -5.550 -56.343 29.843 1.00 14.01 281 ASN B O 1
ATOM 5438 N N . ILE B 1 284 ? -3.695 -56.332 28.592 1.00 15.22 282 ILE B N 1
ATOM 5439 C CA . ILE B 1 284 ? -2.828 -56.346 29.766 1.00 16.48 282 ILE B CA 1
ATOM 5440 C C . ILE B 1 284 ? -3.086 -55.238 30.790 1.00 15.91 282 ILE B C 1
ATOM 5441 O O . ILE B 1 284 ? -2.854 -55.428 31.986 1.00 17.84 282 ILE B O 1
ATOM 5446 N N . PHE B 1 285 ? -3.584 -54.096 30.332 1.00 14.68 283 PHE B N 1
ATOM 5447 C CA . PHE B 1 285 ? -3.853 -52.976 31.230 1.00 15.84 283 PHE B CA 1
ATOM 5448 C C . PHE B 1 285 ? -5.211 -53.096 31.915 1.00 16.24 283 PHE B C 1
ATOM 5449 O O . PHE B 1 285 ? -5.332 -52.917 33.129 1.00 16.86 283 PHE B O 1
ATOM 5457 N N . SER B 1 286 ? -6.239 -53.419 31.141 1.00 14.13 284 SER B N 1
ATOM 5458 C CA . SER B 1 286 ? -7.582 -53.511 31.684 1.00 14.85 284 SER B CA 1
ATOM 5459 C C . SER B 1 286 ? -7.805 -54.683 32.626 1.00 15.00 284 SER B C 1
ATOM 5460 O O . SER B 1 286 ? -8.581 -54.576 33.571 1.00 15.03 284 SER B O 1
ATOM 5463 N N A LYS B 1 287 ? -7.130 -55.801 32.375 0.25 14.75 285 LYS B N 1
ATOM 5464 N N B LYS B 1 287 ? -7.112 -55.791 32.376 0.50 13.50 285 LYS B N 1
ATOM 5465 C CA A LYS B 1 287 ? -7.304 -56.988 33.207 0.25 15.70 285 LYS B CA 1
ATOM 5466 C CA B LYS B 1 287 ? -7.262 -56.986 33.200 0.50 14.97 285 LYS B CA 1
ATOM 5467 C C A LYS B 1 287 ? -6.960 -56.773 34.679 0.25 15.65 285 LYS B C 1
ATOM 5468 C C B LYS B 1 287 ? -7.000 -56.737 34.676 0.50 15.16 285 LYS B C 1
ATOM 5469 O O A LYS B 1 287 ? -7.420 -57.522 35.540 0.25 15.68 285 LYS B O 1
ATOM 5470 O O B LYS B 1 287 ? -7.565 -57.413 35.535 0.50 15.15 285 LYS B O 1
ATOM 5481 N N . TRP B 1 288 ? -6.153 -55.757 34.965 1.00 15.42 286 TRP B N 1
ATOM 5482 C CA . TRP B 1 288 ? -5.783 -55.440 36.338 1.00 15.97 286 TRP B CA 1
ATOM 5483 C C . TRP B 1 288 ? -6.998 -55.030 37.168 1.00 16.28 286 TRP B C 1
ATOM 5484 O O . TRP B 1 288 ? -7.074 -55.313 38.369 1.00 18.43 286 TRP B O 1
ATOM 5495 N N . LEU B 1 289 ? -7.956 -54.376 36.521 1.00 15.01 287 LEU B N 1
ATOM 5496 C CA . LEU B 1 289 ? -9.151 -53.903 37.205 1.00 15.03 287 LEU B CA 1
ATOM 5497 C C . LEU B 1 289 ? -10.459 -54.532 36.750 1.00 15.66 287 LEU B C 1
ATOM 5498 O O . LEU B 1 289 ? -11.426 -54.566 37.513 1.00 17.87 287 LEU B O 1
ATOM 5503 N N . PHE B 1 290 ? -10.498 -55.033 35.518 1.00 15.14 288 PHE B N 1
ATOM 5504 C CA . PHE B 1 290 ? -11.734 -55.591 34.992 1.00 16.64 288 PHE B CA 1
ATOM 5505 C C . PHE B 1 290 ? -11.721 -57.071 34.627 1.00 17.08 288 PHE B C 1
ATOM 5506 O O . PHE B 1 290 ? -12.643 -57.558 33.973 1.00 19.49 288 PHE B O 1
ATOM 5514 N N . GLY B 1 291 ? -10.688 -57.787 35.052 1.00 17.97 289 GLY B N 1
ATOM 5515 C CA . GLY B 1 291 ? -10.633 -59.215 34.782 1.00 17.84 289 GLY B CA 1
ATOM 5516 C C . GLY B 1 291 ? -10.107 -59.631 33.422 1.00 18.57 289 GLY B C 1
ATOM 5517 O O . GLY B 1 291 ? -9.790 -58.799 32.575 1.00 18.83 289 GLY B O 1
ATOM 5518 N N . GLU B 1 292 ? -10.053 -60.943 33.206 1.00 17.79 290 GLU B N 1
ATOM 5519 C CA . GLU B 1 292 ? -9.528 -61.502 31.966 1.00 19.69 290 GLU B CA 1
ATOM 5520 C C . GLU B 1 292 ? -10.576 -61.965 30.962 1.00 16.84 290 GLU B C 1
ATOM 5521 O O . GLU B 1 292 ? -10.241 -62.658 30.003 1.00 19.03 290 GLU B O 1
ATOM 5527 N N . GLN B 1 293 ? -11.831 -61.577 31.156 1.00 15.03 291 GLN B N 1
ATOM 5528 C CA . GLN B 1 293 ? -12.884 -62.017 30.246 1.00 13.31 291 GLN B CA 1
ATOM 5529 C C . GLN B 1 293 ? -13.534 -60.916 29.426 1.00 14.98 291 GLN B C 1
ATOM 5530 O O . GLN B 1 293 ? -13.680 -59.783 29.889 1.00 15.45 291 GLN B O 1
ATOM 5536 N N . PRO B 1 294 ? -13.920 -61.231 28.182 1.00 13.85 292 PRO B N 1
ATOM 5537 C CA . PRO B 1 294 ? -14.578 -60.222 27.355 1.00 13.86 292 PRO B CA 1
ATOM 5538 C C . PRO B 1 294 ? -15.959 -60.016 27.979 1.00 13.43 292 PRO B C 1
ATOM 5539 O O . PRO B 1 294 ? -16.451 -60.884 28.719 1.00 13.49 292 PRO B O 1
ATOM 5543 N N . ARG B 1 295 ? -16.587 -58.888 27.679 1.00 12.52 293 ARG B N 1
ATOM 5544 C CA . ARG B 1 295 ? -17.899 -58.587 28.235 1.00 12.58 293 ARG B CA 1
ATOM 5545 C C . ARG B 1 295 ? -18.798 -57.940 27.200 1.00 12.14 293 ARG B C 1
ATOM 5546 O O . ARG B 1 295 ? -18.329 -57.185 26.351 1.00 13.91 293 ARG B O 1
ATOM 5554 N N . VAL B 1 296 ? -20.088 -58.246 27.268 1.00 11.35 294 VAL B N 1
ATOM 5555 C CA . VAL B 1 296 ? -21.073 -57.612 26.410 1.00 11.41 294 VAL B CA 1
ATOM 5556 C C . VAL B 1 296 ? -22.171 -57.138 27.363 1.00 12.55 294 VAL B C 1
ATOM 5557 O O . VAL B 1 296 ? -22.701 -57.926 28.149 1.00 12.62 294 VAL B O 1
ATOM 5561 N N . ILE B 1 297 ? -22.478 -55.847 27.322 1.00 11.24 295 ILE B N 1
ATOM 5562 C CA . ILE B 1 297 ? -23.509 -55.277 28.180 1.00 11.56 295 ILE B CA 1
ATOM 5563 C C . ILE B 1 297 ? -24.620 -54.740 27.289 1.00 11.69 295 ILE B C 1
ATOM 5564 O O . ILE B 1 297 ? -24.386 -53.879 26.433 1.00 13.07 295 ILE B O 1
ATOM 5569 N N . ILE B 1 298 ? -25.831 -55.261 27.486 1.00 12.63 296 ILE B N 1
ATOM 5570 C CA . ILE B 1 298 ? -26.986 -54.871 26.686 1.00 12.27 296 ILE B CA 1
ATOM 5571 C C . ILE B 1 298 ? -28.024 -54.193 27.563 1.00 12.54 296 ILE B C 1
ATOM 5572 O O . ILE B 1 298 ? -28.466 -54.758 28.561 1.00 12.66 296 ILE B O 1
ATOM 5577 N N . GLN B 1 299 ? -28.419 -52.982 27.183 1.00 12.75 297 GLN B N 1
ATOM 5578 C CA . GLN B 1 299 ? -29.382 -52.219 27.967 1.00 13.77 297 GLN B CA 1
ATOM 5579 C C . GLN B 1 299 ? -30.525 -51.655 27.145 1.00 14.03 297 GLN B C 1
ATOM 5580 O O . GLN B 1 299 ? -30.314 -51.076 26.084 1.00 15.57 297 GLN B O 1
ATOM 5586 N N . PRO B 1 300 ? -31.762 -51.830 27.621 1.00 14.43 298 PRO B N 1
ATOM 5587 C CA . PRO B 1 300 ? -32.910 -51.300 26.885 1.00 15.68 298 PRO B CA 1
ATOM 5588 C C . PRO B 1 300 ? -33.046 -49.808 27.154 1.00 17.89 298 PRO B C 1
ATOM 5589 O O . PRO B 1 300 ? -32.702 -49.333 28.243 1.00 18.75 298 PRO B O 1
ATOM 5593 N N . GLY B 1 301 ? -33.539 -49.076 26.161 1.00 18.84 299 GLY B N 1
ATOM 5594 C CA . GLY B 1 301 ? -33.737 -47.648 26.317 1.00 21.74 299 GLY B CA 1
ATOM 5595 C C . GLY B 1 301 ? -35.016 -47.373 27.082 1.00 23.11 299 GLY B C 1
ATOM 5596 O O . GLY B 1 301 ? -35.700 -48.301 27.512 1.00 23.15 299 GLY B O 1
ATOM 5597 N N . GLN B 1 302 ? -35.350 -46.097 27.240 1.00 25.67 300 GLN B N 1
ATOM 5598 C CA . GLN B 1 302 ? -36.546 -45.698 27.975 1.00 28.03 300 GLN B CA 1
ATOM 5599 C C . GLN B 1 302 ? -37.844 -45.896 27.192 1.00 29.00 300 GLN B C 1
ATOM 5600 O O . GLN B 1 302 ? -38.888 -46.183 27.779 1.00 30.40 300 GLN B O 1
ATOM 5606 N N . THR B 1 303 ? -37.777 -45.739 25.873 1.00 29.88 301 THR B N 1
ATOM 5607 C CA . THR B 1 303 ? -38.957 -45.878 25.021 1.00 30.97 301 THR B CA 1
ATOM 5608 C C . THR B 1 303 ? -39.613 -47.250 25.105 1.00 31.48 301 THR B C 1
ATOM 5609 O O . THR B 1 303 ? -38.957 -48.252 25.389 1.00 31.38 301 THR B O 1
ATOM 5613 N N . LYS B 1 304 ? -40.916 -47.283 24.848 1.00 31.49 302 LYS B N 1
ATOM 5614 C CA . LYS B 1 304 ? -41.678 -48.524 24.896 1.00 31.50 302 LYS B CA 1
ATOM 5615 C C . LYS B 1 304 ? -41.129 -49.553 23.913 1.00 30.23 302 LYS B C 1
ATOM 5616 O O . LYS B 1 304 ? -40.626 -49.204 22.844 1.00 31.46 302 LYS B O 1
ATOM 5622 N N . GLU B 1 305 ? -41.232 -50.822 24.296 1.00 27.78 303 GLU B N 1
ATOM 5623 C CA . GLU B 1 305 ? -40.773 -51.943 23.484 1.00 26.34 303 GLU B CA 1
ATOM 5624 C C . GLU B 1 305 ? -39.254 -52.097 23.450 1.00 22.99 303 GLU B C 1
ATOM 5625 O O . GLU B 1 305 ? -38.733 -53.002 22.799 1.00 22.46 303 GLU B O 1
ATOM 5631 N N . SER B 1 306 ? -38.543 -51.219 24.153 1.00 20.43 304 SER B N 1
ATOM 5632 C CA . SER B 1 306 ? -37.087 -51.305 24.204 1.00 18.43 304 SER B CA 1
ATOM 5633 C C . SER B 1 306 ? -36.653 -52.572 24.931 1.00 17.58 304 SER B C 1
ATOM 5634 O O . SER B 1 306 ? -35.648 -53.184 24.579 1.00 16.65 304 SER B O 1
ATOM 5637 N N . ILE B 1 307 ? -37.411 -52.957 25.952 1.00 17.81 305 ILE B N 1
ATOM 5638 C CA . ILE B 1 307 ? -37.080 -54.152 26.715 1.00 18.21 305 ILE B CA 1
ATOM 5639 C C . ILE B 1 307 ? -37.056 -55.394 25.822 1.00 17.89 305 ILE B C 1
ATOM 5640 O O . ILE B 1 307 ? -36.164 -56.234 25.944 1.00 17.21 305 ILE B O 1
ATOM 5645 N N . ASP B 1 308 ? -38.018 -55.504 24.910 1.00 18.27 306 ASP B N 1
ATOM 5646 C CA . ASP B 1 308 ? -38.062 -56.656 24.020 1.00 19.05 306 ASP B CA 1
ATOM 5647 C C . ASP B 1 308 ? -36.893 -56.654 23.035 1.00 17.19 306 ASP B C 1
ATOM 5648 O O . ASP B 1 308 ? -36.348 -57.709 22.712 1.00 18.15 306 ASP B O 1
ATOM 5653 N N . LEU B 1 309 ? -36.501 -55.474 22.563 1.00 15.62 307 LEU B N 1
ATOM 5654 C CA . LEU B 1 309 ? -35.384 -55.381 21.629 1.00 16.05 307 LEU B CA 1
ATOM 5655 C C . LEU B 1 309 ? -34.098 -55.828 22.325 1.00 15.25 307 LEU B C 1
ATOM 5656 O O . LEU B 1 309 ? -33.319 -56.607 21.776 1.00 15.73 307 LEU B O 1
ATOM 5661 N N . ALA B 1 310 ? -33.877 -55.337 23.542 1.00 14.51 308 ALA B N 1
ATOM 5662 C CA . ALA B 1 310 ? -32.687 -55.714 24.293 1.00 14.40 308 ALA B CA 1
ATOM 5663 C C . ALA B 1 310 ? -32.685 -57.209 24.630 1.00 13.84 308 ALA B C 1
ATOM 5664 O O . ALA B 1 310 ? -31.653 -57.878 24.521 1.00 13.65 308 ALA B O 1
ATOM 5666 N N . ALA B 1 311 ? -33.846 -57.724 25.034 1.00 14.06 309 ALA B N 1
ATOM 5667 C CA . ALA B 1 311 ? -33.979 -59.134 25.387 1.00 13.37 309 ALA B CA 1
ATOM 5668 C C . ALA B 1 311 ? -33.699 -60.039 24.190 1.00 13.99 309 ALA B C 1
ATOM 5669 O O . ALA B 1 311 ? -33.082 -61.091 24.336 1.00 14.13 309 ALA B O 1
ATOM 5671 N N . LYS B 1 312 ? -34.155 -59.627 23.011 1.00 14.95 310 LYS B N 1
ATOM 5672 C CA . LYS B 1 312 ? -33.932 -60.415 21.799 1.00 15.18 310 LYS B CA 1
ATOM 5673 C C . LYS B 1 312 ? -32.447 -60.487 21.475 1.00 14.70 310 LYS B C 1
ATOM 5674 O O . LYS B 1 312 ? -31.922 -61.545 21.131 1.00 16.28 310 LYS B O 1
ATOM 5680 N N . ALA B 1 313 ? -31.763 -59.356 21.591 1.00 14.46 311 ALA B N 1
ATOM 5681 C CA . ALA B 1 313 ? -30.338 -59.335 21.308 1.00 14.40 311 ALA B CA 1
ATOM 5682 C C . ALA B 1 313 ? -29.609 -60.254 22.287 1.00 13.75 311 ALA B C 1
ATOM 5683 O O . ALA B 1 313 ? -28.770 -61.060 21.894 1.00 15.16 311 ALA B O 1
ATOM 5685 N N . ALA B 1 314 ? -29.932 -60.135 23.573 1.00 13.01 312 ALA B N 1
ATOM 5686 C CA . ALA B 1 314 ? -29.286 -60.973 24.575 1.00 13.60 312 ALA B CA 1
ATOM 5687 C C . ALA B 1 314 ? -29.590 -62.459 24.354 1.00 13.28 312 ALA B C 1
ATOM 5688 O O . ALA B 1 314 ? -28.712 -63.313 24.490 1.00 13.94 312 ALA B O 1
ATOM 5690 N N . ALA B 1 315 ? -30.836 -62.761 24.001 1.00 13.86 313 ALA B N 1
ATOM 5691 C CA . ALA B 1 315 ? -31.236 -64.143 23.782 1.00 14.17 313 ALA B CA 1
ATOM 5692 C C . ALA B 1 315 ? -30.637 -64.765 22.526 1.00 15.55 313 ALA B C 1
ATOM 5693 O O . ALA B 1 315 ? -30.573 -65.988 22.422 1.00 15.65 313 ALA B O 1
ATOM 5695 N N . ASP B 1 316 ? -30.192 -63.937 21.581 1.00 15.77 314 ASP B N 1
ATOM 5696 C CA . ASP B 1 316 ? -29.613 -64.457 20.346 1.00 17.84 314 ASP B CA 1
ATOM 5697 C C . ASP B 1 316 ? -28.240 -65.100 20.526 1.00 18.32 314 ASP B C 1
ATOM 5698 O O . ASP B 1 316 ? -27.769 -65.820 19.649 1.00 20.54 314 ASP B O 1
ATOM 5703 N N . PHE B 1 317 ? -27.590 -64.834 21.655 1.00 15.46 315 PHE B N 1
ATOM 5704 C CA . PHE B 1 317 ? -26.296 -65.438 21.936 1.00 15.47 315 PHE B CA 1
ATOM 5705 C C . PHE B 1 317 ? -26.525 -66.862 22.423 1.00 15.44 315 PHE B C 1
ATOM 5706 O O . PHE B 1 317 ? -27.508 -67.134 23.113 1.00 16.71 315 PHE B O 1
ATOM 5714 N N A SER B 1 318 ? -25.622 -67.767 22.064 0.25 15.64 316 SER B N 1
ATOM 5715 N N B SER B 1 318 ? -25.624 -67.771 22.069 0.50 15.53 316 SER B N 1
ATOM 5716 C CA A SER B 1 318 ? -25.730 -69.144 22.520 0.25 15.73 316 SER B CA 1
ATOM 5717 C CA B SER B 1 318 ? -25.744 -69.136 22.551 0.50 15.93 316 SER B CA 1
ATOM 5718 C C A SER B 1 318 ? -25.210 -69.127 23.952 0.25 15.67 316 SER B C 1
ATOM 5719 C C B SER B 1 318 ? -25.245 -69.085 23.991 0.50 15.26 316 SER B C 1
ATOM 5720 O O A SER B 1 318 ? -25.573 -69.965 24.776 0.25 16.92 316 SER B O 1
ATOM 5721 O O B SER B 1 318 ? -25.708 -69.832 24.854 0.50 16.87 316 SER B O 1
ATOM 5726 N N A SER B 1 319 ? -24.355 -68.148 24.231 0.25 15.22 317 SER B N 1
ATOM 5727 N N B SER B 1 319 ? -24.304 -68.179 24.241 0.50 14.44 317 SER B N 1
ATOM 5728 C CA A SER B 1 319 ? -23.776 -67.973 25.556 0.25 14.93 317 SER B CA 1
ATOM 5729 C CA B SER B 1 319 ? -23.745 -67.996 25.572 0.50 14.56 317 SER B CA 1
ATOM 5730 C C A SER B 1 319 ? -24.848 -67.468 26.511 0.25 14.56 317 SER B C 1
ATOM 5731 C C B SER B 1 319 ? -24.830 -67.480 26.508 0.50 13.19 317 SER B C 1
ATOM 5732 O O A SER B 1 319 ? -25.732 -66.708 26.121 0.25 14.60 317 SER B O 1
ATOM 5733 O O B SER B 1 319 ? -25.706 -66.721 26.102 0.50 13.05 317 SER B O 1
ATOM 5738 N N . PRO B 1 320 ? -24.783 -67.888 27.780 1.00 15.46 318 PRO B N 1
ATOM 5739 C CA . PRO B 1 320 ? -25.767 -67.456 28.770 1.00 15.93 318 PRO B CA 1
ATOM 5740 C C . PRO B 1 320 ? -25.487 -66.034 29.241 1.00 14.45 318 PRO B C 1
ATOM 5741 O O . PRO B 1 320 ? -24.434 -65.461 28.953 1.00 15.13 318 PRO B O 1
ATOM 5745 N N . VAL B 1 321 ? -26.453 -65.473 29.953 1.00 15.09 319 VAL B N 1
ATOM 5746 C CA . VAL B 1 321 ? -26.315 -64.143 30.534 1.00 14.16 319 VAL B CA 1
ATOM 5747 C C . VAL B 1 321 ? -25.788 -64.392 31.940 1.00 15.45 319 VAL B C 1
ATOM 5748 O O . VAL B 1 321 ? -26.389 -65.142 32.714 1.00 16.82 319 VAL B O 1
ATOM 5752 N N A LYS B 1 322 ? -24.671 -63.753 32.268 0.25 13.58 320 LYS B N 1
ATOM 5753 N N B LYS B 1 322 ? -24.655 -63.775 32.262 0.50 11.23 320 LYS B N 1
ATOM 5754 C CA A LYS B 1 322 ? -24.052 -63.909 33.577 0.25 13.93 320 LYS B CA 1
ATOM 5755 C CA B LYS B 1 322 ? -24.022 -63.941 33.566 0.50 11.76 320 LYS B CA 1
ATOM 5756 C C A LYS B 1 322 ? -24.812 -63.145 34.656 0.25 13.60 320 LYS B C 1
ATOM 5757 C C B LYS B 1 322 ? -24.771 -63.224 34.677 0.50 11.21 320 LYS B C 1
ATOM 5758 O O A LYS B 1 322 ? -25.070 -63.676 35.738 0.25 13.98 320 LYS B O 1
ATOM 5759 O O B LYS B 1 322 ? -24.892 -63.740 35.792 0.50 12.09 320 LYS B O 1
ATOM 5770 N N A ASN B 1 323 ? -25.178 -61.902 34.359 0.25 12.90 321 ASN B N 1
ATOM 5771 N N B ASN B 1 323 ? -25.264 -62.027 34.379 0.50 9.38 321 ASN B N 1
ATOM 5772 C CA A ASN B 1 323 ? -25.881 -61.081 35.334 0.25 12.85 321 ASN B CA 1
ATOM 5773 C CA B ASN B 1 323 ? -25.979 -61.257 35.378 0.50 10.65 321 ASN B CA 1
ATOM 5774 C C A ASN B 1 323 ? -27.037 -60.271 34.765 0.25 12.09 321 ASN B C 1
ATOM 5775 C C B ASN B 1 323 ? -27.048 -60.370 34.769 0.50 9.63 321 ASN B C 1
ATOM 5776 O O A ASN B 1 323 ? -26.956 -59.746 33.654 0.25 11.60 321 ASN B O 1
ATOM 5777 O O B ASN B 1 323 ? -26.909 -59.880 33.646 0.50 8.58 321 ASN B O 1
ATOM 5786 N N . PHE B 1 324 ? -28.116 -60.183 35.539 1.00 11.56 322 PHE B N 1
ATOM 5787 C CA . PHE B 1 324 ? -29.274 -59.379 35.169 1.00 12.24 322 PHE B CA 1
ATOM 5788 C C . PHE B 1 324 ? -29.349 -58.310 36.255 1.00 13.29 322 PHE B C 1
ATOM 5789 O O . PHE B 1 324 ? -29.289 -58.631 37.448 1.00 14.05 322 PHE B O 1
ATOM 5797 N N . LYS B 1 325 ? -29.486 -57.050 35.859 1.00 11.84 323 LYS B N 1
ATOM 5798 C CA . LYS B 1 325 ? -29.577 -55.962 36.826 1.00 12.85 323 LYS B CA 1
ATOM 5799 C C . LYS B 1 325 ? -30.558 -54.922 36.323 1.00 13.53 323 LYS B C 1
ATOM 5800 O O . LYS B 1 325 ? -30.596 -54.605 35.135 1.00 14.55 323 LYS B O 1
ATOM 5806 N N . ALA B 1 326 ? -31.368 -54.401 37.235 1.00 14.10 324 ALA B N 1
ATOM 5807 C CA . ALA B 1 326 ? -32.350 -53.392 36.886 1.00 15.23 324 ALA B CA 1
ATOM 5808 C C . ALA B 1 326 ? -31.706 -52.166 36.253 1.00 15.82 324 ALA B C 1
ATOM 5809 O O . ALA B 1 326 ? -30.535 -51.869 36.490 1.00 17.08 324 ALA B O 1
ATOM 5811 N N . THR B 1 327 ? -32.471 -51.467 35.422 1.00 16.50 325 THR B N 1
ATOM 5812 C CA . THR B 1 327 ? -31.989 -50.226 34.830 1.00 17.08 325 THR B CA 1
ATOM 5813 C C . THR B 1 327 ? -32.801 -49.163 35.560 1.00 16.63 325 THR B C 1
ATOM 5814 O O . THR B 1 327 ? -33.662 -49.488 36.376 1.00 16.45 325 THR B O 1
ATOM 5818 N N . TYR B 1 328 ? -32.533 -47.897 35.275 1.00 16.92 326 TYR B N 1
ATOM 5819 C CA . TYR B 1 328 ? -33.265 -46.823 35.932 1.00 17.15 326 TYR B CA 1
ATOM 5820 C C . TYR B 1 328 ? -34.764 -46.918 35.650 1.00 17.74 326 TYR B C 1
ATOM 5821 O O . TYR B 1 328 ? -35.588 -46.547 36.484 1.00 19.49 326 TYR B O 1
ATOM 5830 N N . ASP B 1 329 ? -35.112 -47.445 34.481 1.00 19.58 327 ASP B N 1
ATOM 5831 C CA . ASP B 1 329 ? -36.511 -47.543 34.083 1.00 21.12 327 ASP B CA 1
ATOM 5832 C C . ASP B 1 329 ? -37.172 -48.905 34.265 1.00 21.81 327 ASP B C 1
ATOM 5833 O O . ASP B 1 329 ? -38.381 -48.980 34.489 1.00 24.49 327 ASP B O 1
ATOM 5838 N N . TYR B 1 330 ? -36.391 -49.977 34.180 1.00 20.41 328 TYR B N 1
ATOM 5839 C CA . TYR B 1 330 ? -36.957 -51.320 34.282 1.00 20.73 328 TYR B CA 1
ATOM 5840 C C . TYR B 1 330 ? -36.471 -52.163 35.457 1.00 19.66 328 TYR B C 1
ATOM 5841 O O . TYR B 1 330 ? -35.272 -52.245 35.723 1.00 18.40 328 TYR B O 1
ATOM 5850 N N . GLU B 1 331 ? -37.416 -52.806 36.137 1.00 19.94 329 GLU B N 1
ATOM 5851 C CA . GLU B 1 331 ? -37.099 -53.669 37.268 1.00 18.44 329 GLU B CA 1
ATOM 5852 C C . GLU B 1 331 ? -36.406 -54.913 36.720 1.00 16.99 329 GLU B C 1
ATOM 5853 O O . GLU B 1 331 ? -36.657 -55.325 35.584 1.00 16.36 329 GLU B O 1
ATOM 5859 N N . VAL B 1 332 ? -35.543 -55.516 37.527 1.00 15.47 330 VAL B N 1
ATOM 5860 C CA . VAL B 1 332 ? -34.802 -56.690 37.082 1.00 15.58 330 VAL B CA 1
ATOM 5861 C C . VAL B 1 332 ? -35.728 -57.831 36.658 1.00 15.04 330 VAL B C 1
ATOM 5862 O O . VAL B 1 332 ? -35.436 -58.556 35.705 1.00 15.69 330 VAL B O 1
ATOM 5866 N N . GLY B 1 333 ? -36.855 -57.974 37.346 1.00 15.26 331 GLY B N 1
ATOM 5867 C CA . GLY B 1 333 ? -37.789 -59.028 36.998 1.00 15.44 331 GLY B CA 1
ATOM 5868 C C . GLY B 1 333 ? -38.324 -58.888 35.587 1.00 15.41 331 GLY B C 1
ATOM 5869 O O . GLY B 1 333 ? -38.551 -59.886 34.899 1.00 16.98 331 GLY B O 1
ATOM 5870 N N . ASP B 1 334 ? -38.539 -57.655 35.141 1.00 17.02 332 ASP B N 1
ATOM 5871 C CA . ASP B 1 334 ? -39.052 -57.457 33.794 1.00 17.65 332 ASP B CA 1
ATOM 5872 C C . ASP B 1 334 ? -37.992 -57.822 32.760 1.00 16.02 332 ASP B C 1
ATOM 5873 O O . ASP B 1 334 ? -38.316 -58.348 31.698 1.00 16.25 332 ASP B O 1
ATOM 5878 N N . LEU B 1 335 ? -36.728 -57.557 33.074 1.00 14.49 333 LEU B N 1
ATOM 5879 C CA . LEU B 1 335 ? -35.632 -57.896 32.169 1.00 14.20 333 LEU B CA 1
ATOM 5880 C C . LEU B 1 335 ? -35.497 -59.415 32.068 1.00 13.56 333 LEU B C 1
ATOM 5881 O O . LEU B 1 335 ? -35.301 -59.967 30.986 1.00 13.11 333 LEU B O 1
ATOM 5886 N N . ILE B 1 336 ? -35.596 -60.088 33.208 1.00 13.20 334 ILE B N 1
ATOM 5887 C CA . ILE B 1 336 ? -35.486 -61.535 33.248 1.00 13.31 334 ILE B CA 1
ATOM 5888 C C . ILE B 1 336 ? -36.645 -62.200 32.516 1.00 14.16 334 ILE B C 1
ATOM 5889 O O . ILE B 1 336 ? -36.433 -63.119 31.722 1.00 13.80 334 ILE B O 1
ATOM 5894 N N . LYS B 1 337 ? -37.866 -61.732 32.758 1.00 14.01 335 LYS B N 1
ATOM 5895 C CA . LYS B 1 337 ? -39.019 -62.323 32.089 1.00 14.18 335 LYS B CA 1
ATOM 5896 C C . LYS B 1 337 ? -38.969 -62.127 30.576 1.00 14.46 335 LYS B C 1
ATOM 5897 O O . LYS B 1 337 ? -39.287 -63.041 29.820 1.00 14.47 335 LYS B O 1
ATOM 5903 N N . ALA B 1 338 ? -38.566 -60.942 30.130 1.00 14.27 336 ALA B N 1
ATOM 5904 C CA . ALA B 1 338 ? -38.484 -60.672 28.699 1.00 14.55 336 ALA B CA 1
ATOM 5905 C C . ALA B 1 338 ? -37.452 -61.596 28.054 1.00 14.48 336 ALA B C 1
ATOM 5906 O O . ALA B 1 338 ? -37.685 -62.159 26.980 1.00 15.18 336 ALA B O 1
ATOM 5908 N N . TYR B 1 339 ? -36.312 -61.754 28.711 1.00 13.34 337 TYR B N 1
ATOM 5909 C CA . TYR B 1 339 ? -35.247 -62.617 28.213 1.00 12.73 337 TYR B CA 1
ATOM 5910 C C . TYR B 1 339 ? -35.708 -64.078 28.175 1.00 14.50 337 TYR B C 1
ATOM 5911 O O . TYR B 1 339 ? -35.525 -64.771 27.173 1.00 13.39 337 TYR B O 1
ATOM 5920 N N . ASP B 1 340 ? -36.317 -64.547 29.260 1.00 12.55 338 ASP B N 1
ATOM 5921 C CA . ASP B 1 340 ? -36.784 -65.927 29.299 1.00 13.82 338 ASP B CA 1
ATOM 5922 C C . ASP B 1 340 ? -37.841 -66.170 28.228 1.00 14.05 338 ASP B C 1
ATOM 5923 O O . ASP B 1 340 ? -37.897 -67.254 27.642 1.00 14.45 338 ASP B O 1
ATOM 5928 N N . ASN B 1 341 ? -38.683 -65.173 27.973 1.00 14.46 339 ASN B N 1
ATOM 5929 C CA . ASN B 1 341 ? -39.708 -65.321 26.949 1.00 15.68 339 ASN B CA 1
ATOM 5930 C C . ASN B 1 341 ? -39.073 -65.443 25.572 1.00 15.27 339 ASN B C 1
ATOM 5931 O O . ASN B 1 341 ? -39.525 -66.239 24.748 1.00 16.04 339 ASN B O 1
ATOM 5936 N N . GLN B 1 342 ? -38.022 -64.668 25.319 1.00 14.54 340 GLN B N 1
ATOM 5937 C CA . GLN B 1 342 ? -37.350 -64.747 24.029 1.00 14.66 340 GLN B CA 1
ATOM 5938 C C . GLN B 1 342 ? -36.662 -66.105 23.883 1.00 16.27 340 GLN B C 1
ATOM 5939 O O . GLN B 1 342 ? -36.651 -66.683 22.797 1.00 16.62 340 GLN B O 1
ATOM 5945 N N . LYS B 1 343 ? -36.096 -66.628 24.969 1.00 15.13 341 LYS B N 1
ATOM 5946 C CA . LYS B 1 343 ? -35.446 -67.937 24.910 1.00 14.41 341 LYS B CA 1
ATOM 5947 C C . LYS B 1 343 ? -36.490 -69.018 24.635 1.00 15.20 341 LYS B C 1
ATOM 5948 O O . LYS B 1 343 ? -36.228 -69.975 23.900 1.00 15.95 341 LYS B O 1
ATOM 5954 N N A LYS B 1 344 ? -37.671 -68.864 25.224 0.25 14.80 342 LYS B N 1
ATOM 5955 N N B LYS B 1 344 ? -37.668 -68.871 25.232 0.50 13.37 342 LYS B N 1
ATOM 5956 C CA A LYS B 1 344 ? -38.741 -69.833 25.027 0.25 15.52 342 LYS B CA 1
ATOM 5957 C CA B LYS B 1 344 ? -38.736 -69.839 25.024 0.50 14.07 342 LYS B CA 1
ATOM 5958 C C A LYS B 1 344 ? -39.196 -69.818 23.572 0.25 15.56 342 LYS B C 1
ATOM 5959 C C B LYS B 1 344 ? -39.189 -69.819 23.568 0.50 14.37 342 LYS B C 1
ATOM 5960 O O A LYS B 1 344 ? -39.507 -70.864 23.001 0.25 15.60 342 LYS B O 1
ATOM 5961 O O B LYS B 1 344 ? -39.490 -70.866 22.993 0.50 14.69 342 LYS B O 1
ATOM 5972 N N . LEU B 1 345 ? -39.234 -68.630 22.975 1.00 15.46 343 LEU B N 1
ATOM 5973 C CA . LEU B 1 345 ? -39.641 -68.493 21.578 1.00 17.01 343 LEU B CA 1
ATOM 5974 C C . LEU B 1 345 ? -38.643 -69.240 20.699 1.00 17.02 343 LEU B C 1
ATOM 5975 O O . LEU B 1 345 ? -39.029 -69.985 19.794 1.00 16.33 343 LEU B O 1
ATOM 5980 N N . ILE B 1 346 ? -37.357 -69.038 20.960 1.00 15.97 344 ILE B N 1
ATOM 5981 C CA . ILE B 1 346 ? -36.319 -69.705 20.187 1.00 16.21 344 ILE B CA 1
ATOM 5982 C C . ILE B 1 346 ? -36.461 -71.216 20.334 1.00 16.15 344 ILE B C 1
ATOM 5983 O O . ILE B 1 346 ? -36.332 -71.959 19.358 1.00 16.25 344 ILE B O 1
ATOM 5988 N N . THR B 1 347 ? -36.756 -71.674 21.545 1.00 15.21 345 THR B N 1
ATOM 5989 C CA . THR B 1 347 ? -36.921 -73.102 21.784 1.00 15.84 345 THR B CA 1
ATOM 5990 C C . THR B 1 347 ? -38.055 -73.673 20.940 1.00 16.15 345 THR B C 1
ATOM 5991 O O . THR B 1 347 ? -37.914 -74.750 20.359 1.00 16.20 345 THR B O 1
ATOM 5995 N N . ILE B 1 348 ? -39.169 -72.951 20.862 1.00 15.34 346 ILE B N 1
ATOM 5996 C CA . ILE B 1 348 ? -40.306 -73.429 20.081 1.00 15.86 346 ILE B CA 1
ATOM 5997 C C . ILE B 1 348 ? -40.006 -73.377 18.586 1.00 15.70 346 ILE B C 1
ATOM 5998 O O . ILE B 1 348 ? -40.464 -74.231 17.829 1.00 15.83 346 ILE B O 1
ATOM 6003 N N . GLU B 1 349 ? -39.230 -72.393 18.149 1.00 14.60 347 GLU B N 1
ATOM 6004 C CA . GLU B 1 349 ? -38.883 -72.313 16.734 1.00 15.52 347 GLU B CA 1
ATOM 6005 C C . GLU B 1 349 ? -38.014 -73.514 16.359 1.00 16.20 347 GLU B C 1
ATOM 6006 O O . GLU B 1 349 ? -38.125 -74.055 15.261 1.00 15.58 347 GLU B O 1
ATOM 6012 N N . ARG B 1 350 ? -37.164 -73.947 17.283 1.00 15.36 348 ARG B N 1
ATOM 6013 C CA . ARG B 1 350 ? -36.269 -75.072 17.038 1.00 16.03 348 ARG B CA 1
ATOM 6014 C C . ARG B 1 350 ? -36.859 -76.459 17.284 1.00 15.33 348 ARG B C 1
ATOM 6015 O O . ARG B 1 350 ? -36.410 -77.438 16.687 1.00 16.74 348 ARG B O 1
ATOM 6023 N N . ASN B 1 351 ? -37.868 -76.545 18.144 1.00 14.50 349 ASN B N 1
ATOM 6024 C CA . ASN B 1 351 ? -38.443 -77.842 18.494 1.00 14.80 349 ASN B CA 1
ATOM 6025 C C . ASN B 1 351 ? -39.923 -78.006 18.208 1.00 15.83 349 ASN B C 1
ATOM 6026 O O . ASN B 1 351 ? -40.478 -79.085 18.424 1.00 15.71 349 ASN B O 1
ATOM 6031 N N . LEU B 1 352 ? -40.544 -76.939 17.712 1.00 15.83 350 LEU B N 1
ATOM 6032 C CA . LEU B 1 352 ? -41.973 -76.898 17.415 1.00 15.95 350 LEU B CA 1
ATOM 6033 C C . LEU B 1 352 ? -42.740 -76.898 18.740 1.00 17.91 350 LEU B C 1
ATOM 6034 O O . LEU B 1 352 ? -42.127 -76.793 19.810 1.00 18.89 350 LEU B O 1
ATOM 6039 N N . ALA B 1 353 ? -44.064 -77.000 18.687 1.00 17.57 351 ALA B N 1
ATOM 6040 C CA . ALA B 1 353 ? -44.883 -76.962 19.898 1.00 20.12 351 ALA B CA 1
ATOM 6041 C C . ALA B 1 353 ? -44.456 -77.936 20.984 1.00 24.00 351 ALA B C 1
ATOM 6042 O O . ALA B 1 353 ? -44.017 -79.048 20.701 1.00 24.64 351 ALA B O 1
ATOM 6044 N N . LEU B 1 354 ? -44.596 -77.503 22.233 1.00 27.47 352 LEU B N 1
ATOM 6045 C CA . LEU B 1 354 ? -44.241 -78.332 23.377 1.00 32.27 352 LEU B CA 1
ATOM 6046 C C . LEU B 1 354 ? -45.079 -79.605 23.381 1.00 34.90 352 LEU B C 1
ATOM 6047 O O . LEU B 1 354 ? -46.284 -79.568 23.132 1.00 35.36 352 LEU B O 1
ATOM 6052 N N . LYS B 1 355 ? -44.431 -80.730 23.662 1.00 38.36 353 LYS B N 1
ATOM 6053 C CA . LYS B 1 355 ? -45.113 -82.017 23.703 1.00 41.97 353 LYS B CA 1
ATOM 6054 C C . LYS B 1 355 ? -45.915 -82.159 24.992 1.00 44.01 353 LYS B C 1
ATOM 6055 O O . LYS B 1 355 ? -47.144 -82.234 24.964 1.00 44.83 353 LYS B O 1
ATOM 6061 N N . ALA B 1 356 ? -45.211 -82.192 26.121 1.00 46.15 354 ALA B N 1
ATOM 6062 C CA . ALA B 1 356 ? -45.852 -82.327 27.425 1.00 47.54 354 ALA B CA 1
ATOM 6063 C C . ALA B 1 356 ? -44.976 -81.738 28.527 1.00 48.31 354 ALA B C 1
ATOM 6064 O O . ALA B 1 356 ? -45.451 -80.821 29.232 1.00 48.94 354 ALA B O 1
#

Organism: Legionella pneumophila (NCBI:txid446)

Solvent-accessible surface area: 33323 Å² total; per-residue (Å²): 104,77,14,59,86,33,0,73,157,22,51,205,95,0,27,129,20,2,46,76,44,27,59,72,0,0,62,44,1,64,109,27,1,122,127,91,183,24,58,53,29,87,15,0,0,16,2,3,36,76,14,127,173,79,14,36,47,34,15,7,1,27,5,0,0,14,70,84,80,48,11,86,103,0,9,156,11,6,1,68,68,25,112,1,108,78,53,30,5,0,81,0,0,22,46,0,4,92,49,10,91,3,5,4,4,0,67,19,5,9,38,1,0,82,21,0,2,27,16,5,56,124,44,20,87,132,48,5,56,35,39,110,1,0,35,35,0,0,28,34,1,3,31,4,1,1,19,17,49,2,114,47,9,66,130,183,97,26,52,76,43,88,5,2,59,134,92,5,173,35,19,27,91,66,35,92,12,110,46,149,40,5,49,84,3,23,64,44,0,111,88,123,67,15,84,30,72,45,20,127,28,4,15,0,0,15,0,19,4,78,51,1,71,140,8,67,16,9,112,100,0,38,61,11,10,148,46,110,149,65,64,1,36,73,6,0,104,46,4,32,115,67,9,107,39,83,49,73,119,37,91,97,9,3,32,44,5,3,3,4,68,0,11,0,27,0,24,21,79,148,60,66,4,65,0,36,0,13,0,3,36,56,51,71,55,1,71,81,48,35,36,135,49,7,23,0,0,0,27,9,18,123,55,172,94,0,30,58,12,0,0,67,0,0,2,34,1,102,14,50,0,38,22,6,23,37,22,71,45,37,104,15,14,53,0,2,112,10,13,29,92,26,61,118,86,31,62,60,117,194,101,134,87,124,203,156,103,84,12,60,90,30,0,75,151,22,51,207,95,0,27,134,22,3,62,89,45,30,56,70,0,1,59,58,1,77,99,20,3,130,122,93,184,22,57,52,20,86,16,0,0,14,2,3,37,75,14,127,175,79,14,59,48,37,16,7,1,27,5,0,0,15,70,75,79,51,11,86,106,0,8,157,11,8,1,70,67,25,89,2,28,2,26,6,5,6,36,0,0,45,50,0,4,85,49,10,89,3,4,4,5,0,63,19,5,10,40,1,0,80,19,0,1,26,15,2,57,129,43,3,81,102,34,4,57,35,40,108,1,0,36,37,0,0,28,35,1,3,30,5,1,0,18,18,45,2,115,59,10,69,127,182,103,28,51,78,45,91,5,3,55,133,92,6,172,35,18,26,94,67,35,95,13,69,47,50,33,5,31,6,3,23,20,14,0,109,38,97,55,15,67,31,66,42,21,194,39,2,15,0,0,10,0,21,28,104,82,0,75,146,9,71,14,9,118,114,0,41,58,9,10,142,44,110,146,65,64,1,31,69,6,0,90,66,10,34,118,59,8,106,39,80,48,82,111,34,90,97,5,2,29,45,4,3,2,4,69,0,12,0,32,0,22,18,94,150,47,62,5,65,0,33,0,13,0,3,37,53,49,75,55,2,79,81,48,34,35,128,66,8,24,0,0,0,28,10,18,116,61,147,83,0,30,59,11,0,0,70,0,0,2,39,1,99,13,96,17,139,40,61,50,42,19,70,35,36,103,58,31,52,0,60,128,10,17,76,92,26,60,117,88,33,62,62,118,194,101,136,88,122,204,150

Secondary structure (DSSP, 8-state):
----HHHHHTHHHHHHHHHH-HHHHHHHHHHHHHHTT--HHHHHHHHHHHTTTTS-HHHHHHHHT--SHHHHHHHHHHHHTS--TTS-HHHHHHHHHHTS-B-SSHHHHHHHHHHHHHHHHHH-TTTSSSHHHHHHHHHHHHHHHHHHH-TTS-GGGS--HHHHHHHTTTTBTTB---HHHHHHHHHHHHHS-----B-SS-SEEEEE-SSGGG-HHHHHHHHHTT-SS--GGGT-TTS-S-EEEEEEPPPHHHHHHH-EEEEEEEEETTT--EEEEEEE---TTTHHHH-SS-EEEEEE-SSTTHHHHHHHHHHTSSSPPSEEE--SSS-HHHHHHHHHHHHHHHHHHHH-SPP-/----HHHHHTHHHHHHHHHH-HHHHHHHHHHHHHHTT--HHHHHHHHHHHTTTTS-HHHHHHHHT--SHHHHHHHHHHHHTS--TTS-HHHHHHHHHHTS-B-SSHHHHHHHHHHHHHHHHHH-TTTSSSHHHHHHHHHHHHHHHHHHH-TTS-GGGSPPHHHHHHHTTTTBTTB---HHHHHHHHHHHHHS-----B-SS-SEEEEE-TTGGG-HHHHHHHHHTT-SS--GGGTSTTS-S-EEEEEEPPPHHHHHHH-EEEEEEEEETTT--EEEEEEE---TTTHHHH-SS-EEEEEE-SSTTHHHHHHHHHHTSSSPPSEEE--SSS-HHHHHHHHHHHHHHHHHHHH-S---

Sequence (712 aa):
GASHPEIEKAQREIIEAFNAKPKNGINKKIKEICEEQYKISPNEEIAEFFHQQRKNLDLEAVGDYLSSPEAENQQVLKKAFTSSQMNFNGQSFVEEGLRRTFLKTFKLPPGEAQKIDRRLVQSFSSGAYFQQNPDVVSNADAAYLLLAFQTIMLNTDLHNPPSIIPEKNKKMTVDGLKRNLRGGNNGGDFDAKFLEELYSSEEIKAKPPFELNFVKTSPGYEELTSTTLNKDSSTFKKLDSSFLHSTDVNINTVFPGIGDNVKTTVDQPKSSWLSSFFTGYKGTITLTDNKTSAQQATIQVYTPNIFSKKWLFGEQPRVIIQPGQTKESIDLAAKAAADFSSSSPVKKNNFKATYDYEVGDLIKAYDNQKKKLITIERNLALKAGASHPEIEKAQREIIEAFNAKKPKNGINKIKEICEQYKISPNEEIAEFFHQQRKNLDLEAVGDYLSSPEAENQQVLKAFTSQMNFNGQSFVEEGLRRTFLKTFKLPPGEAQKIDRRLVQSFSSGAYFQQNPDVVSNADAAYLLLAFQTIMLNTDLHNPPSIIPEKNKKMTVDGLKRNLRGGNNGGDFDAKFLEELYSSEEIKAKPPFELNFVKTSPGYEELTSTTLNKDSSTFKKLDSSFLHSTDVNINTVFPGIGDNVKTTVDDQPKSSWLSSFFTGYKGTITLTDNKTSAQQATIQVYTPNIFSKKWLFGEQPRVIIQPGQTKESIDLAAKAAADFSSSSPVKKNNFKATYDYEVGDLIKAYDNQKKKLITIERNLALKA

Radius of gyration: 32.36 Å; Cα contacts (8 Å, |Δi|>4): 1228; chains: 2; bounding box: 87×99×70 Å

CATH classification: 1.10.220.20 (+2 more: 1.10.1000.11, 3.30.310.140)

Foldseek 3Di:
DAADPQCVVCVVVLLVLCQVAVLRSLVVQVVSCVVVVHDSLLNVLRSCVVCVVRHDQLSVLQQCLDDDPSSVSSVLNNLLPDDCPPPALLVLLLVQQVSGLHELDLSSNLSSLLSSLQNCCVNCVPQAVHSQLSSVVSLVLVLLLLQLPQPLRDPVRGQDLVNVQVVCALSRVHHGGDSVSSVVSNVVCNVPPGDHRHDPDHAFFKFKDPCLVVWPLSVVVLVVLPDDPDDCCVSQVQDDPQKDKDWDADDVSSCQQAQWGTKIWIARPPQRWIKIKTWGADDSRNCSPHNHIIMIGMGTDQGPPSLLVSLSSQLRIPGHTPDHCHDSRGHSVSSVVSNVVNNVVVVCVVVPDDDD/DAADPQCVVCVVVLLVLCQVAVLRSLVVQVVSCVVVVHDSLLNVLRSCVVCVVRHDQLSVLQQCLDDDPSSVSSVLSNLLPDDCPPPALLVLLLVQQVSGLHELDLSSNLSSLLSSLQNCCVNCVPAAVHSQLSSVVSLVLVLLLLQLPQPLRDPVRGQDLVNQQVVCALSRVHHGGDSVSSVVSNVVCNVPPGDHRHDPDHAFFKFKDPCLCVWPLSVVVLVVLPDDPDQCCVSQPPLDRQKDKDWDADDPSSCQQAQWGTKIWIARPPQRKIKIKTWGADDSRNCSPHNHIIMIGMGTDQGPPSLLSSLSSQLRIPGHTPDHCHDSRGHSVSSVVSNVVNNVVVVCVVVPDDDD

InterPro domains:
  IPR000904 Sec7 domain [PF01369] (8-192)
  IPR000904 Sec7 domain [PS50190] (13-190)
  IPR000904 Sec7 domain [SM00222] (2-192)
  IPR000904 Sec7 domain [cd00171] (6-192)
  IPR023394 Sec7, C-terminal domain superfamily [G3DSA:1.10.1000.11] (83-197)
  IPR035999 Sec7 domain superfamily [SSF48425] (4-194)
  IPR038075 RalF, C-terminal domain superfamily [G3DSA:3.30.310.140] (198-354)
  IPR038075 RalF, C-terminal domain superfamily [SSF118104] (198-349)
  IPR040917 RalF, C-terminal Sec-7 capping domain [PF18248] (198-343)

B-factor: mean 23.0, std 10.33, range [2.41, 58.42]